Protein 8CUA (pdb70)

Solvent-accessible surface area: 52708 Å² total; per-residue (Å²): 175,131,164,125,21,115,36,33,85,38,1,56,51,8,20,84,104,0,78,68,48,0,76,95,33,86,126,143,53,155,55,57,71,27,94,44,71,56,54,30,23,32,0,49,9,0,14,7,21,2,76,18,2,25,24,21,0,5,42,0,6,0,9,30,2,6,16,60,8,47,47,110,3,17,54,92,0,17,116,58,6,98,83,18,16,131,38,0,23,88,56,0,18,96,29,2,25,83,24,1,60,68,57,118,13,52,77,41,78,10,21,57,31,16,32,66,3,15,61,47,6,45,23,34,37,11,3,6,13,34,65,38,101,6,108,96,70,140,136,88,22,52,31,122,48,49,92,32,57,3,30,28,1,12,10,43,38,3,46,42,12,0,81,11,2,29,141,18,47,151,131,0,76,35,1,40,59,27,29,68,5,38,8,43,0,4,30,91,10,3,107,68,20,22,142,66,3,16,104,0,1,32,61,36,25,0,7,38,52,8,126,19,109,105,152,106,41,77,186,136,0,29,95,1,30,45,2,0,68,55,1,5,46,59,0,12,109,85,27,2,12,102,35,6,95,101,43,5,178,132,74,14,124,156,19,21,139,18,0,55,63,0,27,52,7,0,40,25,0,0,0,4,1,2,0,4,31,22,6,6,98,4,2,32,114,92,32,137,9,38,112,55,0,0,64,15,1,3,1,27,0,3,8,37,6,38,3,0,3,2,2,0,2,4,4,0,5,2,5,0,0,34,66,53,132,90,138,38,35,123,43,90,16,73,64,15,2,84,4,0,6,28,28,6,32,25,4,6,6,51,1,24,0,0,81,82,14,6,61,86,3,6,69,14,29,58,24,64,56,131,19,15,103,47,2,50,30,8,0,28,92,0,2,27,67,0,2,45,5,2,4,11,1,6,2,1,1,1,5,5,1,47,96,85,0,157,137,11,21,116,69,17,76,128,82,120,177,132,164,125,20,115,36,32,86,39,1,54,51,8,21,85,105,0,78,69,48,0,77,95,34,86,125,143,53,154,54,57,73,29,92,44,71,56,54,29,24,33,0,48,9,0,15,6,23,2,73,18,2,25,24,22,0,5,43,0,6,0,8,30,1,5,16,58,8,47,49,110,2,16,54,94,0,18,115,58,6,98,86,18,16,132,36,0,22,88,57,0,19,94,29,2,26,84,25,2,61,68,56,118,14,52,74,40,77,10,20,58,31,14,29,65,3,15,60,49,6,45,21,33,38,10,3,5,11,34,64,38,102,7,109,93,67,142,134,90,24,53,31,120,50,50,89,31,56,3,31,28,1,12,10,43,39,2,48,42,13,0,81,11,2,30,140,19,46,148,137,0,76,36,0,41,60,25,30,68,3,36,10,41,0,3,31,87,9,3,105,68,19,23,141,65,2,15,105,0,0,31,61,35,25,0,6,42,53,7,128,18,107,103,152,106,43,76,184,137,0,29,98,0,30,46,2,0,69,56,1,5,45,60,0,12,108,85,26,1,10,102,36,6,95,102,42,5,176,132,74,15,124,159,18,21,137,18,0,56,66,0,26,53,8,0,41,25,0,0,0,4,1,2,0,3,30,22,6,5,96,5,1,33,113,91,32,137,9,38,116,53,0,0,62,16,1,3,1,26,0,3,8,38,4,38,3,0,3,2,1,1,1,5,4,1,4,2,5,1,0,34,65,52,130,89,140,37,34,122,43,90,16,71,64,14,2,85,4,0,6,28,28,7,31,25,4,5,5,51,1,24,0,0,81,82,14,6,62,87,4,6,69,16,29,60,26,64,55,128,20,14,104,47,2,51,31,10,1,29,90,0,2,29,68,0,1,46,4,2,4,11,1,6,2,1,0,1,4,6,1,48,96,86,0,157,139,11,20,116,69,16,76,128,83,120,177,133,164,125,22,113,36,32,84,38,1,55,51,7,21,85,102,0,80,69,50,0,76,97,34,85,125,140,54,155,54,56,72,26,92,44,72,55,52,31,25,32,0,49,8,0,14,5,23,1,75,18,2,24,25,24,0,4,42,0,6,0,9,30,1,6,16,58,8,47,49,108,3,18,54,92,0,18,117,58,5,98,83,18,15,133,38,0,22,89,57,0,20,95,29,2,26,82,24,2,60,69,57,118,14,53,75,42,76,11,20,56,30,15,31,64,3,15,60,47,6,48,21,34,37,11,3,5,13,35,63,39,101,7,108,93,68,144,138,91,25,53,32,120,49,49,92,31,56,3,29,29,1,11,10,44,36,2,46,43,12,0,81,10,2,30,140,18,45,149,132,0,76,35,0,40,61,26,28,70,4,38,10,42,0,3,30,88,10,3,106,66,19,24,142,66,2,16,104,0,0,32,59,35,26,0,7,40,53,6,129,20,108,105,154,107,41,78,187,138,0,29,97,0,30,46,2,0,68,55,1,5,45,60,0,11,107,87,29,2,11,103,37,6,95,102,43,5,178,132,75,14,125,158,19,22,140,18,0,55,64,0,27,53,8,0,41,25,0,1,0,3,1,2,0,4,30,22,5,6,98,4,2,31,113,91,31,135,10,38,116,52,0,0,63,15,1,2,0,28,0,3,8,37,5,37,3,0,4,2,2,0,1,5,5,1,4,2,4,0,0,36,64,53,132,89,140,37,34,121,43,90,16,74,62,14,2,83,4,0,6,30,29,7,30,25,3,4,6,50,1,24,0,0,82,84,14,6,62,86,4,6,69,16,28,59,23,64,56,129,20,14,103,46,3,51,30,9,1,29,90,0,2,28,66,1,2,46,5,2,5,11,1,6,1,0,0,0,5,6,1,45,97,85,0,157,138,10,21,118,70,16,76,128,82,119

CATH classification: 1.10.3860.10

InterPro domains:
  IPR001991 Sodium:dicarboxylate symporter [PF00375] (22-464)
  IPR018107 Sodium:dicarboxylate symporter, conserved site [PS00713] (55-69)
  IPR018107 Sodium:dicarboxylate symporter, conserved site [PS00714] (360-383)
  IPR036458 Sodium:dicarboxylate symporter superfamily [G3DSA:1.10.3860.10] (10-474)
  IPR036458 Sodium:dicarboxylate symporter superfamily [SSF118215] (23-465)
  IPR050746 Dicarboxylate/Amino Acid:Cation Symporter [PTHR11958] (6-477)

Structure (mmCIF, N/CA/C/O backbone):
data_8CUA
#
_entry.id   8CUA
#
loop_
_entity.id
_entity.type
_entity.pdbx_description
1 polymer 'Excitatory amino acid transporter 3'
2 non-polymer 'POTASSIUM ION'
3 non-polymer 'MERCURY (II) ION'
4 water water
#
loop_
_atom_site.group_PDB
_atom_site.id
_atom_site.type_symbol
_atom_site.label_atom_id
_atom_site.label_alt_id
_atom_site.label_comp_id
_atom_site.label_asym_id
_atom_site.label_entity_id
_atom_site.label_seq_id
_atom_site.pdbx_PDB_ins_code
_atom_site.Cartn_x
_atom_site.Cartn_y
_atom_site.Cartn_z
_atom_site.occupancy
_atom_site.B_iso_or_equiv
_atom_site.auth_seq_id
_atom_site.auth_comp_id
_atom_site.auth_asym_id
_atom_site.auth_atom_id
_atom_site.pdbx_PDB_model_num
ATOM 1 N N . PHE A 1 16 ? 88.789 115.427 146.965 1.00 79.72 14 PHE A N 1
ATOM 2 C CA . PHE A 1 16 ? 89.398 114.560 145.962 1.00 81.17 14 PHE A CA 1
ATOM 3 C C . PHE A 1 16 ? 89.655 115.314 144.663 1.00 80.59 14 PHE A C 1
ATOM 4 O O . PHE A 1 16 ? 90.743 115.231 144.093 1.00 78.89 14 PHE A O 1
ATOM 12 N N . LEU A 1 17 ? 88.640 116.045 144.196 1.00 81.01 15 LEU A N 1
ATOM 13 C CA . LEU A 1 17 ? 88.779 116.796 142.953 1.00 79.85 15 LEU A CA 1
ATOM 14 C C . LEU A 1 17 ? 89.848 117.874 143.071 1.00 78.10 15 LEU A C 1
ATOM 15 O O . LEU A 1 17 ? 90.647 118.071 142.148 1.00 77.12 15 LEU A O 1
ATOM 20 N N . LYS A 1 18 ? 89.877 118.587 144.199 1.00 77.96 16 LYS A N 1
ATOM 21 C CA . LYS A 1 18 ? 90.878 119.631 144.388 1.00 77.88 16 LYS A CA 1
ATOM 22 C C . LYS A 1 18 ? 92.279 119.052 144.541 1.00 76.69 16 LYS A C 1
ATOM 23 O O . LYS A 1 18 ? 93.254 119.673 144.104 1.00 75.79 16 LYS A O 1
ATOM 29 N N . ASN A 1 19 ? 92.399 117.875 145.159 1.00 77.27 17 ASN A N 1
ATOM 30 C CA . ASN A 1 19 ? 93.716 117.300 145.412 1.00 77.84 17 ASN A CA 1
ATOM 31 C C . ASN A 1 19 ? 94.438 116.953 144.114 1.00 76.88 17 ASN A C 1
ATOM 32 O O . ASN A 1 19 ? 95.645 117.188 143.986 1.00 77.41 17 ASN A O 1
ATOM 37 N N . ASN A 1 20 ? 93.719 116.396 143.144 1.00 75.61 18 ASN A N 1
ATOM 38 C CA . ASN A 1 20 ? 94.303 115.907 141.897 1.00 73.23 18 ASN A CA 1
ATOM 39 C C . ASN A 1 20 ? 93.599 116.522 140.694 1.00 69.41 18 ASN A C 1
ATOM 40 O O . ASN A 1 20 ? 93.244 115.836 139.735 1.00 66.31 18 ASN A O 1
ATOM 45 N N . TRP A 1 21 ? 93.403 117.841 140.721 1.00 69.28 19 TRP A N 1
ATOM 46 C CA . TRP A 1 21 ? 92.723 118.507 139.613 1.00 66.35 19 TRP A CA 1
ATOM 47 C C . TRP A 1 21 ? 93.555 118.476 138.337 1.00 63.51 19 TRP A C 1
ATOM 48 O O . TRP A 1 21 ? 92.996 118.514 137.233 1.00 63.12 19 TRP A O 1
ATOM 59 N N . VAL A 1 22 ? 94.879 118.368 138.466 1.00 62.02 20 VAL A N 1
ATOM 60 C CA . VAL A 1 22 ? 95.750 118.386 137.296 1.00 60.72 20 VAL A CA 1
ATOM 61 C C . VAL A 1 22 ? 95.495 117.172 136.411 1.00 59.99 20 VAL A C 1
ATOM 62 O O . VAL A 1 22 ? 95.399 117.295 135.186 1.00 58.66 20 VAL A O 1
ATOM 66 N N . LEU A 1 23 ? 95.370 115.986 137.009 1.00 59.87 21 LEU A N 1
ATOM 67 C CA . LEU A 1 23 ? 95.253 114.770 136.209 1.00 58.26 21 LEU A CA 1
ATOM 68 C C . LEU A 1 23 ? 93.923 114.726 135.463 1.00 58.06 21 LEU A C 1
ATOM 69 O O . LEU A 1 23 ? 93.880 114.421 134.263 1.00 58.11 21 LEU A O 1
ATOM 74 N N . LEU A 1 24 ? 92.822 115.020 136.160 1.00 58.14 22 LEU A N 1
ATOM 75 C CA . LEU A 1 24 ? 91.516 115.029 135.506 1.00 57.61 22 LEU A CA 1
ATOM 76 C C . LEU A 1 24 ? 91.433 116.126 134.455 1.00 56.87 22 LEU A C 1
ATOM 77 O O . LEU A 1 24 ? 90.850 115.923 133.383 1.00 56.70 22 LEU A O 1
ATOM 82 N N . SER A 1 25 ? 91.996 117.303 134.744 1.00 56.01 23 SER A N 1
ATOM 83 C CA . SER A 1 25 ? 92.009 118.361 133.740 1.00 54.67 23 SER A CA 1
ATOM 84 C C . SER A 1 25 ? 92.810 117.946 132.512 1.00 54.10 23 SER A C 1
ATOM 85 O O . SER A 1 25 ? 92.421 118.251 131.381 1.00 54.54 23 SER A O 1
ATOM 88 N N . THR A 1 26 ? 93.924 117.239 132.711 1.00 54.45 24 THR A N 1
ATOM 89 C CA . THR A 1 26 ? 94.715 116.767 131.578 1.00 53.00 24 THR A CA 1
ATOM 90 C C . THR A 1 26 ? 93.948 115.738 130.753 1.00 53.22 24 THR A C 1
ATOM 91 O O . THR A 1 26 ? 93.987 115.770 129.517 1.00 54.39 24 THR A O 1
ATOM 95 N N . VAL A 1 27 ? 93.240 114.820 131.416 1.00 53.01 25 VAL A N 1
ATOM 96 C CA . VAL A 1 27 ? 92.442 113.832 130.690 1.00 53.04 25 VAL A CA 1
ATOM 97 C C . VAL A 1 27 ? 91.330 114.512 129.895 1.00 53.00 25 VAL A C 1
ATOM 98 O O . VAL A 1 27 ? 91.082 114.179 128.725 1.00 53.12 25 VAL A O 1
ATOM 102 N N . ALA A 1 28 ? 90.641 115.473 130.517 1.00 52.47 26 ALA A N 1
ATOM 103 C CA . ALA A 1 28 ? 89.601 116.213 129.812 1.00 51.97 26 ALA A CA 1
ATOM 104 C C . ALA A 1 28 ? 90.179 116.991 128.638 1.00 52.72 26 ALA A C 1
ATOM 105 O O . ALA A 1 28 ? 89.555 117.079 127.574 1.00 53.08 26 ALA A O 1
ATOM 107 N N . ALA A 1 29 ? 91.374 117.560 128.812 1.00 51.68 27 ALA A N 1
ATOM 108 C CA . ALA A 1 29 ? 92.027 118.270 127.719 1.00 50.01 27 ALA A CA 1
ATOM 109 C C . ALA A 1 29 ? 92.365 117.326 126.576 1.00 50.56 27 ALA A C 1
ATOM 110 O O . ALA A 1 29 ? 92.241 117.692 125.406 1.00 50.96 27 ALA A O 1
ATOM 112 N N . VAL A 1 30 ? 92.800 116.107 126.896 1.00 51.06 28 VAL A N 1
ATOM 113 C CA . VAL A 1 30 ? 93.093 115.119 125.858 1.00 50.54 28 VAL A CA 1
ATOM 114 C C . VAL A 1 30 ? 91.832 114.781 125.071 1.00 51.00 28 VAL A C 1
ATOM 115 O O . VAL A 1 30 ? 91.839 114.741 123.832 1.00 51.67 28 VAL A O 1
ATOM 119 N N . VAL A 1 31 ? 90.730 114.532 125.781 1.00 51.39 29 VAL A N 1
ATOM 120 C CA . VAL A 1 31 ? 89.479 114.187 125.105 1.00 51.83 29 VAL A CA 1
ATOM 121 C C . VAL A 1 31 ? 89.014 115.344 124.225 1.00 52.02 29 VAL A C 1
ATOM 122 O O . VAL A 1 31 ? 88.622 115.154 123.064 1.00 52.94 29 VAL A O 1
ATOM 126 N N . LEU A 1 32 ? 89.063 116.565 124.766 1.00 51.54 30 LEU A N 1
ATOM 127 C CA . LEU A 1 32 ? 88.633 117.733 124.007 1.00 51.70 30 LEU A CA 1
ATOM 128 C C . LEU A 1 32 ? 89.535 117.975 122.805 1.00 51.16 30 LEU A C 1
ATOM 129 O O . LEU A 1 32 ? 89.060 118.387 121.744 1.00 51.68 30 LEU A O 1
ATOM 134 N N . GLY A 1 33 ? 90.838 117.735 122.952 1.00 50.82 31 GLY A N 1
ATOM 135 C CA . GLY A 1 33 ? 91.744 117.887 121.828 1.00 49.84 31 GLY A CA 1
ATOM 136 C C . GLY A 1 33 ? 91.477 116.887 120.721 1.00 51.44 31 GLY A C 1
ATOM 137 O O . GLY A 1 33 ? 91.510 117.237 119.539 1.00 53.57 31 GLY A O 1
ATOM 138 N N . ILE A 1 34 ? 91.202 115.632 121.085 1.00 51.07 32 ILE A N 1
ATOM 139 C CA . ILE A 1 34 ? 90.855 114.634 120.074 1.00 52.43 32 ILE A CA 1
ATOM 140 C C . ILE A 1 34 ? 89.584 115.046 119.340 1.00 53.68 32 ILE A C 1
ATOM 141 O O . ILE A 1 34 ? 89.518 115.015 118.101 1.00 55.47 32 ILE A O 1
ATOM 146 N N . THR A 1 35 ? 88.562 115.457 120.097 1.00 53.14 33 THR A N 1
ATOM 147 C CA . THR A 1 35 ? 87.305 115.866 119.476 1.00 53.54 33 THR A CA 1
ATOM 148 C C . THR A 1 35 ? 87.501 117.074 118.567 1.00 54.99 33 THR A C 1
ATOM 149 O O . THR A 1 35 ? 86.982 117.108 117.443 1.00 56.70 33 THR A O 1
ATOM 153 N N . THR A 1 36 ? 88.256 118.072 119.033 1.00 54.58 34 THR A N 1
ATOM 154 C CA . THR A 1 36 ? 88.489 119.274 118.242 1.00 54.00 34 THR A CA 1
ATOM 155 C C . THR A 1 36 ? 89.261 118.957 116.971 1.00 55.62 34 THR A C 1
ATOM 156 O O . THR A 1 36 ? 88.936 119.475 115.898 1.00 58.46 34 THR A O 1
ATOM 160 N N . GLY A 1 37 ? 90.287 118.109 117.068 1.00 54.73 35 GLY A N 1
ATOM 161 C CA . GLY A 1 37 ? 91.038 117.744 115.880 1.00 55.09 35 GLY A CA 1
ATOM 162 C C . GLY A 1 37 ? 90.184 117.027 114.854 1.00 57.66 35 GLY A C 1
ATOM 163 O O . GLY A 1 37 ? 90.236 117.341 113.661 1.00 59.74 35 GLY A O 1
ATOM 164 N N . VAL A 1 38 ? 89.364 116.073 115.307 1.00 57.79 36 VAL A N 1
ATOM 165 C CA . VAL A 1 38 ? 88.486 115.355 114.384 1.00 58.13 36 VAL A CA 1
ATOM 166 C C . VAL A 1 38 ? 87.502 116.315 113.723 1.00 60.18 36 VAL A C 1
ATOM 167 O O . VAL A 1 38 ? 87.299 116.283 112.502 1.00 62.35 36 VAL A O 1
ATOM 171 N N . LEU A 1 39 ? 86.881 117.190 114.521 1.00 59.84 37 LEU A N 1
ATOM 172 C CA . LEU A 1 39 ? 85.887 118.112 113.977 1.00 60.76 37 LEU A CA 1
ATOM 173 C C . LEU A 1 39 ? 86.511 119.091 112.990 1.00 62.22 37 LEU A C 1
ATOM 174 O O . LEU A 1 39 ? 85.927 119.379 111.940 1.00 64.19 37 LEU A O 1
ATOM 179 N N . VAL A 1 40 ? 87.698 119.614 113.306 1.00 61.35 38 VAL A N 1
ATOM 180 C CA . VAL A 1 40 ? 88.351 120.565 112.414 1.00 61.86 38 VAL A CA 1
ATOM 181 C C . VAL A 1 40 ? 88.763 119.877 111.121 1.00 63.98 38 VAL A C 1
ATOM 182 O O . VAL A 1 40 ? 88.614 120.439 110.029 1.00 65.66 38 VAL A O 1
ATOM 186 N N . ARG A 1 41 ? 89.286 118.652 111.217 1.00 64.04 39 ARG A N 1
ATOM 187 C CA . ARG A 1 41 ? 89.671 117.926 110.013 1.00 63.82 39 ARG A CA 1
ATOM 188 C C . ARG A 1 41 ? 88.467 117.637 109.127 1.00 66.21 39 ARG A C 1
ATOM 189 O O . ARG A 1 41 ? 88.551 117.756 107.899 1.00 68.09 39 ARG A O 1
ATOM 197 N N . GLU A 1 42 ? 87.335 117.259 109.725 1.00 67.09 40 GLU A N 1
ATOM 198 C CA . GLU A 1 42 ? 86.182 116.882 108.912 1.00 68.98 40 GLU A CA 1
ATOM 199 C C . GLU A 1 42 ? 85.441 118.089 108.343 1.00 68.82 40 GLU A C 1
ATOM 200 O O . GLU A 1 42 ? 85.032 118.069 107.177 1.00 69.31 40 GLU A O 1
ATOM 206 N N . HIS A 1 43 ? 85.254 119.144 109.136 1.00 68.61 41 HIS A N 1
ATOM 207 C CA . HIS A 1 43 ? 84.353 120.230 108.769 1.00 69.68 41 HIS A CA 1
ATOM 208 C C . HIS A 1 43 ? 85.072 121.520 108.390 1.00 69.37 41 HIS A C 1
ATOM 209 O O . HIS A 1 43 ? 84.432 122.575 108.333 1.00 70.34 41 HIS A O 1
ATOM 216 N N . SER A 1 44 ? 86.377 121.473 108.138 1.00 68.34 42 SER A N 1
ATOM 217 C CA . SER A 1 44 ? 87.121 122.690 107.846 1.00 67.14 42 SER A CA 1
ATOM 218 C C . SER A 1 44 ? 88.266 122.373 106.896 1.00 67.34 42 SER A C 1
ATOM 219 O O . SER A 1 44 ? 88.772 121.248 106.862 1.00 67.67 42 SER A O 1
ATOM 222 N N . ASN A 1 45 ? 88.666 123.380 106.124 1.00 67.06 43 ASN A N 1
ATOM 223 C CA . ASN A 1 45 ? 89.772 123.275 105.174 1.00 66.31 43 ASN A CA 1
ATOM 224 C C . ASN A 1 45 ? 90.816 124.319 105.557 1.00 64.06 43 ASN A C 1
ATOM 225 O O . ASN A 1 45 ? 90.657 125.506 105.256 1.00 64.11 43 ASN A O 1
ATOM 230 N N . LEU A 1 46 ? 91.882 123.877 106.218 1.00 62.69 44 LEU A N 1
ATOM 231 C CA . LEU A 1 46 ? 92.950 124.750 106.680 1.00 59.58 44 LEU A CA 1
ATOM 232 C C . LEU A 1 46 ? 94.189 124.576 105.813 1.00 57.33 44 LEU A C 1
ATOM 233 O O . LEU A 1 46 ? 94.518 123.459 105.401 1.00 58.24 44 LEU A O 1
ATOM 238 N N . SER A 1 47 ? 94.870 125.685 105.536 1.00 55.39 45 SER A N 1
ATOM 239 C CA . SER A 1 47 ? 96.117 125.644 104.791 1.00 53.45 45 SER A CA 1
ATOM 240 C C . SER A 1 47 ? 97.262 125.202 105.701 1.00 53.23 45 SER A C 1
ATOM 241 O O . SER A 1 47 ? 97.101 125.034 106.912 1.00 54.56 45 SER A O 1
ATOM 244 N N . THR A 1 48 ? 98.438 125.017 105.097 1.00 51.50 46 THR A N 1
ATOM 245 C CA . THR A 1 48 ? 99.603 124.582 105.862 1.00 51.63 46 THR A CA 1
ATOM 246 C C . THR A 1 48 ? 100.000 125.616 106.910 1.00 49.69 46 THR A C 1
ATOM 247 O O . THR A 1 48 ? 100.318 125.263 108.053 1.00 49.48 46 THR A O 1
ATOM 251 N N . LEU A 1 49 ? 99.985 126.898 106.541 1.00 49.17 47 LEU A N 1
ATOM 252 C CA . LEU A 1 49 ? 100.359 127.950 107.481 1.00 48.59 47 LEU A CA 1
ATOM 253 C C . LEU A 1 49 ? 99.391 128.017 108.657 1.00 47.72 47 LEU A C 1
ATOM 254 O O . LEU A 1 49 ? 99.812 128.161 109.811 1.00 46.46 47 LEU A O 1
ATOM 259 N N . GLU A 1 50 ? 98.089 127.916 108.385 1.00 48.51 48 GLU A N 1
ATOM 260 C CA . GLU A 1 50 ? 97.104 127.917 109.462 1.00 48.77 48 GLU A CA 1
ATOM 261 C C . GLU A 1 50 ? 97.214 126.665 110.326 1.00 47.43 48 GLU A C 1
ATOM 262 O O . GLU A 1 50 ? 97.033 126.733 111.547 1.00 47.58 48 GLU A O 1
ATOM 268 N N . LYS A 1 51 ? 97.518 125.517 109.718 1.00 47.54 49 LYS A N 1
ATOM 269 C CA . LYS A 1 51 ? 97.746 124.309 110.505 1.00 45.84 49 LYS A CA 1
ATOM 270 C C . LYS A 1 51 ? 98.958 124.456 111.416 1.00 43.91 49 LYS A C 1
ATOM 271 O O . LYS A 1 51 ? 98.961 123.948 112.543 1.00 44.19 49 LYS A O 1
ATOM 277 N N . PHE A 1 52 ? 100.003 125.140 110.947 1.00 43.96 50 PHE A N 1
ATOM 278 C CA . PHE A 1 52 ? 101.152 125.396 111.810 1.00 41.88 50 PHE A CA 1
ATOM 279 C C . PHE A 1 52 ? 100.804 126.371 112.929 1.00 41.80 50 PHE A C 1
ATOM 280 O O . PHE A 1 52 ? 101.219 126.179 114.078 1.00 40.73 50 PHE A O 1
ATOM 288 N N . TYR A 1 53 ? 100.046 127.425 112.616 1.00 42.37 51 TYR A N 1
ATOM 289 C CA . TYR A 1 53 ? 99.671 128.398 113.636 1.00 40.27 51 TYR A CA 1
ATOM 290 C C . TYR A 1 53 ? 98.676 127.838 114.642 1.00 39.75 51 TYR A C 1
ATOM 291 O O . TYR A 1 53 ? 98.546 128.390 115.740 1.00 40.31 51 TYR A O 1
ATOM 300 N N . PHE A 1 54 ? 97.969 126.762 114.294 1.00 40.87 52 PHE A N 1
ATOM 301 C CA . PHE A 1 54 ? 96.999 126.174 115.210 1.00 40.10 52 PHE A CA 1
ATOM 302 C C . PHE A 1 54 ? 97.656 125.442 116.374 1.00 39.10 52 PHE A C 1
ATOM 303 O O . PHE A 1 54 ? 97.020 125.277 117.420 1.00 41.06 52 PHE A O 1
ATOM 311 N N . ALA A 1 55 ? 98.907 125.006 116.225 1.00 37.59 53 ALA A N 1
ATOM 312 C CA . ALA A 1 55 ? 99.585 124.204 117.237 1.00 34.97 53 ALA A CA 1
ATOM 313 C C . ALA A 1 55 ? 100.639 124.990 118.012 1.00 33.11 53 ALA A C 1
ATOM 314 O O . ALA A 1 55 ? 101.541 124.388 118.602 1.00 34.22 53 ALA A O 1
ATOM 316 N N . PHE A 1 56 ? 100.548 126.319 118.017 1.00 32.33 54 PHE A N 1
ATOM 317 C CA . PHE A 1 56 ? 101.539 127.128 118.725 1.00 30.29 54 PHE A CA 1
ATOM 318 C C . PHE A 1 56 ? 101.601 126.855 120.228 1.00 29.45 54 PHE A C 1
ATOM 319 O O . PHE A 1 56 ? 102.723 126.772 120.761 1.00 29.49 54 PHE A O 1
ATOM 327 N N . PRO A 1 57 ? 100.485 126.738 120.966 1.00 30.39 55 PRO A N 1
ATOM 328 C CA . PRO A 1 57 ? 100.602 126.425 122.403 1.00 29.58 55 PRO A CA 1
ATOM 329 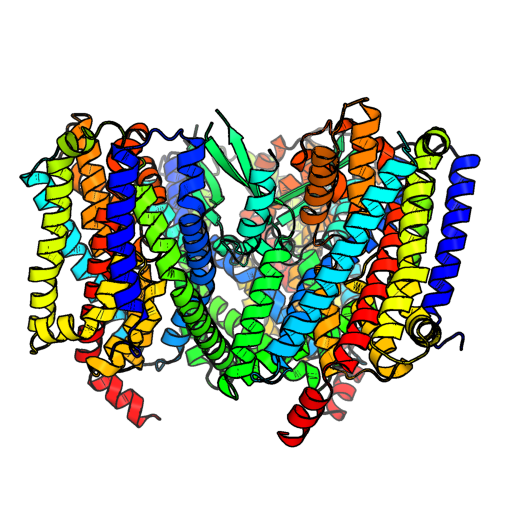C C . PRO A 1 57 ? 101.335 125.126 122.696 1.00 29.68 55 PRO A C 1
ATOM 330 O O . PRO A 1 57 ? 102.083 125.050 123.679 1.00 31.03 55 PRO A O 1
ATOM 334 N N . GLY A 1 58 ? 101.143 124.097 121.869 1.00 28.94 56 GLY A N 1
ATOM 335 C CA . GLY A 1 58 ? 101.891 122.864 122.057 1.00 28.54 56 GLY A CA 1
ATOM 336 C C . GLY A 1 58 ? 103.384 123.038 121.853 1.00 28.08 56 GLY A C 1
ATOM 337 O O . GLY A 1 58 ? 104.192 122.473 122.595 1.00 29.23 56 GLY A O 1
ATOM 338 N N . GLU A 1 59 ? 103.770 123.826 120.847 1.00 27.99 57 GLU A N 1
ATOM 339 C CA . GLU A 1 59 ? 105.184 124.119 120.639 1.00 27.85 57 GLU A CA 1
ATOM 340 C C . GLU A 1 59 ? 105.765 124.885 121.822 1.00 26.67 57 GLU A C 1
ATOM 341 O O . GLU A 1 59 ? 106.901 124.632 122.240 1.00 26.79 57 GLU A O 1
ATOM 347 N N . ILE A 1 60 ? 104.995 125.824 122.375 1.00 26.21 58 ILE A N 1
ATOM 348 C CA . ILE A 1 60 ? 105.453 126.567 123.547 1.00 26.30 58 ILE A CA 1
ATOM 349 C C . ILE A 1 60 ? 105.636 125.630 124.739 1.00 25.64 58 ILE A C 1
ATOM 350 O O . ILE A 1 60 ? 106.621 125.729 125.486 1.00 26.00 58 ILE A O 1
ATOM 355 N N . LEU A 1 61 ? 104.694 124.702 124.932 1.00 25.32 59 LEU A N 1
ATOM 356 C CA . LEU A 1 61 ? 104.817 123.730 126.016 1.00 25.24 59 LEU A CA 1
ATOM 357 C C . LEU A 1 61 ? 106.050 122.852 125.836 1.00 25.38 59 LEU A C 1
ATOM 358 O O . LEU A 1 61 ? 106.755 122.550 126.806 1.00 25.54 59 LEU A O 1
ATOM 363 N N . MET A 1 62 ? 106.317 122.419 124.602 1.00 25.62 60 MET A N 1
ATOM 364 C CA . MET A 1 62 ? 107.503 121.609 124.343 1.00 25.28 60 MET A CA 1
ATOM 365 C C . MET A 1 62 ? 108.784 122.394 124.596 1.00 24.89 60 MET A C 1
ATOM 366 O O . MET A 1 62 ? 109.766 121.839 125.101 1.00 26.52 60 MET A O 1
ATOM 371 N N . ARG A 1 63 ? 108.802 123.681 124.244 1.00 24.64 61 ARG A N 1
ATOM 372 C CA . ARG A 1 63 ? 109.967 124.502 124.562 1.00 22.77 61 ARG A CA 1
ATOM 373 C C . ARG A 1 63 ? 110.172 124.607 126.071 1.00 23.33 61 ARG A C 1
ATOM 374 O O . ARG A 1 63 ? 111.305 124.495 126.558 1.00 24.09 61 ARG A O 1
ATOM 382 N N . MET A 1 64 ? 109.086 124.809 126.829 1.00 24.14 62 MET A N 1
ATOM 383 C CA . MET A 1 64 ? 109.208 124.819 128.287 1.00 22.68 62 MET A CA 1
ATOM 384 C C . MET A 1 64 ? 109.763 123.502 128.809 1.00 22.62 62 MET A C 1
ATOM 385 O O . MET A 1 64 ? 110.636 123.491 129.686 1.00 23.49 62 MET A O 1
ATOM 390 N N . LEU A 1 65 ? 109.256 122.380 128.296 1.00 23.54 63 LEU A N 1
ATOM 391 C CA . LEU A 1 65 ? 109.711 121.077 128.773 1.00 23.52 63 LEU A CA 1
ATOM 392 C C . LEU A 1 65 ? 111.183 120.853 128.454 1.00 24.40 63 LEU A C 1
ATOM 393 O O . LEU A 1 65 ? 111.932 120.332 129.287 1.00 26.84 63 LEU A O 1
ATOM 398 N N . LYS A 1 66 ? 111.619 121.241 127.253 1.00 24.55 64 LYS A N 1
ATOM 399 C CA . LYS A 1 66 ? 113.023 121.079 126.889 1.00 24.78 64 LYS A CA 1
ATOM 400 C C . LYS A 1 66 ? 113.928 121.993 127.705 1.00 25.17 64 LYS A C 1
ATOM 401 O O . LYS A 1 66 ? 115.085 121.644 127.963 1.00 26.61 64 LYS A O 1
ATOM 407 N N . LEU A 1 67 ? 113.426 123.162 128.112 1.00 23.81 65 LEU A N 1
ATOM 408 C CA . LEU A 1 67 ? 114.253 124.108 128.856 1.00 22.56 65 LEU A CA 1
ATOM 409 C C . LEU A 1 67 ? 114.709 123.549 130.200 1.00 25.20 65 LEU A C 1
ATOM 410 O O . LEU A 1 67 ? 115.793 123.899 130.680 1.00 26.31 65 LEU A O 1
ATOM 415 N N . ILE A 1 68 ? 113.909 122.676 130.819 1.00 25.41 66 ILE A N 1
ATOM 416 C CA . ILE A 1 68 ? 114.147 122.249 132.194 1.00 24.45 66 ILE A CA 1
ATOM 417 C C . ILE A 1 68 ? 114.855 120.900 132.287 1.00 25.46 66 ILE A C 1
ATOM 418 O O . ILE A 1 68 ? 115.144 120.441 133.400 1.00 26.99 66 ILE A O 1
ATOM 423 N N . ILE A 1 69 ? 115.163 120.260 131.157 1.00 27.07 67 ILE A N 1
ATOM 424 C CA . ILE A 1 69 ? 115.743 118.918 131.198 1.00 28.00 67 ILE A CA 1
ATOM 425 C C . ILE A 1 69 ? 117.163 118.949 131.756 1.00 26.86 67 ILE A C 1
ATOM 426 O O . ILE A 1 69 ? 117.511 118.164 132.645 1.00 27.86 67 ILE A O 1
ATOM 431 N N . LEU A 1 70 ? 118.006 119.841 131.234 1.00 25.92 68 LEU A N 1
ATOM 432 C CA . LEU A 1 70 ? 119.422 119.893 131.595 1.00 26.30 68 LEU A CA 1
ATOM 433 C C . LEU A 1 70 ? 119.639 120.062 133.102 1.00 26.36 68 LEU A C 1
ATOM 434 O O . LEU A 1 70 ? 120.209 119.157 133.735 1.00 27.75 68 LEU A O 1
ATOM 439 N N . PRO A 1 71 ? 119.244 121.195 133.712 1.00 25.47 69 PRO A N 1
ATOM 440 C CA . PRO A 1 71 ? 119.560 121.380 135.140 1.00 24.66 69 PRO A CA 1
ATOM 441 C C . PRO A 1 71 ? 118.984 120.293 136.025 1.00 24.08 69 PRO A C 1
ATOM 442 O O . PRO A 1 71 ? 119.654 119.837 136.961 1.00 23.67 69 PRO A O 1
ATOM 446 N N . LEU A 1 72 ? 117.759 119.850 135.733 1.00 24.56 70 LEU A N 1
ATOM 447 C CA . LEU A 1 72 ? 117.128 118.808 136.534 1.00 25.13 70 LEU A CA 1
ATOM 448 C C . LEU A 1 72 ? 117.956 117.535 136.523 1.00 25.27 70 LEU A C 1
ATOM 449 O O . LEU A 1 72 ? 118.303 116.996 137.580 1.00 26.26 70 LEU A O 1
ATOM 454 N N . ILE A 1 73 ? 118.302 117.055 135.329 1.00 25.61 71 ILE A N 1
ATOM 455 C CA . ILE A 1 73 ? 119.040 115.803 135.220 1.00 24.84 71 ILE A CA 1
ATOM 456 C C . ILE A 1 73 ? 120.402 115.927 135.887 1.00 24.71 71 ILE A C 1
ATOM 457 O O . ILE A 1 73 ? 120.798 115.069 136.683 1.00 25.63 71 ILE A O 1
ATOM 462 N N . ILE A 1 74 ? 121.119 117.021 135.613 1.00 24.69 72 ILE A N 1
ATOM 463 C CA . ILE A 1 74 ? 122.473 117.155 136.150 1.00 23.54 72 ILE A CA 1
ATOM 464 C C . ILE A 1 74 ? 122.452 117.205 137.676 1.00 23.57 72 ILE A C 1
ATOM 465 O O . ILE A 1 74 ? 123.139 116.422 138.353 1.00 24.28 72 ILE A O 1
ATOM 470 N N . SER A 1 75 ? 121.629 118.097 138.243 1.00 23.49 73 SER A N 1
ATOM 471 C CA . SER A 1 75 ? 121.605 118.256 139.693 1.00 21.64 73 SER A CA 1
ATOM 472 C C . SER A 1 75 ? 121.078 117.009 140.389 1.00 21.30 73 SER A C 1
ATOM 473 O O . SER A 1 75 ? 121.642 116.578 141.402 1.00 21.73 73 SER A O 1
ATOM 476 N N . SER A 1 76 ? 120.003 116.411 139.866 1.00 22.01 74 SER A N 1
ATOM 477 C CA . SER A 1 76 ? 119.441 115.222 140.493 1.00 22.71 74 SER A CA 1
ATOM 478 C C . SER A 1 76 ? 120.410 114.051 140.443 1.00 22.59 74 SER A C 1
ATOM 479 O O . SER A 1 76 ? 120.530 113.297 141.414 1.00 23.05 74 SER A O 1
ATOM 482 N N . MET A 1 77 ? 121.113 113.878 139.320 1.00 24.49 75 MET A N 1
ATOM 483 C CA . MET A 1 77 ? 122.048 112.768 139.204 1.00 24.08 75 MET A CA 1
ATOM 484 C C . MET A 1 77 ? 123.205 112.943 140.185 1.00 23.43 75 MET A C 1
ATOM 485 O O . MET A 1 77 ? 123.601 111.992 140.876 1.00 24.98 75 MET A O 1
ATOM 490 N N . ILE A 1 78 ? 123.756 114.163 140.265 1.00 22.09 76 ILE A N 1
ATOM 491 C CA . ILE A 1 78 ? 124.850 114.425 141.201 1.00 20.84 76 ILE A CA 1
ATOM 492 C C . ILE A 1 78 ? 124.390 114.194 142.636 1.00 21.13 76 ILE A C 1
ATOM 493 O O . ILE A 1 78 ? 125.102 113.583 143.444 1.00 21.89 76 ILE A O 1
ATOM 498 N N . THR A 1 79 ? 123.194 114.681 142.976 1.00 21.85 77 THR A N 1
ATOM 499 C CA . THR A 1 79 ? 122.676 114.513 144.329 1.00 21.24 77 THR A CA 1
ATOM 500 C C . THR A 1 79 ? 122.486 113.038 144.658 1.00 21.29 77 THR A C 1
ATOM 501 O O . THR A 1 79 ? 122.830 112.591 145.759 1.00 22.70 77 THR A O 1
ATOM 505 N N . GLY A 1 80 ? 121.941 112.266 143.718 1.00 21.93 78 GLY A N 1
ATOM 506 C CA . GLY A 1 80 ? 121.723 110.852 143.970 1.00 23.20 78 GLY A CA 1
ATOM 507 C C . GLY A 1 80 ? 123.017 110.078 144.140 1.00 24.18 78 GLY A C 1
ATOM 508 O O . GLY A 1 80 ? 123.092 109.156 144.956 1.00 25.41 78 GLY A O 1
ATOM 509 N N . VAL A 1 81 ? 124.052 110.435 143.373 1.00 24.67 79 VAL A N 1
ATOM 510 C CA . VAL A 1 81 ? 125.342 109.764 143.538 1.00 23.48 79 VAL A CA 1
ATOM 511 C C . VAL A 1 81 ? 125.990 110.140 144.865 1.00 23.06 79 VAL A C 1
ATOM 512 O O . VAL A 1 81 ? 126.523 109.279 145.574 1.00 25.89 79 VAL A O 1
ATOM 516 N N . ALA A 1 82 ? 125.941 111.421 145.234 1.00 23.14 80 ALA A N 1
ATOM 517 C CA . ALA A 1 82 ? 126.650 111.863 146.428 1.00 22.60 80 ALA A CA 1
ATOM 518 C C . ALA A 1 82 ? 125.977 111.418 147.720 1.00 25.56 80 ALA A C 1
ATOM 519 O O . ALA A 1 82 ? 126.651 111.330 148.752 1.00 27.98 80 ALA A O 1
ATOM 521 N N . ALA A 1 83 ? 124.673 111.135 147.694 1.00 26.85 81 ALA A N 1
ATOM 522 C CA . ALA A 1 83 ? 123.974 110.744 148.912 1.00 26.45 81 ALA A CA 1
ATOM 523 C C . ALA A 1 83 ? 124.378 109.362 149.409 1.00 29.69 81 ALA A C 1
ATOM 524 O O . ALA A 1 83 ? 124.159 109.055 150.585 1.00 33.70 81 ALA A O 1
ATOM 526 N N . LEU A 1 84 ? 124.955 108.526 148.553 1.00 32.12 82 LEU A N 1
ATOM 527 C CA . LEU A 1 84 ? 125.336 107.174 148.935 1.00 35.08 82 LEU A CA 1
ATOM 528 C C . LEU A 1 84 ? 126.725 107.156 149.562 1.00 38.04 82 LEU A C 1
ATOM 529 O O . LEU A 1 84 ? 127.589 107.971 149.231 1.00 38.25 82 LEU A O 1
ATOM 534 N N . ASP A 1 85 ? 126.930 106.211 150.476 1.00 41.81 83 ASP A N 1
ATOM 535 C CA . ASP A 1 85 ? 128.243 106.034 151.078 1.00 44.30 83 ASP A CA 1
ATOM 536 C C . ASP A 1 85 ? 129.236 105.520 150.043 1.00 45.20 83 ASP A C 1
ATOM 537 O O . ASP A 1 85 ? 128.874 104.828 149.088 1.00 46.65 83 ASP A O 1
ATOM 542 N N . SER A 1 86 ? 130.507 105.871 150.244 1.00 45.41 84 SER A N 1
ATOM 543 C CA . SER A 1 86 ? 131.529 105.553 149.254 1.00 45.99 84 SER A CA 1
ATOM 544 C C . SER A 1 86 ? 131.769 104.054 149.138 1.00 47.31 84 SER A C 1
ATOM 545 O O . SER A 1 86 ? 132.093 103.563 148.051 1.00 48.37 84 SER A O 1
ATOM 548 N N . ASN A 1 87 ? 131.622 103.313 150.234 1.00 46.49 85 ASN A N 1
ATOM 549 C CA . ASN A 1 87 ? 131.950 101.894 150.248 1.00 47.53 85 ASN A CA 1
ATOM 550 C C . ASN A 1 87 ? 130.817 100.994 149.767 1.00 48.61 85 ASN A C 1
ATOM 551 O O . ASN A 1 87 ? 131.044 99.793 149.590 1.00 50.16 85 ASN A O 1
ATOM 556 N N . VAL A 1 88 ? 129.615 101.527 149.550 1.00 47.48 86 VAL A N 1
ATOM 557 C CA . VAL A 1 88 ? 128.477 100.718 149.130 1.00 47.29 86 VAL A CA 1
ATOM 558 C C . VAL A 1 88 ? 127.908 101.137 147.783 1.00 47.11 86 VAL A C 1
ATOM 559 O O . VAL A 1 88 ? 126.992 100.476 147.283 1.00 49.04 86 VAL A O 1
ATOM 563 N N . SER A 1 89 ? 128.416 102.210 147.175 1.00 46.28 87 SER A N 1
ATOM 564 C CA . SER A 1 89 ? 127.834 102.685 145.923 1.00 45.74 87 SER A CA 1
ATOM 565 C C . SER A 1 89 ? 128.163 101.765 144.752 1.00 45.80 87 SER A C 1
ATOM 566 O O . SER A 1 89 ? 127.379 101.672 143.795 1.00 45.86 87 SER A O 1
ATOM 569 N N . GLY A 1 90 ? 129.283 101.043 144.830 1.00 45.71 88 GLY A N 1
ATOM 570 C CA . GLY A 1 90 ? 129.670 100.178 143.729 1.00 45.39 88 GLY A CA 1
ATOM 571 C C . GLY A 1 90 ? 128.707 99.027 143.525 1.00 45.98 88 GLY A C 1
ATOM 572 O O . GLY A 1 90 ? 128.331 98.718 142.391 1.00 47.04 88 GLY A O 1
ATOM 573 N N . LYS A 1 91 ? 128.293 98.376 144.613 1.00 45.70 89 LYS A N 1
ATOM 574 C CA . LYS A 1 91 ? 127.429 97.210 144.472 1.00 46.97 89 LYS A CA 1
ATOM 575 C C . LYS A 1 91 ? 126.055 97.619 143.956 1.00 46.76 89 LYS A C 1
ATOM 576 O O . LYS A 1 91 ? 125.465 96.926 143.119 1.00 47.39 89 LYS A O 1
ATOM 582 N N . ILE A 1 92 ? 125.534 98.747 144.445 1.00 44.98 90 ILE A N 1
ATOM 583 C CA . ILE A 1 92 ? 124.234 99.234 143.996 1.00 44.88 90 ILE A CA 1
ATOM 584 C C . ILE A 1 92 ? 124.286 99.593 142.516 1.00 44.94 90 ILE A C 1
ATOM 585 O O . ILE A 1 92 ? 123.384 99.242 141.739 1.00 46.00 90 ILE A O 1
ATOM 590 N N . GLY A 1 93 ? 125.347 100.291 142.098 1.00 44.67 91 GLY A N 1
ATOM 591 C CA . GLY A 1 93 ? 125.492 100.606 140.687 1.00 43.63 91 GLY A CA 1
ATOM 592 C C . GLY A 1 93 ? 125.622 99.366 139.823 1.00 43.77 91 GLY A C 1
ATOM 593 O O . GLY A 1 93 ? 125.059 99.299 138.728 1.00 44.73 91 GLY A O 1
ATOM 594 N N . LEU A 1 94 ? 126.357 98.363 140.310 1.00 43.14 92 LEU A N 1
ATOM 595 C CA . LEU A 1 94 ? 126.494 97.112 139.573 1.00 43.53 92 LEU A CA 1
ATOM 596 C C . LEU A 1 94 ? 125.151 96.409 139.417 1.00 43.95 92 LEU A C 1
ATOM 597 O O . LEU A 1 94 ? 124.833 95.896 138.337 1.00 44.46 92 LEU A O 1
ATOM 602 N N . ARG A 1 95 ? 124.350 96.372 140.486 1.00 43.63 93 ARG A N 1
ATOM 603 C CA . ARG A 1 95 ? 123.030 95.753 140.396 1.00 43.47 93 ARG A CA 1
ATOM 604 C C . ARG A 1 95 ? 122.146 96.481 139.392 1.00 42.89 93 ARG A C 1
ATOM 605 O O . ARG A 1 95 ? 121.453 95.845 138.585 1.00 43.67 93 ARG A O 1
ATOM 613 N N . ALA A 1 96 ? 122.157 97.817 139.424 1.00 43.07 94 ALA A N 1
ATOM 614 C CA . ALA A 1 96 ? 121.349 98.574 138.472 1.00 42.70 94 ALA A CA 1
ATOM 615 C C . ALA A 1 96 ? 121.799 98.311 137.039 1.00 42.69 94 ALA A C 1
ATOM 616 O O . ALA A 1 96 ? 120.966 98.128 136.140 1.00 44.54 94 ALA A O 1
ATOM 618 N N . VAL A 1 97 ? 123.115 98.274 136.812 1.00 42.73 95 VAL A N 1
ATOM 619 C CA . VAL A 1 97 ? 123.640 98.026 135.472 1.00 41.96 95 VAL A CA 1
ATOM 620 C C . VAL A 1 97 ? 123.234 96.642 134.983 1.00 42.16 95 VAL A C 1
ATOM 621 O O . VAL A 1 97 ? 122.831 96.471 133.826 1.00 44.20 95 VAL A O 1
ATOM 625 N N . VAL A 1 98 ? 123.334 95.632 135.852 1.00 41.38 96 VAL A N 1
ATOM 626 C CA . VAL A 1 98 ? 122.961 94.274 135.462 1.00 42.02 96 VAL A CA 1
ATOM 627 C C . VAL A 1 98 ? 121.478 94.202 135.118 1.00 42.33 96 VAL A C 1
ATOM 628 O O . VAL A 1 98 ? 121.087 93.582 134.119 1.00 43.94 96 VAL A O 1
ATOM 632 N N . TYR A 1 99 ? 120.630 94.835 135.934 1.00 42.09 97 TYR A N 1
ATOM 633 C CA . TYR A 1 99 ? 119.196 94.822 135.658 1.00 41.21 97 TYR A CA 1
ATOM 634 C C . TYR A 1 99 ? 118.892 95.463 134.309 1.00 41.48 97 TYR A C 1
ATOM 635 O O . TYR A 1 99 ? 118.133 94.912 133.498 1.00 42.60 97 TYR A O 1
ATOM 644 N N . TYR A 1 100 ? 119.480 96.635 134.052 1.00 41.49 98 TYR A N 1
ATOM 645 C CA . TYR A 1 100 ? 119.205 97.330 132.800 1.00 41.83 98 TYR A CA 1
ATOM 646 C C . TYR A 1 100 ? 119.724 96.542 131.604 1.00 43.21 98 TYR A C 1
ATOM 647 O O . TYR A 1 100 ? 119.062 96.483 130.562 1.00 44.84 98 TYR A O 1
ATOM 656 N N . PHE A 1 101 ? 120.899 95.921 131.737 1.00 43.73 99 PHE A N 1
ATOM 657 C CA . PHE A 1 101 ? 121.437 95.109 130.651 1.00 43.25 99 PHE A CA 1
ATOM 658 C C . PHE A 1 101 ? 120.533 93.921 130.346 1.00 43.03 99 PHE A C 1
ATOM 659 O O . PHE A 1 101 ? 120.266 93.619 129.175 1.00 45.17 99 PHE A O 1
ATOM 667 N N . ALA A 1 102 ? 120.048 93.237 131.385 1.00 42.03 100 ALA A N 1
ATOM 668 C CA . ALA A 1 102 ? 119.169 92.092 131.165 1.00 43.22 100 ALA A CA 1
ATOM 669 C C . ALA A 1 102 ? 117.874 92.515 130.483 1.00 44.21 100 ALA A C 1
ATOM 670 O O . ALA A 1 102 ? 117.420 91.870 129.525 1.00 45.02 100 ALA A O 1
ATOM 672 N N . THR A 1 103 ? 117.268 93.609 130.955 1.00 43.83 101 THR A N 1
ATOM 673 C CA . THR A 1 103 ? 116.025 94.071 130.345 1.00 43.34 101 THR A CA 1
ATOM 674 C C . THR A 1 103 ? 116.240 94.494 128.896 1.00 44.11 101 THR A C 1
ATOM 675 O O . THR A 1 103 ? 115.415 94.193 128.025 1.00 46.05 101 THR A O 1
ATOM 679 N N . THR A 1 104 ? 117.350 95.185 128.615 1.00 43.18 102 THR A N 1
ATOM 680 C CA . THR A 1 104 ? 117.639 95.600 127.247 1.00 44.11 102 THR A CA 1
ATOM 681 C C . THR A 1 104 ? 117.836 94.400 126.329 1.00 45.76 102 THR A C 1
ATOM 682 O O . THR A 1 104 ? 117.338 94.389 125.197 1.00 47.09 102 THR A O 1
ATOM 686 N N . LEU A 1 105 ? 118.559 93.379 126.797 1.00 45.91 103 LEU A N 1
ATOM 687 C CA . LEU A 1 105 ? 118.767 92.191 125.975 1.00 45.29 103 LEU A CA 1
ATOM 688 C C . LEU A 1 105 ? 117.452 91.479 125.684 1.00 45.65 103 LEU A C 1
ATOM 689 O O . LEU A 1 105 ? 117.196 91.064 124.543 1.00 48.29 103 LEU A O 1
ATOM 694 N N . ILE A 1 106 ? 116.598 91.337 126.702 1.00 45.61 104 ILE A N 1
ATOM 695 C CA . ILE A 1 106 ? 115.310 90.682 126.491 1.00 46.56 104 ILE A CA 1
ATOM 696 C C . ILE A 1 106 ? 114.459 91.477 125.508 1.00 47.74 104 ILE A C 1
ATOM 697 O O . ILE A 1 106 ? 113.801 90.905 124.628 1.00 48.96 104 ILE A O 1
ATOM 702 N N . ALA A 1 107 ? 114.459 92.808 125.636 1.00 46.97 105 ALA A N 1
ATOM 703 C CA . ALA A 1 107 ? 113.693 93.639 124.713 1.00 46.22 105 ALA A CA 1
ATOM 704 C C . ALA A 1 107 ? 114.209 93.509 123.285 1.00 47.98 105 ALA A C 1
ATOM 705 O O . ALA A 1 107 ? 113.418 93.442 122.338 1.00 50.05 105 ALA A O 1
ATOM 707 N N . VAL A 1 108 ? 115.533 93.475 123.110 1.00 48.45 106 VAL A N 1
ATOM 708 C CA . VAL A 1 108 ? 116.107 93.326 121.773 1.00 48.15 106 VAL A CA 1
ATOM 709 C C . VAL A 1 108 ? 115.669 92.005 121.153 1.00 48.63 106 VAL A C 1
ATOM 710 O O . VAL A 1 108 ? 115.238 91.952 119.991 1.00 49.66 106 VAL A O 1
ATOM 714 N N . ILE A 1 109 ? 115.765 90.919 121.924 1.00 48.03 107 ILE A N 1
ATOM 715 C CA . ILE A 1 109 ? 115.393 89.606 121.401 1.00 48.75 107 ILE A CA 1
ATOM 716 C C . ILE A 1 109 ? 113.915 89.580 121.027 1.00 50.26 107 ILE A C 1
ATOM 717 O O . ILE A 1 109 ? 113.535 89.088 119.955 1.00 52.39 107 ILE A O 1
ATOM 722 N N . LEU A 1 110 ? 113.058 90.111 121.905 1.00 50.27 108 LEU A N 1
ATOM 723 C CA . LEU A 1 110 ? 111.625 90.112 121.629 1.00 51.07 108 LEU A CA 1
ATOM 724 C C . LEU A 1 110 ? 111.297 90.931 120.387 1.00 52.50 108 LEU A C 1
ATOM 725 O O . LEU A 1 110 ? 110.488 90.508 119.552 1.00 53.78 108 LEU A O 1
ATOM 730 N N . GLY A 1 111 ? 111.917 92.105 120.246 1.00 52.03 109 GLY A N 1
ATOM 731 C CA . GLY A 1 111 ? 111.659 92.929 119.078 1.00 52.14 109 GLY A CA 1
ATOM 732 C C . GLY A 1 111 ? 112.085 92.259 117.788 1.00 53.85 109 GLY A C 1
ATOM 733 O O . GLY A 1 111 ? 111.355 92.288 116.792 1.00 55.27 109 GLY A O 1
ATOM 734 N N . ILE A 1 112 ? 113.266 91.633 117.790 1.00 53.93 110 ILE A N 1
ATOM 735 C CA . ILE A 1 112 ? 113.735 90.940 116.592 1.00 53.07 110 ILE A CA 1
ATOM 736 C C . ILE A 1 112 ? 112.790 89.799 116.237 1.00 53.93 110 ILE A C 1
ATOM 737 O O . ILE A 1 112 ? 112.402 89.629 115.074 1.00 56.10 110 ILE A O 1
ATOM 742 N N . VAL A 1 113 ? 112.396 89.007 117.238 1.00 53.79 111 VAL A N 1
ATOM 743 C CA . VAL A 1 113 ? 111.523 87.865 116.980 1.00 54.51 111 VAL A CA 1
ATOM 744 C C . VAL A 1 113 ? 110.190 88.332 116.408 1.00 55.78 111 VAL A C 1
ATOM 745 O O . VAL A 1 113 ? 109.686 87.774 115.425 1.00 57.46 111 VAL A O 1
ATOM 749 N N . LEU A 1 114 ? 109.604 89.373 117.006 1.00 55.60 112 LEU A N 1
ATOM 750 C CA . LEU A 1 114 ? 108.304 89.848 116.541 1.00 56.25 112 LEU A CA 1
ATOM 751 C C . LEU A 1 114 ? 108.390 90.431 115.136 1.00 57.32 112 LEU A C 1
ATOM 752 O O . LEU A 1 114 ? 107.514 90.177 114.300 1.00 58.14 112 LEU A O 1
ATOM 757 N N . VAL A 1 115 ? 109.432 91.221 114.855 1.00 57.50 113 VAL A N 1
ATOM 758 C CA . VAL A 1 115 ? 109.536 91.835 113.536 1.00 57.38 113 VAL A CA 1
ATOM 759 C C . VAL A 1 115 ? 109.808 90.783 112.467 1.00 58.11 113 VAL A C 1
ATOM 760 O O . VAL A 1 115 ? 109.377 90.935 111.318 1.00 58.66 113 VAL A O 1
ATOM 764 N N . VAL A 1 116 ? 110.518 89.705 112.813 1.00 58.34 114 VAL A N 1
ATOM 765 C CA . VAL A 1 116 ? 110.724 88.626 111.852 1.00 58.20 114 VAL A CA 1
ATOM 766 C C . VAL A 1 116 ? 109.430 87.853 111.623 1.00 58.97 114 VAL A C 1
ATOM 767 O O . VAL A 1 116 ? 109.097 87.497 110.486 1.00 60.15 114 VAL A O 1
ATOM 771 N N . SER A 1 117 ? 108.676 87.585 112.692 1.00 59.06 115 SER A N 1
ATOM 772 C CA . SER A 1 117 ? 107.490 86.744 112.564 1.00 59.62 115 SER A CA 1
ATOM 773 C C . SER A 1 117 ? 106.352 87.465 111.848 1.00 60.78 115 SER A C 1
ATOM 774 O O . SER A 1 117 ? 105.693 86.881 110.980 1.00 61.85 115 SER A O 1
ATOM 777 N N . ILE A 1 118 ? 106.098 88.728 112.197 1.00 60.06 116 ILE A N 1
ATOM 778 C CA . ILE A 1 118 ? 104.940 89.420 111.636 1.00 60.98 116 ILE A CA 1
ATOM 779 C C . ILE A 1 118 ? 105.215 89.908 110.218 1.00 62.03 116 ILE A C 1
ATOM 780 O O . ILE A 1 118 ? 104.340 89.833 109.348 1.00 62.85 116 ILE A O 1
ATOM 785 N N . LYS A 1 119 ? 106.431 90.397 109.957 1.00 62.39 117 LYS A N 1
ATOM 786 C CA . LYS A 1 119 ? 106.823 90.955 108.666 1.00 63.25 117 LYS A CA 1
ATOM 787 C C . LYS A 1 119 ? 105.850 92.042 108.223 1.00 63.13 117 LYS A C 1
ATOM 788 O O . LYS A 1 119 ? 105.072 91.832 107.283 1.00 62.86 117 LYS A O 1
ATOM 794 N N . PRO A 1 120 ? 105.851 93.208 108.877 1.00 63.18 118 PRO A N 1
ATOM 795 C CA . PRO A 1 120 ? 104.930 94.278 108.459 1.00 63.15 118 PRO A CA 1
ATOM 796 C C . PRO A 1 120 ? 105.157 94.756 107.035 1.00 64.07 118 PRO A C 1
ATOM 797 O O . PRO A 1 120 ? 104.194 95.141 106.361 1.00 64.74 118 PRO A O 1
ATOM 801 N N . GLY A 1 121 ? 106.397 94.748 106.558 1.00 63.61 119 GLY A N 1
ATOM 802 C CA . GLY A 1 121 ? 106.698 95.193 105.210 1.00 64.63 119 GLY A CA 1
ATOM 803 C C . GLY A 1 121 ? 106.186 94.254 104.135 1.00 64.40 119 GLY A C 1
ATOM 804 O O . GLY A 1 121 ? 106.966 93.576 103.465 1.00 64.19 119 GLY A O 1
ATOM 805 N N . SER A 1 139 ? 128.448 102.723 107.231 1.00 50.62 137 SER A N 1
ATOM 806 C CA . SER A 1 139 ? 129.245 101.881 108.115 1.00 49.08 137 SER A CA 1
ATOM 807 C C . SER A 1 139 ? 128.795 102.022 109.565 1.00 48.06 137 SER A C 1
ATOM 808 O O . SER A 1 139 ? 128.711 103.131 110.094 1.00 46.87 137 SER A O 1
ATOM 811 N N . THR A 1 140 ? 128.500 100.888 110.202 1.00 46.83 138 THR A N 1
ATOM 812 C CA . THR A 1 140 ? 128.089 100.888 111.601 1.00 46.29 138 THR A CA 1
ATOM 813 C C . THR A 1 140 ? 129.257 101.076 112.559 1.00 43.59 138 THR A C 1
ATOM 814 O O . THR A 1 140 ? 129.035 101.443 113.719 1.00 43.67 138 THR A O 1
ATOM 818 N N . VAL A 1 141 ? 130.489 100.841 112.101 1.00 43.03 139 VAL A N 1
ATOM 819 C CA . VAL A 1 141 ? 131.653 100.981 112.973 1.00 41.71 139 VAL A CA 1
ATOM 820 C C . VAL A 1 141 ? 131.807 102.424 113.430 1.00 39.35 139 VAL A C 1
ATOM 821 O O . VAL A 1 141 ? 132.081 102.694 114.606 1.00 38.03 139 VAL A O 1
ATOM 825 N N . ASP A 1 142 ? 131.641 103.374 112.508 1.00 39.50 140 ASP A N 1
ATOM 826 C CA . ASP A 1 142 ? 131.748 104.783 112.868 1.00 38.27 140 ASP A CA 1
ATOM 827 C C . ASP A 1 142 ? 130.660 105.183 113.856 1.00 36.90 140 ASP A C 1
ATOM 828 O O . ASP A 1 142 ? 130.917 105.940 114.799 1.00 36.27 140 ASP A O 1
ATOM 833 N N . ALA A 1 143 ? 129.438 104.687 113.655 1.00 38.43 141 ALA A N 1
ATOM 834 C CA . ALA A 1 143 ? 128.347 105.004 114.571 1.00 36.65 141 ALA A CA 1
ATOM 835 C C . ALA A 1 143 ? 128.591 104.423 115.959 1.00 35.22 141 ALA A C 1
ATOM 836 O O . ALA A 1 143 ? 128.250 105.052 116.967 1.00 34.53 141 ALA A O 1
ATOM 838 N N . MET A 1 144 ? 129.175 103.224 116.036 1.00 35.86 142 MET A N 1
ATOM 839 C CA . MET A 1 144 ? 129.489 102.644 117.340 1.00 34.64 142 MET A CA 1
ATOM 840 C C . MET A 1 144 ? 130.639 103.376 118.024 1.00 32.09 142 MET A C 1
ATOM 841 O O . MET A 1 144 ? 130.636 103.531 119.250 1.00 31.66 142 MET A O 1
ATOM 846 N N . LEU A 1 145 ? 131.632 103.829 117.257 1.00 32.63 143 LEU A N 1
ATOM 847 C CA . LEU A 1 145 ? 132.734 104.575 117.858 1.00 28.91 143 LEU A CA 1
ATOM 848 C C . LEU A 1 145 ? 132.307 105.978 118.276 1.00 27.02 143 LEU A C 1
ATOM 849 O O . LEU A 1 145 ? 132.875 106.544 119.219 1.00 26.42 143 LEU A O 1
ATOM 854 N N . ASP A 1 146 ? 131.315 106.553 117.592 1.00 27.59 144 ASP A N 1
ATOM 855 C CA . ASP A 1 146 ? 130.818 107.867 117.981 1.00 26.62 144 ASP A CA 1
ATOM 856 C C . ASP A 1 146 ? 130.160 107.845 119.354 1.00 25.84 144 ASP A C 1
ATOM 857 O O . ASP A 1 146 ? 130.164 108.863 120.051 1.00 24.25 144 ASP A O 1
ATOM 862 N N . LEU A 1 147 ? 129.600 106.705 119.765 1.00 26.80 145 LEU A N 1
ATOM 863 C CA . LEU A 1 147 ? 129.037 106.607 121.109 1.00 25.54 145 LEU A CA 1
ATOM 864 C C . LEU A 1 147 ? 130.117 106.771 122.172 1.00 24.15 145 LEU A C 1
ATOM 865 O O . LEU A 1 147 ? 129.944 107.522 123.141 1.00 24.71 145 LEU A O 1
ATOM 870 N N . ILE A 1 148 ? 131.258 106.107 121.981 1.00 23.92 146 ILE A N 1
ATOM 871 C CA . ILE A 1 148 ? 132.365 106.248 122.918 1.00 22.11 146 ILE A CA 1
ATOM 872 C C . ILE A 1 148 ? 132.949 107.651 122.837 1.00 21.46 146 ILE A C 1
ATOM 873 O O . ILE A 1 148 ? 133.363 108.223 123.852 1.00 22.09 146 ILE A O 1
ATOM 878 N N . ARG A 1 149 ? 133.002 108.225 121.632 1.00 22.74 147 ARG A N 1
ATOM 879 C CA . ARG A 1 149 ? 133.505 109.588 121.503 1.00 21.72 147 ARG A CA 1
ATOM 880 C C . ARG A 1 149 ? 132.624 110.566 122.271 1.00 20.96 147 ARG A C 1
ATOM 881 O O . ARG A 1 149 ? 133.126 111.474 122.943 1.00 21.08 147 ARG A O 1
ATOM 889 N N . ASN A 1 150 ? 131.303 110.394 122.183 1.00 22.10 148 ASN A N 1
ATOM 890 C CA . ASN A 1 150 ? 130.373 111.271 122.881 1.00 20.63 148 ASN A CA 1
ATOM 891 C C . ASN A 1 150 ? 130.319 110.981 124.373 1.00 20.21 148 ASN A C 1
ATOM 892 O O . ASN A 1 150 ? 129.825 111.817 125.135 1.00 20.16 148 ASN A O 1
ATOM 897 N N . MET A 1 151 ? 130.810 109.816 124.806 1.00 22.05 149 MET A N 1
ATOM 898 C CA . MET A 1 151 ? 130.900 109.556 126.239 1.00 19.92 149 MET A CA 1
ATOM 899 C C . MET A 1 151 ? 131.921 110.469 126.906 1.00 19.28 149 MET A C 1
ATOM 900 O O . MET A 1 151 ? 131.790 110.780 128.095 1.00 19.94 149 MET A O 1
ATOM 905 N N . PHE A 1 152 ? 132.937 110.903 126.163 1.00 20.27 150 PHE A N 1
ATOM 906 C CA . PHE A 1 152 ? 134.010 111.753 126.678 1.00 19.21 150 PHE A CA 1
ATOM 907 C C . PHE A 1 152 ? 134.131 112.977 125.781 1.00 19.65 150 PHE A C 1
ATOM 908 O O . PHE A 1 152 ? 134.995 113.031 124.896 1.00 20.65 150 PHE A O 1
ATOM 916 N N . PRO A 1 153 ? 133.277 113.978 125.976 1.00 19.29 151 PRO A N 1
ATOM 917 C CA . PRO A 1 153 ? 133.347 115.181 125.140 1.00 19.48 151 PRO A CA 1
ATOM 918 C C . PRO A 1 153 ? 134.630 115.961 125.383 1.00 20.66 151 PRO A C 1
ATOM 919 O O . PRO A 1 153 ? 135.272 115.855 126.429 1.00 22.04 151 PRO A O 1
ATOM 923 N N . GLU A 1 154 ? 135.010 116.747 124.377 1.00 21.28 152 GLU A N 1
ATOM 924 C CA . GLU A 1 154 ? 136.204 117.576 124.466 1.00 20.99 152 GLU A CA 1
ATOM 925 C C . GLU A 1 154 ? 135.957 118.916 125.148 1.00 21.25 152 GLU A C 1
ATOM 926 O O . GLU A 1 154 ? 136.925 119.610 125.476 1.00 22.13 152 GLU A O 1
ATOM 932 N N . ASN A 1 155 ? 134.701 119.294 125.373 1.00 21.67 153 ASN A N 1
ATOM 933 C CA . ASN A 1 155 ? 134.380 120.558 126.022 1.00 19.79 153 ASN A CA 1
ATOM 934 C C . ASN A 1 155 ? 133.109 120.384 126.838 1.00 20.32 153 ASN A C 1
ATOM 935 O O . ASN A 1 155 ? 132.112 119.863 126.330 1.00 20.96 153 ASN A O 1
ATOM 940 N N . LEU A 1 156 ? 133.150 120.822 128.098 1.00 20.26 154 LEU A N 1
ATOM 941 C CA . LEU A 1 156 ? 131.999 120.651 128.980 1.00 20.25 154 LEU A CA 1
ATOM 942 C C . LEU A 1 156 ? 130.873 121.616 128.630 1.00 20.13 154 LEU A C 1
ATOM 943 O O . LEU A 1 156 ? 129.697 121.235 128.645 1.00 20.77 154 LEU A O 1
ATOM 948 N N . VAL A 1 157 ? 131.210 122.870 128.325 1.00 19.78 155 VAL A N 1
ATOM 949 C CA . VAL A 1 157 ? 130.183 123.848 127.979 1.00 19.69 155 VAL A CA 1
ATOM 950 C C . VAL A 1 157 ? 129.552 123.509 126.634 1.00 19.97 155 VAL A C 1
ATOM 951 O O . VAL A 1 157 ? 128.332 123.611 126.461 1.00 20.83 155 VAL A O 1
ATOM 955 N N . GLN A 1 158 ? 130.370 123.093 125.664 1.00 19.95 156 GLN A N 1
ATOM 956 C CA . GLN A 1 158 ? 129.853 122.767 124.339 1.00 19.90 156 GLN A CA 1
ATOM 957 C C . GLN A 1 158 ? 128.961 121.530 124.362 1.00 21.02 156 GLN A C 1
ATOM 958 O O . GLN A 1 158 ? 128.051 121.412 123.534 1.00 21.53 156 GLN A O 1
ATOM 964 N N . ALA A 1 159 ? 129.201 120.606 125.295 1.00 20.52 157 ALA A N 1
ATOM 965 C CA . ALA A 1 159 ? 128.399 119.390 125.373 1.00 19.75 157 ALA A CA 1
ATOM 966 C C . ALA A 1 159 ? 126.954 119.665 125.764 1.00 21.52 157 ALA A C 1
ATOM 967 O O . ALA A 1 159 ? 126.098 118.795 125.572 1.00 21.67 157 ALA A O 1
ATOM 969 N N . ALA A 1 160 ? 126.663 120.848 126.307 1.00 22.26 158 ALA A N 1
ATOM 970 C CA . ALA A 1 160 ? 125.302 121.165 126.719 1.00 20.45 158 ALA A CA 1
ATOM 971 C C . ALA A 1 160 ? 124.369 121.394 125.537 1.00 21.86 158 ALA A C 1
ATOM 972 O O . ALA A 1 160 ? 123.150 121.280 125.701 1.00 24.67 158 ALA A O 1
ATOM 974 N N . PHE A 1 161 ? 124.901 121.719 124.355 1.00 21.45 159 PHE A N 1
ATOM 975 C CA . PHE A 1 161 ? 124.039 121.991 123.212 1.00 21.44 159 PHE A CA 1
ATOM 976 C C . PHE A 1 161 ? 124.568 121.447 121.888 1.00 22.61 159 PHE A C 1
ATOM 977 O O . PHE A 1 161 ? 123.969 121.734 120.844 1.00 24.87 159 PHE A O 1
ATOM 985 N N . GLN A 1 162 ? 125.653 120.674 121.880 1.00 21.94 160 GLN A N 1
ATOM 986 C CA . GLN A 1 162 ? 126.218 120.187 120.629 1.00 23.20 160 GLN A CA 1
ATOM 987 C C . GLN A 1 162 ? 126.701 118.752 120.790 1.00 23.04 160 GLN A C 1
ATOM 988 O O . GLN A 1 162 ? 127.002 118.292 121.894 1.00 22.13 160 GLN A O 1
ATOM 994 N N . GLN A 1 163 ? 126.776 118.048 119.660 1.00 24.57 161 GLN A N 1
ATOM 995 C CA . GLN A 1 163 ? 127.181 116.651 119.615 1.00 24.93 161 GLN A CA 1
ATOM 996 C C . GLN A 1 163 ? 128.213 116.451 118.513 1.00 25.49 161 GLN A C 1
ATOM 997 O O . GLN A 1 163 ? 128.294 117.228 117.560 1.00 27.25 161 GLN A O 1
ATOM 1003 N N . TYR A 1 164 ? 128.997 115.386 118.651 1.00 25.58 162 TYR A N 1
ATOM 1004 C CA . TYR A 1 164 ? 130.083 115.079 117.731 1.00 25.58 162 TYR A CA 1
ATOM 1005 C C . TYR A 1 164 ? 129.678 113.963 116.776 1.00 27.30 162 TYR A C 1
ATOM 1006 O O . TYR A 1 164 ? 128.971 113.028 117.161 1.00 29.19 162 TYR A O 1
ATOM 1015 N N . LYS A 1 165 ? 130.133 114.068 115.529 1.00 29.03 163 LYS A N 1
ATOM 1016 C CA . LYS A 1 165 ? 129.803 113.094 114.499 1.00 31.20 163 LYS A CA 1
ATOM 1017 C C . LYS A 1 165 ? 130.962 112.997 113.517 1.00 32.32 163 LYS A C 1
ATOM 1018 O O . LYS A 1 165 ? 131.645 113.987 113.244 1.00 33.23 163 LYS A O 1
ATOM 1024 N N . THR A 1 166 ? 131.178 111.793 112.988 1.00 33.68 164 THR A N 1
ATOM 1025 C CA . THR A 1 166 ? 132.235 111.535 112.020 1.00 35.61 164 THR A CA 1
ATOM 1026 C C . THR A 1 166 ? 131.661 110.834 110.798 1.00 39.19 164 THR A C 1
ATOM 1027 O O . THR A 1 166 ? 130.629 110.162 110.874 1.00 40.72 164 THR A O 1
ATOM 1031 N N . LYS A 1 167 ? 132.343 110.998 109.666 1.00 41.72 165 LYS A N 1
ATOM 1032 C CA . LYS A 1 167 ? 131.939 110.353 108.426 1.00 43.51 165 LYS A CA 1
ATOM 1033 C C . LYS A 1 167 ? 133.169 110.113 107.563 1.00 44.97 165 LYS A C 1
ATOM 1034 O O . LYS A 1 167 ? 134.199 110.774 107.717 1.00 45.98 165 LYS A O 1
ATOM 1040 N N . ARG A 1 168 ? 133.048 109.154 106.650 1.00 47.66 166 ARG A N 1
ATOM 1041 C CA . ARG A 1 168 ? 134.127 108.846 105.725 1.00 48.46 166 ARG A CA 1
ATOM 1042 C C . ARG A 1 168 ? 134.126 109.822 104.555 1.00 51.19 166 ARG A C 1
ATOM 1043 O O . ARG A 1 168 ? 133.083 110.345 104.153 1.00 52.63 166 ARG A O 1
ATOM 1051 N N . GLU A 1 169 ? 135.315 110.064 104.008 1.00 52.82 167 GLU A N 1
ATOM 1052 C CA . GLU A 1 169 ? 135.480 111.034 102.936 1.00 54.84 167 GLU A CA 1
ATOM 1053 C C . GLU A 1 169 ? 136.760 110.720 102.177 1.00 56.44 167 GLU A C 1
ATOM 1054 O O . GLU A 1 169 ? 137.785 110.404 102.785 1.00 56.85 167 GLU A O 1
ATOM 1060 N N . GLU A 1 170 ? 136.692 110.807 100.852 1.00 57.56 168 GLU A N 1
ATOM 1061 C CA . GLU A 1 170 ? 137.872 110.632 100.012 1.00 58.30 168 GLU A CA 1
ATOM 1062 C C . GLU A 1 170 ? 138.461 111.977 99.606 1.00 58.26 168 GLU A C 1
ATOM 1063 O O . GLU A 1 170 ? 139.673 112.178 99.672 1.00 58.24 168 GLU A O 1
ATOM 1069 N N . TYR A 1 202 ? 140.207 106.723 101.836 1.00 57.45 200 TYR A N 1
ATOM 1070 C CA . TYR A 1 202 ? 139.162 107.073 102.791 1.00 55.72 200 TYR A CA 1
ATOM 1071 C C . TYR A 1 202 ? 139.744 107.540 104.119 1.00 53.85 200 TYR A C 1
ATOM 1072 O O . TYR A 1 202 ? 140.519 106.826 104.753 1.00 54.08 200 TYR A O 1
ATOM 1081 N N . LYS A 1 203 ? 139.366 108.746 104.531 1.00 53.26 201 LYS A N 1
ATOM 1082 C CA . LYS A 1 203 ? 139.763 109.294 105.818 1.00 52.23 201 LYS A CA 1
ATOM 1083 C C . LYS A 1 203 ? 138.517 109.701 106.590 1.00 51.21 201 LYS A C 1
ATOM 1084 O O . LYS A 1 203 ? 137.425 109.823 106.030 1.00 51.62 201 LYS A O 1
ATOM 1090 N N . ILE A 1 204 ? 138.691 109.911 107.890 1.00 50.17 202 ILE A N 1
ATOM 1091 C CA . ILE A 1 204 ? 137.590 110.225 108.792 1.00 47.40 202 ILE A CA 1
ATOM 1092 C C . ILE A 1 204 ? 137.622 111.715 109.099 1.00 46.29 202 ILE A C 1
ATOM 1093 O O . ILE A 1 204 ? 138.665 112.254 109.487 1.00 48.01 202 ILE A O 1
ATOM 1098 N N . VAL A 1 205 ? 136.481 112.379 108.929 1.00 44.54 203 VAL A N 1
ATOM 1099 C CA . VAL A 1 205 ? 136.335 113.804 109.202 1.00 43.28 203 VAL A CA 1
ATOM 1100 C C . VAL A 1 205 ? 135.234 113.983 110.238 1.00 40.41 203 VAL A C 1
ATOM 1101 O O . VAL A 1 205 ? 134.129 113.452 110.074 1.00 41.56 203 VAL A O 1
ATOM 1105 N N . GLY A 1 206 ? 135.534 114.725 111.300 1.00 37.41 204 GLY A N 1
ATOM 1106 C CA . GLY A 1 206 ? 134.589 114.951 112.375 1.00 34.23 204 GLY A CA 1
ATOM 1107 C C . GLY A 1 206 ? 134.208 116.414 112.491 1.00 34.61 204 GLY A C 1
ATOM 1108 O O . GLY A 1 206 ? 134.977 117.303 112.124 1.00 37.19 204 GLY A O 1
ATOM 1109 N N . MET A 1 207 ? 133.007 116.655 113.008 1.00 33.30 205 MET A N 1
ATOM 1110 C CA . MET A 1 207 ? 132.502 118.010 113.191 1.00 32.58 205 MET A CA 1
ATOM 1111 C C . MET A 1 207 ? 131.438 117.983 114.279 1.00 31.54 205 MET A C 1
ATOM 1112 O O . MET A 1 207 ? 130.958 116.920 114.678 1.00 30.60 205 MET A O 1
ATOM 1117 N N . TYR A 1 208 ? 131.068 119.172 114.750 1.00 31.28 206 TYR A N 1
ATOM 1118 C CA . TYR A 1 208 ? 130.079 119.332 115.807 1.00 27.83 206 TYR A CA 1
ATOM 1119 C C . TYR A 1 208 ? 128.789 119.912 115.243 1.00 28.96 206 TYR A C 1
ATOM 1120 O O . TYR A 1 208 ? 128.815 120.851 114.442 1.00 31.12 206 TYR A O 1
ATOM 1129 N N . SER A 1 209 ? 127.663 119.346 115.670 1.00 28.34 207 SER A N 1
ATOM 1130 C CA . SER A 1 209 ? 126.343 119.769 115.230 1.00 27.68 207 SER A CA 1
ATOM 1131 C C . SER A 1 209 ? 125.437 119.930 116.442 1.00 27.35 207 SER A C 1
ATOM 1132 O O . SER A 1 209 ? 125.724 119.423 117.529 1.00 27.68 207 SER A O 1
ATOM 1135 N N . ASP A 1 210 ? 124.332 120.644 116.242 1.00 27.97 208 ASP A N 1
ATOM 1136 C CA . ASP A 1 210 ? 123.420 120.949 117.335 1.00 28.04 208 ASP A CA 1
ATOM 1137 C C . ASP A 1 210 ? 122.767 119.684 117.883 1.00 28.11 208 ASP A C 1
ATOM 1138 O O . ASP A 1 210 ? 122.604 118.682 117.181 1.00 29.37 208 ASP A O 1
ATOM 1143 N N . GLY A 1 211 ? 122.396 119.743 119.159 1.00 27.23 209 GLY A N 1
ATOM 1144 C CA . GLY A 1 211 ? 121.834 118.608 119.866 1.00 24.61 209 GLY A CA 1
ATOM 1145 C C . GLY A 1 211 ? 122.569 118.335 121.161 1.00 23.75 209 GLY A C 1
ATOM 1146 O O . GLY A 1 211 ? 123.782 118.115 121.153 1.00 24.61 209 GLY A O 1
ATOM 1147 N N . ILE A 1 212 ? 121.845 118.340 122.281 1.00 24.06 210 ILE A N 1
ATOM 1148 C CA . ILE A 1 212 ? 122.479 118.216 123.588 1.00 23.31 210 ILE A CA 1
ATOM 1149 C C . ILE A 1 212 ? 123.100 116.833 123.739 1.00 23.25 210 ILE A C 1
ATOM 1150 O O . ILE A 1 212 ? 122.470 115.811 123.433 1.00 23.60 210 ILE A O 1
ATOM 1155 N N . ASN A 1 213 ? 124.351 116.798 124.197 1.00 22.51 211 ASN A N 1
ATOM 1156 C CA . ASN A 1 213 ? 125.088 115.555 124.423 1.00 21.49 211 ASN A CA 1
ATOM 1157 C C . ASN A 1 213 ? 124.843 115.114 125.860 1.00 20.72 211 ASN A C 1
ATOM 1158 O O . ASN A 1 213 ? 125.623 115.411 126.765 1.00 22.10 211 ASN A O 1
ATOM 1163 N N . VAL A 1 214 ? 123.742 114.393 126.078 1.00 21.35 212 VAL A N 1
ATOM 1164 C CA . VAL A 1 214 ? 123.394 113.971 127.431 1.00 22.38 212 VAL A CA 1
ATOM 1165 C C . VAL A 1 214 ? 124.253 112.814 127.931 1.00 22.01 212 VAL A C 1
ATOM 1166 O O . VAL A 1 214 ? 124.396 112.646 129.147 1.00 23.07 212 VAL A O 1
ATOM 1170 N N . LEU A 1 215 ? 124.843 112.021 127.035 1.00 21.70 213 LEU A N 1
ATOM 1171 C CA . LEU A 1 215 ? 125.653 110.882 127.464 1.00 21.02 213 LEU A CA 1
ATOM 1172 C C . LEU A 1 215 ? 126.904 111.341 128.210 1.00 20.68 213 LEU A C 1
ATOM 1173 O O . LEU A 1 215 ? 127.212 110.845 129.305 1.00 22.20 213 LEU A O 1
ATOM 1178 N N . GLY A 1 216 ? 127.620 112.314 127.645 1.00 19.76 214 GLY A N 1
ATOM 1179 C CA . GLY A 1 216 ? 128.807 112.814 128.314 1.00 19.11 214 GLY A CA 1
ATOM 1180 C C . GLY A 1 216 ? 128.460 113.546 129.593 1.00 19.89 214 GLY A C 1
ATOM 1181 O O . GLY A 1 216 ? 129.202 113.481 130.577 1.00 21.34 214 GLY A O 1
ATOM 1182 N N . LEU A 1 217 ? 127.337 114.269 129.592 1.00 19.76 215 LEU A N 1
ATOM 1183 C CA . LEU A 1 217 ? 126.921 114.967 130.801 1.00 19.79 215 LEU A CA 1
ATOM 1184 C C . LEU A 1 217 ? 126.618 113.970 131.911 1.00 19.74 215 LEU A C 1
ATOM 1185 O O . LEU A 1 217 ? 126.976 114.194 133.070 1.00 20.85 215 LEU A O 1
ATOM 1190 N N . ILE A 1 218 ? 125.977 112.850 131.565 1.00 19.64 216 ILE A N 1
ATOM 1191 C CA . ILE A 1 218 ? 125.689 111.805 132.545 1.00 20.12 216 ILE A CA 1
ATOM 1192 C C . ILE A 1 218 ? 126.983 111.226 133.104 1.00 19.75 216 ILE A C 1
ATOM 1193 O O . ILE A 1 218 ? 127.121 111.021 134.316 1.00 20.58 216 ILE A O 1
ATOM 1198 N N . VAL A 1 219 ? 127.948 110.944 132.223 1.00 19.72 217 VAL A N 1
ATOM 1199 C CA . VAL A 1 219 ? 129.208 110.349 132.671 1.00 19.80 217 VAL A CA 1
ATOM 1200 C C . VAL A 1 219 ? 129.948 111.303 133.606 1.00 18.89 217 VAL A C 1
ATOM 1201 O O . VAL A 1 219 ? 130.429 110.909 134.681 1.00 19.43 217 VAL A O 1
ATOM 1205 N N . PHE A 1 220 ? 130.033 112.577 133.218 1.00 17.82 218 PHE A N 1
ATOM 1206 C CA . PHE A 1 220 ? 130.716 113.558 134.054 1.00 18.48 218 PHE A CA 1
ATOM 1207 C C . PHE A 1 220 ? 129.988 113.745 135.377 1.00 19.12 218 PHE A C 1
ATOM 1208 O O . PHE A 1 220 ? 130.624 113.926 136.419 1.00 19.94 218 PHE A O 1
ATOM 1216 N N . ALA A 1 221 ? 128.654 113.725 135.349 1.00 20.04 219 ALA A N 1
ATOM 1217 C CA . ALA A 1 221 ? 127.870 113.861 136.570 1.00 18.66 219 ALA A CA 1
ATOM 1218 C C . ALA A 1 221 ? 128.144 112.702 137.516 1.00 19.37 219 ALA A C 1
ATOM 1219 O O . ALA A 1 221 ? 128.285 112.898 138.728 1.00 19.75 219 ALA A O 1
ATOM 1221 N N . LEU A 1 222 ? 128.227 111.483 136.975 1.00 20.41 220 LEU A N 1
ATOM 1222 C CA . LEU A 1 222 ? 128.520 110.322 137.807 1.00 20.23 220 LEU A CA 1
ATOM 1223 C C . LEU A 1 222 ? 129.893 110.453 138.453 1.00 19.17 220 LEU A C 1
ATOM 1224 O O . LEU A 1 222 ? 130.052 110.237 139.663 1.00 20.04 220 LEU A O 1
ATOM 1229 N N . VAL A 1 223 ? 130.895 110.837 137.657 1.00 19.29 221 VAL A N 1
ATOM 1230 C CA . VAL A 1 223 ? 132.250 110.970 138.190 1.00 19.45 221 VAL A CA 1
ATOM 1231 C C . VAL A 1 223 ? 132.321 112.072 139.242 1.00 18.45 221 VAL A C 1
ATOM 1232 O O . VAL A 1 223 ? 132.942 111.903 140.300 1.00 18.84 221 VAL A O 1
ATOM 1236 N N . PHE A 1 224 ? 131.682 113.214 138.972 1.00 18.49 222 PHE A N 1
ATOM 1237 C CA . PHE A 1 224 ? 131.699 114.330 139.913 1.00 17.60 222 PHE A CA 1
ATOM 1238 C C . PHE A 1 224 ? 130.998 113.981 141.219 1.00 18.20 222 PHE A C 1
ATOM 1239 O O . PHE A 1 224 ? 131.489 114.320 142.303 1.00 19.37 222 PHE A O 1
ATOM 1247 N N . GLY A 1 225 ? 129.847 113.310 141.138 1.00 19.26 223 GLY A N 1
ATOM 1248 C CA . GLY A 1 225 ? 129.163 112.891 142.347 1.00 18.10 223 GLY A CA 1
ATOM 1249 C C . GLY A 1 225 ? 129.980 111.914 143.167 1.00 18.62 223 GLY A C 1
ATOM 1250 O O . GLY A 1 225 ? 130.029 112.010 144.396 1.00 20.33 223 GLY A O 1
ATOM 1251 N N . LEU A 1 226 ? 130.615 110.946 142.502 1.00 19.13 224 LEU A N 1
ATOM 1252 C CA . LEU A 1 226 ? 131.463 110.004 143.226 1.00 19.42 224 LEU A CA 1
ATOM 1253 C C . LEU A 1 226 ? 132.645 110.707 143.886 1.00 19.94 224 LEU A C 1
ATOM 1254 O O . LEU A 1 226 ? 133.030 110.364 145.009 1.00 21.08 224 LEU A O 1
ATOM 1259 N N . VAL A 1 227 ? 133.238 111.686 143.199 1.00 20.04 225 VAL A N 1
ATOM 1260 C CA . VAL A 1 227 ? 134.397 112.388 143.747 1.00 19.50 225 VAL A CA 1
ATOM 1261 C C . VAL A 1 227 ? 134.011 113.242 144.952 1.00 20.90 225 VAL A C 1
ATOM 1262 O O . VAL A 1 227 ? 134.689 113.222 145.985 1.00 23.35 225 VAL A O 1
ATOM 1266 N N . ILE A 1 228 ? 132.916 114.001 144.848 1.00 20.23 226 ILE A N 1
ATOM 1267 C CA . ILE A 1 228 ? 132.569 114.903 145.945 1.00 20.21 226 ILE A CA 1
ATOM 1268 C C . ILE A 1 228 ? 131.905 114.187 147.113 1.00 22.33 226 ILE A C 1
ATOM 1269 O O . ILE A 1 228 ? 131.870 114.734 148.221 1.00 24.94 226 ILE A O 1
ATOM 1274 N N . GLY A 1 229 ? 131.382 112.980 146.906 1.00 22.69 227 GLY A N 1
ATOM 1275 C CA . GLY A 1 229 ? 130.845 112.222 148.018 1.00 22.36 227 GLY A CA 1
ATOM 1276 C C . GLY A 1 229 ? 131.880 111.555 148.894 1.00 25.80 227 GLY A C 1
ATOM 1277 O O . GLY A 1 229 ? 131.533 111.045 149.963 1.00 30.33 227 GLY A O 1
ATOM 1278 N N . LYS A 1 230 ? 133.143 111.551 148.469 1.00 26.93 228 LYS A N 1
ATOM 1279 C CA . LYS A 1 230 ? 134.227 110.971 149.249 1.00 27.85 228 LYS A CA 1
ATOM 1280 C C . LYS A 1 230 ? 135.110 112.013 149.920 1.00 29.05 228 LYS A C 1
ATOM 1281 O O . LYS A 1 230 ? 135.855 111.667 150.843 1.00 31.69 228 LYS A O 1
ATOM 1287 N N . MET A 1 231 ? 135.043 113.273 149.484 1.00 28.23 229 MET A N 1
ATOM 1288 C CA . MET A 1 231 ? 135.894 114.315 150.046 1.00 28.01 229 MET A CA 1
ATOM 1289 C C . MET A 1 231 ? 135.586 114.601 151.509 1.00 30.30 229 MET A C 1
ATOM 1290 O O . MET A 1 231 ? 136.443 115.146 152.213 1.00 33.00 229 MET A O 1
ATOM 1295 N N . GLY A 1 232 ? 134.396 114.254 151.978 1.00 30.70 230 GLY A N 1
ATOM 1296 C CA . GLY A 1 232 ? 134.051 114.497 153.370 1.00 30.80 230 GLY A CA 1
ATOM 1297 C C . GLY A 1 232 ? 133.569 115.915 153.566 1.00 32.61 230 GLY A C 1
ATOM 1298 O O . GLY A 1 232 ? 132.666 116.379 152.867 1.00 33.73 230 GLY A O 1
ATOM 1299 N N . GLU A 1 233 ? 134.175 116.616 154.525 1.00 32.23 231 GLU A N 1
ATOM 1300 C CA . GLU A 1 233 ? 133.786 117.987 154.827 1.00 31.35 231 GLU A CA 1
ATOM 1301 C C . GLU A 1 233 ? 134.307 118.998 153.815 1.00 31.33 231 GLU A C 1
ATOM 1302 O O . GLU A 1 233 ? 133.849 120.145 153.823 1.00 32.63 231 GLU A O 1
ATOM 1308 N N . LYS A 1 234 ? 135.248 118.610 152.953 1.00 31.68 232 LYS A N 1
ATOM 1309 C CA . LYS A 1 234 ? 135.776 119.543 151.965 1.00 30.24 232 LYS A CA 1
ATOM 1310 C C . LYS A 1 234 ? 134.820 119.759 150.799 1.00 28.11 232 LYS A C 1
ATOM 1311 O O . LYS A 1 234 ? 134.857 120.818 150.164 1.00 28.36 232 LYS A O 1
ATOM 1317 N N . GLY A 1 235 ? 133.970 118.780 150.501 1.00 26.77 233 GLY A N 1
ATOM 1318 C CA . GLY A 1 235 ? 132.977 118.885 149.452 1.00 23.68 233 GLY A CA 1
ATOM 1319 C C . GLY A 1 235 ? 131.552 119.106 149.908 1.00 22.88 233 GLY A C 1
ATOM 1320 O O . GLY A 1 235 ? 130.635 118.984 149.088 1.00 23.59 233 GLY A O 1
ATOM 1321 N N . GLN A 1 236 ? 131.330 119.424 151.185 1.00 23.83 234 GLN A N 1
ATOM 1322 C CA . GLN A 1 236 ? 129.972 119.588 151.697 1.00 22.52 234 GLN A CA 1
ATOM 1323 C C . GLN A 1 236 ? 129.259 120.792 151.090 1.00 20.65 234 GLN A C 1
ATOM 1324 O O . GLN A 1 236 ? 128.040 120.748 150.883 1.00 22.17 234 GLN A O 1
ATOM 1330 N N . ILE A 1 237 ? 129.994 121.865 150.790 1.00 20.00 235 ILE A N 1
ATOM 1331 C CA . ILE A 1 237 ? 129.382 123.037 150.165 1.00 19.18 235 ILE A CA 1
ATOM 1332 C C . ILE A 1 237 ? 128.836 122.698 148.780 1.00 18.94 235 ILE A C 1
ATOM 1333 O O . ILE A 1 237 ? 127.736 123.131 148.413 1.00 20.08 235 ILE A O 1
ATOM 1338 N N . LEU A 1 238 ? 129.575 121.904 148.000 1.00 18.31 236 LEU A N 1
ATOM 1339 C CA . LEU A 1 238 ? 129.074 121.478 146.695 1.00 17.77 236 LEU A CA 1
ATOM 1340 C C . LEU A 1 238 ? 127.837 120.598 146.835 1.00 17.86 236 LEU A C 1
ATOM 1341 O O . LEU A 1 238 ? 126.878 120.733 146.063 1.00 19.23 236 LEU A O 1
ATOM 1346 N N . VAL A 1 239 ? 127.843 119.694 147.816 1.00 17.98 237 VAL A N 1
ATOM 1347 C CA . VAL A 1 239 ? 126.696 118.817 148.040 1.00 18.46 237 VAL A CA 1
ATOM 1348 C C . VAL A 1 239 ? 125.454 119.640 148.361 1.00 18.14 237 VAL A C 1
ATOM 1349 O O . VAL A 1 239 ? 124.376 119.420 147.793 1.00 19.33 237 VAL A O 1
ATOM 1353 N N . ASP A 1 240 ? 125.591 120.610 149.269 1.00 17.89 238 ASP A N 1
ATOM 1354 C CA . ASP A 1 240 ? 124.453 121.449 149.635 1.00 18.27 238 ASP A CA 1
ATOM 1355 C C . ASP A 1 240 ? 123.977 122.288 148.454 1.00 18.34 238 ASP A C 1
ATOM 1356 O O . ASP A 1 240 ? 122.766 122.435 148.231 1.00 19.52 238 ASP A O 1
ATOM 1361 N N . PHE A 1 241 ? 124.919 122.841 147.685 1.00 17.70 239 PHE A N 1
ATOM 1362 C CA . PHE A 1 241 ? 124.566 123.644 146.520 1.00 16.85 239 PHE A CA 1
ATOM 1363 C C . PHE A 1 241 ? 123.737 122.837 145.528 1.00 17.38 239 PHE A C 1
ATOM 1364 O O . PHE A 1 241 ? 122.685 123.292 145.059 1.00 18.21 239 PHE A O 1
ATOM 1372 N N . PHE A 1 242 ? 124.183 121.618 145.217 1.00 17.19 240 PHE A N 1
ATOM 1373 C CA . PHE A 1 242 ? 123.471 120.824 144.222 1.00 16.99 240 PHE A CA 1
ATOM 1374 C C . PHE A 1 242 ? 122.155 120.277 144.767 1.00 17.70 240 PHE A C 1
ATOM 1375 O O . PHE A 1 242 ? 121.194 120.121 144.005 1.00 18.95 240 PHE A O 1
ATOM 1383 N N . ASN A 1 243 ? 122.078 120.011 146.073 1.00 16.89 241 ASN A N 1
ATOM 1384 C CA . ASN A 1 243 ? 120.802 119.634 146.677 1.00 17.57 241 ASN A CA 1
ATOM 1385 C C . ASN A 1 243 ? 119.772 120.747 146.514 1.00 18.28 241 ASN A C 1
ATOM 1386 O O . ASN A 1 243 ? 118.629 120.509 146.089 1.00 20.30 241 ASN A O 1
ATOM 1391 N N . ALA A 1 244 ? 120.169 121.981 146.838 1.00 17.46 242 ALA A N 1
ATOM 1392 C CA . ALA A 1 244 ? 119.257 123.111 146.698 1.00 16.66 242 ALA A CA 1
ATOM 1393 C C . ALA A 1 244 ? 118.866 123.327 145.241 1.00 17.85 242 ALA A C 1
ATOM 1394 O O . ALA A 1 244 ? 117.704 123.634 144.939 1.00 19.66 242 ALA A O 1
ATOM 1396 N N . LEU A 1 245 ? 119.824 123.176 144.322 1.00 17.53 243 LEU A N 1
ATOM 1397 C CA . LEU A 1 245 ? 119.516 123.335 142.904 1.00 17.60 243 LEU A CA 1
ATOM 1398 C C . LEU A 1 245 ? 118.509 122.292 142.430 1.00 18.95 243 LEU A C 1
ATOM 1399 O O . LEU A 1 245 ? 117.590 122.607 141.661 1.00 20.22 243 LEU A O 1
ATOM 1404 N N . SER A 1 246 ? 118.670 121.041 142.873 1.00 18.61 244 SER A N 1
ATOM 1405 C CA . SER A 1 246 ? 117.716 119.997 142.513 1.00 19.05 244 SER A CA 1
ATOM 1406 C C . SER A 1 246 ? 116.318 120.322 143.026 1.00 20.05 244 SER A C 1
ATOM 1407 O O . SER A 1 246 ? 115.326 120.165 142.299 1.00 22.20 244 SER A O 1
ATOM 1410 N N . ASP A 1 247 ? 116.220 120.795 144.273 1.00 20.30 245 ASP A N 1
ATOM 1411 C CA . ASP A 1 247 ? 114.911 121.163 144.813 1.00 20.40 245 ASP A CA 1
ATOM 1412 C C . ASP A 1 247 ? 114.272 122.292 144.006 1.00 20.92 245 ASP A C 1
ATOM 1413 O O . ASP A 1 247 ? 113.073 122.245 143.684 1.00 22.32 245 ASP A O 1
ATOM 1418 N N . ALA A 1 248 ? 115.062 123.313 143.663 1.00 19.44 246 ALA A N 1
ATOM 1419 C CA . ALA A 1 248 ? 114.530 124.440 142.903 1.00 18.95 246 ALA A CA 1
ATOM 1420 C C . ALA A 1 248 ? 114.039 123.999 141.529 1.00 20.34 246 ALA A C 1
ATOM 1421 O O . ALA A 1 248 ? 112.968 124.425 141.074 1.00 20.93 246 ALA A O 1
ATOM 1423 N N . THR A 1 249 ? 114.810 123.148 140.848 1.00 21.43 247 THR A N 1
ATOM 1424 C CA . THR A 1 249 ? 114.381 122.667 139.539 1.00 20.79 247 THR A CA 1
ATOM 1425 C C . THR A 1 249 ? 113.104 121.841 139.650 1.00 21.20 247 THR A C 1
ATOM 1426 O O . THR A 1 249 ? 112.233 121.907 138.772 1.00 21.99 247 THR A O 1
ATOM 1430 N N . MET A 1 250 ? 112.968 121.066 140.729 1.00 21.36 248 MET A N 1
ATOM 1431 C CA . MET A 1 250 ? 111.757 120.270 140.908 1.00 21.62 248 MET A CA 1
ATOM 1432 C C . MET A 1 250 ? 110.541 121.174 141.081 1.00 21.93 248 MET A C 1
ATOM 1433 O O . MET A 1 250 ? 109.460 120.906 140.531 1.00 22.08 248 MET A O 1
ATOM 1438 N N . LYS A 1 251 ? 110.722 122.293 141.785 1.00 22.81 249 LYS A N 1
ATOM 1439 C CA . LYS A 1 251 ? 109.607 123.220 141.949 1.00 22.00 249 LYS A CA 1
ATOM 1440 C C . LYS A 1 251 ? 109.268 123.913 140.631 1.00 22.32 249 LYS A C 1
ATOM 1441 O O . LYS A 1 251 ? 108.091 124.157 140.339 1.00 23.67 249 LYS A O 1
ATOM 1447 N N . ILE A 1 252 ? 110.279 124.249 139.825 1.00 22.31 250 ILE A N 1
ATOM 1448 C CA . ILE A 1 252 ? 109.990 124.864 138.528 1.00 22.21 250 ILE A CA 1
ATOM 1449 C C . ILE A 1 252 ? 109.225 123.888 137.634 1.00 23.21 250 ILE A C 1
ATOM 1450 O O . ILE A 1 252 ? 108.324 124.282 136.877 1.00 23.82 250 ILE A O 1
ATOM 1455 N N . VAL A 1 253 ? 109.570 122.599 137.708 1.00 23.26 251 VAL A N 1
ATOM 1456 C CA . VAL A 1 253 ? 108.830 121.584 136.958 1.00 23.07 251 VAL A CA 1
ATOM 1457 C C . VAL A 1 253 ? 107.373 121.554 137.404 1.00 25.15 251 VAL A C 1
ATOM 1458 O O . VAL A 1 253 ? 106.447 121.480 136.580 1.00 27.28 251 VAL A O 1
ATOM 1462 N N . GLN A 1 254 ? 107.148 121.612 138.720 1.00 25.69 252 GLN A N 1
ATOM 1463 C CA . GLN A 1 254 ? 105.777 121.648 139.223 1.00 26.32 252 GLN A CA 1
ATOM 1464 C C . GLN A 1 254 ? 105.033 122.879 138.715 1.00 26.44 252 GLN A C 1
ATOM 1465 O O . GLN A 1 254 ? 103.832 122.813 138.431 1.00 29.37 252 GLN A O 1
ATOM 1471 N N . ILE A 1 255 ? 105.729 124.012 138.600 1.00 26.86 253 ILE A N 1
ATOM 1472 C CA . ILE A 1 255 ? 105.107 125.217 138.047 1.00 26.44 253 ILE A CA 1
ATOM 1473 C C . ILE A 1 255 ? 104.688 124.999 136.596 1.00 27.75 253 ILE A C 1
ATOM 1474 O O . ILE A 1 255 ? 103.592 125.400 136.184 1.00 28.92 253 ILE A O 1
ATOM 1479 N N . ILE A 1 256 ? 105.552 124.366 135.797 1.00 28.72 254 ILE A N 1
ATOM 1480 C CA . ILE A 1 256 ? 105.223 124.124 134.389 1.00 26.61 254 ILE A CA 1
ATOM 1481 C C . ILE A 1 256 ? 104.034 123.170 134.263 1.00 29.75 254 ILE A C 1
ATOM 1482 O O . ILE A 1 256 ? 103.239 123.256 133.305 1.00 31.12 254 ILE A O 1
ATOM 1487 N N . MET A 1 257 ? 103.886 122.254 135.223 1.00 31.41 255 MET A N 1
ATOM 1488 C CA . MET A 1 257 ? 102.794 121.288 135.155 1.00 31.37 255 MET A CA 1
ATOM 1489 C C . MET A 1 257 ? 101.421 121.951 135.228 1.00 31.79 255 MET A C 1
ATOM 1490 O O . MET A 1 257 ? 100.419 121.307 134.901 1.00 35.04 255 MET A O 1
ATOM 1495 N N . TRP A 1 258 ? 101.346 123.215 135.656 1.00 32.54 256 TRP A N 1
ATOM 1496 C CA . TRP A 1 258 ? 100.070 123.929 135.649 1.00 33.26 256 TRP A CA 1
ATOM 1497 C C . TRP A 1 258 ? 99.664 124.344 134.239 1.00 33.07 256 TRP A C 1
ATOM 1498 O O . TRP A 1 258 ? 98.483 124.265 133.882 1.00 34.75 256 TRP A O 1
ATOM 1509 N N . TYR A 1 259 ? 100.620 124.799 133.428 1.00 33.33 257 TYR A N 1
ATOM 1510 C CA . TYR A 1 259 ? 100.320 125.135 132.042 1.00 32.69 257 TYR A CA 1
ATOM 1511 C C . TYR A 1 259 ? 100.206 123.901 131.158 1.00 33.55 257 TYR A C 1
ATOM 1512 O O . TYR A 1 259 ? 99.623 123.989 130.072 1.00 34.15 257 TYR A O 1
ATOM 1521 N N . MET A 1 260 ? 100.738 122.760 131.607 1.00 34.80 258 MET A N 1
ATOM 1522 C CA . MET A 1 260 ? 100.690 121.502 130.855 1.00 34.79 258 MET A CA 1
ATOM 1523 C C . MET A 1 260 ? 99.387 121.218 130.093 1.00 36.44 258 MET A C 1
ATOM 1524 O O . MET A 1 260 ? 99.442 120.981 128.876 1.00 37.96 258 MET A O 1
ATOM 1529 N N . PRO A 1 261 ? 98.208 121.209 130.743 1.00 38.07 259 PRO A N 1
ATOM 1530 C CA . PRO A 1 261 ? 97.001 120.731 130.035 1.00 39.30 259 PRO A CA 1
ATOM 1531 C C . PRO A 1 261 ? 96.617 121.546 128.809 1.00 38.86 259 PRO A C 1
ATOM 1532 O O . PRO A 1 261 ? 96.180 120.975 127.798 1.00 40.48 259 PRO A O 1
ATOM 1536 N N . LEU A 1 262 ? 96.744 122.874 128.879 1.00 38.47 260 LEU A N 1
ATOM 1537 C CA . LEU A 1 262 ? 96.359 123.716 127.752 1.00 37.61 260 LEU A CA 1
ATOM 1538 C C . LEU A 1 262 ? 97.238 123.453 126.537 1.00 37.94 260 LEU A C 1
ATOM 1539 O O . LEU A 1 262 ? 96.749 123.422 125.402 1.00 39.28 260 LEU A O 1
ATOM 1544 N N . GLY A 1 263 ? 98.540 123.269 126.754 1.00 36.59 261 GLY A N 1
ATOM 1545 C CA . GLY A 1 263 ? 99.412 122.890 125.656 1.00 35.04 261 GLY A CA 1
ATOM 1546 C C . GLY A 1 263 ? 99.113 121.502 125.126 1.00 36.46 261 GLY A C 1
ATOM 1547 O O . GLY A 1 263 ? 99.183 121.263 123.917 1.00 38.52 261 GLY A O 1
ATOM 1548 N N . ILE A 1 264 ? 98.774 120.569 126.021 1.00 37.73 262 ILE A N 1
ATOM 1549 C CA . ILE A 1 264 ? 98.485 119.199 125.598 1.00 38.99 262 ILE A CA 1
ATOM 1550 C C . ILE A 1 264 ? 97.260 119.163 124.691 1.00 39.41 262 ILE A C 1
ATOM 1551 O O . ILE A 1 264 ? 97.227 118.430 123.691 1.00 41.49 262 ILE A O 1
ATOM 1556 N N . LEU A 1 265 ? 96.231 119.945 125.031 1.00 39.64 263 LEU A N 1
ATOM 1557 C CA . LEU A 1 265 ? 95.022 119.986 124.210 1.00 41.71 263 LEU A CA 1
ATOM 1558 C C . LEU A 1 265 ? 95.346 120.354 122.766 1.00 42.45 263 LEU A C 1
ATOM 1559 O O . LEU A 1 265 ? 94.959 119.646 121.828 1.00 43.83 263 LEU A O 1
ATOM 1564 N N . PHE A 1 266 ? 96.069 121.458 122.571 1.00 42.47 264 PHE A N 1
ATOM 1565 C CA . PHE A 1 266 ? 96.381 121.903 121.218 1.00 40.94 264 PHE A CA 1
ATOM 1566 C C . PHE A 1 266 ? 97.380 120.981 120.535 1.00 41.28 264 PHE A C 1
ATOM 1567 O O . PHE A 1 266 ? 97.320 120.813 119.313 1.00 43.63 264 PHE A O 1
ATOM 1575 N N . LEU A 1 267 ? 98.288 120.365 121.296 1.00 40.76 265 LEU A N 1
ATOM 1576 C CA . LEU A 1 267 ? 99.200 119.388 120.711 1.00 40.90 265 LEU A CA 1
ATOM 1577 C C . LEU A 1 267 ? 98.432 118.230 120.091 1.00 44.13 265 LEU A C 1
ATOM 1578 O O . LEU A 1 267 ? 98.669 117.855 118.936 1.00 46.70 265 LEU A O 1
ATOM 1583 N N . ILE A 1 268 ? 97.498 117.653 120.848 1.00 44.89 266 ILE A N 1
ATOM 1584 C CA . ILE A 1 268 ? 96.709 116.544 120.321 1.00 46.31 266 ILE A CA 1
ATOM 1585 C C . ILE A 1 268 ? 95.835 117.007 119.161 1.00 47.98 266 ILE A C 1
ATOM 1586 O O . ILE A 1 268 ? 95.717 116.313 118.144 1.00 49.69 266 ILE A O 1
ATOM 1591 N N . ALA A 1 269 ? 95.202 118.177 119.292 1.00 48.34 267 ALA A N 1
ATOM 1592 C CA . ALA A 1 269 ? 94.329 118.666 118.228 1.00 48.04 267 ALA A CA 1
ATOM 1593 C C . ALA A 1 269 ? 95.088 118.867 116.920 1.00 49.77 267 ALA A C 1
ATOM 1594 O O . ALA A 1 269 ? 94.597 118.498 115.848 1.00 53.05 267 ALA A O 1
ATOM 1596 N N . GLY A 1 270 ? 96.288 119.447 116.987 1.00 49.49 268 GLY A N 1
ATOM 1597 C CA . GLY A 1 270 ? 97.125 119.608 115.811 1.00 50.93 268 GLY A CA 1
ATOM 1598 C C . GLY A 1 270 ? 97.776 118.334 115.317 1.00 53.99 268 GLY A C 1
ATOM 1599 O O . GLY A 1 270 ? 98.180 118.272 114.152 1.00 57.68 268 GLY A O 1
ATOM 1600 N N . CYS A 1 271 ? 97.888 117.315 116.167 1.00 54.49 269 CYS A N 1
ATOM 1601 C CA . CYS A 1 271 ? 98.465 116.019 115.715 1.00 56.12 269 CYS A CA 1
ATOM 1602 C C . CYS A 1 271 ? 97.464 115.285 114.819 1.00 57.06 269 CYS A C 1
ATOM 1603 O O . CYS A 1 271 ? 97.903 114.680 113.825 1.00 60.04 269 CYS A O 1
ATOM 1606 N N . ILE A 1 272 ? 96.173 115.340 115.156 1.00 56.47 270 ILE A N 1
ATOM 1607 C CA . ILE A 1 272 ? 95.166 114.611 114.391 1.00 56.40 270 ILE A CA 1
ATOM 1608 C C . ILE A 1 272 ? 94.710 115.459 113.207 1.00 58.48 270 ILE A C 1
ATOM 1609 O O . ILE A 1 272 ? 93.718 115.142 112.542 1.00 60.27 270 ILE A O 1
ATOM 1614 N N . ILE A 1 273 ? 95.435 116.539 112.926 1.00 58.73 271 ILE A N 1
ATOM 1615 C CA . ILE A 1 273 ? 95.104 117.438 111.832 1.00 60.14 271 ILE A CA 1
ATOM 1616 C C . ILE A 1 273 ? 96.052 117.263 110.651 1.00 63.82 271 ILE A C 1
ATOM 1617 O O . ILE A 1 273 ? 95.620 117.304 109.496 1.00 65.62 271 ILE A O 1
ATOM 1622 N N . GLU A 1 274 ? 97.342 117.041 110.915 1.00 64.22 272 GLU A N 1
ATOM 1623 C CA . GLU A 1 274 ? 98.324 116.937 109.840 1.00 66.42 272 GLU A CA 1
ATOM 1624 C C . GLU A 1 274 ? 98.113 115.715 108.955 1.00 70.08 272 GLU A C 1
ATOM 1625 O O . GLU A 1 274 ? 98.690 115.658 107.863 1.00 71.66 272 GLU A O 1
ATOM 1631 N N . VAL A 1 275 ? 97.314 114.743 109.393 1.00 70.04 273 VAL A N 1
ATOM 1632 C CA . VAL A 1 275 ? 96.994 113.591 108.560 1.00 73.59 273 VAL A CA 1
ATOM 1633 C C . VAL A 1 275 ? 96.133 114.040 107.388 1.00 74.30 273 VAL A C 1
ATOM 1634 O O . VAL A 1 275 ? 95.131 114.744 107.567 1.00 73.27 273 VAL A O 1
ATOM 1638 N N . GLU A 1 276 ? 96.527 113.647 106.176 1.00 76.53 274 GLU A N 1
ATOM 1639 C CA . GLU A 1 276 ? 95.890 114.138 104.959 1.00 78.79 274 GLU A CA 1
ATOM 1640 C C . GLU A 1 276 ? 95.138 113.037 104.221 1.00 80.98 274 GLU A C 1
ATOM 1641 O O . GLU A 1 276 ? 93.938 113.172 103.967 1.00 80.21 274 GLU A O 1
ATOM 1647 N N . ASP A 1 277 ? 95.812 111.942 103.869 1.00 83.17 275 ASP A N 1
ATOM 1648 C CA . ASP A 1 277 ? 95.215 110.932 103.003 1.00 86.05 275 ASP A CA 1
ATOM 1649 C C . ASP A 1 277 ? 94.452 109.868 103.779 1.00 86.70 275 ASP A C 1
ATOM 1650 O O . ASP A 1 277 ? 93.475 109.318 103.257 1.00 86.93 275 ASP A O 1
ATOM 1655 N N . TRP A 1 278 ? 94.908 109.550 104.995 1.00 86.27 276 TRP A N 1
ATOM 1656 C CA . TRP A 1 278 ? 94.370 108.501 105.860 1.00 86.76 276 TRP A CA 1
ATOM 1657 C C . TRP A 1 278 ? 94.710 107.103 105.354 1.00 86.80 276 TRP A C 1
ATOM 1658 O O . TRP A 1 278 ? 94.411 106.111 106.026 1.00 86.86 276 TRP A O 1
ATOM 1669 N N . GLU A 1 279 ? 95.333 107.003 104.179 1.00 86.78 277 GLU A N 1
ATOM 1670 C CA . GLU A 1 279 ? 95.821 105.712 103.709 1.00 86.17 277 GLU A CA 1
ATOM 1671 C C . GLU A 1 279 ? 97.092 105.273 104.423 1.00 84.01 277 GLU A C 1
ATOM 1672 O O . GLU A 1 279 ? 97.471 104.098 104.322 1.00 83.60 277 GLU A O 1
ATOM 1678 N N . ILE A 1 280 ? 97.744 106.181 105.154 1.00 83.38 278 ILE A N 1
ATOM 1679 C CA . ILE A 1 280 ? 98.893 105.807 105.970 1.00 82.34 278 ILE A CA 1
ATOM 1680 C C . ILE A 1 280 ? 98.477 104.834 107.061 1.00 81.46 278 ILE A C 1
ATOM 1681 O O . ILE A 1 280 ? 99.248 103.946 107.441 1.00 80.61 278 ILE A O 1
ATOM 1686 N N . PHE A 1 281 ? 97.254 104.976 107.575 1.00 82.61 279 PHE A N 1
ATOM 1687 C CA . PHE A 1 281 ? 96.745 104.021 108.551 1.00 82.19 279 PHE A CA 1
ATOM 1688 C C . PHE A 1 281 ? 96.515 102.651 107.927 1.00 80.46 279 PHE A C 1
ATOM 1689 O O . PHE A 1 281 ? 96.654 101.631 108.610 1.00 79.67 279 PHE A O 1
ATOM 1697 N N . ARG A 1 282 ? 96.162 102.606 106.641 1.00 81.27 280 ARG A N 1
ATOM 1698 C CA . ARG A 1 282 ? 96.017 101.319 105.970 1.00 81.45 280 ARG A CA 1
ATOM 1699 C C . ARG A 1 282 ? 97.375 100.675 105.722 1.00 79.71 280 ARG A C 1
ATOM 1700 O O . ARG A 1 282 ? 97.536 99.462 105.904 1.00 78.02 280 ARG A O 1
ATOM 1708 N N . LYS A 1 283 ? 98.363 101.469 105.302 1.00 79.48 281 LYS A N 1
ATOM 1709 C CA . LYS A 1 283 ? 99.686 100.916 105.024 1.00 78.71 281 LYS A CA 1
ATOM 1710 C C . LYS A 1 283 ? 100.454 100.565 106.296 1.00 77.31 281 LYS A C 1
ATOM 1711 O O . LYS A 1 283 ? 101.231 99.603 106.298 1.00 77.33 281 LYS A O 1
ATOM 1717 N N . LEU A 1 284 ? 100.258 101.318 107.378 1.00 76.08 282 LEU A N 1
ATOM 1718 C CA . LEU A 1 284 ? 101.028 101.143 108.604 1.00 72.07 282 LEU A CA 1
ATOM 1719 C C . LEU A 1 284 ? 100.324 100.276 109.640 1.00 69.42 282 LEU A C 1
ATOM 1720 O O . LEU A 1 284 ? 100.764 100.232 110.793 1.00 67.53 282 LEU A O 1
ATOM 1725 N N . GLY A 1 285 ? 99.231 99.610 109.266 1.00 69.77 283 GLY A N 1
ATOM 1726 C CA . GLY A 1 285 ? 98.492 98.808 110.230 1.00 67.04 283 GLY A CA 1
ATOM 1727 C C . GLY A 1 285 ? 99.331 97.725 110.883 1.00 64.05 283 GLY A C 1
ATOM 1728 O O . GLY A 1 285 ? 99.325 97.568 112.109 1.00 64.54 283 GLY A O 1
ATOM 1729 N N . LEU A 1 286 ? 100.104 96.991 110.079 1.00 63.74 284 LEU A N 1
ATOM 1730 C CA . LEU A 1 286 ? 100.912 95.913 110.640 1.00 61.88 284 LEU A CA 1
ATOM 1731 C C . LEU A 1 286 ? 102.084 96.454 111.449 1.00 60.62 284 LEU A C 1
ATOM 1732 O O . LEU A 1 286 ? 102.458 95.863 112.468 1.00 60.87 284 LEU A O 1
ATOM 1737 N N . TYR A 1 287 ? 102.689 97.560 111.011 1.00 60.69 285 TYR A N 1
ATOM 1738 C CA . TYR A 1 287 ? 103.819 98.108 111.756 1.00 60.00 285 TYR A CA 1
ATOM 1739 C C . TYR A 1 287 ? 103.367 98.574 113.135 1.00 59.50 285 TYR A C 1
ATOM 1740 O O . TYR A 1 287 ? 104.029 98.302 114.153 1.00 59.81 285 TYR A O 1
ATOM 1749 N N . MET A 1 288 ? 102.203 99.227 113.174 1.00 59.65 286 MET A N 1
ATOM 1750 C CA . MET A 1 288 ? 101.643 99.671 114.476 1.00 58.63 286 MET A CA 1
ATOM 1751 C C . MET A 1 288 ? 101.292 98.436 115.316 1.00 57.51 286 MET A C 1
ATOM 1752 O O . MET A 1 288 ? 101.557 98.467 116.530 1.00 57.33 286 MET A O 1
ATOM 1757 N N . ALA A 1 289 ? 100.740 97.387 114.694 1.00 57.43 287 ALA A N 1
ATOM 1758 C CA . ALA A 1 289 ? 100.346 96.217 115.466 1.00 56.50 287 ALA A CA 1
ATOM 1759 C C . ALA A 1 289 ? 101.571 95.572 116.094 1.00 56.10 287 ALA A C 1
ATOM 1760 O O . ALA A 1 289 ? 101.545 95.165 117.259 1.00 56.03 287 ALA A O 1
ATOM 1762 N N . THR A 1 290 ? 102.662 95.490 115.327 1.00 56.58 288 THR A N 1
ATOM 1763 C CA . THR A 1 290 ? 103.900 94.893 115.815 1.00 55.16 288 THR A CA 1
ATOM 1764 C C . THR A 1 290 ? 104.453 95.672 117.002 1.00 53.87 288 THR A C 1
ATOM 1765 O O . THR A 1 290 ? 104.782 95.091 118.046 1.00 53.55 288 THR A O 1
ATOM 1769 N N . VAL A 1 291 ? 104.550 96.999 116.862 1.00 54.13 289 VAL A N 1
ATOM 1770 C CA . VAL A 1 291 ? 105.108 97.807 117.946 1.00 52.33 289 VAL A CA 1
ATOM 1771 C C . VAL A 1 291 ? 104.231 97.722 119.191 1.00 51.20 289 VAL A C 1
ATOM 1772 O O . VAL A 1 291 ? 104.731 97.555 120.314 1.00 50.95 289 VAL A O 1
ATOM 1776 N N . LEU A 1 292 ? 102.911 97.828 119.014 1.00 52.00 290 LEU A N 1
ATOM 1777 C CA . LEU A 1 292 ? 102.001 97.786 120.153 1.00 51.01 290 LEU A CA 1
ATOM 1778 C C . LEU A 1 292 ? 102.041 96.433 120.850 1.00 49.76 290 LEU A C 1
ATOM 1779 O O . LEU A 1 292 ? 102.027 96.366 122.083 1.00 49.61 290 LEU A O 1
ATOM 1784 N N . THR A 1 293 ? 102.091 95.343 120.079 1.00 50.29 291 THR A N 1
ATOM 1785 C CA . THR A 1 293 ? 102.164 94.017 120.681 1.00 49.80 291 THR A CA 1
ATOM 1786 C C . THR A 1 293 ? 103.464 93.829 121.451 1.00 48.87 291 THR A C 1
ATOM 1787 O O . THR A 1 293 ? 103.462 93.268 122.553 1.00 49.09 291 THR A O 1
ATOM 1791 N N . GLY A 1 294 ? 104.584 94.298 120.896 1.00 48.74 292 GLY A N 1
ATOM 1792 C CA . GLY A 1 294 ? 105.839 94.193 121.624 1.00 47.56 292 GLY A CA 1
ATOM 1793 C C . GLY A 1 294 ? 105.815 94.960 122.932 1.00 47.28 292 GLY A C 1
ATOM 1794 O O . GLY A 1 294 ? 106.218 94.444 123.982 1.00 47.10 292 GLY A O 1
ATOM 1795 N N . LEU A 1 295 ? 105.313 96.198 122.892 1.00 47.41 293 LEU A N 1
ATOM 1796 C CA . LEU A 1 295 ? 105.238 97.000 124.110 1.00 45.56 293 LEU A CA 1
ATOM 1797 C C . LEU A 1 295 ? 104.303 96.372 125.137 1.00 45.53 293 LEU A C 1
ATOM 1798 O O . LEU A 1 295 ? 104.617 96.338 126.333 1.00 45.47 293 LEU A O 1
ATOM 1803 N N . ALA A 1 296 ? 103.153 95.859 124.691 1.00 46.18 294 ALA A N 1
ATOM 1804 C CA . ALA A 1 296 ? 102.212 95.231 125.612 1.00 46.06 294 ALA A CA 1
ATOM 1805 C C . ALA A 1 296 ? 102.800 93.980 126.250 1.00 46.04 294 ALA A C 1
ATOM 1806 O O . ALA A 1 296 ? 102.640 93.759 127.457 1.00 45.63 294 ALA A O 1
ATOM 1808 N N . ILE A 1 297 ? 103.478 93.145 125.460 1.00 46.22 295 ILE A N 1
ATOM 1809 C CA . ILE A 1 297 ? 104.070 91.932 126.014 1.00 45.50 295 ILE A CA 1
ATOM 1810 C C . ILE A 1 297 ? 105.155 92.282 127.023 1.00 45.85 295 ILE A C 1
ATOM 1811 O O . ILE A 1 297 ? 105.188 91.731 128.132 1.00 46.75 295 ILE A O 1
ATOM 1816 N N . HIS A 1 298 ? 105.980 93.286 126.706 1.00 45.36 296 HIS A N 1
ATOM 1817 C CA . HIS A 1 298 ? 107.022 93.702 127.641 1.00 43.83 296 HIS A CA 1
ATOM 1818 C C . HIS A 1 298 ? 106.418 94.247 128.928 1.00 44.26 296 HIS A C 1
ATOM 1819 O O . HIS A 1 298 ? 106.934 93.989 130.021 1.00 45.02 296 HIS A O 1
ATOM 1826 N N . SER A 1 299 ? 105.326 95.003 128.820 1.00 45.75 297 SER A N 1
ATOM 1827 C CA . SER A 1 299 ? 104.765 95.649 129.999 1.00 44.04 297 SER A CA 1
ATOM 1828 C C . SER A 1 299 ? 104.050 94.644 130.892 1.00 44.96 297 SER A C 1
ATOM 1829 O O . SER A 1 299 ? 104.160 94.711 132.121 1.00 46.51 297 SER A O 1
ATOM 1832 N N . ILE A 1 300 ? 103.309 93.710 130.298 1.00 45.29 298 ILE A N 1
ATOM 1833 C CA . ILE A 1 300 ? 102.413 92.868 131.081 1.00 45.00 298 ILE A CA 1
ATOM 1834 C C . ILE A 1 300 ? 103.029 91.529 131.489 1.00 45.81 298 ILE A C 1
ATOM 1835 O O . ILE A 1 300 ? 102.660 90.980 132.533 1.00 48.47 298 ILE A O 1
ATOM 1840 N N . VAL A 1 301 ? 103.973 90.982 130.720 1.00 45.25 299 VAL A N 1
ATOM 1841 C CA . VAL A 1 301 ? 104.472 89.627 130.949 1.00 44.93 299 VAL A CA 1
ATOM 1842 C C . VAL A 1 301 ? 105.882 89.633 131.536 1.00 45.20 299 VAL A C 1
ATOM 1843 O O . VAL A 1 301 ? 106.120 89.072 132.607 1.00 46.65 299 VAL A O 1
ATOM 1847 N N . ILE A 1 302 ? 106.833 90.261 130.846 1.00 44.96 300 ILE A N 1
ATOM 1848 C CA . ILE A 1 302 ? 108.241 90.077 131.188 1.00 44.19 300 ILE A CA 1
ATOM 1849 C C . ILE A 1 302 ? 108.600 90.824 132.470 1.00 44.63 300 ILE A C 1
ATOM 1850 O O . ILE A 1 302 ? 109.180 90.247 133.396 1.00 45.39 300 ILE A O 1
ATOM 1855 N N . LEU A 1 303 ? 108.272 92.114 132.543 1.00 43.90 301 LEU A N 1
ATOM 1856 C CA . LEU A 1 303 ? 108.653 92.902 133.715 1.00 42.62 301 LEU A CA 1
ATOM 1857 C C . LEU A 1 303 ? 107.985 92.425 135.001 1.00 44.16 301 LEU A C 1
ATOM 1858 O O . LEU A 1 303 ? 108.691 92.272 136.017 1.00 44.69 301 LEU A O 1
ATOM 1863 N N . PRO A 1 304 ? 106.667 92.179 135.047 1.00 45.19 302 PRO A N 1
ATOM 1864 C CA . PRO A 1 304 ? 106.084 91.624 136.281 1.00 45.51 302 PRO A CA 1
ATOM 1865 C C . PRO A 1 304 ? 106.671 90.285 136.685 1.00 45.71 302 PRO A C 1
ATOM 1866 O O . PRO A 1 304 ? 106.839 90.028 137.882 1.00 47.22 302 PRO A O 1
ATOM 1870 N N . LEU A 1 305 ? 106.993 89.419 135.721 1.00 45.48 303 LEU A N 1
ATOM 1871 C CA . LEU A 1 305 ? 107.594 88.135 136.064 1.00 46.18 303 LEU A CA 1
ATOM 1872 C C . LEU A 1 305 ? 108.973 88.312 136.688 1.00 46.70 303 LEU A C 1
ATOM 1873 O O . LEU A 1 305 ? 109.303 87.638 137.670 1.00 47.85 303 LEU A O 1
ATOM 1878 N N . ILE A 1 306 ? 109.795 89.205 136.132 1.00 46.62 304 ILE A N 1
ATOM 1879 C CA . ILE A 1 306 ? 111.115 89.460 136.708 1.00 45.59 304 ILE A CA 1
ATOM 1880 C C . ILE A 1 306 ? 110.983 90.034 138.113 1.00 47.11 304 ILE A C 1
ATOM 1881 O O . ILE A 1 306 ? 111.701 89.626 139.042 1.00 48.49 304 ILE A O 1
ATOM 1886 N N . TYR A 1 307 ? 110.030 90.953 138.305 1.00 47.26 305 TYR A N 1
ATOM 1887 C CA . TYR A 1 307 ? 109.824 91.515 139.636 1.00 46.55 305 TYR A CA 1
ATOM 1888 C C . TYR A 1 307 ? 109.384 90.438 140.616 1.00 48.01 305 TYR A C 1
ATOM 1889 O O . TYR A 1 307 ? 109.841 90.414 141.764 1.00 48.52 305 TYR A O 1
ATOM 1898 N N . PHE A 1 308 ? 108.496 89.537 140.188 1.00 48.66 306 PHE A N 1
ATOM 1899 C CA . PHE A 1 308 ? 108.027 88.509 141.106 1.00 48.99 306 PHE A CA 1
ATOM 1900 C C . PHE A 1 308 ? 109.144 87.527 141.421 1.00 50.22 306 PHE A C 1
ATOM 1901 O O . PHE A 1 308 ? 109.223 87.015 142.543 1.00 51.22 306 PHE A O 1
ATOM 1909 N N . ILE A 1 309 ? 110.003 87.244 140.438 1.00 50.32 307 ILE A N 1
ATOM 1910 C CA . ILE A 1 309 ? 111.103 86.310 140.650 1.00 49.52 307 ILE A CA 1
ATOM 1911 C C . ILE A 1 309 ? 112.059 86.864 141.696 1.00 49.43 307 ILE A C 1
ATOM 1912 O O . ILE A 1 309 ? 112.464 86.161 142.630 1.00 50.39 307 ILE A O 1
ATOM 1917 N N . VAL A 1 310 ? 112.426 88.140 141.563 1.00 49.66 308 VAL A N 1
ATOM 1918 C CA . VAL A 1 310 ? 113.364 88.723 142.518 1.00 48.70 308 VAL A CA 1
ATOM 1919 C C . VAL A 1 310 ? 112.653 89.103 143.813 1.00 49.24 308 VAL A C 1
ATOM 1920 O O . VAL A 1 310 ? 113.075 88.714 144.908 1.00 50.19 308 VAL A O 1
ATOM 1924 N N . VAL A 1 311 ? 111.569 89.865 143.707 1.00 49.87 309 VAL A N 1
ATOM 1925 C CA . VAL A 1 311 ? 110.793 90.320 144.856 1.00 48.66 309 VAL A CA 1
ATOM 1926 C C . VAL A 1 311 ? 109.562 89.432 144.978 1.00 51.16 309 VAL A C 1
ATOM 1927 O O . VAL A 1 311 ? 108.732 89.387 144.063 1.00 52.68 309 VAL A O 1
ATOM 1931 N N . ARG A 1 312 ? 109.420 88.735 146.105 1.00 50.66 310 ARG A N 1
ATOM 1932 C CA . ARG A 1 312 ? 108.283 87.831 146.291 1.00 51.78 310 ARG A CA 1
ATOM 1933 C C . ARG A 1 312 ? 107.062 88.602 146.801 1.00 52.62 310 ARG A C 1
ATOM 1934 O O . ARG A 1 312 ? 106.544 88.376 147.894 1.00 53.86 310 ARG A O 1
ATOM 1942 N N . LYS A 1 313 ? 106.603 89.532 145.965 1.00 51.94 311 LYS A N 1
ATOM 1943 C CA . LYS A 1 313 ? 105.427 90.343 146.243 1.00 51.65 311 LYS A CA 1
ATOM 1944 C C . LYS A 1 313 ? 104.612 90.482 144.965 1.00 52.60 311 LYS A C 1
ATOM 1945 O O . LYS A 1 313 ? 105.094 90.203 143.865 1.00 53.86 311 LYS A O 1
ATOM 1951 N N . ASN A 1 314 ? 103.369 90.913 145.124 1.00 53.33 312 ASN A N 1
ATOM 1952 C CA . ASN A 1 314 ? 102.449 91.054 144.000 1.00 52.56 312 ASN A CA 1
ATOM 1953 C C . ASN A 1 314 ? 102.922 92.133 143.034 1.00 51.46 312 ASN A C 1
ATOM 1954 O O . ASN A 1 314 ? 102.923 93.316 143.401 1.00 50.95 312 ASN A O 1
ATOM 1959 N N . PRO A 1 315 ? 103.336 91.785 141.813 1.00 51.67 313 PRO A N 1
ATOM 1960 C CA . PRO A 1 315 ? 103.813 92.818 140.876 1.00 50.30 313 PRO A CA 1
ATOM 1961 C C . PRO A 1 315 ? 102.745 93.825 140.491 1.00 48.93 313 PRO A C 1
ATOM 1962 O O . PRO A 1 315 ? 103.056 95.007 140.278 1.00 47.66 313 PRO A O 1
ATOM 1966 N N . PHE A 1 316 ? 101.484 93.396 140.413 1.00 50.04 314 PHE A N 1
ATOM 1967 C CA . PHE A 1 316 ? 100.442 94.290 139.931 1.00 50.02 314 PHE A CA 1
ATOM 1968 C C . PHE A 1 316 ? 100.058 95.332 140.970 1.00 50.14 314 PHE A C 1
ATOM 1969 O O . PHE A 1 316 ? 99.661 96.437 140.598 1.00 50.54 314 PHE A O 1
ATOM 1977 N N . ARG A 1 317 ? 100.177 95.022 142.263 1.00 50.05 315 ARG A N 1
ATOM 1978 C CA . ARG A 1 317 ? 99.955 96.057 143.267 1.00 50.15 315 ARG A CA 1
ATOM 1979 C C . ARG A 1 317 ? 101.034 97.131 143.177 1.00 48.85 315 ARG A C 1
ATOM 1980 O O . ARG A 1 317 ? 100.748 98.330 143.304 1.00 49.21 315 ARG A O 1
ATOM 1988 N N . PHE A 1 318 ? 102.281 96.712 142.943 1.00 48.00 316 PHE A N 1
ATOM 1989 C CA . PHE A 1 318 ? 103.369 97.665 142.758 1.00 46.48 316 PHE A CA 1
ATOM 1990 C C . PHE A 1 318 ? 103.132 98.534 141.530 1.00 46.95 316 PHE A C 1
ATOM 1991 O O . PHE A 1 318 ? 103.383 99.745 141.560 1.00 46.84 316 PHE A O 1
ATOM 1999 N N . ALA A 1 319 ? 102.653 97.934 140.436 1.00 47.45 317 ALA A N 1
ATOM 2000 C CA . ALA A 1 319 ? 102.346 98.727 139.248 1.00 46.18 317 ALA A CA 1
ATOM 2001 C C . ALA A 1 319 ? 101.176 99.671 139.499 1.00 47.16 317 ALA A C 1
ATOM 2002 O O . ALA A 1 319 ? 101.171 100.807 139.010 1.00 47.08 317 ALA A O 1
ATOM 2004 N N . MET A 1 320 ? 100.172 99.213 140.250 1.00 48.77 318 MET A N 1
ATOM 2005 C CA . MET A 1 320 ? 99.015 100.045 140.566 1.00 49.20 318 MET A CA 1
ATOM 2006 C C . MET A 1 320 ? 99.418 101.258 141.391 1.00 48.39 318 MET A C 1
ATOM 2007 O O . MET A 1 320 ? 98.876 102.354 141.205 1.00 48.23 318 MET A O 1
ATOM 2012 N N . GLY A 1 321 ? 100.371 101.082 142.307 1.00 47.42 319 GLY A N 1
ATOM 2013 C CA . GLY A 1 321 ? 100.813 102.186 143.142 1.00 45.86 319 GLY A CA 1
ATOM 2014 C C . GLY A 1 321 ? 101.540 103.295 142.405 1.00 45.10 319 GLY A C 1
ATOM 2015 O O . GLY A 1 321 ? 101.815 104.336 143.011 1.00 44.73 319 GLY A O 1
ATOM 2016 N N . MET A 1 322 ? 101.857 103.101 141.125 1.00 45.96 320 MET A N 1
ATOM 2017 C CA . MET A 1 322 ? 102.538 104.107 140.317 1.00 44.16 320 MET A CA 1
ATOM 2018 C C . MET A 1 322 ? 101.649 104.602 139.181 1.00 43.04 320 MET A C 1
ATOM 2019 O O . MET A 1 322 ? 102.146 105.036 138.138 1.00 43.08 320 MET A O 1
ATOM 2024 N N . ALA A 1 323 ? 100.329 104.521 139.370 1.00 43.82 321 ALA A N 1
ATOM 2025 C CA . ALA A 1 323 ? 99.394 104.838 138.294 1.00 43.85 321 ALA A CA 1
ATOM 2026 C C . ALA A 1 323 ? 99.478 106.306 137.897 1.00 44.39 321 ALA A C 1
ATOM 2027 O O . ALA A 1 323 ? 99.389 106.641 136.710 1.00 45.42 321 ALA A O 1
ATOM 2029 N N . GLN A 1 324 ? 99.621 107.199 138.878 1.00 45.07 322 GLN A N 1
ATOM 2030 C CA . GLN A 1 324 ? 99.721 108.621 138.569 1.00 45.98 322 GLN A CA 1
ATOM 2031 C C . GLN A 1 324 ? 100.954 108.913 137.725 1.00 45.08 322 GLN A C 1
ATOM 2032 O O . GLN A 1 324 ? 100.880 109.659 136.741 1.00 45.74 322 GLN A O 1
ATOM 2038 N N . ALA A 1 325 ? 102.096 108.325 138.089 1.00 44.61 323 ALA A N 1
ATOM 2039 C CA . ALA A 1 325 ? 103.313 108.521 137.308 1.00 43.17 323 ALA A CA 1
ATOM 2040 C C . ALA A 1 325 ? 103.169 107.935 135.910 1.00 43.04 323 ALA A C 1
ATOM 2041 O O . ALA A 1 325 ? 103.617 108.539 134.927 1.00 42.99 323 ALA A O 1
ATOM 2043 N N . LEU A 1 326 ? 102.548 106.758 135.801 1.00 42.73 324 LEU A N 1
ATOM 2044 C CA . LEU A 1 326 ? 102.358 106.145 134.489 1.00 42.26 324 LEU A CA 1
ATOM 2045 C C . LEU A 1 326 ? 101.484 107.016 133.597 1.00 43.38 324 LEU A C 1
ATOM 2046 O O . LEU A 1 326 ? 101.788 107.210 132.414 1.00 44.17 324 LEU A O 1
ATOM 2051 N N . LEU A 1 327 ? 100.398 107.559 134.150 1.00 44.19 325 LEU A N 1
ATOM 2052 C CA . LEU A 1 327 ? 99.510 108.395 133.350 1.00 43.54 325 LEU A CA 1
ATOM 2053 C C . LEU A 1 327 ? 100.177 109.714 132.984 1.00 44.15 325 LEU A C 1
ATOM 2054 O O . LEU A 1 327 ? 99.994 110.217 131.870 1.00 45.72 325 LEU A O 1
ATOM 2059 N N . THR A 1 328 ? 100.965 110.286 133.899 1.00 43.90 326 THR A N 1
ATOM 2060 C CA . THR A 1 328 ? 101.701 111.504 133.575 1.00 42.26 326 THR A CA 1
ATOM 2061 C C . THR A 1 328 ? 102.704 111.259 132.454 1.00 43.40 326 THR A C 1
ATOM 2062 O O . THR A 1 328 ? 102.858 112.095 131.555 1.00 44.18 326 THR A O 1
ATOM 2066 N N . ALA A 1 329 ? 103.399 110.118 132.491 1.00 43.93 327 ALA A N 1
ATOM 2067 C CA . ALA A 1 329 ? 104.324 109.778 131.414 1.00 43.05 327 ALA A CA 1
ATOM 2068 C C . ALA A 1 329 ? 103.591 109.571 130.096 1.00 44.89 327 ALA A C 1
ATOM 2069 O O . ALA A 1 329 ? 104.069 109.993 129.037 1.00 43.96 327 ALA A O 1
ATOM 2071 N N . LEU A 1 330 ? 102.431 108.912 130.140 1.00 44.75 328 LEU A N 1
ATOM 2072 C CA . LEU A 1 330 ? 101.647 108.705 128.928 1.00 44.62 328 LEU A CA 1
ATOM 2073 C C . LEU A 1 330 ? 101.149 110.021 128.349 1.00 45.87 328 LEU A C 1
ATOM 2074 O O . LEU A 1 330 ? 101.047 110.164 127.125 1.00 48.18 328 LEU A O 1
ATOM 2079 N N . MET A 1 331 ? 100.833 110.991 129.208 1.00 46.04 329 MET A N 1
ATOM 2080 C CA . MET A 1 331 ? 100.284 112.255 128.733 1.00 45.80 329 MET A CA 1
ATOM 2081 C C . MET A 1 331 ? 101.372 113.187 128.210 1.00 45.59 329 MET A C 1
ATOM 2082 O O . MET A 1 331 ? 101.287 113.674 127.079 1.00 46.56 329 MET A O 1
ATOM 2087 N N . ILE A 1 332 ? 102.406 113.446 129.018 1.00 45.87 330 ILE A N 1
ATOM 2088 C CA . ILE A 1 332 ? 103.435 114.409 128.627 1.00 45.45 330 ILE A CA 1
ATOM 2089 C C . ILE A 1 332 ? 104.510 113.809 127.739 1.00 46.80 330 ILE A C 1
ATOM 2090 O O . ILE A 1 332 ? 105.318 114.559 127.175 1.00 46.48 330 ILE A O 1
ATOM 2095 N N . SER A 1 333 ? 104.544 112.482 127.598 1.00 46.87 331 SER A N 1
ATOM 2096 C CA . SER A 1 333 ? 105.482 111.802 126.702 1.00 46.27 331 SER A CA 1
ATOM 2097 C C . SER A 1 333 ? 106.933 112.153 127.024 1.00 46.68 331 SER A C 1
ATOM 2098 O O . SER A 1 333 ? 107.753 112.353 126.129 1.00 48.68 331 SER A O 1
ATOM 2101 N N . SER A 1 334 ? 107.248 112.268 128.311 1.00 46.07 332 SER A N 1
ATOM 2102 C CA . SER A 1 334 ? 108.618 112.519 128.736 1.00 45.19 332 SER A CA 1
ATOM 2103 C C . SER A 1 334 ? 108.851 111.843 130.078 1.00 45.01 332 SER A C 1
ATOM 2104 O O . SER A 1 334 ? 108.004 111.916 130.971 1.00 44.86 332 SER A O 1
ATOM 2107 N N . SER A 1 335 ? 110.001 111.184 130.211 1.00 45.39 333 SER A N 1
ATOM 2108 C CA . SER A 1 335 ? 110.334 110.482 131.445 1.00 43.33 333 SER A CA 1
ATOM 2109 C C . SER A 1 335 ? 111.084 111.375 132.425 1.00 43.01 333 SER A C 1
ATOM 2110 O O . SER A 1 335 ? 110.843 111.304 133.635 1.00 43.77 333 SER A O 1
ATOM 2113 N N . SER A 1 336 ? 112.001 112.206 131.924 1.00 43.88 334 SER A N 1
ATOM 2114 C CA . SER A 1 336 ? 112.805 113.046 132.807 1.00 40.59 334 SER A CA 1
ATOM 2115 C C . SER A 1 336 ? 111.943 114.078 133.523 1.00 40.97 334 SER A C 1
ATOM 2116 O O . SER A 1 336 ? 112.200 114.409 134.686 1.00 42.00 334 SER A O 1
ATOM 2119 N N . ALA A 1 337 ? 110.919 114.599 132.847 1.00 42.05 335 ALA A N 1
ATOM 2120 C CA . ALA A 1 337 ? 110.033 115.581 133.456 1.00 41.47 335 ALA A CA 1
ATOM 2121 C C . ALA A 1 337 ? 108.981 114.949 134.356 1.00 41.74 335 ALA A C 1
ATOM 2122 O O . ALA A 1 337 ? 108.326 115.670 135.115 1.00 43.40 335 ALA A O 1
ATOM 2124 N N . THR A 1 338 ? 108.806 113.632 134.291 1.00 42.25 336 THR A N 1
ATOM 2125 C CA . THR A 1 338 ? 107.909 112.908 135.181 1.00 41.98 336 THR A CA 1
ATOM 2126 C C . THR A 1 338 ? 108.604 112.507 136.479 1.00 41.26 336 THR A C 1
ATOM 2127 O O . THR A 1 338 ? 107.972 111.908 137.355 1.00 41.89 336 THR A O 1
ATOM 2131 N N . LEU A 1 339 ? 109.884 112.851 136.621 1.00 40.50 337 LEU A N 1
ATOM 2132 C CA . LEU A 1 339 ? 110.663 112.416 137.779 1.00 39.05 337 LEU A CA 1
ATOM 2133 C C . LEU A 1 339 ? 110.051 112.789 139.127 1.00 39.97 337 LEU A C 1
ATOM 2134 O O . LEU A 1 339 ? 110.100 111.946 140.039 1.00 39.63 337 LEU A O 1
ATOM 2139 N N . PRO A 1 340 ? 109.513 113.998 139.348 1.00 40.78 338 PRO A N 1
ATOM 2140 C CA . PRO A 1 340 ? 108.900 114.275 140.662 1.00 39.20 338 PRO A CA 1
ATOM 2141 C C . PRO A 1 340 ? 107.755 113.339 141.012 1.00 40.19 338 PRO A C 1
ATOM 2142 O O . PRO A 1 340 ? 107.690 112.837 142.144 1.00 41.63 338 PRO A O 1
ATOM 2146 N N . VAL A 1 341 ? 106.853 113.081 140.063 1.00 40.68 339 VAL A N 1
ATOM 2147 C CA . VAL A 1 341 ? 105.734 112.184 140.328 1.00 41.61 339 VAL A CA 1
ATOM 2148 C C . VAL A 1 341 ? 106.237 110.770 140.584 1.00 42.21 339 VAL A C 1
ATOM 2149 O O . VAL A 1 341 ? 105.726 110.064 141.461 1.00 43.64 339 VAL A O 1
ATOM 2153 N N . THR A 1 342 ? 107.245 110.336 139.824 1.00 40.26 340 THR A N 1
ATOM 2154 C CA . THR A 1 342 ? 107.804 109.003 140.020 1.00 40.14 340 THR A CA 1
ATOM 2155 C C . THR A 1 342 ? 108.408 108.877 141.413 1.00 40.80 340 THR A C 1
ATOM 2156 O O . THR A 1 342 ? 108.177 107.887 142.118 1.00 41.33 340 THR A O 1
ATOM 2160 N N . PHE A 1 343 ? 109.194 109.879 141.821 1.00 40.78 341 PHE A N 1
ATOM 2161 C CA . PHE A 1 343 ? 109.794 109.885 143.151 1.00 39.32 341 PHE A CA 1
ATOM 2162 C C . PHE A 1 343 ? 108.722 109.793 144.225 1.00 40.86 341 PHE A C 1
ATOM 2163 O O . PHE A 1 343 ? 108.811 108.969 145.144 1.00 41.52 341 PHE A O 1
ATOM 2171 N N . ARG A 1 344 ? 107.697 110.644 144.123 1.00 42.00 342 ARG A N 1
ATOM 2172 C CA . ARG A 1 344 ? 106.656 110.675 145.145 1.00 43.22 342 ARG A CA 1
ATOM 2173 C C . ARG A 1 344 ? 105.909 109.351 145.219 1.00 43.82 342 ARG A C 1
ATOM 2174 O O . ARG A 1 344 ? 105.687 108.819 146.313 1.00 45.90 342 ARG A O 1
ATOM 2182 N N . CYS A 1 345 ? 105.539 108.786 144.066 1.00 43.84 343 CYS A N 1
ATOM 2183 C CA . CYS A 1 345 ? 104.785 107.537 144.068 1.00 43.10 343 CYS A CA 1
ATOM 2184 C C . CYS A 1 345 ? 105.622 106.382 144.599 1.00 42.78 343 CYS A C 1
ATOM 2185 O O . CYS A 1 345 ? 105.136 105.582 145.410 1.00 44.00 343 CYS A O 1
ATOM 2188 N N . ALA A 1 346 ? 106.907 106.335 144.234 1.00 43.18 344 ALA A N 1
ATOM 2189 C CA . ALA A 1 346 ? 107.765 105.245 144.683 1.00 42.76 344 ALA A CA 1
ATOM 2190 C C . ALA A 1 346 ? 108.059 105.349 146.171 1.00 44.21 344 ALA A C 1
ATOM 2191 O O . ALA A 1 346 ? 108.167 104.328 146.859 1.00 45.04 344 ALA A O 1
ATOM 2193 N N . GLU A 1 347 ? 108.188 106.569 146.693 1.00 43.82 345 GLU A N 1
ATOM 2194 C CA . GLU A 1 347 ? 108.594 106.703 148.084 1.00 43.32 345 GLU A CA 1
ATOM 2195 C C . GLU A 1 347 ? 107.399 106.587 149.021 1.00 45.58 345 GLU A C 1
ATOM 2196 O O . GLU A 1 347 ? 107.505 105.964 150.083 1.00 48.42 345 GLU A O 1
ATOM 2202 N N . GLU A 1 348 ? 106.256 107.169 148.657 1.00 45.58 346 GLU A N 1
ATOM 2203 C CA . GLU A 1 348 ? 105.118 107.204 149.564 1.00 46.27 346 GLU A CA 1
ATOM 2204 C C . GLU A 1 348 ? 104.121 106.076 149.338 1.00 46.24 346 GLU A C 1
ATOM 2205 O O . GLU A 1 348 ? 103.523 105.600 150.307 1.00 46.31 346 GLU A O 1
ATOM 2211 N N . ASN A 1 349 ? 103.918 105.630 148.095 1.00 46.06 347 ASN A N 1
ATOM 2212 C CA . ASN A 1 349 ? 102.926 104.593 147.843 1.00 45.29 347 ASN A CA 1
ATOM 2213 C C . ASN A 1 349 ? 103.493 103.185 147.953 1.00 46.93 347 ASN A C 1
ATOM 2214 O O . ASN A 1 349 ? 102.777 102.272 148.382 1.00 47.84 347 ASN A O 1
ATOM 2219 N N . ASN A 1 350 ? 104.756 102.985 147.582 1.00 47.03 348 ASN A N 1
ATOM 2220 C CA . ASN A 1 350 ? 105.367 101.664 147.586 1.00 46.23 348 ASN A CA 1
ATOM 2221 C C . ASN A 1 350 ? 106.374 101.467 148.711 1.00 47.91 348 ASN A C 1
ATOM 2222 O O . ASN A 1 350 ? 106.942 100.375 148.825 1.00 49.18 348 ASN A O 1
ATOM 2227 N N . GLN A 1 351 ? 106.598 102.483 149.546 1.00 47.52 349 GLN A N 1
ATOM 2228 C CA . GLN A 1 351 ? 107.515 102.400 150.685 1.00 47.04 349 GLN A CA 1
ATOM 2229 C C . GLN A 1 351 ? 108.902 101.920 150.261 1.00 47.67 349 GLN A C 1
ATOM 2230 O O . GLN A 1 351 ? 109.515 101.062 150.899 1.00 49.43 349 GLN A O 1
ATOM 2236 N N . VAL A 1 352 ? 109.400 102.486 149.168 1.00 46.32 350 VAL A N 1
ATOM 2237 C CA . VAL A 1 352 ? 110.752 102.213 148.696 1.00 45.18 350 VAL A CA 1
ATOM 2238 C C . VAL A 1 352 ? 111.698 103.222 149.329 1.00 46.04 350 VAL A C 1
ATOM 2239 O O . VAL A 1 352 ? 111.332 104.382 149.551 1.00 46.35 350 VAL A O 1
ATOM 2243 N N . ASP A 1 353 ? 112.916 102.777 149.635 1.00 45.90 351 ASP A N 1
ATOM 2244 C CA . ASP A 1 353 ? 113.896 103.647 150.269 1.00 43.91 351 ASP A CA 1
ATOM 2245 C C . ASP A 1 353 ? 114.224 104.840 149.380 1.00 42.49 351 ASP A C 1
ATOM 2246 O O . ASP A 1 353 ? 114.372 104.711 148.162 1.00 42.94 351 ASP A O 1
ATOM 2251 N N . LYS A 1 354 ? 114.332 106.014 150.006 1.00 42.08 352 LYS A N 1
ATOM 2252 C CA . LYS A 1 354 ? 114.640 107.233 149.266 1.00 41.83 352 LYS A CA 1
ATOM 2253 C C . LYS A 1 354 ? 116.036 107.178 148.657 1.00 41.44 352 LYS A C 1
ATOM 2254 O O . LYS A 1 354 ? 116.248 107.646 147.532 1.00 41.88 352 LYS A O 1
ATOM 2260 N N . ARG A 1 355 ? 117.000 106.615 149.388 1.00 41.84 353 ARG A N 1
ATOM 2261 C CA . ARG A 1 355 ? 118.379 106.582 148.911 1.00 41.62 353 ARG A CA 1
ATOM 2262 C C . ARG A 1 355 ? 118.518 105.743 147.646 1.00 41.06 353 ARG A C 1
ATOM 2263 O O . ARG A 1 355 ? 119.268 106.107 146.732 1.00 40.09 353 ARG A O 1
ATOM 2271 N N . ILE A 1 356 ? 117.812 104.613 147.574 1.00 42.04 354 ILE A N 1
ATOM 2272 C CA . ILE A 1 356 ? 117.849 103.794 146.366 1.00 40.46 354 ILE A CA 1
ATOM 2273 C C . ILE A 1 356 ? 117.120 104.489 145.222 1.00 38.11 354 ILE A C 1
ATOM 2274 O O . ILE A 1 356 ? 117.576 104.467 144.072 1.00 37.94 354 ILE A O 1
ATOM 2279 N N . THR A 1 357 ? 115.977 105.107 145.519 1.00 38.49 355 THR A N 1
ATOM 2280 C CA . THR A 1 357 ? 115.144 105.704 144.479 1.00 38.66 355 THR A CA 1
ATOM 2281 C C . THR A 1 357 ? 115.841 106.886 143.813 1.00 37.08 355 THR A C 1
ATOM 2282 O O . THR A 1 357 ? 115.933 106.954 142.578 1.00 36.84 355 THR A O 1
ATOM 2286 N N . ARG A 1 358 ? 116.354 107.821 144.621 1.00 37.73 356 ARG A N 1
ATOM 2287 C CA . ARG A 1 358 ? 116.964 109.037 144.094 1.00 36.31 356 ARG A CA 1
ATOM 2288 C C . ARG A 1 358 ? 118.216 108.757 143.277 1.00 35.13 356 ARG A C 1
ATOM 2289 O O . ARG A 1 358 ? 118.673 109.640 142.544 1.00 33.72 356 ARG A O 1
ATOM 2297 N N . PHE A 1 359 ? 118.788 107.561 143.391 1.00 35.76 357 PHE A N 1
ATOM 2298 C CA . PHE A 1 359 ? 119.925 107.173 142.569 1.00 34.18 357 PHE A CA 1
ATOM 2299 C C . PHE A 1 359 ? 119.520 106.345 141.357 1.00 36.60 357 PHE A C 1
ATOM 2300 O O . PHE A 1 359 ? 120.076 106.537 140.273 1.00 36.74 357 PHE A O 1
ATOM 2308 N N . VAL A 1 360 ? 118.556 105.437 141.508 1.00 37.14 358 VAL A N 1
ATOM 2309 C CA . VAL A 1 360 ? 118.201 104.546 140.409 1.00 36.83 358 VAL A CA 1
ATOM 2310 C C . VAL A 1 360 ? 117.386 105.281 139.352 1.00 37.11 358 VAL A C 1
ATOM 2311 O O . VAL A 1 360 ? 117.666 105.170 138.153 1.00 38.92 358 VAL A O 1
ATOM 2315 N N . LEU A 1 361 ? 116.365 106.038 139.768 1.00 36.95 359 LEU A N 1
ATOM 2316 C CA . LEU A 1 361 ? 115.458 106.634 138.787 1.00 36.92 359 LEU A CA 1
ATOM 2317 C C . LEU A 1 361 ? 116.141 107.601 137.825 1.00 37.50 359 LEU A C 1
ATOM 2318 O O . LEU A 1 361 ? 115.849 107.537 136.617 1.00 38.27 359 LEU A O 1
ATOM 2323 N N . PRO A 1 362 ? 117.012 108.522 138.263 1.00 37.60 360 PRO A N 1
ATOM 2324 C CA . PRO A 1 362 ? 117.663 109.412 137.283 1.00 37.19 360 PRO A CA 1
ATOM 2325 C C . PRO A 1 362 ? 118.461 108.675 136.221 1.00 38.31 360 PRO A C 1
ATOM 2326 O O . PRO A 1 362 ? 118.487 109.111 135.063 1.00 39.16 360 PRO A O 1
ATOM 2330 N N . VAL A 1 363 ? 119.123 107.573 136.580 1.00 38.73 361 VAL A N 1
ATOM 2331 C CA . VAL A 1 363 ? 119.878 106.811 135.589 1.00 39.96 361 VAL A CA 1
ATOM 2332 C C . VAL A 1 363 ? 118.938 106.172 134.576 1.00 41.33 361 VAL A C 1
ATOM 2333 O O . VAL A 1 363 ? 119.201 106.192 133.367 1.00 42.77 361 VAL A O 1
ATOM 2337 N N . GLY A 1 364 ? 117.835 105.586 135.048 1.00 40.98 362 GLY A N 1
ATOM 2338 C CA . GLY A 1 364 ? 116.898 104.955 134.137 1.00 41.43 362 GLY A CA 1
ATOM 2339 C C . GLY A 1 364 ? 116.195 105.942 133.231 1.00 41.37 362 GLY A C 1
ATOM 2340 O O . GLY A 1 364 ? 115.872 105.614 132.086 1.00 43.36 362 GLY A O 1
ATOM 2341 N N . ALA A 1 365 ? 115.955 107.159 133.719 1.00 41.41 363 ALA A N 1
ATOM 2342 C CA . ALA A 1 365 ? 115.239 108.149 132.926 1.00 42.17 363 ALA A CA 1
ATOM 2343 C C . ALA A 1 365 ? 116.056 108.638 131.739 1.00 43.36 363 ALA A C 1
ATOM 2344 O O . ALA A 1 365 ? 115.514 109.342 130.880 1.00 45.66 363 ALA A O 1
ATOM 2346 N N . THR A 1 366 ? 117.339 108.284 131.675 1.00 43.69 364 THR A N 1
ATOM 2347 C CA . THR A 1 366 ? 118.225 108.718 130.605 1.00 43.61 364 THR A CA 1
ATOM 2348 C C . THR A 1 366 ? 118.948 107.582 129.892 1.00 44.85 364 THR A C 1
ATOM 2349 O O . THR A 1 366 ? 119.447 107.804 128.783 1.00 46.77 364 THR A O 1
ATOM 2353 N N . ILE A 1 367 ? 119.022 106.385 130.472 1.00 44.33 365 ILE A N 1
ATOM 2354 C CA . ILE A 1 367 ? 119.804 105.304 129.897 1.00 44.99 365 ILE A CA 1
ATOM 2355 C C . ILE A 1 367 ? 118.937 104.149 129.394 1.00 47.23 365 ILE A C 1
ATOM 2356 O O . ILE A 1 367 ? 119.343 103.450 128.459 1.00 48.72 365 ILE A O 1
ATOM 2361 N N . ASN A 1 368 ? 117.737 103.966 129.945 1.00 46.54 366 ASN A N 1
ATOM 2362 C CA . ASN A 1 368 ? 116.914 102.800 129.633 1.00 45.88 366 ASN A CA 1
ATOM 2363 C C . ASN A 1 368 ? 116.637 102.689 128.137 1.00 47.43 366 ASN A C 1
ATOM 2364 O O . ASN A 1 368 ? 116.282 103.673 127.482 1.00 48.75 366 ASN A O 1
ATOM 2369 N N . MET A 1 369 ? 116.796 101.475 127.597 1.00 47.80 367 MET A N 1
ATOM 2370 C CA . MET A 1 369 ? 116.657 101.234 126.165 1.00 46.82 367 MET A CA 1
ATOM 2371 C C . MET A 1 369 ? 115.744 100.048 125.866 1.00 47.41 367 MET A C 1
ATOM 2372 O O . MET A 1 369 ? 115.874 99.417 124.814 1.00 48.70 367 MET A O 1
ATOM 2377 N N . ASP A 1 370 ? 114.821 99.716 126.774 1.00 46.97 368 ASP A N 1
ATOM 2378 C CA . ASP A 1 370 ? 113.881 98.635 126.481 1.00 46.29 368 ASP A CA 1
ATOM 2379 C C . ASP A 1 370 ? 112.846 99.053 125.445 1.00 47.24 368 ASP A C 1
ATOM 2380 O O . ASP A 1 370 ? 112.409 98.225 124.638 1.00 47.93 368 ASP A O 1
ATOM 2385 N N . GLY A 1 371 ? 112.440 100.325 125.451 1.00 46.77 369 GLY A N 1
ATOM 2386 C CA . GLY A 1 371 ? 111.470 100.786 124.476 1.00 46.81 369 GLY A CA 1
ATOM 2387 C C . GLY A 1 371 ? 112.086 101.181 123.153 1.00 48.18 369 GLY A C 1
ATOM 2388 O O . GLY A 1 371 ? 111.431 101.084 122.112 1.00 49.44 369 GLY A O 1
ATOM 2389 N N . THR A 1 372 ? 113.341 101.636 123.170 1.00 48.77 370 THR A N 1
ATOM 2390 C CA . THR A 1 372 ? 114.033 101.954 121.925 1.00 49.46 370 THR A CA 1
ATOM 2391 C C . THR A 1 372 ? 114.192 100.713 121.055 1.00 49.41 370 THR A C 1
ATOM 2392 O O . THR A 1 372 ? 113.911 100.742 119.852 1.00 52.14 370 THR A O 1
ATOM 2396 N N . ALA A 1 373 ? 114.626 99.603 121.658 1.00 48.01 371 ALA A N 1
ATOM 2397 C CA . ALA A 1 373 ? 114.796 98.358 120.920 1.00 48.58 371 ALA A CA 1
ATOM 2398 C C . ALA A 1 373 ? 113.481 97.797 120.403 1.00 49.28 371 ALA A C 1
ATOM 2399 O O . ALA A 1 373 ? 113.489 97.019 119.443 1.00 51.21 371 ALA A O 1
ATOM 2401 N N . LEU A 1 374 ? 112.358 98.163 121.015 1.00 49.42 372 LEU A N 1
ATOM 2402 C CA . LEU A 1 374 ? 111.054 97.668 120.604 1.00 50.06 372 LEU A CA 1
ATOM 2403 C C . LEU A 1 374 ? 110.328 98.606 119.650 1.00 50.64 372 LEU A C 1
ATOM 2404 O O . LEU A 1 374 ? 109.333 98.197 119.044 1.00 50.63 372 LEU A O 1
ATOM 2409 N N . TYR A 1 375 ? 110.782 99.852 119.518 1.00 52.05 373 TYR A N 1
ATOM 2410 C CA . TYR A 1 375 ? 110.155 100.819 118.628 1.00 52.42 373 TYR A CA 1
ATOM 2411 C C . TYR A 1 375 ? 111.063 101.224 117.471 1.00 53.81 373 TYR A C 1
ATOM 2412 O O . TYR A 1 375 ? 110.725 100.988 116.308 1.00 55.33 373 TYR A O 1
ATOM 2421 N N . GLU A 1 376 ? 112.218 101.831 117.763 1.00 54.07 374 GLU A N 1
ATOM 2422 C CA . GLU A 1 376 ? 113.094 102.326 116.704 1.00 54.05 374 GLU A CA 1
ATOM 2423 C C . GLU A 1 376 ? 113.721 101.196 115.894 1.00 54.52 374 GLU A C 1
ATOM 2424 O O . GLU A 1 376 ? 113.844 101.301 114.668 1.00 55.82 374 GLU A O 1
ATOM 2430 N N . ALA A 1 377 ? 114.107 100.100 116.550 1.00 54.14 375 ALA A N 1
ATOM 2431 C CA . ALA A 1 377 ? 114.644 98.958 115.814 1.00 53.38 375 ALA A CA 1
ATOM 2432 C C . ALA A 1 377 ? 113.585 98.311 114.932 1.00 54.22 375 ALA A C 1
ATOM 2433 O O . ALA A 1 377 ? 113.870 97.929 113.789 1.00 57.32 375 ALA A O 1
ATOM 2435 N N . VAL A 1 378 ? 112.358 98.182 115.439 1.00 53.28 376 VAL A N 1
ATOM 2436 C CA . VAL A 1 378 ? 111.279 97.628 114.628 1.00 54.68 376 VAL A CA 1
ATOM 2437 C C . VAL A 1 378 ? 110.997 98.529 113.433 1.00 56.79 376 VAL A C 1
ATOM 2438 O O . VAL A 1 378 ? 110.773 98.049 112.316 1.00 57.87 376 VAL A O 1
ATOM 2442 N N . ALA A 1 379 ? 111.009 99.848 113.646 1.00 56.73 377 ALA A N 1
ATOM 2443 C CA . ALA A 1 379 ? 110.808 100.777 112.539 1.00 56.87 377 ALA A CA 1
ATOM 2444 C C . ALA A 1 379 ? 111.918 100.658 111.501 1.00 58.29 377 ALA A C 1
ATOM 2445 O O . ALA A 1 379 ? 111.654 100.693 110.294 1.00 59.98 377 ALA A O 1
ATOM 2447 N N . ALA A 1 380 ? 113.169 100.526 111.951 1.00 58.15 378 ALA A N 1
ATOM 2448 C CA . ALA A 1 380 ? 114.279 100.382 111.013 1.00 57.81 378 ALA A CA 1
ATOM 2449 C C . ALA A 1 380 ? 114.160 99.100 110.198 1.00 59.18 378 ALA A C 1
ATOM 2450 O O . ALA A 1 380 ? 114.382 99.106 108.980 1.00 62.67 378 ALA A O 1
ATOM 2452 N N . VAL A 1 381 ? 113.805 97.989 110.850 1.00 58.13 379 VAL A N 1
ATOM 2453 C CA . VAL A 1 381 ? 113.633 96.735 110.121 1.00 59.21 379 VAL A CA 1
ATOM 2454 C C . VAL A 1 381 ? 112.460 96.832 109.152 1.00 61.96 379 VAL A C 1
ATOM 2455 O O . VAL A 1 381 ? 112.507 96.285 108.045 1.00 64.72 379 VAL A O 1
ATOM 2459 N N . PHE A 1 382 ? 111.391 97.528 109.547 1.00 61.02 380 PHE A N 1
ATOM 2460 C CA . PHE A 1 382 ? 110.259 97.725 108.646 1.00 62.19 380 PHE A CA 1
ATOM 2461 C C . PHE A 1 382 ? 110.663 98.532 107.418 1.00 63.97 380 PHE A C 1
ATOM 2462 O O . PHE A 1 382 ? 110.272 98.203 106.291 1.00 65.19 380 PHE A O 1
ATOM 2470 N N . ILE A 1 383 ? 111.447 99.593 107.618 1.00 64.13 381 ILE A N 1
ATOM 2471 C CA . ILE A 1 383 ? 111.922 100.394 106.492 1.00 64.70 381 ILE A CA 1
ATOM 2472 C C . ILE A 1 383 ? 112.801 99.553 105.575 1.00 65.85 381 ILE A C 1
ATOM 2473 O O . ILE A 1 383 ? 112.696 99.633 104.345 1.00 67.56 381 ILE A O 1
ATOM 2478 N N . ALA A 1 384 ? 113.681 98.736 106.157 1.00 65.87 382 ALA A N 1
ATOM 2479 C CA . ALA A 1 384 ? 114.531 97.870 105.344 1.00 66.66 382 ALA A CA 1
ATOM 2480 C C . ALA A 1 384 ? 113.701 96.868 104.548 1.00 67.64 382 ALA A C 1
ATOM 2481 O O . ALA A 1 384 ? 114.002 96.589 103.382 1.00 70.59 382 ALA A O 1
ATOM 2483 N N . GLN A 1 385 ? 112.656 96.312 105.165 1.00 66.80 383 GLN A N 1
ATOM 2484 C CA . GLN A 1 385 ? 111.782 95.380 104.460 1.00 67.64 383 GLN A CA 1
ATOM 2485 C C . GLN A 1 385 ? 110.983 96.070 103.362 1.00 69.43 383 GLN A C 1
ATOM 2486 O O . GLN A 1 385 ? 110.635 95.433 102.361 1.00 70.57 383 GLN A O 1
ATOM 2492 N N . LEU A 1 386 ? 110.675 97.358 103.534 1.00 69.33 384 LEU A N 1
ATOM 2493 C CA . LEU A 1 386 ? 109.894 98.077 102.531 1.00 69.55 384 LEU A CA 1
ATOM 2494 C C . LEU A 1 386 ? 110.628 98.142 101.197 1.00 71.50 384 LEU A C 1
ATOM 2495 O O . LEU A 1 386 ? 110.014 97.989 100.134 1.00 72.77 384 LEU A O 1
ATOM 2500 N N . ASN A 1 387 ? 111.939 98.368 101.230 1.00 71.66 385 ASN A N 1
ATOM 2501 C CA . ASN A 1 387 ? 112.748 98.457 100.021 1.00 72.34 385 ASN A CA 1
ATOM 2502 C C . ASN A 1 387 ? 113.054 97.095 99.402 1.00 74.26 385 ASN A C 1
ATOM 2503 O O . ASN A 1 387 ? 113.874 97.026 98.480 1.00 75.14 385 ASN A O 1
ATOM 2508 N N . ASP A 1 388 ? 112.424 96.024 99.891 1.00 74.45 386 ASP A N 1
ATOM 2509 C CA . ASP A 1 388 ? 112.638 94.665 99.386 1.00 75.92 386 ASP A CA 1
ATOM 2510 C C . ASP A 1 388 ? 114.099 94.236 99.499 1.00 76.57 386 ASP A C 1
ATOM 2511 O O . ASP A 1 388 ? 114.566 93.382 98.742 1.00 77.89 386 ASP A O 1
ATOM 2516 N N . LEU A 1 389 ? 114.829 94.824 100.442 1.00 76.51 387 LEU A N 1
ATOM 2517 C CA . LEU A 1 389 ? 116.225 94.463 100.646 1.00 78.26 387 LEU A CA 1
ATOM 2518 C C . LEU A 1 389 ? 116.327 93.083 101.285 1.00 79.80 387 LEU A C 1
ATOM 2519 O O . LEU A 1 389 ? 115.639 92.790 102.267 1.00 80.42 387 LEU A O 1
ATOM 2524 N N . ASP A 1 390 ? 117.186 92.236 100.725 1.00 81.01 388 ASP A N 1
ATOM 2525 C CA . ASP A 1 390 ? 117.406 90.902 101.267 1.00 81.83 388 ASP A CA 1
ATOM 2526 C C . ASP A 1 390 ? 118.328 91.002 102.476 1.00 81.46 388 ASP A C 1
ATOM 2527 O O . ASP A 1 390 ? 119.477 91.441 102.354 1.00 81.57 388 ASP A O 1
ATOM 2532 N N . LEU A 1 391 ? 117.826 90.598 103.640 1.00 80.67 389 LEU A N 1
ATOM 2533 C CA . LEU A 1 391 ? 118.552 90.713 104.897 1.00 79.43 389 LEU A CA 1
ATOM 2534 C C . LEU A 1 391 ? 118.747 89.336 105.514 1.00 78.65 389 LEU A C 1
ATOM 2535 O O . LEU A 1 391 ? 117.779 88.594 105.706 1.00 78.02 389 LEU A O 1
ATOM 2540 N N . GLY A 1 392 ? 120.001 89.002 105.822 1.00 77.33 390 GLY A N 1
ATOM 2541 C CA . GLY A 1 392 ? 120.295 87.782 106.539 1.00 75.93 390 GLY A CA 1
ATOM 2542 C C . GLY A 1 392 ? 120.021 87.918 108.024 1.00 74.97 390 GLY A C 1
ATOM 2543 O O . GLY A 1 392 ? 119.772 89.006 108.542 1.00 74.52 390 GLY A O 1
ATOM 2544 N N . ILE A 1 393 ? 120.062 86.777 108.719 1.00 74.01 391 ILE A N 1
ATOM 2545 C CA . ILE A 1 393 ? 119.828 86.790 110.160 1.00 73.57 391 ILE A CA 1
ATOM 2546 C C . ILE A 1 393 ? 120.909 87.584 110.884 1.00 72.19 391 ILE A C 1
ATOM 2547 O O . ILE A 1 393 ? 120.651 88.179 111.937 1.00 71.75 391 ILE A O 1
ATOM 2552 N N . GLY A 1 394 ? 122.129 87.611 110.343 1.00 72.31 392 GLY A N 1
ATOM 2553 C CA . GLY A 1 394 ? 123.152 88.484 110.896 1.00 71.12 392 GLY A CA 1
ATOM 2554 C C . GLY A 1 394 ? 122.861 89.952 110.647 1.00 70.76 392 GLY A C 1
ATOM 2555 O O . GLY A 1 394 ? 123.064 90.798 111.527 1.00 69.64 392 GLY A O 1
ATOM 2556 N N . GLN A 1 395 ? 122.346 90.272 109.457 1.00 71.54 393 GLN A N 1
ATOM 2557 C CA . GLN A 1 395 ? 122.071 91.668 109.141 1.00 71.38 393 GLN A CA 1
ATOM 2558 C C . GLN A 1 395 ? 120.963 92.215 110.025 1.00 69.44 393 GLN A C 1
ATOM 2559 O O . GLN A 1 395 ? 121.030 93.370 110.461 1.00 68.08 393 GLN A O 1
ATOM 2565 N N . ILE A 1 396 ? 119.919 91.419 110.276 1.00 69.71 394 ILE A N 1
ATOM 2566 C CA . ILE A 1 396 ? 118.801 91.929 111.060 1.00 68.04 394 ILE A CA 1
ATOM 2567 C C . ILE A 1 396 ? 119.287 92.284 112.457 1.00 66.39 394 ILE A C 1
ATOM 2568 O O . ILE A 1 396 ? 118.920 93.326 113.021 1.00 65.48 394 ILE A O 1
ATOM 2573 N N . ILE A 1 397 ? 120.147 91.431 113.023 1.00 66.86 395 ILE A N 1
ATOM 2574 C CA . ILE A 1 397 ? 120.711 91.708 114.338 1.00 65.36 395 ILE A CA 1
ATOM 2575 C C . ILE A 1 397 ? 121.552 92.973 114.276 1.00 63.67 395 ILE A C 1
ATOM 2576 O O . ILE A 1 397 ? 121.542 93.791 115.206 1.00 62.56 395 ILE A O 1
ATOM 2581 N N . THR A 1 398 ? 122.290 93.157 113.174 1.00 64.74 396 THR A N 1
ATOM 2582 C CA . THR A 1 398 ? 123.144 94.336 113.066 1.00 64.09 396 THR A CA 1
ATOM 2583 C C . THR A 1 398 ? 122.297 95.600 113.116 1.00 62.93 396 THR A C 1
ATOM 2584 O O . THR A 1 398 ? 122.603 96.543 113.857 1.00 62.47 396 THR A O 1
ATOM 2588 N N . ILE A 1 399 ? 121.209 95.620 112.338 1.00 63.84 397 ILE A N 1
ATOM 2589 C CA . ILE A 1 399 ? 120.354 96.805 112.283 1.00 62.79 397 ILE A CA 1
ATOM 2590 C C . ILE A 1 399 ? 119.716 97.048 113.641 1.00 61.75 397 ILE A C 1
ATOM 2591 O O . ILE A 1 399 ? 119.636 98.189 114.110 1.00 60.86 397 ILE A O 1
ATOM 2596 N N . SER A 1 400 ? 119.236 95.980 114.286 1.00 61.32 398 SER A N 1
ATOM 2597 C CA . SER A 1 400 ? 118.537 96.145 115.556 1.00 59.33 398 SER A CA 1
ATOM 2598 C C . SER A 1 400 ? 119.475 96.695 116.623 1.00 58.51 398 SER A C 1
ATOM 2599 O O . SER A 1 400 ? 119.111 97.616 117.364 1.00 57.68 398 SER A O 1
ATOM 2602 N N . ILE A 1 401 ? 120.704 96.176 116.687 1.00 58.96 399 ILE A N 1
ATOM 2603 C CA . ILE A 1 401 ? 121.649 96.646 117.694 1.00 57.84 399 ILE A CA 1
ATOM 2604 C C . ILE A 1 401 ? 122.082 98.074 117.391 1.00 56.74 399 ILE A C 1
ATOM 2605 O O . ILE A 1 401 ? 122.201 98.904 118.300 1.00 55.38 399 ILE A O 1
ATOM 2610 N N . THR A 1 402 ? 122.314 98.391 116.113 1.00 57.83 400 THR A N 1
ATOM 2611 C CA . THR A 1 402 ? 122.721 99.746 115.759 1.00 57.27 400 THR A CA 1
ATOM 2612 C C . THR A 1 402 ? 121.628 100.754 116.094 1.00 57.39 400 THR A C 1
ATOM 2613 O O . THR A 1 402 ? 121.909 101.826 116.644 1.00 56.21 400 THR A O 1
ATOM 2617 N N . ALA A 1 403 ? 120.370 100.419 115.795 1.00 58.34 401 ALA A N 1
ATOM 2618 C CA . ALA A 1 403 ? 119.274 101.331 116.101 1.00 56.62 401 ALA A CA 1
ATOM 2619 C C . ALA A 1 403 ? 119.074 101.468 117.604 1.00 55.86 401 ALA A C 1
ATOM 2620 O O . ALA A 1 403 ? 118.804 102.568 118.099 1.00 56.58 401 ALA A O 1
ATOM 2622 N N . THR A 1 404 ? 119.193 100.363 118.348 1.00 55.32 402 THR A N 1
ATOM 2623 C CA . THR A 1 404 ? 119.011 100.428 119.793 1.00 54.12 402 THR A CA 1
ATOM 2624 C C . THR A 1 404 ? 120.097 101.275 120.444 1.00 54.66 402 THR A C 1
ATOM 2625 O O . THR A 1 404 ? 119.812 102.101 121.319 1.00 53.67 402 THR A O 1
ATOM 2629 N N . SER A 1 405 ? 121.350 101.086 120.025 1.00 55.67 403 SER A N 1
ATOM 2630 C CA . SER A 1 405 ? 122.470 101.787 120.640 1.00 53.90 403 SER A CA 1
ATOM 2631 C C . SER A 1 405 ? 122.561 103.243 120.202 1.00 53.11 403 SER A C 1
ATOM 2632 O O . SER A 1 405 ? 123.046 104.081 120.969 1.00 52.20 403 SER A O 1
ATOM 2635 N N . ALA A 1 406 ? 122.124 103.562 118.981 1.00 54.44 404 ALA A N 1
ATOM 2636 C CA . ALA A 1 406 ? 122.256 104.929 118.487 1.00 53.45 404 ALA A CA 1
ATOM 2637 C C . ALA A 1 406 ? 121.448 105.917 119.321 1.00 54.39 404 ALA A C 1
ATOM 2638 O O . ALA A 1 406 ? 121.923 107.020 119.616 1.00 53.29 404 ALA A O 1
ATOM 2640 N N . SER A 1 407 ? 120.229 105.525 119.703 1.00 55.90 405 SER A N 1
ATOM 2641 C CA . SER A 1 407 ? 119.354 106.415 120.513 1.00 54.81 405 SER A CA 1
ATOM 2642 C C . SER A 1 407 ? 119.405 105.990 121.983 1.00 54.10 405 SER A C 1
ATOM 2643 O O . SER A 1 407 ? 119.019 104.843 122.275 1.00 55.79 405 SER A O 1
ATOM 2646 N N . ILE A 1 408 ? 119.877 106.875 122.866 1.00 53.05 406 ILE A N 1
ATOM 2647 C CA . ILE A 1 408 ? 120.027 106.510 124.307 1.00 53.58 406 ILE A CA 1
ATOM 2648 C C . ILE A 1 408 ? 119.250 107.506 125.182 1.00 54.86 406 ILE A C 1
ATOM 2649 O O . ILE A 1 408 ? 118.839 107.113 126.288 1.00 54.46 406 ILE A O 1
ATOM 2654 N N . GLY A 1 409 ? 119.054 108.739 124.706 1.00 53.86 407 GLY A N 1
ATOM 2655 C CA . GLY A 1 409 ? 118.338 109.759 125.497 1.00 53.75 407 GLY A CA 1
ATOM 2656 C C . GLY A 1 409 ? 116.926 109.980 124.989 1.00 53.97 407 GLY A C 1
ATOM 2657 O O . GLY A 1 409 ? 116.366 111.056 125.272 1.00 53.52 407 GLY A O 1
ATOM 2658 N N . ALA A 1 410 ? 116.365 109.003 124.271 1.00 55.22 408 ALA A N 1
ATOM 2659 C CA . ALA A 1 410 ? 115.026 109.166 123.658 1.00 55.52 408 ALA A CA 1
ATOM 2660 C C . ALA A 1 410 ? 113.940 109.329 124.728 1.00 55.19 408 ALA A C 1
ATOM 2661 O O . ALA A 1 410 ? 113.064 110.193 124.542 1.00 55.94 408 ALA A O 1
ATOM 2663 N N . ALA A 1 411 ? 114.000 108.547 125.810 1.00 54.54 409 ALA A N 1
ATOM 2664 C CA . ALA A 1 411 ? 112.936 108.583 126.844 1.00 51.18 409 ALA A CA 1
ATOM 2665 C C . ALA A 1 411 ? 112.764 110.001 127.399 1.00 50.69 409 ALA A C 1
ATOM 2666 O O . ALA A 1 411 ? 111.607 110.420 127.592 1.00 49.30 409 ALA A O 1
ATOM 2668 N N . GLY A 1 412 ? 113.870 110.703 127.655 1.00 51.93 410 GLY A N 1
ATOM 2669 C CA . GLY A 1 412 ? 113.799 112.062 128.225 1.00 51.57 410 GLY A CA 1
ATOM 2670 C C . GLY A 1 412 ? 113.193 113.063 127.260 1.00 51.27 410 GLY A C 1
ATOM 2671 O O . GLY A 1 412 ? 112.379 113.889 127.713 1.00 51.74 410 GLY A O 1
ATOM 2672 N N . VAL A 1 413 ? 113.567 112.998 125.979 1.00 52.34 411 VAL A N 1
ATOM 2673 C CA . VAL A 1 413 ? 113.073 113.982 124.969 1.00 53.51 411 VAL A CA 1
ATOM 2674 C C . VAL A 1 413 ? 111.544 113.907 124.888 1.00 53.59 411 VAL A C 1
ATOM 2675 O O . VAL A 1 413 ? 111.008 112.789 124.785 1.00 53.43 411 VAL A O 1
ATOM 2679 N N . PRO A 1 414 ? 110.827 115.052 124.913 1.00 53.52 412 PRO A N 1
ATOM 2680 C CA . PRO A 1 414 ? 109.363 115.061 124.803 1.00 52.63 412 PRO A CA 1
ATOM 2681 C C . PRO A 1 414 ? 108.863 114.409 123.502 1.00 55.09 412 PRO A C 1
ATOM 2682 O O . PRO A 1 414 ? 107.809 113.805 123.538 1.00 55.26 412 PRO A O 1
ATOM 2686 N N . GLN A 1 415 ? 109.606 114.551 122.399 1.00 56.13 413 GLN A N 1
ATOM 2687 C CA . GLN A 1 415 ? 109.230 113.875 121.123 1.00 58.97 413 GLN A CA 1
ATOM 2688 C C . GLN A 1 415 ? 110.489 113.276 120.489 1.00 61.58 413 GLN A C 1
ATOM 2689 O O . GLN A 1 415 ? 110.807 113.657 119.345 1.00 64.13 413 GLN A O 1
ATOM 2695 N N . ALA A 1 416 ? 111.172 112.374 121.199 1.00 61.60 414 ALA A N 1
ATOM 2696 C CA . ALA A 1 416 ? 112.410 111.771 120.716 1.00 62.75 414 ALA A CA 1
ATOM 2697 C C . ALA A 1 416 ? 112.290 111.257 119.286 1.00 66.09 414 ALA A C 1
ATOM 2698 O O . ALA A 1 416 ? 113.234 111.389 118.501 1.00 68.31 414 ALA A O 1
ATOM 2700 N N . GLY A 1 417 ? 111.137 110.688 118.922 1.00 65.16 415 GLY A N 1
ATOM 2701 C CA . GLY A 1 417 ? 111.020 110.037 117.623 1.00 68.27 415 GLY A CA 1
ATOM 2702 C C . GLY A 1 417 ? 111.304 110.948 116.443 1.00 69.64 415 GLY A C 1
ATOM 2703 O O . GLY A 1 417 ? 111.987 110.547 115.495 1.00 70.12 415 GLY A O 1
ATOM 2704 N N . LEU A 1 418 ? 110.872 112.209 116.529 1.00 69.11 416 LEU A N 1
ATOM 2705 C CA . LEU A 1 418 ? 110.997 113.130 115.401 1.00 70.63 416 LEU A CA 1
ATOM 2706 C C . LEU A 1 418 ? 112.451 113.334 114.992 1.00 71.52 416 LEU A C 1
ATOM 2707 O O . LEU A 1 418 ? 112.759 113.421 113.798 1.00 72.56 416 LEU A O 1
ATOM 2712 N N . VAL A 1 419 ? 113.357 113.415 115.962 1.00 71.63 417 VAL A N 1
ATOM 2713 C CA . VAL A 1 419 ? 114.754 113.717 115.670 1.00 71.96 417 VAL A CA 1
ATOM 2714 C C . VAL A 1 419 ? 115.553 112.422 115.603 1.00 72.26 417 VAL A C 1
ATOM 2715 O O . VAL A 1 419 ? 116.563 112.341 114.896 1.00 72.96 417 VAL A O 1
ATOM 2719 N N . THR A 1 420 ? 115.110 111.398 116.336 1.00 71.90 418 THR A N 1
ATOM 2720 C CA . THR A 1 420 ? 115.863 110.152 116.397 1.00 71.86 418 THR A CA 1
ATOM 2721 C C . THR A 1 420 ? 115.657 109.289 115.160 1.00 72.54 418 THR A C 1
ATOM 2722 O O . THR A 1 420 ? 116.548 108.507 114.814 1.00 73.22 418 THR A O 1
ATOM 2726 N N . MET A 1 421 ? 114.515 109.411 114.474 1.00 72.21 419 MET A N 1
ATOM 2727 C CA . MET A 1 421 ? 114.278 108.566 113.307 1.00 73.44 419 MET A CA 1
ATOM 2728 C C . MET A 1 421 ? 115.312 108.838 112.221 1.00 74.50 419 MET A C 1
ATOM 2729 O O . MET A 1 421 ? 115.919 107.909 111.672 1.00 74.34 419 MET A O 1
ATOM 2734 N N . VAL A 1 422 ? 115.529 110.114 111.897 1.00 75.69 420 VAL A N 1
ATOM 2735 C CA . VAL A 1 422 ? 116.491 110.443 110.854 1.00 76.44 420 VAL A CA 1
ATOM 2736 C C . VAL A 1 422 ? 117.910 110.099 111.297 1.00 75.27 420 VAL A C 1
ATOM 2737 O O . VAL A 1 422 ? 118.732 109.678 110.475 1.00 74.24 420 VAL A O 1
ATOM 2741 N N . ILE A 1 423 ? 118.224 110.251 112.589 1.00 75.39 421 ILE A N 1
ATOM 2742 C CA . ILE A 1 423 ? 119.562 109.908 113.067 1.00 75.59 421 ILE A CA 1
ATOM 2743 C C . ILE A 1 423 ? 119.826 108.413 112.920 1.00 75.84 421 ILE A C 1
ATOM 2744 O O . ILE A 1 423 ? 120.890 108.003 112.439 1.00 76.49 421 ILE A O 1
ATOM 2749 N N . VAL A 1 424 ? 118.862 107.573 113.314 1.00 75.26 422 VAL A N 1
ATOM 2750 C CA . VAL A 1 424 ? 119.043 106.129 113.165 1.00 74.48 422 VAL A CA 1
ATOM 2751 C C . VAL A 1 424 ? 119.132 105.750 111.690 1.00 74.81 422 VAL A C 1
ATOM 2752 O O . VAL A 1 424 ? 119.957 104.914 111.303 1.00 74.24 422 VAL A O 1
ATOM 2756 N N . LEU A 1 425 ? 118.278 106.341 110.846 1.00 75.54 423 LEU A N 1
ATOM 2757 C CA . LEU A 1 425 ? 118.313 106.016 109.424 1.00 75.90 423 LEU A CA 1
ATOM 2758 C C . LEU A 1 425 ? 119.653 106.394 108.803 1.00 76.43 423 LEU A C 1
ATOM 2759 O O . LEU A 1 425 ? 120.202 105.642 107.988 1.00 76.47 423 LEU A O 1
ATOM 2764 N N . SER A 1 426 ? 120.195 107.557 109.171 1.00 76.32 424 SER A N 1
ATOM 2765 C CA . SER A 1 426 ? 121.505 107.957 108.668 1.00 76.43 424 SER A CA 1
ATOM 2766 C C . SER A 1 426 ? 122.606 107.041 109.190 1.00 76.16 424 SER A C 1
ATOM 2767 O O . SER A 1 426 ? 123.540 106.704 108.453 1.00 76.01 424 SER A O 1
ATOM 2770 N N . ALA A 1 427 ? 122.522 106.637 110.461 1.00 75.62 425 ALA A N 1
ATOM 2771 C CA . ALA A 1 427 ? 123.541 105.759 111.029 1.00 74.74 425 ALA A CA 1
ATOM 2772 C C . ALA A 1 427 ? 123.546 104.394 110.352 1.00 75.29 425 ALA A C 1
ATOM 2773 O O . ALA A 1 427 ? 124.614 103.844 110.060 1.00 71.07 425 ALA A O 1
ATOM 2775 N N . VAL A 1 428 ? 122.364 103.828 110.099 1.00 75.82 426 VAL A N 1
ATOM 2776 C CA . VAL A 1 428 ? 122.291 102.525 109.445 1.00 76.50 426 VAL A CA 1
ATOM 2777 C C . VAL A 1 428 ? 122.734 102.628 107.990 1.00 77.07 426 VAL A C 1
ATOM 2778 O O . VAL A 1 428 ? 123.430 101.745 107.475 1.00 76.92 426 VAL A O 1
ATOM 2782 N N . GLY A 1 429 ? 122.352 103.705 107.310 1.00 76.58 427 GLY A N 1
ATOM 2783 C CA . GLY A 1 429 ? 122.665 103.855 105.903 1.00 77.29 427 GLY A CA 1
ATOM 2784 C C . GLY A 1 429 ? 121.542 103.407 104.992 1.00 79.02 427 GLY A C 1
ATOM 2785 O O . GLY A 1 429 ? 121.756 102.627 104.059 1.00 79.28 427 GLY A O 1
ATOM 2786 N N . LEU A 1 430 ? 120.338 103.897 105.258 1.00 79.51 428 LEU A N 1
ATOM 2787 C CA . LEU A 1 430 ? 119.139 103.579 104.502 1.00 79.54 428 LEU A CA 1
ATOM 2788 C C . LEU A 1 430 ? 118.512 104.860 103.971 1.00 79.18 428 LEU A C 1
ATOM 2789 O O . LEU A 1 430 ? 118.766 105.949 104.500 1.00 79.28 428 LEU A O 1
ATOM 2794 N N . PRO A 1 431 ? 117.704 104.772 102.899 1.00 79.30 429 PRO A N 1
ATOM 2795 C CA . PRO A 1 431 ? 117.067 105.978 102.349 1.00 80.58 429 PRO A CA 1
ATOM 2796 C C . PRO A 1 431 ? 116.302 106.780 103.391 1.00 81.02 429 PRO A C 1
ATOM 2797 O O . PRO A 1 431 ? 115.417 106.252 104.071 1.00 81.31 429 PRO A O 1
ATOM 2801 N N . ALA A 1 432 ? 116.642 108.061 103.520 1.00 80.33 430 ALA A N 1
ATOM 2802 C CA . ALA A 1 432 ? 116.051 108.923 104.535 1.00 80.46 430 ALA A CA 1
ATOM 2803 C C . ALA A 1 432 ? 114.717 109.524 104.112 1.00 80.62 430 ALA A C 1
ATOM 2804 O O . ALA A 1 432 ? 114.085 110.211 104.922 1.00 80.96 430 ALA A O 1
ATOM 2806 N N . GLU A 1 433 ? 114.273 109.291 102.878 1.00 80.91 431 GLU A N 1
ATOM 2807 C CA . GLU A 1 433 ? 113.009 109.846 102.413 1.00 81.83 431 GLU A CA 1
ATOM 2808 C C . GLU A 1 433 ? 111.795 109.076 102.918 1.00 81.64 431 GLU A C 1
ATOM 2809 O O . GLU A 1 433 ? 110.667 109.546 102.735 1.00 80.72 431 GLU A O 1
ATOM 2815 N N . ASP A 1 434 ? 111.994 107.919 103.544 1.00 81.03 432 ASP A N 1
ATOM 2816 C CA . ASP A 1 434 ? 110.897 107.107 104.055 1.00 79.83 432 ASP A CA 1
ATOM 2817 C C . ASP A 1 434 ? 110.530 107.437 105.497 1.00 78.11 432 ASP A C 1
ATOM 2818 O O . ASP A 1 434 ? 109.649 106.779 106.060 1.00 76.83 432 ASP A O 1
ATOM 2823 N N . VAL A 1 435 ? 111.182 108.428 106.107 1.00 78.00 433 VAL A N 1
ATOM 2824 C CA . VAL A 1 435 ? 110.898 108.756 107.501 1.00 76.95 433 VAL A CA 1
ATOM 2825 C C . VAL A 1 435 ? 109.504 109.359 107.649 1.00 76.22 433 VAL A C 1
ATOM 2826 O O . VAL A 1 435 ? 108.798 109.086 108.630 1.00 76.39 433 VAL A O 1
ATOM 2830 N N . THR A 1 436 ? 109.079 110.168 106.672 1.00 76.43 434 THR A N 1
ATOM 2831 C CA . THR A 1 436 ? 107.802 110.866 106.775 1.00 76.66 434 THR A CA 1
ATOM 2832 C C . THR A 1 436 ? 106.629 109.897 106.819 1.00 75.77 434 THR A C 1
ATOM 2833 O O . THR A 1 436 ? 105.566 110.235 107.352 1.00 75.75 434 THR A O 1
ATOM 2837 N N . LEU A 1 437 ? 106.797 108.698 106.259 1.00 75.27 435 LEU A N 1
ATOM 2838 C CA . LEU A 1 437 ? 105.738 107.698 106.332 1.00 75.58 435 LEU A CA 1
ATOM 2839 C C . LEU A 1 437 ? 105.478 107.269 107.771 1.00 75.18 435 LEU A C 1
ATOM 2840 O O . LEU A 1 437 ? 104.322 107.110 108.180 1.00 74.98 435 LEU A O 1
ATOM 2845 N N . ILE A 1 438 ? 106.542 107.088 108.562 1.00 73.98 436 ILE A N 1
ATOM 2846 C CA . ILE A 1 438 ? 106.392 106.589 109.927 1.00 72.35 436 ILE A CA 1
ATOM 2847 C C . ILE A 1 438 ? 106.282 107.694 110.969 1.00 71.68 436 ILE A C 1
ATOM 2848 O O . ILE A 1 438 ? 105.909 107.408 112.117 1.00 71.42 436 ILE A O 1
ATOM 2853 N N . ILE A 1 439 ? 106.603 108.943 110.617 1.00 72.32 437 ILE A N 1
ATOM 2854 C CA . ILE A 1 439 ? 106.449 110.037 111.577 1.00 70.99 437 ILE A CA 1
ATOM 2855 C C . ILE A 1 439 ? 104.998 110.223 112.019 1.00 70.95 437 ILE A C 1
ATOM 2856 O O . ILE A 1 439 ? 104.748 110.721 113.123 1.00 71.02 437 ILE A O 1
ATOM 2861 N N . ALA A 1 440 ? 104.030 109.794 111.203 1.00 70.98 438 ALA A N 1
ATOM 2862 C CA . ALA A 1 440 ? 102.627 110.107 111.478 1.00 70.23 438 ALA A CA 1
ATOM 2863 C C . ALA A 1 440 ? 102.150 109.535 112.812 1.00 70.82 438 ALA A C 1
ATOM 2864 O O . ALA A 1 440 ? 101.477 110.229 113.582 1.00 71.50 438 ALA A O 1
ATOM 2866 N N . VAL A 1 441 ? 102.483 108.277 113.106 1.00 68.60 439 VAL A N 1
ATOM 2867 C CA . VAL A 1 441 ? 101.991 107.603 114.307 1.00 67.53 439 VAL A CA 1
ATOM 2868 C C . VAL A 1 441 ? 103.002 107.659 115.449 1.00 63.92 439 VAL A C 1
ATOM 2869 O O . VAL A 1 441 ? 102.831 106.971 116.475 1.00 63.16 439 VAL A O 1
ATOM 2873 N N . ASP A 1 442 ? 104.060 108.457 115.289 1.00 63.43 440 ASP A N 1
ATOM 2874 C CA . ASP A 1 442 ? 105.069 108.582 116.329 1.00 62.58 440 ASP A CA 1
ATOM 2875 C C . ASP A 1 442 ? 104.483 109.178 117.599 1.00 63.19 440 ASP A C 1
ATOM 2876 O O . ASP A 1 442 ? 104.796 108.724 118.700 1.00 62.26 440 ASP A O 1
ATOM 2881 N N . CYS A 1 443 ? 103.598 110.168 117.454 1.00 65.37 441 CYS A N 1
ATOM 2882 C CA . CYS A 1 443 ? 103.025 110.874 118.637 1.00 64.55 441 CYS A CA 1
ATOM 2883 C C . CYS A 1 443 ? 102.295 109.904 119.575 1.00 61.90 441 CYS A C 1
ATOM 2884 O O . CYS A 1 443 ? 102.176 110.233 120.768 1.00 60.52 441 CYS A O 1
ATOM 2887 N N . LEU A 1 444 ? 101.823 108.765 119.065 1.00 60.92 442 LEU A N 1
ATOM 2888 C CA . LEU A 1 444 ? 101.082 107.806 119.876 1.00 57.69 442 LEU A CA 1
ATOM 2889 C C . LEU A 1 444 ? 101.943 106.633 120.322 1.00 56.80 442 LEU A C 1
ATOM 2890 O O . LEU A 1 444 ? 101.978 106.287 121.524 1.00 55.51 442 LEU A O 1
ATOM 2895 N N . LEU A 1 445 ? 102.715 106.079 119.385 1.00 57.10 443 LEU A N 1
ATOM 2896 C CA . LEU A 1 445 ? 103.645 104.976 119.737 1.00 55.21 443 LEU A CA 1
ATOM 2897 C C . LEU A 1 445 ? 104.667 105.491 120.757 1.00 53.76 443 LEU A C 1
ATOM 2898 O O . LEU A 1 445 ? 104.998 104.732 121.686 1.00 54.03 443 LEU A O 1
ATOM 2903 N N . ASP A 1 446 ? 105.132 106.734 120.597 1.00 53.84 444 ASP A N 1
ATOM 2904 C CA . ASP A 1 446 ? 106.169 107.298 121.505 1.00 52.95 444 ASP A CA 1
ATOM 2905 C C . ASP A 1 446 ? 105.605 107.454 122.922 1.00 51.32 444 ASP A C 1
ATOM 2906 O O . ASP A 1 446 ? 106.354 107.191 123.880 1.00 50.67 444 ASP A O 1
ATOM 2911 N N . ARG A 1 447 ? 104.347 107.886 123.047 1.00 51.61 445 ARG A N 1
ATOM 2912 C CA . ARG A 1 447 ? 103.719 108.078 124.383 1.00 48.84 445 ARG A CA 1
ATOM 2913 C C . ARG A 1 447 ? 103.592 106.723 125.087 1.00 47.57 445 ARG A C 1
ATOM 2914 O O . ARG A 1 447 ? 103.840 106.672 126.305 1.00 47.58 445 ARG A O 1
ATOM 2922 N N . PHE A 1 448 ? 103.214 105.675 124.350 1.00 48.17 446 PHE A N 1
ATOM 2923 C CA . PHE A 1 448 ? 103.133 104.315 124.945 1.00 47.04 446 PHE A CA 1
ATOM 2924 C C . PHE A 1 448 ? 104.538 103.878 125.365 1.00 45.60 446 PHE A C 1
ATOM 2925 O O . PHE A 1 448 ? 104.694 103.394 126.498 1.00 45.80 446 PHE A O 1
ATOM 2933 N N . ARG A 1 449 ? 105.523 104.037 124.479 1.00 45.79 447 ARG A N 1
ATOM 2934 C CA . ARG A 1 449 ? 106.904 103.729 124.834 1.00 44.72 447 ARG A CA 1
ATOM 2935 C C . ARG A 1 449 ? 107.312 104.438 126.123 1.00 43.83 447 ARG A C 1
ATOM 2936 O O . ARG A 1 449 ? 108.039 103.873 126.949 1.00 44.70 447 ARG A O 1
ATOM 2944 N N . THR A 1 450 ? 106.873 105.685 126.293 1.00 44.59 448 THR A N 1
ATOM 2945 C CA . THR A 1 450 ? 107.233 106.455 127.514 1.00 43.08 448 THR A CA 1
ATOM 2946 C C . THR A 1 450 ? 106.603 105.784 128.745 1.00 41.99 448 THR A C 1
ATOM 2947 O O . THR A 1 450 ? 107.285 105.730 129.783 1.00 42.44 448 THR A O 1
ATOM 2951 N N . MET A 1 451 ? 105.366 105.283 128.634 1.00 42.65 449 MET A N 1
ATOM 2952 C CA . MET A 1 451 ? 104.752 104.576 129.754 1.00 42.39 449 MET A CA 1
ATOM 2953 C C . MET A 1 451 ? 105.515 103.299 130.080 1.00 41.82 449 MET A C 1
ATOM 2954 O O . MET A 1 451 ? 105.762 102.991 131.256 1.00 42.48 449 MET A O 1
ATOM 2959 N N . VAL A 1 452 ? 105.913 102.553 129.046 1.00 42.11 450 VAL A N 1
ATOM 2960 C CA . VAL A 1 452 ? 106.652 101.313 129.270 1.00 41.64 450 VAL A CA 1
ATOM 2961 C C . VAL A 1 452 ? 107.982 101.598 129.961 1.00 40.63 450 VAL A C 1
ATOM 2962 O O . VAL A 1 452 ? 108.381 100.889 130.896 1.00 41.02 450 VAL A O 1
ATOM 2966 N N . ASN A 1 453 ? 108.686 102.642 129.515 1.00 40.45 451 ASN A N 1
ATOM 2967 C CA . ASN A 1 453 ? 109.976 102.975 130.113 1.00 39.50 451 ASN A CA 1
ATOM 2968 C C . ASN A 1 453 ? 109.829 103.379 131.577 1.00 39.66 451 ASN A C 1
ATOM 2969 O O . ASN A 1 453 ? 110.640 102.977 132.423 1.00 40.61 451 ASN A O 1
ATOM 2974 N N . VAL A 1 454 ? 108.803 104.172 131.899 1.00 40.04 452 VAL A N 1
ATOM 2975 C CA . VAL A 1 454 ? 108.615 104.584 133.289 1.00 38.98 452 VAL A CA 1
ATOM 2976 C C . VAL A 1 454 ? 108.291 103.380 134.171 1.00 38.39 452 VAL A C 1
ATOM 2977 O O . VAL A 1 454 ? 108.813 103.251 135.291 1.00 39.16 452 VAL A O 1
ATOM 2981 N N . LEU A 1 455 ? 107.433 102.477 133.684 1.00 38.29 453 LEU A N 1
ATOM 2982 C CA . LEU A 1 455 ? 107.127 101.272 134.451 1.00 38.45 453 LEU A CA 1
ATOM 2983 C C . LEU A 1 455 ? 108.377 100.431 134.685 1.00 39.16 453 LEU A C 1
ATOM 2984 O O . LEU A 1 455 ? 108.592 99.911 135.790 1.00 40.29 453 LEU A O 1
ATOM 2989 N N . GLY A 1 456 ? 109.212 100.283 133.653 1.00 38.65 454 GLY A N 1
ATOM 2990 C CA . GLY A 1 456 ? 110.452 99.541 133.819 1.00 38.00 454 GLY A CA 1
ATOM 2991 C C . GLY A 1 456 ? 111.377 100.169 134.843 1.00 37.84 454 GLY A C 1
ATOM 2992 O O . GLY A 1 456 ? 111.997 99.466 135.646 1.00 38.65 454 GLY A O 1
ATOM 2993 N N . ASP A 1 457 ? 111.478 101.501 134.835 1.00 38.65 455 ASP A N 1
ATOM 2994 C CA . ASP A 1 457 ? 112.319 102.183 135.816 1.00 38.33 455 ASP A CA 1
ATOM 2995 C C . ASP A 1 457 ? 111.814 101.953 137.237 1.00 38.19 455 ASP A C 1
ATOM 2996 O O . ASP A 1 457 ? 112.609 101.717 138.157 1.00 39.07 455 ASP A O 1
ATOM 3001 N N . ALA A 1 458 ? 110.495 102.023 137.439 1.00 38.33 456 ALA A N 1
ATOM 3002 C CA . ALA A 1 458 ? 109.947 101.784 138.774 1.00 37.10 456 ALA A CA 1
ATOM 3003 C C . ALA A 1 458 ? 110.209 100.353 139.240 1.00 38.39 456 ALA A C 1
ATOM 3004 O O . ALA A 1 458 ? 110.590 100.123 140.400 1.00 39.46 456 ALA A O 1
ATOM 3006 N N . PHE A 1 459 ? 110.012 99.376 138.350 1.00 38.78 457 PHE A N 1
ATOM 3007 C CA . PHE A 1 459 ? 110.289 97.989 138.714 1.00 38.54 457 PHE A CA 1
ATOM 3008 C C . PHE A 1 459 ? 111.762 97.792 139.052 1.00 38.99 457 PHE A C 1
ATOM 3009 O O . PHE A 1 459 ? 112.102 97.060 139.991 1.00 40.34 457 PHE A O 1
ATOM 3017 N N . GLY A 1 460 ? 112.651 98.440 138.297 1.00 39.18 458 GLY A N 1
ATOM 3018 C CA . GLY A 1 460 ? 114.068 98.347 138.602 1.00 38.85 458 GLY A CA 1
ATOM 3019 C C . GLY A 1 460 ? 114.416 98.951 139.947 1.00 37.87 458 GLY A C 1
ATOM 3020 O O . GLY A 1 460 ? 115.246 98.414 140.683 1.00 39.40 458 GLY A O 1
ATOM 3021 N N . THR A 1 461 ? 113.789 100.080 140.282 1.00 39.02 459 THR A N 1
ATOM 3022 C CA . THR A 1 461 ? 114.000 100.680 141.596 1.00 39.70 459 THR A CA 1
ATOM 3023 C C . THR A 1 461 ? 113.592 99.715 142.702 1.00 40.39 459 THR A C 1
ATOM 3024 O O . THR A 1 461 ? 114.329 99.519 143.678 1.00 41.09 459 THR A O 1
ATOM 3028 N N . GLY A 1 462 ? 112.425 99.086 142.552 1.00 41.23 460 GLY A N 1
ATOM 3029 C CA . GLY A 1 462 ? 111.994 98.117 143.551 1.00 39.60 460 GLY A CA 1
ATOM 3030 C C . GLY A 1 462 ? 112.954 96.948 143.686 1.00 40.71 460 GLY A C 1
ATOM 3031 O O . GLY A 1 462 ? 113.302 96.537 144.799 1.00 42.52 460 GLY A O 1
ATOM 3032 N N . ILE A 1 463 ? 113.400 96.399 142.553 1.00 41.13 461 ILE A N 1
ATOM 3033 C CA . ILE A 1 463 ? 114.292 95.240 142.584 1.00 41.75 461 ILE A CA 1
ATOM 3034 C C . ILE A 1 463 ? 115.624 95.597 143.237 1.00 42.65 461 ILE A C 1
ATOM 3035 O O . ILE A 1 463 ? 116.148 94.845 144.074 1.00 42.73 461 ILE A O 1
ATOM 3040 N N . VAL A 1 464 ? 116.187 96.754 142.878 1.00 43.05 462 VAL A N 1
ATOM 3041 C CA . VAL A 1 464 ? 117.464 97.165 143.452 1.00 41.57 462 VAL A CA 1
ATOM 3042 C C . VAL A 1 464 ? 117.322 97.425 144.946 1.00 42.95 462 VAL A C 1
ATOM 3043 O O . VAL A 1 464 ? 118.227 97.111 145.728 1.00 45.17 462 VAL A O 1
ATOM 3047 N N . GLU A 1 465 ? 116.189 97.992 145.374 1.00 43.39 463 GLU A N 1
ATOM 3048 C CA . GLU A 1 465 ? 115.981 98.166 146.807 1.00 43.22 463 GLU A CA 1
ATOM 3049 C C . GLU A 1 465 ? 115.935 96.819 147.511 1.00 44.51 463 GLU A C 1
ATOM 3050 O O . GLU A 1 465 ? 116.491 96.659 148.604 1.00 45.81 463 GLU A O 1
ATOM 3056 N N . LYS A 1 466 ? 115.264 95.837 146.902 1.00 45.47 464 LYS A N 1
ATOM 3057 C CA . LYS A 1 466 ? 115.157 94.524 147.529 1.00 45.87 464 LYS A CA 1
ATOM 3058 C C . LYS A 1 466 ? 116.524 93.864 147.671 1.00 46.58 464 LYS A C 1
ATOM 3059 O O . LYS A 1 466 ? 116.833 93.280 148.717 1.00 46.78 464 LYS A O 1
ATOM 3065 N N . LEU A 1 467 ? 117.357 93.944 146.629 1.00 47.58 465 LEU A N 1
ATOM 3066 C CA . LEU A 1 467 ? 118.635 93.235 146.666 1.00 47.30 465 LEU A CA 1
ATOM 3067 C C . LEU A 1 467 ? 119.613 93.850 147.663 1.00 48.32 465 LEU A C 1
ATOM 3068 O O . LEU A 1 467 ? 120.400 93.124 148.279 1.00 48.94 465 LEU A O 1
ATOM 3073 N N . SER A 1 468 ? 119.587 95.172 147.835 1.00 49.31 466 SER A N 1
ATOM 3074 C CA . SER A 1 468 ? 120.514 95.855 148.740 1.00 49.68 466 SER A CA 1
ATOM 3075 C C . SER A 1 468 ? 119.868 96.025 150.116 1.00 51.16 466 SER A C 1
ATOM 3076 O O . SER A 1 468 ? 119.457 97.111 150.524 1.00 52.33 466 SER A O 1
ATOM 3079 N N . LYS A 1 469 ? 119.788 94.910 150.841 1.00 52.15 467 LYS A N 1
ATOM 3080 C CA . LYS A 1 469 ? 119.223 94.916 152.186 1.00 53.77 467 LYS A CA 1
ATOM 3081 C C . LYS A 1 469 ? 120.276 95.146 153.266 1.00 55.98 467 LYS A C 1
ATOM 3082 O O . LYS A 1 469 ? 120.082 95.976 154.159 1.00 57.29 467 LYS A O 1
ATOM 3088 N N . LYS A 1 470 ? 121.393 94.418 153.201 1.00 56.70 468 LYS A N 1
ATOM 3089 C CA . LYS A 1 470 ? 122.461 94.609 154.178 1.00 57.69 468 LYS A CA 1
ATOM 3090 C C . LYS A 1 470 ? 123.208 95.921 153.965 1.00 57.18 468 LYS A C 1
ATOM 3091 O O . LYS A 1 470 ? 123.691 96.520 154.933 1.00 59.13 468 LYS A O 1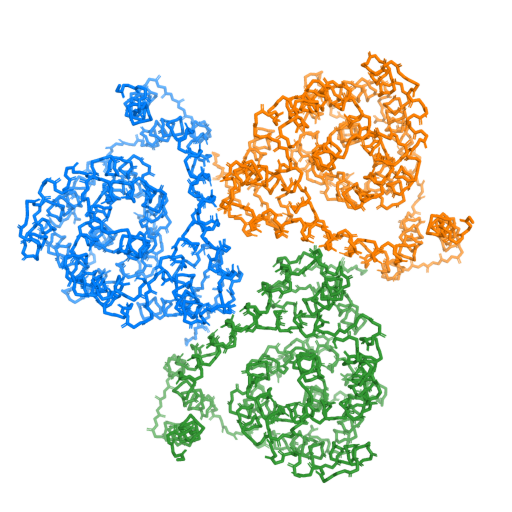
ATOM 3097 N N . GLU A 1 471 ? 123.281 96.404 152.722 1.00 55.90 469 GLU A N 1
ATOM 3098 C CA . GLU A 1 471 ? 123.946 97.678 152.470 1.00 54.92 469 GLU A CA 1
ATOM 3099 C C . GLU A 1 471 ? 123.163 98.844 153.060 1.00 55.25 469 GLU A C 1
ATOM 3100 O O . GLU A 1 471 ? 123.755 99.774 153.619 1.00 55.82 469 GLU A O 1
ATOM 3106 N N . LEU A 1 472 ? 121.832 98.778 153.016 1.00 55.59 470 LEU A N 1
ATOM 3107 C CA . LEU A 1 472 ? 121.018 99.856 153.561 1.00 54.75 470 LEU A CA 1
ATOM 3108 C C . LEU A 1 472 ? 120.930 99.819 155.078 1.00 57.16 470 LEU A C 1
ATOM 3109 O O . LEU A 1 472 ? 120.585 100.836 155.689 1.00 58.33 470 LEU A O 1
ATOM 3114 N N . GLU A 1 473 ? 121.232 98.681 155.701 1.00 58.06 471 GLU A N 1
ATOM 3115 C CA . GLU A 1 473 ? 121.272 98.625 157.155 1.00 59.23 471 GLU A CA 1
ATOM 3116 C C . GLU A 1 473 ? 122.661 98.928 157.694 1.00 60.30 471 GLU A C 1
ATOM 3117 O O . GLU A 1 473 ? 122.788 99.403 158.829 1.00 61.92 471 GLU A O 1
ATOM 3123 N N . GLN A 1 474 ? 123.707 98.663 156.905 1.00 58.98 472 GLN A N 1
ATOM 3124 C CA . GLN A 1 474 ? 125.046 99.103 157.279 1.00 59.42 472 GLN A CA 1
ATOM 3125 C C . GLN A 1 474 ? 125.224 100.602 157.070 1.00 59.61 472 GLN A C 1
ATOM 3126 O O . GLN A 1 474 ? 125.938 101.253 157.841 1.00 60.14 472 GLN A O 1
ATOM 3132 N N . MET A 1 475 ? 124.569 101.171 156.053 1.00 59.69 473 MET A N 1
ATOM 3133 C CA . MET A 1 475 ? 124.653 102.605 155.817 1.00 58.25 473 MET A CA 1
ATOM 3134 C C . MET A 1 475 ? 123.932 103.417 156.888 1.00 59.97 473 MET A C 1
ATOM 3135 O O . MET A 1 475 ? 124.178 104.622 157.004 1.00 61.67 473 MET A O 1
ATOM 3140 N N . ASP A 1 476 ? 123.050 102.791 157.666 1.00 60.42 474 ASP A N 1
ATOM 3141 C CA . ASP A 1 476 ? 122.328 103.496 158.719 1.00 62.29 474 ASP A CA 1
ATOM 3142 C C . ASP A 1 476 ? 123.052 103.467 160.058 1.00 64.43 474 ASP A C 1
ATOM 3143 O O . ASP A 1 476 ? 122.973 104.441 160.815 1.00 65.22 474 ASP A O 1
ATOM 3148 N N . VAL A 1 477 ? 123.747 102.372 160.373 1.00 64.59 475 VAL A N 1
ATOM 3149 C CA . VAL A 1 477 ? 124.479 102.301 161.633 1.00 65.13 475 VAL A CA 1
ATOM 3150 C C . VAL A 1 477 ? 125.643 103.285 161.641 1.00 65.67 475 VAL A C 1
ATOM 3151 O O . VAL A 1 477 ? 126.072 103.738 162.709 1.00 66.03 475 VAL A O 1
ATOM 3155 N N . SER A 1 478 ? 126.177 103.627 160.465 1.00 64.96 476 SER A N 1
ATOM 3156 C CA . SER A 1 478 ? 127.261 104.602 160.398 1.00 66.25 476 SER A CA 1
ATOM 3157 C C . SER A 1 478 ? 126.794 105.982 160.845 1.00 67.25 476 SER A C 1
ATOM 3158 O O . SER A 1 478 ? 127.508 106.677 161.577 1.00 67.92 476 SER A O 1
ATOM 3161 N N . SER A 1 479 ? 125.605 106.395 160.419 1.00 66.70 477 SER A N 1
ATOM 3162 C CA . SER A 1 479 ? 125.075 107.704 160.786 1.00 68.14 477 SER A CA 1
ATOM 3163 C C . SER A 1 479 ? 124.432 107.668 162.169 1.00 67.88 477 SER A C 1
ATOM 3164 O O . SER A 1 479 ? 123.799 106.682 162.545 1.00 66.95 477 SER A O 1
ATOM 3167 N N . PHE B 1 16 ? 136.547 167.873 147.042 1.00 79.72 14 PHE B N 1
ATOM 3168 C CA . PHE B 1 16 ? 135.494 167.772 146.037 1.00 81.17 14 PHE B CA 1
ATOM 3169 C C . PHE B 1 16 ? 136.024 167.172 144.741 1.00 80.59 14 PHE B C 1
ATOM 3170 O O . PHE B 1 16 ? 135.413 166.267 144.172 1.00 78.89 14 PHE B O 1
ATOM 3178 N N . LEU B 1 17 ? 137.163 167.689 144.275 1.00 81.01 15 LEU B N 1
ATOM 3179 C CA . LEU B 1 17 ? 137.749 167.194 143.034 1.00 79.85 15 LEU B CA 1
ATOM 3180 C C . LEU B 1 17 ? 138.154 165.731 143.156 1.00 78.10 15 LEU B C 1
ATOM 3181 O O . LEU B 1 17 ? 137.931 164.937 142.235 1.00 77.12 15 LEU B O 1
ATOM 3186 N N . LYS B 1 18 ? 138.757 165.355 144.286 1.00 77.96 16 LYS B N 1
ATOM 3187 C CA . LYS B 1 18 ? 139.167 163.968 144.479 1.00 77.88 16 LYS B CA 1
ATOM 3188 C C . LYS B 1 18 ? 137.969 163.039 144.632 1.00 76.69 16 LYS B C 1
ATOM 3189 O O . LYS B 1 18 ? 138.026 161.884 144.198 1.00 75.79 16 LYS B O 1
ATOM 3195 N N . ASN B 1 19 ? 136.886 163.520 145.247 1.00 77.27 17 ASN B N 1
ATOM 3196 C CA . ASN B 1 19 ? 135.733 162.662 145.500 1.00 77.84 17 ASN B CA 1
ATOM 3197 C C . ASN B 1 19 ? 135.077 162.204 144.201 1.00 76.88 17 ASN B C 1
ATOM 3198 O O . ASN B 1 19 ? 134.683 161.039 144.075 1.00 77.41 17 ASN B O 1
ATOM 3203 N N . ASN B 1 20 ? 134.951 163.102 143.229 1.00 75.61 18 ASN B N 1
ATOM 3204 C CA . ASN B 1 20 ? 134.240 162.835 141.981 1.00 73.23 18 ASN B CA 1
ATOM 3205 C C . ASN B 1 20 ? 135.125 163.138 140.779 1.00 69.41 18 ASN B C 1
ATOM 3206 O O . ASN B 1 20 ? 134.707 163.785 139.818 1.00 66.31 18 ASN B O 1
ATOM 3211 N N . TRP B 1 21 ? 136.368 162.655 140.810 1.00 69.28 19 TRP B N 1
ATOM 3212 C CA . TRP B 1 21 ? 137.286 162.912 139.703 1.00 66.35 19 TRP B CA 1
ATOM 3213 C C . TRP B 1 21 ? 136.849 162.202 138.428 1.00 63.51 19 TRP B C 1
ATOM 3214 O O . TRP B 1 21 ? 137.161 162.666 137.323 1.00 63.12 19 TRP B O 1
ATOM 3225 N N . VAL B 1 22 ? 136.098 161.106 138.558 1.00 62.02 20 VAL B N 1
ATOM 3226 C CA . VAL B 1 22 ? 135.684 160.338 137.389 1.00 60.72 20 VAL B CA 1
ATOM 3227 C C . VAL B 1 22 ? 134.758 161.160 136.500 1.00 59.99 20 VAL B C 1
ATOM 3228 O O . VAL B 1 22 ? 134.915 161.179 135.275 1.00 58.66 20 VAL B O 1
ATOM 3232 N N . LEU B 1 23 ? 133.789 161.858 137.094 1.00 59.87 21 LEU B N 1
ATOM 3233 C CA . LEU B 1 23 ? 132.793 162.560 136.291 1.00 58.26 21 LEU B CA 1
ATOM 3234 C C . LEU B 1 23 ? 133.416 163.735 135.543 1.00 58.06 21 LEU B C 1
ATOM 3235 O O . LEU B 1 23 ? 133.174 163.921 134.342 1.00 58.11 21 LEU B O 1
ATOM 3240 N N . LEU B 1 24 ? 134.215 164.547 136.240 1.00 58.14 22 LEU B N 1
ATOM 3241 C CA . LEU B 1 24 ? 134.872 165.676 135.585 1.00 57.61 22 LEU B CA 1
ATOM 3242 C C . LEU B 1 24 ? 135.868 165.201 134.537 1.00 56.87 22 LEU B C 1
ATOM 3243 O O . LEU B 1 24 ? 135.983 165.806 133.464 1.00 56.70 22 LEU B O 1
ATOM 3248 N N . SER B 1 25 ? 136.610 164.129 134.830 1.00 56.01 23 SER B N 1
ATOM 3249 C CA . SER B 1 25 ? 137.525 163.591 133.829 1.00 54.67 23 SER B CA 1
ATOM 3250 C C . SER B 1 25 ? 136.770 163.099 132.601 1.00 54.10 23 SER B C 1
ATOM 3251 O O . SER B 1 25 ? 137.230 163.283 131.470 1.00 54.54 23 SER B O 1
ATOM 3254 N N . THR B 1 26 ? 135.603 162.482 132.799 1.00 54.45 24 THR B N 1
ATOM 3255 C CA . THR B 1 26 ? 134.803 162.027 131.665 1.00 53.00 24 THR B CA 1
ATOM 3256 C C . THR B 1 26 ? 134.291 163.201 130.836 1.00 53.22 24 THR B C 1
ATOM 3257 O O . THR B 1 26 ? 134.302 163.148 129.600 1.00 54.39 24 THR B O 1
ATOM 3261 N N . VAL B 1 27 ? 133.844 164.273 131.496 1.00 53.01 25 VAL B N 1
ATOM 3262 C CA . VAL B 1 27 ? 133.383 165.454 130.766 1.00 53.04 25 VAL B CA 1
ATOM 3263 C C . VAL B 1 27 ? 134.527 166.080 129.972 1.00 53.00 25 VAL B C 1
ATOM 3264 O O . VAL B 1 27 ? 134.363 166.458 128.801 1.00 53.12 25 VAL B O 1
ATOM 3268 N N . ALA B 1 28 ? 135.702 166.204 130.596 1.00 52.47 26 ALA B N 1
ATOM 3269 C CA . ALA B 1 28 ? 136.861 166.738 129.892 1.00 51.97 26 ALA B CA 1
ATOM 3270 C C . ALA B 1 28 ? 137.253 165.848 128.721 1.00 52.72 26 ALA B C 1
ATOM 3271 O O . ALA B 1 28 ? 137.641 166.344 127.657 1.00 53.08 26 ALA B O 1
ATOM 3273 N N . ALA B 1 29 ? 137.154 164.528 128.898 1.00 51.68 27 ALA B N 1
ATOM 3274 C CA . ALA B 1 29 ? 137.449 163.607 127.808 1.00 50.01 27 ALA B CA 1
ATOM 3275 C C . ALA B 1 29 ? 136.464 163.779 126.662 1.00 50.56 27 ALA B C 1
ATOM 3276 O O . ALA B 1 29 ? 136.846 163.702 125.493 1.00 50.96 27 ALA B O 1
ATOM 3278 N N . VAL B 1 30 ? 135.189 164.006 126.979 1.00 51.06 28 VAL B N 1
ATOM 3279 C CA . VAL B 1 30 ? 134.188 164.239 125.939 1.00 50.54 28 VAL B CA 1
ATOM 3280 C C . VAL B 1 30 ? 134.521 165.500 125.149 1.00 51.00 28 VAL B C 1
ATOM 3281 O O . VAL B 1 30 ? 134.485 165.511 123.910 1.00 51.67 28 VAL B O 1
ATOM 3285 N N . VAL B 1 31 ? 134.850 166.582 125.858 1.00 51.39 29 VAL B N 1
ATOM 3286 C CA . VAL B 1 31 ? 135.172 167.838 125.179 1.00 51.83 29 VAL B CA 1
ATOM 3287 C C . VAL B 1 31 ? 136.409 167.666 124.302 1.00 52.02 29 VAL B C 1
ATOM 3288 O O . VAL B 1 31 ? 136.441 168.098 123.140 1.00 52.94 29 VAL B O 1
ATOM 3292 N N . LEU B 1 32 ? 137.444 167.019 124.847 1.00 51.54 30 LEU B N 1
ATOM 3293 C CA . LEU B 1 32 ? 138.673 166.812 124.091 1.00 51.70 30 LEU B CA 1
ATOM 3294 C C . LEU B 1 32 ? 138.438 165.906 122.890 1.00 51.16 30 LEU B C 1
ATOM 3295 O O . LEU B 1 32 ? 139.034 166.112 121.830 1.00 51.68 30 LEU B O 1
ATOM 3300 N N . GLY B 1 33 ? 137.584 164.894 123.038 1.00 50.82 31 GLY B N 1
ATOM 3301 C CA . GLY B 1 33 ? 137.269 164.029 121.915 1.00 49.84 31 GLY B CA 1
ATOM 3302 C C . GLY B 1 33 ? 136.535 164.754 120.805 1.00 51.44 31 GLY B C 1
ATOM 3303 O O . GLY B 1 33 ? 136.825 164.549 119.624 1.00 53.57 31 GLY B O 1
ATOM 3304 N N . ILE B 1 34 ? 135.581 165.616 121.165 1.00 51.07 32 ILE B N 1
ATOM 3305 C CA . ILE B 1 34 ? 134.888 166.410 120.151 1.00 52.43 32 ILE B CA 1
ATOM 3306 C C . ILE B 1 34 ? 135.877 167.308 119.417 1.00 53.68 32 ILE B C 1
ATOM 3307 O O . ILE B 1 34 ? 135.886 167.377 118.178 1.00 55.47 32 ILE B O 1
ATOM 3312 N N . THR B 1 35 ? 136.740 167.993 120.174 1.00 53.14 33 THR B N 1
ATOM 3313 C CA . THR B 1 35 ? 137.719 168.880 119.553 1.00 53.54 33 THR B CA 1
ATOM 3314 C C . THR B 1 35 ? 138.673 168.109 118.648 1.00 54.99 33 THR B C 1
ATOM 3315 O O . THR B 1 35 ? 138.962 168.540 117.523 1.00 56.70 33 THR B O 1
ATOM 3319 N N . THR B 1 36 ? 139.164 166.960 119.117 1.00 54.58 34 THR B N 1
ATOM 3320 C CA . THR B 1 36 ? 140.094 166.160 118.330 1.00 54.00 34 THR B CA 1
ATOM 3321 C C . THR B 1 36 ? 139.439 165.643 117.059 1.00 55.62 34 THR B C 1
ATOM 3322 O O . THR B 1 36 ? 140.052 165.666 115.987 1.00 58.46 34 THR B O 1
ATOM 3326 N N . GLY B 1 37 ? 138.193 165.173 117.155 1.00 54.73 35 GLY B N 1
ATOM 3327 C CA . GLY B 1 37 ? 137.506 164.699 115.966 1.00 55.09 35 GLY B CA 1
ATOM 3328 C C . GLY B 1 37 ? 137.309 165.794 114.937 1.00 57.66 35 GLY B C 1
ATOM 3329 O O . GLY B 1 37 ? 137.559 165.590 113.745 1.00 59.74 35 GLY B O 1
ATOM 3330 N N . VAL B 1 38 ? 136.887 166.980 115.387 1.00 57.79 36 VAL B N 1
ATOM 3331 C CA . VAL B 1 38 ? 136.700 168.096 114.461 1.00 58.13 36 VAL B CA 1
ATOM 3332 C C . VAL B 1 38 ? 138.023 168.473 113.802 1.00 60.18 36 VAL B C 1
ATOM 3333 O O . VAL B 1 38 ? 138.098 168.663 112.580 1.00 62.35 36 VAL B O 1
ATOM 3337 N N . LEU B 1 39 ? 139.089 168.581 114.602 1.00 59.84 37 LEU B N 1
ATOM 3338 C CA . LEU B 1 39 ? 140.384 168.985 114.059 1.00 60.76 37 LEU B CA 1
ATOM 3339 C C . LEU B 1 39 ? 140.927 167.956 113.076 1.00 62.22 37 LEU B C 1
ATOM 3340 O O . LEU B 1 39 ? 141.468 168.318 112.026 1.00 64.19 37 LEU B O 1
ATOM 3345 N N . VAL B 1 40 ? 140.792 166.666 113.394 1.00 61.35 38 VAL B N 1
ATOM 3346 C CA . VAL B 1 40 ? 141.296 165.626 112.506 1.00 61.86 38 VAL B CA 1
ATOM 3347 C C . VAL B 1 40 ? 140.496 165.606 111.211 1.00 63.98 38 VAL B C 1
ATOM 3348 O O . VAL B 1 40 ? 141.061 165.454 110.121 1.00 65.66 38 VAL B O 1
ATOM 3352 N N . ARG B 1 41 ? 139.173 165.760 111.304 1.00 64.04 39 ARG B N 1
ATOM 3353 C CA . ARG B 1 41 ? 138.354 165.782 110.098 1.00 63.82 39 ARG B CA 1
ATOM 3354 C C . ARG B 1 41 ? 138.702 166.969 109.210 1.00 66.21 39 ARG B C 1
ATOM 3355 O O . ARG B 1 41 ? 138.766 166.834 107.983 1.00 68.09 39 ARG B O 1
ATOM 3363 N N . GLU B 1 42 ? 138.934 168.141 109.806 1.00 67.09 40 GLU B N 1
ATOM 3364 C CA . GLU B 1 42 ? 139.180 169.327 108.991 1.00 68.98 40 GLU B CA 1
ATOM 3365 C C . GLU B 1 42 ? 140.596 169.371 108.425 1.00 68.82 40 GLU B C 1
ATOM 3366 O O . GLU B 1 42 ? 140.784 169.734 107.258 1.00 69.31 40 GLU B O 1
ATOM 3372 N N . HIS B 1 43 ? 141.604 169.012 109.221 1.00 68.61 41 HIS B N 1
ATOM 3373 C CA . HIS B 1 43 ? 142.994 169.255 108.856 1.00 69.68 41 HIS B CA 1
ATOM 3374 C C . HIS B 1 43 ? 143.759 167.991 108.481 1.00 69.37 41 HIS B C 1
ATOM 3375 O O . HIS B 1 43 ? 144.992 168.023 108.427 1.00 70.34 41 HIS B O 1
ATOM 3382 N N . SER B 1 44 ? 143.071 166.880 108.230 1.00 68.34 42 SER B N 1
ATOM 3383 C CA . SER B 1 44 ? 143.760 165.630 107.943 1.00 67.14 42 SER B CA 1
ATOM 3384 C C . SER B 1 44 ? 142.919 164.790 106.993 1.00 67.34 42 SER B C 1
ATOM 3385 O O . SER B 1 44 ? 141.691 164.909 106.956 1.00 67.67 42 SER B O 1
ATOM 3388 N N . ASN B 1 45 ? 143.597 163.942 106.224 1.00 67.06 43 ASN B N 1
ATOM 3389 C CA . ASN B 1 45 ? 142.959 163.031 105.275 1.00 66.31 43 ASN B CA 1
ATOM 3390 C C . ASN B 1 45 ? 143.347 161.608 105.662 1.00 64.06 43 ASN B C 1
ATOM 3391 O O . ASN B 1 45 ? 144.458 161.157 105.364 1.00 64.11 43 ASN B O 1
ATOM 3396 N N . LEU B 1 46 ? 142.434 160.903 106.323 1.00 62.69 44 LEU B N 1
ATOM 3397 C CA . LEU B 1 46 ? 142.661 159.544 106.789 1.00 59.58 44 LEU B CA 1
ATOM 3398 C C . LEU B 1 46 ? 141.897 158.552 105.922 1.00 57.33 44 LEU B C 1
ATOM 3399 O O . LEU B 1 46 ? 140.765 158.819 105.507 1.00 58.24 44 LEU B O 1
ATOM 3404 N N . SER B 1 47 ? 142.523 157.410 105.649 1.00 55.39 45 SER B N 1
ATOM 3405 C CA . SER B 1 47 ? 141.871 156.346 104.905 1.00 53.45 45 SER B CA 1
ATOM 3406 C C . SER B 1 47 ? 140.918 155.573 105.815 1.00 53.23 45 SER B C 1
ATOM 3407 O O . SER B 1 47 ? 140.849 155.799 107.026 1.00 54.56 45 SER B O 1
ATOM 3410 N N . THR B 1 48 ? 140.175 154.642 105.212 1.00 51.50 46 THR B N 1
ATOM 3411 C CA . THR B 1 48 ? 139.218 153.847 105.977 1.00 51.63 46 THR B CA 1
ATOM 3412 C C . THR B 1 48 ? 139.917 152.992 107.028 1.00 49.69 46 THR B C 1
ATOM 3413 O O . THR B 1 48 ? 139.451 152.894 108.170 1.00 49.48 46 THR B O 1
ATOM 3417 N N . LEU B 1 49 ? 141.039 152.369 106.663 1.00 49.17 47 LEU B N 1
ATOM 3418 C CA . LEU B 1 49 ? 141.765 151.525 107.606 1.00 48.59 47 LEU B CA 1
ATOM 3419 C C . LEU B 1 49 ? 142.301 152.335 108.782 1.00 47.72 47 LEU B C 1
ATOM 3420 O O . LEU B 1 49 ? 142.215 151.901 109.936 1.00 46.46 47 LEU B O 1
ATOM 3425 N N . GLU B 1 50 ? 142.859 153.515 108.508 1.00 48.51 48 GLU B N 1
ATOM 3426 C CA . GLU B 1 50 ? 143.346 154.372 109.584 1.00 48.77 48 GLU B CA 1
ATOM 3427 C C . GLU B 1 50 ? 142.203 154.900 110.444 1.00 47.43 48 GLU B C 1
ATOM 3428 O O . GLU B 1 50 ? 142.349 155.026 111.665 1.00 47.58 48 GLU B O 1
ATOM 3434 N N . LYS B 1 51 ? 141.056 155.203 109.833 1.00 47.54 49 LYS B N 1
ATOM 3435 C CA . LYS B 1 51 ? 139.892 155.606 110.617 1.00 45.84 49 LYS B CA 1
ATOM 3436 C C . LYS B 1 51 ? 139.417 154.483 111.530 1.00 43.91 49 LYS B C 1
ATOM 3437 O O . LYS B 1 51 ? 138.972 154.735 112.655 1.00 44.19 49 LYS B O 1
ATOM 3443 N N . PHE B 1 52 ? 139.494 153.235 111.064 1.00 43.96 50 PHE B N 1
ATOM 3444 C CA . PHE B 1 52 ? 139.145 152.112 111.929 1.00 41.88 50 PHE B CA 1
ATOM 3445 C C . PHE B 1 52 ? 140.162 151.934 113.050 1.00 41.80 50 PHE B C 1
ATOM 3446 O O . PHE B 1 52 ? 139.787 151.671 114.199 1.00 40.73 50 PHE B O 1
ATOM 3454 N N . TYR B 1 53 ? 141.454 152.069 112.739 1.00 42.37 51 TYR B N 1
ATOM 3455 C CA . TYR B 1 53 ? 142.483 151.914 113.762 1.00 40.27 51 TYR B CA 1
ATOM 3456 C C . TYR B 1 53 ? 142.488 153.058 114.765 1.00 39.75 51 TYR B C 1
ATOM 3457 O O . TYR B 1 53 ? 143.029 152.900 115.865 1.00 40.31 51 TYR B O 1
ATOM 3466 N N . PHE B 1 54 ? 141.904 154.205 114.413 1.00 40.87 52 PHE B N 1
ATOM 3467 C CA . PHE B 1 54 ? 141.873 155.341 115.327 1.00 40.10 52 PHE B CA 1
ATOM 3468 C C . PHE B 1 54 ? 140.909 155.136 116.489 1.00 39.10 52 PHE B C 1
ATOM 3469 O O . PHE B 1 54 ? 141.079 155.773 117.534 1.00 41.06 52 PHE B O 1
ATOM 3477 N N . ALA B 1 55 ? 139.911 154.266 116.340 1.00 37.59 53 ALA B N 1
ATOM 3478 C CA . ALA B 1 55 ? 138.876 154.077 117.351 1.00 34.97 53 ALA B CA 1
ATOM 3479 C C . ALA B 1 55 ? 139.034 152.774 118.129 1.00 33.11 53 ALA B C 1
ATOM 3480 O O . ALA B 1 55 ? 138.063 152.290 118.718 1.00 34.22 53 ALA B O 1
ATOM 3482 N N . PHE B 1 56 ? 140.233 152.194 118.138 1.00 32.33 54 PHE B N 1
ATOM 3483 C CA . PHE B 1 56 ? 140.443 150.934 118.849 1.00 30.29 54 PHE B CA 1
ATOM 3484 C C . PHE B 1 56 ? 140.172 151.019 120.351 1.00 29.45 54 PHE B C 1
ATOM 3485 O O . PHE B 1 56 ? 139.543 150.087 120.885 1.00 29.49 54 PHE B O 1
ATOM 3493 N N . PRO B 1 57 ? 140.623 152.047 121.088 1.00 30.39 55 PRO B N 1
ATOM 3494 C CA . PRO B 1 57 ? 140.290 152.104 122.524 1.00 29.58 55 PRO B CA 1
ATOM 3495 C C . PRO B 1 57 ? 138.798 152.113 122.814 1.00 29.68 55 PRO B C 1
ATOM 3496 O O . PRO B 1 57 ? 138.359 151.503 123.798 1.00 31.03 55 PRO B O 1
ATOM 3500 N N . GLY B 1 58 ? 138.001 152.788 121.984 1.00 28.94 56 GLY B N 1
ATOM 3501 C CA . GLY B 1 58 ? 136.559 152.750 122.169 1.00 28.54 56 GLY B CA 1
ATOM 3502 C C . GLY B 1 58 ? 135.970 151.367 121.967 1.00 28.08 56 GLY B C 1
ATOM 3503 O O . GLY B 1 58 ? 135.077 150.947 122.708 1.00 29.23 56 GLY B O 1
ATOM 3504 N N . GLU B 1 59 ? 136.465 150.638 120.964 1.00 27.99 57 GLU B N 1
ATOM 3505 C CA . GLU B 1 59 ? 136.019 149.265 120.758 1.00 27.85 57 GLU B CA 1
ATOM 3506 C C . GLU B 1 59 ? 136.394 148.383 121.944 1.00 26.67 57 GLU B C 1
ATOM 3507 O O . GLU B 1 59 ? 135.610 147.523 122.362 1.00 26.79 57 GLU B O 1
ATOM 3513 N N . ILE B 1 60 ? 137.590 148.587 122.499 1.00 26.21 58 ILE B N 1
ATOM 3514 C CA . ILE B 1 60 ? 138.006 147.824 123.673 1.00 26.30 58 ILE B CA 1
ATOM 3515 C C . ILE B 1 60 ? 137.099 148.132 124.863 1.00 25.64 58 ILE B C 1
ATOM 3516 O O . ILE B 1 60 ? 136.695 147.230 125.611 1.00 26.00 58 ILE B O 1
ATOM 3521 N N . LEU B 1 61 ? 136.760 149.411 125.052 1.00 25.32 59 LEU B N 1
ATOM 3522 C CA . LEU B 1 61 ? 135.852 149.789 126.133 1.00 25.24 59 LEU B CA 1
ATOM 3523 C C . LEU B 1 61 ? 134.479 149.153 125.952 1.00 25.38 59 LEU B C 1
ATOM 3524 O O . LEU B 1 61 ? 133.865 148.692 126.922 1.00 25.54 59 LEU B O 1
ATOM 3529 N N . MET B 1 62 ? 133.973 149.133 124.717 1.00 25.62 60 MET B N 1
ATOM 3530 C CA . MET B 1 62 ? 132.682 148.504 124.457 1.00 25.28 60 MET B CA 1
ATOM 3531 C C . MET B 1 62 ? 132.728 147.003 124.714 1.00 24.89 60 MET B C 1
ATOM 3532 O O . MET B 1 62 ? 131.758 146.426 125.218 1.00 26.52 60 MET B O 1
ATOM 3537 N N . ARG B 1 63 ? 133.837 146.348 124.365 1.00 24.64 61 ARG B N 1
ATOM 3538 C CA . ARG B 1 63 ? 133.972 144.930 124.687 1.00 22.77 61 ARG B CA 1
ATOM 3539 C C . ARG B 1 63 ? 133.959 144.703 126.196 1.00 23.33 61 ARG B C 1
ATOM 3540 O O . ARG B 1 63 ? 133.299 143.776 126.684 1.00 24.09 61 ARG B O 1
ATOM 3548 N N . MET B 1 64 ? 134.671 145.548 126.954 1.00 24.14 62 MET B N 1
ATOM 3549 C CA . MET B 1 64 ? 134.616 145.441 128.412 1.00 22.68 62 MET B CA 1
ATOM 3550 C C . MET B 1 64 ? 133.196 145.613 128.931 1.00 22.62 62 MET B C 1
ATOM 3551 O O . MET B 1 64 ? 132.752 144.862 129.809 1.00 23.49 62 MET B O 1
ATOM 3556 N N . LEU B 1 65 ? 132.474 146.608 128.414 1.00 23.54 63 LEU B N 1
ATOM 3557 C CA . LEU B 1 65 ? 131.116 146.860 128.888 1.00 23.52 63 LEU B CA 1
ATOM 3558 C C . LEU B 1 65 ? 130.192 145.692 128.570 1.00 24.40 63 LEU B C 1
ATOM 3559 O O . LEU B 1 65 ? 129.367 145.302 129.402 1.00 26.84 63 LEU B O 1
ATOM 3564 N N . LYS B 1 66 ? 130.316 145.119 127.370 1.00 24.55 64 LYS B N 1
ATOM 3565 C CA . LYS B 1 66 ? 129.480 143.979 127.007 1.00 24.78 64 LYS B CA 1
ATOM 3566 C C . LYS B 1 66 ? 129.823 142.742 127.827 1.00 25.17 64 LYS B C 1
ATOM 3567 O O . LYS B 1 66 ? 128.946 141.910 128.085 1.00 26.61 64 LYS B O 1
ATOM 3573 N N . LEU B 1 67 ? 131.086 142.599 128.236 1.00 23.81 65 LEU B N 1
ATOM 3574 C CA . LEU B 1 67 ? 131.496 141.413 128.984 1.00 22.56 65 LEU B CA 1
ATOM 3575 C C . LEU B 1 67 ? 130.782 141.298 130.327 1.00 25.20 65 LEU B C 1
ATOM 3576 O O . LEU B 1 67 ? 130.547 140.184 130.809 1.00 26.31 65 LEU B O 1
ATOM 3581 N N . ILE B 1 68 ? 130.419 142.427 130.943 1.00 25.41 66 ILE B N 1
ATOM 3582 C CA . ILE B 1 68 ? 129.928 142.435 132.317 1.00 24.45 66 ILE B CA 1
ATOM 3583 C C . ILE B 1 68 ? 128.405 142.489 132.406 1.00 25.46 66 ILE B C 1
ATOM 3584 O O . ILE B 1 68 ? 127.861 142.468 133.518 1.00 26.99 66 ILE B O 1
ATOM 3589 N N . ILE B 1 69 ? 127.699 142.536 131.275 1.00 27.07 67 ILE B N 1
ATOM 3590 C CA . ILE B 1 69 ? 126.246 142.698 131.312 1.00 28.00 67 ILE B CA 1
ATOM 3591 C C . ILE B 1 69 ? 125.567 141.451 131.872 1.00 26.86 67 ILE B C 1
ATOM 3592 O O . ILE B 1 69 ? 124.711 141.540 132.759 1.00 27.86 67 ILE B O 1
ATOM 3597 N N . LEU B 1 70 ? 125.925 140.275 131.353 1.00 25.92 68 LEU B N 1
ATOM 3598 C CA . LEU B 1 70 ? 125.267 139.021 131.716 1.00 26.30 68 LEU B CA 1
ATOM 3599 C C . LEU B 1 70 ? 125.303 138.752 133.224 1.00 26.36 68 LEU B C 1
ATOM 3600 O O . LEU B 1 70 ? 124.234 138.707 133.855 1.00 27.75 68 LEU B O 1
ATOM 3605 N N . PRO B 1 71 ? 126.482 138.535 133.837 1.00 25.47 69 PRO B N 1
ATOM 3606 C CA . PRO B 1 71 ? 126.483 138.172 135.265 1.00 24.66 69 PRO B CA 1
ATOM 3607 C C . PRO B 1 71 ? 125.823 139.213 136.147 1.00 24.08 69 PRO B C 1
ATOM 3608 O O . PRO B 1 71 ? 125.093 138.859 137.082 1.00 23.67 69 PRO B O 1
ATOM 3612 N N . LEU B 1 72 ? 126.046 140.496 135.852 1.00 24.56 70 LEU B N 1
ATOM 3613 C CA . LEU B 1 72 ? 125.453 141.562 136.650 1.00 25.13 70 LEU B CA 1
ATOM 3614 C C . LEU B 1 72 ? 123.936 141.474 136.636 1.00 25.27 70 LEU B C 1
ATOM 3615 O O . LEU B 1 72 ? 123.294 141.443 137.691 1.00 26.26 70 LEU B O 1
ATOM 3620 N N . ILE B 1 73 ? 123.350 141.409 135.441 1.00 25.61 71 ILE B N 1
ATOM 3621 C CA . ILE B 1 73 ? 121.898 141.389 135.329 1.00 24.84 71 ILE B CA 1
ATOM 3622 C C . ILE B 1 73 ? 121.329 140.146 135.997 1.00 24.71 71 ILE B C 1
ATOM 3623 O O . ILE B 1 73 ? 120.385 140.229 136.791 1.00 25.63 71 ILE B O 1
ATOM 3628 N N . ILE B 1 74 ? 121.924 138.980 135.727 1.00 24.69 72 ILE B N 1
ATOM 3629 C CA . ILE B 1 74 ? 121.368 137.739 136.266 1.00 23.54 72 ILE B CA 1
ATOM 3630 C C . ILE B 1 74 ? 121.418 137.736 137.792 1.00 23.57 72 ILE B C 1
ATOM 3631 O O . ILE B 1 74 ? 120.396 137.529 138.468 1.00 24.28 72 ILE B O 1
ATOM 3636 N N . SER B 1 75 ? 122.600 138.010 138.361 1.00 23.49 73 SER B N 1
ATOM 3637 C CA . SER B 1 75 ? 122.747 137.955 139.811 1.00 21.64 73 SER B CA 1
ATOM 3638 C C . SER B 1 75 ? 121.924 139.033 140.503 1.00 21.30 73 SER B C 1
ATOM 3639 O O . SER B 1 75 ? 121.268 138.759 141.516 1.00 21.73 73 SER B O 1
ATOM 3642 N N . SER B 1 76 ? 121.939 140.262 139.977 1.00 22.01 74 SER B N 1
ATOM 3643 C CA . SER B 1 76 ? 121.183 141.341 140.600 1.00 22.71 74 SER B CA 1
ATOM 3644 C C . SER B 1 76 ? 119.686 141.080 140.548 1.00 22.59 74 SER B C 1
ATOM 3645 O O . SER B 1 76 ? 118.970 141.352 141.517 1.00 23.05 74 SER B O 1
ATOM 3648 N N . MET B 1 77 ? 119.190 140.552 139.425 1.00 24.49 75 MET B N 1
ATOM 3649 C CA . MET B 1 77 ? 117.762 140.291 139.307 1.00 24.08 75 MET B CA 1
ATOM 3650 C C . MET B 1 77 ? 117.339 139.201 140.290 1.00 23.43 75 MET B C 1
ATOM 3651 O O . MET B 1 77 ? 116.315 139.331 140.978 1.00 24.98 75 MET B O 1
ATOM 3656 N N . ILE B 1 78 ? 118.125 138.118 140.374 1.00 22.09 76 ILE B N 1
ATOM 3657 C CA . ILE B 1 78 ? 117.808 137.040 141.312 1.00 20.84 76 ILE B CA 1
ATOM 3658 C C . ILE B 1 78 ? 117.833 137.558 142.745 1.00 21.13 76 ILE B C 1
ATOM 3659 O O . ILE B 1 78 ? 116.947 137.244 143.552 1.00 21.89 76 ILE B O 1
ATOM 3664 N N . THR B 1 79 ? 118.848 138.356 143.086 1.00 21.85 77 THR B N 1
ATOM 3665 C CA . THR B 1 79 ? 118.956 138.892 144.438 1.00 21.24 77 THR B CA 1
ATOM 3666 C C . THR B 1 79 ? 117.769 139.789 144.762 1.00 21.29 77 THR B C 1
ATOM 3667 O O . THR B 1 79 ? 117.208 139.714 145.862 1.00 22.70 77 THR B O 1
ATOM 3671 N N . GLY B 1 80 ? 117.370 140.643 143.819 1.00 21.93 78 GLY B N 1
ATOM 3672 C CA . GLY B 1 80 ? 116.250 141.534 144.067 1.00 23.20 78 GLY B CA 1
ATOM 3673 C C . GLY B 1 80 ? 114.936 140.794 144.236 1.00 24.18 78 GLY B C 1
ATOM 3674 O O . GLY B 1 80 ? 114.096 141.188 145.049 1.00 25.41 78 GLY B O 1
ATOM 3675 N N . VAL B 1 81 ? 114.734 139.717 143.471 1.00 24.67 79 VAL B N 1
ATOM 3676 C CA . VAL B 1 81 ? 113.512 138.929 143.635 1.00 23.48 79 VAL B CA 1
ATOM 3677 C C . VAL B 1 81 ? 113.514 138.183 144.964 1.00 23.06 79 VAL B C 1
ATOM 3678 O O . VAL B 1 81 ? 112.501 138.149 145.671 1.00 25.89 79 VAL B O 1
ATOM 3682 N N . ALA B 1 82 ? 114.650 137.592 145.337 1.00 23.14 80 ALA B N 1
ATOM 3683 C CA . ALA B 1 82 ? 114.680 136.760 146.533 1.00 22.60 80 ALA B CA 1
ATOM 3684 C C . ALA B 1 82 ? 114.625 137.568 147.823 1.00 25.56 80 ALA B C 1
ATOM 3685 O O . ALA B 1 82 ? 114.212 137.028 148.855 1.00 27.98 80 ALA B O 1
ATOM 3687 N N . ALA B 1 83 ? 115.026 138.840 147.795 1.00 26.85 81 ALA B N 1
ATOM 3688 C CA . ALA B 1 83 ? 115.030 139.644 149.011 1.00 26.45 81 ALA B CA 1
ATOM 3689 C C . ALA B 1 83 ? 113.629 139.980 149.504 1.00 29.69 81 ALA B C 1
ATOM 3690 O O . ALA B 1 83 ? 113.468 140.325 150.679 1.00 33.70 81 ALA B O 1
ATOM 3692 N N . LEU B 1 84 ? 112.618 139.891 148.646 1.00 32.12 82 LEU B N 1
ATOM 3693 C CA . LEU B 1 84 ? 111.254 140.231 149.025 1.00 35.08 82 LEU B CA 1
ATOM 3694 C C . LEU B 1 84 ? 110.549 139.036 149.653 1.00 38.04 82 LEU B C 1
ATOM 3695 O O . LEU B 1 84 ? 110.829 137.880 149.326 1.00 38.25 82 LEU B O 1
ATOM 3700 N N . ASP B 1 85 ? 109.625 139.328 150.565 1.00 41.81 83 ASP B N 1
ATOM 3701 C CA . ASP B 1 85 ? 108.819 138.277 151.168 1.00 44.30 83 ASP B CA 1
ATOM 3702 C C . ASP B 1 85 ? 107.882 137.667 150.132 1.00 45.20 83 ASP B C 1
ATOM 3703 O O . ASP B 1 85 ? 107.463 138.322 149.175 1.00 46.65 83 ASP B O 1
ATOM 3708 N N . SER B 1 86 ? 107.556 136.390 150.335 1.00 45.41 84 SER B N 1
ATOM 3709 C CA . SER B 1 86 ? 106.775 135.658 149.345 1.00 45.99 84 SER B CA 1
ATOM 3710 C C . SER B 1 86 ? 105.355 136.192 149.225 1.00 47.31 84 SER B C 1
ATOM 3711 O O . SER B 1 86 ? 104.770 136.152 148.137 1.00 48.37 84 SER B O 1
ATOM 3714 N N . ASN B 1 87 ? 104.782 136.690 150.319 1.00 46.49 85 ASN B N 1
ATOM 3715 C CA . ASN B 1 87 ? 103.387 137.109 150.329 1.00 47.53 85 ASN B CA 1
ATOM 3716 C C . ASN B 1 87 ? 103.168 138.538 149.845 1.00 48.61 85 ASN B C 1
ATOM 3717 O O . ASN B 1 87 ? 102.013 138.936 149.664 1.00 50.16 85 ASN B O 1
ATOM 3722 N N . VAL B 1 88 ? 104.228 139.317 149.628 1.00 47.48 86 VAL B N 1
ATOM 3723 C CA . VAL B 1 88 ? 104.090 140.705 149.204 1.00 47.29 86 VAL B CA 1
ATOM 3724 C C . VAL B 1 88 ? 104.739 140.988 147.858 1.00 47.11 86 VAL B C 1
ATOM 3725 O O . VAL B 1 88 ? 104.620 142.110 147.355 1.00 49.04 86 VAL B O 1
ATOM 3729 N N . SER B 1 89 ? 105.420 140.014 147.254 1.00 46.28 87 SER B N 1
ATOM 3730 C CA . SER B 1 89 ? 106.124 140.281 146.002 1.00 45.74 87 SER B CA 1
ATOM 3731 C C . SER B 1 89 ? 105.164 140.449 144.829 1.00 45.80 87 SER B C 1
ATOM 3732 O O . SER B 1 89 ? 105.474 141.173 143.871 1.00 45.86 87 SER B O 1
ATOM 3735 N N . GLY B 1 90 ? 103.981 139.834 144.906 1.00 45.71 88 GLY B N 1
ATOM 3736 C CA . GLY B 1 90 ? 103.041 139.924 143.803 1.00 45.39 88 GLY B CA 1
ATOM 3737 C C . GLY B 1 90 ? 102.519 141.331 143.595 1.00 45.98 88 GLY B C 1
ATOM 3738 O O . GLY B 1 90 ? 102.439 141.808 142.459 1.00 47.04 88 GLY B O 1
ATOM 3739 N N . LYS B 1 91 ? 102.157 142.016 144.680 1.00 45.70 89 LYS B N 1
ATOM 3740 C CA . LYS B 1 91 ? 101.573 143.344 144.535 1.00 46.97 89 LYS B CA 1
ATOM 3741 C C . LYS B 1 91 ? 102.610 144.333 144.019 1.00 46.76 89 LYS B C 1
ATOM 3742 O O . LYS B 1 91 ? 102.303 145.187 143.179 1.00 47.39 89 LYS B O 1
ATOM 3748 N N . ILE B 1 92 ? 103.847 144.227 144.511 1.00 44.98 90 ILE B N 1
ATOM 3749 C CA . ILE B 1 92 ? 104.916 145.114 144.062 1.00 44.88 90 ILE B CA 1
ATOM 3750 C C . ILE B 1 92 ? 105.205 144.887 142.583 1.00 44.94 90 ILE B C 1
ATOM 3751 O O . ILE B 1 92 ? 105.349 145.843 141.804 1.00 46.00 90 ILE B O 1
ATOM 3756 N N . GLY B 1 93 ? 105.286 143.619 142.168 1.00 44.67 91 GLY B N 1
ATOM 3757 C CA . GLY B 1 93 ? 105.490 143.333 140.758 1.00 43.63 91 GLY B CA 1
ATOM 3758 C C . GLY B 1 93 ? 104.351 143.833 139.891 1.00 43.77 91 GLY B C 1
ATOM 3759 O O . GLY B 1 93 ? 104.574 144.353 138.795 1.00 44.73 91 GLY B O 1
ATOM 3760 N N . LEU B 1 94 ? 103.114 143.693 140.375 1.00 43.14 92 LEU B N 1
ATOM 3761 C CA . LEU B 1 94 ? 101.961 144.193 139.635 1.00 43.53 92 LEU B CA 1
ATOM 3762 C C . LEU B 1 94 ? 102.017 145.708 139.476 1.00 43.95 92 LEU B C 1
ATOM 3763 O O . LEU B 1 94 ? 101.731 146.236 138.394 1.00 44.46 92 LEU B O 1
ATOM 3768 N N . ARG B 1 95 ? 102.380 146.424 140.544 1.00 43.63 93 ARG B N 1
ATOM 3769 C CA . ARG B 1 95 ? 102.497 147.877 140.451 1.00 43.47 93 ARG B CA 1
ATOM 3770 C C . ARG B 1 95 ? 103.569 148.281 139.448 1.00 42.89 93 ARG B C 1
ATOM 3771 O O . ARG B 1 95 ? 103.362 149.197 138.638 1.00 43.67 93 ARG B O 1
ATOM 3779 N N . ALA B 1 96 ? 104.724 147.610 139.484 1.00 43.07 94 ALA B N 1
ATOM 3780 C CA . ALA B 1 96 ? 105.784 147.934 138.533 1.00 42.70 94 ALA B CA 1
ATOM 3781 C C . ALA B 1 96 ? 105.336 147.670 137.100 1.00 42.69 94 ALA B C 1
ATOM 3782 O O . ALA B 1 96 ? 105.591 148.482 136.199 1.00 44.54 94 ALA B O 1
ATOM 3784 N N . VAL B 1 97 ? 104.651 146.545 136.874 1.00 42.73 95 VAL B N 1
ATOM 3785 C CA . VAL B 1 97 ? 104.178 146.209 135.534 1.00 41.96 95 VAL B CA 1
ATOM 3786 C C . VAL B 1 97 ? 103.179 147.247 135.040 1.00 42.16 95 VAL B C 1
ATOM 3787 O O . VAL B 1 97 ? 103.232 147.679 133.882 1.00 44.20 95 VAL B O 1
ATOM 3791 N N . VAL B 1 98 ? 102.250 147.663 135.906 1.00 41.38 96 VAL B N 1
ATOM 3792 C CA . VAL B 1 98 ? 101.257 148.659 135.512 1.00 42.02 96 VAL B CA 1
ATOM 3793 C C . VAL B 1 98 ? 101.930 149.982 135.166 1.00 42.33 96 VAL B C 1
ATOM 3794 O O . VAL B 1 98 ? 101.588 150.626 134.165 1.00 43.94 96 VAL B O 1
ATOM 3798 N N . TYR B 1 99 ? 102.899 150.406 135.983 1.00 42.09 97 TYR B N 1
ATOM 3799 C CA . TYR B 1 99 ? 103.599 151.657 135.706 1.00 41.21 97 TYR B CA 1
ATOM 3800 C C . TYR B 1 99 ? 104.309 151.600 134.359 1.00 41.48 97 TYR B C 1
ATOM 3801 O O . TYR B 1 99 ? 104.209 152.531 133.545 1.00 42.60 97 TYR B O 1
ATOM 3810 N N . TYR B 1 100 ? 105.036 150.508 134.106 1.00 41.49 98 TYR B N 1
ATOM 3811 C CA . TYR B 1 100 ? 105.778 150.399 132.855 1.00 41.83 98 TYR B CA 1
ATOM 3812 C C . TYR B 1 100 ? 104.839 150.336 131.658 1.00 43.21 98 TYR B C 1
ATOM 3813 O O . TYR B 1 100 ? 105.118 150.938 130.615 1.00 44.84 98 TYR B O 1
ATOM 3822 N N . PHE B 1 101 ? 103.717 149.624 131.790 1.00 43.73 99 PHE B N 1
ATOM 3823 C CA . PHE B 1 101 ? 102.747 149.557 130.702 1.00 43.25 99 PHE B CA 1
ATOM 3824 C C . PHE B 1 101 ? 102.164 150.931 130.393 1.00 43.03 99 PHE B C 1
ATOM 3825 O O . PHE B 1 101 ? 102.037 151.309 129.221 1.00 45.17 99 PHE B O 1
ATOM 3833 N N . ALA B 1 102 ? 101.809 151.693 131.429 1.00 42.03 100 ALA B N 1
ATOM 3834 C CA . ALA B 1 102 ? 101.251 153.024 131.205 1.00 43.22 100 ALA B CA 1
ATOM 3835 C C . ALA B 1 102 ? 102.262 153.937 130.523 1.00 44.21 100 ALA B C 1
ATOM 3836 O O . ALA B 1 102 ? 101.928 154.649 129.563 1.00 45.02 100 ALA B O 1
ATOM 3838 N N . THR B 1 103 ? 103.511 153.922 130.998 1.00 43.83 101 THR B N 1
ATOM 3839 C CA . THR B 1 103 ? 104.530 154.771 130.388 1.00 43.34 101 THR B CA 1
ATOM 3840 C C . THR B 1 103 ? 104.794 154.371 128.940 1.00 44.11 101 THR B C 1
ATOM 3841 O O . THR B 1 103 ? 104.943 155.235 128.067 1.00 46.05 101 THR B O 1
ATOM 3845 N N . THR B 1 104 ? 104.844 153.064 128.662 1.00 43.18 102 THR B N 1
ATOM 3846 C CA . THR B 1 104 ? 105.064 152.604 127.296 1.00 44.11 102 THR B CA 1
ATOM 3847 C C . THR B 1 104 ? 103.926 153.026 126.374 1.00 45.76 102 THR B C 1
ATOM 3848 O O . THR B 1 104 ? 104.165 153.461 125.242 1.00 47.09 102 THR B O 1
ATOM 3852 N N . LEU B 1 105 ? 102.680 152.905 126.840 1.00 45.91 103 LEU B N 1
ATOM 3853 C CA . LEU B 1 105 ? 101.547 153.312 126.015 1.00 45.29 103 LEU B CA 1
ATOM 3854 C C . LEU B 1 105 ? 101.581 154.806 125.721 1.00 45.65 103 LEU B C 1
ATOM 3855 O O . LEU B 1 105 ? 101.350 155.232 124.578 1.00 48.29 103 LEU B O 1
ATOM 3860 N N . ILE B 1 106 ? 101.879 155.621 126.737 1.00 45.61 104 ILE B N 1
ATOM 3861 C CA . ILE B 1 106 ? 101.949 157.063 126.523 1.00 46.56 104 ILE B CA 1
ATOM 3862 C C . ILE B 1 106 ? 103.063 157.406 125.542 1.00 47.74 104 ILE B C 1
ATOM 3863 O O . ILE B 1 106 ? 102.895 158.259 124.659 1.00 48.96 104 ILE B O 1
ATOM 3868 N N . ALA B 1 107 ? 104.219 156.746 125.673 1.00 46.97 105 ALA B N 1
ATOM 3869 C CA . ALA B 1 107 ? 105.322 156.997 124.752 1.00 46.22 105 ALA B CA 1
ATOM 3870 C C . ALA B 1 107 ? 104.957 156.610 123.324 1.00 47.98 105 ALA B C 1
ATOM 3871 O O . ALA B 1 107 ? 105.292 157.328 122.376 1.00 50.05 105 ALA B O 1
ATOM 3873 N N . VAL B 1 108 ? 104.271 155.477 123.150 1.00 48.45 106 VAL B N 1
ATOM 3874 C CA . VAL B 1 108 ? 103.860 155.049 121.814 1.00 48.15 106 VAL B CA 1
ATOM 3875 C C . VAL B 1 108 ? 102.931 156.083 121.189 1.00 48.63 106 VAL B C 1
ATOM 3876 O O . VAL B 1 108 ? 103.101 156.481 120.027 1.00 49.66 106 VAL B O 1
ATOM 3880 N N . ILE B 1 109 ? 101.939 156.540 121.957 1.00 48.03 107 ILE B N 1
ATOM 3881 C CA . ILE B 1 109 ? 100.984 157.513 121.430 1.00 48.75 107 ILE B CA 1
ATOM 3882 C C . ILE B 1 109 ? 101.695 158.809 121.055 1.00 50.26 107 ILE B C 1
ATOM 3883 O O . ILE B 1 109 ? 101.458 159.380 119.981 1.00 52.39 107 ILE B O 1
ATOM 3888 N N . LEU B 1 110 ? 102.579 159.292 121.933 1.00 50.27 108 LEU B N 1
ATOM 3889 C CA . LEU B 1 110 ? 103.291 160.535 121.656 1.00 51.07 108 LEU B CA 1
ATOM 3890 C C . LEU B 1 110 ? 104.167 160.411 120.416 1.00 52.50 108 LEU B C 1
ATOM 3891 O O . LEU B 1 110 ? 104.203 161.321 119.579 1.00 53.78 108 LEU B O 1
ATOM 3896 N N . GLY B 1 111 ? 104.880 159.290 120.279 1.00 52.03 109 GLY B N 1
ATOM 3897 C CA . GLY B 1 111 ? 105.726 159.103 119.113 1.00 52.14 109 GLY B CA 1
ATOM 3898 C C . GLY B 1 111 ? 104.935 159.062 117.821 1.00 53.85 109 GLY B C 1
ATOM 3899 O O . GLY B 1 111 ? 105.324 159.679 116.825 1.00 55.27 109 GLY B O 1
ATOM 3900 N N . ILE B 1 112 ? 103.806 158.347 117.823 1.00 53.93 110 ILE B N 1
ATOM 3901 C CA . ILE B 1 112 ? 102.974 158.280 116.623 1.00 53.07 110 ILE B CA 1
ATOM 3902 C C . ILE B 1 112 ? 102.453 159.666 116.264 1.00 53.93 110 ILE B C 1
ATOM 3903 O O . ILE B 1 112 ? 102.500 160.084 115.100 1.00 56.10 110 ILE B O 1
ATOM 3908 N N . VAL B 1 113 ? 101.958 160.403 117.262 1.00 53.79 111 VAL B N 1
ATOM 3909 C CA . VAL B 1 113 ? 101.400 161.727 117.000 1.00 54.51 111 VAL B CA 1
ATOM 3910 C C . VAL B 1 113 ? 102.467 162.652 116.428 1.00 55.78 111 VAL B C 1
ATOM 3911 O O . VAL B 1 113 ? 102.235 163.364 115.443 1.00 57.46 111 VAL B O 1
ATOM 3915 N N . LEU B 1 114 ? 103.661 162.646 117.029 1.00 55.60 112 LEU B N 1
ATOM 3916 C CA . LEU B 1 114 ? 104.719 163.538 116.564 1.00 56.25 112 LEU B CA 1
ATOM 3917 C C . LEU B 1 114 ? 105.185 163.171 115.160 1.00 57.32 112 LEU B C 1
ATOM 3918 O O . LEU B 1 114 ? 105.401 164.056 114.323 1.00 58.14 112 LEU B O 1
ATOM 3923 N N . VAL B 1 115 ? 105.355 161.874 114.883 1.00 57.50 113 VAL B N 1
ATOM 3924 C CA . VAL B 1 115 ? 105.840 161.476 113.566 1.00 57.38 113 VAL B CA 1
ATOM 3925 C C . VAL B 1 115 ? 104.793 161.759 112.494 1.00 58.11 113 VAL B C 1
ATOM 3926 O O . VAL B 1 115 ? 105.141 162.055 111.345 1.00 58.66 113 VAL B O 1
ATOM 3930 N N . VAL B 1 116 ? 103.504 161.678 112.838 1.00 58.34 114 VAL B N 1
ATOM 3931 C CA . VAL B 1 116 ? 102.467 162.032 111.874 1.00 58.20 114 VAL B CA 1
ATOM 3932 C C . VAL B 1 116 ? 102.438 163.538 111.641 1.00 58.97 114 VAL B C 1
ATOM 3933 O O . VAL B 1 116 ? 102.296 164.001 110.503 1.00 60.15 114 VAL B O 1
ATOM 3937 N N . SER B 1 117 ? 102.577 164.328 112.709 1.00 59.06 115 SER B N 1
ATOM 3938 C CA . SER B 1 117 ? 102.435 165.775 112.577 1.00 59.62 115 SER B CA 1
ATOM 3939 C C . SER B 1 117 ? 103.627 166.404 111.862 1.00 60.78 115 SER B C 1
ATOM 3940 O O . SER B 1 117 ? 103.448 167.264 110.991 1.00 61.85 115 SER B O 1
ATOM 3943 N N . ILE B 1 118 ? 104.849 165.999 112.214 1.00 60.06 116 ILE B N 1
ATOM 3944 C CA . ILE B 1 118 ? 106.025 166.660 111.654 1.00 60.98 116 ILE B CA 1
ATOM 3945 C C . ILE B 1 118 ? 106.315 166.176 110.238 1.00 62.03 116 ILE B C 1
ATOM 3946 O O . ILE B 1 118 ? 106.686 166.971 109.367 1.00 62.85 116 ILE B O 1
ATOM 3951 N N . LYS B 1 119 ? 106.138 164.877 109.979 1.00 62.39 117 LYS B N 1
ATOM 3952 C CA . LYS B 1 119 ? 106.430 164.257 108.690 1.00 63.25 117 LYS B CA 1
ATOM 3953 C C . LYS B 1 119 ? 107.858 164.562 108.250 1.00 63.13 117 LYS B C 1
ATOM 3954 O O . LYS B 1 119 ? 108.063 165.340 107.308 1.00 62.86 117 LYS B O 1
ATOM 3960 N N . PRO B 1 120 ? 108.868 163.985 108.907 1.00 63.18 118 PRO B N 1
ATOM 3961 C CA . PRO B 1 120 ? 110.255 164.253 108.491 1.00 63.15 118 PRO B CA 1
ATOM 3962 C C . PRO B 1 120 ? 110.561 163.815 107.069 1.00 64.07 118 PRO B C 1
ATOM 3963 O O . PRO B 1 120 ? 111.374 164.459 106.395 1.00 64.74 118 PRO B O 1
ATOM 3967 N N . GLY B 1 121 ? 109.940 162.742 106.593 1.00 63.61 119 GLY B N 1
ATOM 3968 C CA . GLY B 1 121 ? 110.180 162.256 105.247 1.00 64.63 119 GLY B CA 1
ATOM 3969 C C . GLY B 1 121 ? 109.620 163.164 104.168 1.00 64.40 119 GLY B C 1
ATOM 3970 O O . GLY B 1 121 ? 108.646 162.821 103.497 1.00 64.19 119 GLY B O 1
ATOM 3971 N N . SER B 1 139 ? 105.930 139.639 107.311 1.00 50.62 137 SER B N 1
ATOM 3972 C CA . SER B 1 139 ? 104.802 139.367 108.194 1.00 49.08 137 SER B CA 1
ATOM 3973 C C . SER B 1 139 ? 105.145 139.691 109.644 1.00 48.06 137 SER B C 1
ATOM 3974 O O . SER B 1 139 ? 106.149 139.215 110.176 1.00 46.87 137 SER B O 1
ATOM 3977 N N . THR B 1 140 ? 104.305 140.511 110.277 1.00 46.83 138 THR B N 1
ATOM 3978 C CA . THR B 1 140 ? 104.506 140.871 111.676 1.00 46.29 138 THR B CA 1
ATOM 3979 C C . THR B 1 140 ? 104.088 139.766 112.635 1.00 43.59 138 THR B C 1
ATOM 3980 O O . THR B 1 140 ? 104.515 139.779 113.796 1.00 43.67 138 THR B O 1
ATOM 3984 N N . VAL B 1 141 ? 103.274 138.811 112.178 1.00 43.03 139 VAL B N 1
ATOM 3985 C CA . VAL B 1 141 ? 102.817 137.733 113.051 1.00 41.71 139 VAL B CA 1
ATOM 3986 C C . VAL B 1 141 ? 103.993 136.885 113.513 1.00 39.35 139 VAL B C 1
ATOM 3987 O O . VAL B 1 141 ? 104.089 136.516 114.690 1.00 38.03 139 VAL B O 1
ATOM 3991 N N . ASP B 1 142 ? 104.902 136.556 112.593 1.00 39.50 140 ASP B N 1
ATOM 3992 C CA . ASP B 1 142 ? 106.072 135.765 112.958 1.00 38.27 140 ASP B CA 1
ATOM 3993 C C . ASP B 1 142 ? 106.957 136.514 113.946 1.00 36.90 140 ASP B C 1
ATOM 3994 O O . ASP B 1 142 ? 107.485 135.918 114.891 1.00 36.27 140 ASP B O 1
ATOM 3999 N N . ALA B 1 143 ? 107.132 137.821 113.742 1.00 38.43 141 ALA B N 1
ATOM 4000 C CA . ALA B 1 143 ? 107.947 138.613 114.658 1.00 36.65 141 ALA B CA 1
ATOM 4001 C C . ALA B 1 143 ? 107.318 138.692 116.044 1.00 35.22 141 ALA B C 1
ATOM 4002 O O . ALA B 1 143 ? 108.031 138.679 117.054 1.00 34.53 141 ALA B O 1
ATOM 4004 N N . MET B 1 144 ? 105.987 138.780 116.118 1.00 35.86 142 MET B N 1
ATOM 4005 C CA . MET B 1 144 ? 105.325 138.798 117.421 1.00 34.64 142 MET B CA 1
ATOM 4006 C C . MET B 1 144 ? 105.389 137.438 118.108 1.00 32.09 142 MET B C 1
ATOM 4007 O O . MET B 1 144 ? 105.523 137.366 119.335 1.00 31.66 142 MET B O 1
ATOM 4012 N N . LEU B 1 145 ? 105.292 136.349 117.344 1.00 32.63 143 LEU B N 1
ATOM 4013 C CA . LEU B 1 145 ? 105.392 135.024 117.948 1.00 28.91 143 LEU B CA 1
ATOM 4014 C C . LEU B 1 145 ? 106.821 134.700 118.370 1.00 27.02 143 LEU B C 1
ATOM 4015 O O . LEU B 1 145 ? 107.029 133.928 119.315 1.00 26.42 143 LEU B O 1
ATOM 4020 N N . ASP B 1 146 ? 107.814 135.275 117.686 1.00 27.59 144 ASP B N 1
ATOM 4021 C CA . ASP B 1 146 ? 109.201 135.056 118.079 1.00 26.62 144 ASP B CA 1
ATOM 4022 C C . ASP B 1 146 ? 109.505 135.641 119.451 1.00 25.84 144 ASP B C 1
ATOM 4023 O O . ASP B 1 146 ? 110.386 135.134 120.151 1.00 24.25 144 ASP B O 1
ATOM 4028 N N . LEU B 1 147 ? 108.792 136.694 119.858 1.00 26.80 145 LEU B N 1
ATOM 4029 C CA . LEU B 1 147 ? 108.983 137.234 121.201 1.00 25.54 145 LEU B CA 1
ATOM 4030 C C . LEU B 1 147 ? 108.588 136.217 122.266 1.00 24.15 145 LEU B C 1
ATOM 4031 O O . LEU B 1 147 ? 109.324 135.998 123.237 1.00 24.71 145 LEU B O 1
ATOM 4036 N N . ILE B 1 148 ? 107.446 135.555 122.074 1.00 23.92 146 ILE B N 1
ATOM 4037 C CA . ILE B 1 148 ? 107.018 134.526 123.012 1.00 22.11 146 ILE B CA 1
ATOM 4038 C C . ILE B 1 148 ? 107.947 133.323 122.936 1.00 21.46 146 ILE B C 1
ATOM 4039 O O . ILE B 1 148 ? 108.236 132.682 123.953 1.00 22.09 146 ILE B O 1
ATOM 4044 N N . ARG B 1 149 ? 108.421 132.990 121.733 1.00 22.74 147 ARG B N 1
ATOM 4045 C CA . ARG B 1 149 ? 109.356 131.877 121.608 1.00 21.72 147 ARG B CA 1
ATOM 4046 C C . ARG B 1 149 ? 110.640 132.159 122.378 1.00 20.96 147 ARG B C 1
ATOM 4047 O O . ARG B 1 149 ? 111.179 131.274 123.053 1.00 21.08 147 ARG B O 1
ATOM 4055 N N . ASN B 1 150 ? 111.146 133.391 122.288 1.00 22.10 148 ASN B N 1
ATOM 4056 C CA . ASN B 1 150 ? 112.368 133.766 122.988 1.00 20.63 148 ASN B CA 1
ATOM 4057 C C . ASN B 1 150 ? 112.139 133.960 124.479 1.00 20.21 148 ASN B C 1
ATOM 4058 O O . ASN B 1 150 ? 113.109 133.976 125.243 1.00 20.16 148 ASN B O 1
ATOM 4063 N N . MET B 1 151 ? 110.883 134.112 124.909 1.00 22.05 149 MET B N 1
ATOM 4064 C CA . MET B 1 151 ? 110.610 134.166 126.342 1.00 19.92 149 MET B CA 1
ATOM 4065 C C . MET B 1 151 ? 110.895 132.828 127.012 1.00 19.28 149 MET B C 1
ATOM 4066 O O . MET B 1 151 ? 111.228 132.790 128.202 1.00 19.94 149 MET B O 1
ATOM 4071 N N . PHE B 1 152 ? 110.770 131.729 126.272 1.00 20.27 150 PHE B N 1
ATOM 4072 C CA . PHE B 1 152 ? 110.975 130.377 126.790 1.00 19.21 150 PHE B CA 1
ATOM 4073 C C . PHE B 1 152 ? 111.980 129.663 125.897 1.00 19.65 150 PHE B C 1
ATOM 4074 O O . PHE B 1 152 ? 111.600 128.884 125.013 1.00 20.65 150 PHE B O 1
ATOM 4082 N N . PRO B 1 153 ? 113.272 129.909 126.094 1.00 19.29 151 PRO B N 1
ATOM 4083 C CA . PRO B 1 153 ? 114.284 129.249 125.261 1.00 19.48 151 PRO B CA 1
ATOM 4084 C C . PRO B 1 153 ? 114.325 127.749 125.508 1.00 20.66 151 PRO B C 1
ATOM 4085 O O . PRO B 1 153 ? 113.912 127.246 126.554 1.00 22.04 151 PRO B O 1
ATOM 4089 N N . GLU B 1 154 ? 114.821 127.027 124.505 1.00 21.28 152 GLU B N 1
ATOM 4090 C CA . GLU B 1 154 ? 114.949 125.579 124.597 1.00 20.99 152 GLU B CA 1
ATOM 4091 C C . GLU B 1 154 ? 116.233 125.131 125.283 1.00 21.25 152 GLU B C 1
ATOM 4092 O O . GLU B 1 154 ? 116.355 123.947 125.614 1.00 22.13 152 GLU B O 1
ATOM 4098 N N . ASN B 1 155 ? 117.184 126.035 125.508 1.00 21.67 153 ASN B N 1
ATOM 4099 C CA . ASN B 1 155 ? 118.439 125.688 126.160 1.00 19.79 153 ASN B CA 1
ATOM 4100 C C . ASN B 1 155 ? 118.917 126.880 126.974 1.00 20.32 153 ASN B C 1
ATOM 4101 O O . ASN B 1 155 ? 118.960 128.003 126.464 1.00 20.96 153 ASN B O 1
ATOM 4106 N N . LEU B 1 156 ? 119.274 126.630 128.236 1.00 20.26 154 LEU B N 1
ATOM 4107 C CA . LEU B 1 156 ? 119.695 127.717 129.116 1.00 20.25 154 LEU B CA 1
ATOM 4108 C C . LEU B 1 156 ? 121.092 128.215 128.768 1.00 20.13 154 LEU B C 1
ATOM 4109 O O . LEU B 1 156 ? 121.344 129.425 128.780 1.00 20.77 154 LEU B O 1
ATOM 4114 N N . VAL B 1 157 ? 122.014 127.300 128.466 1.00 19.78 155 VAL B N 1
ATOM 4115 C CA . VAL B 1 157 ? 123.374 127.706 128.122 1.00 19.69 155 VAL B CA 1
ATOM 4116 C C . VAL B 1 157 ? 123.395 128.419 126.776 1.00 19.97 155 VAL B C 1
ATOM 4117 O O . VAL B 1 157 ? 124.089 129.428 126.602 1.00 20.83 155 VAL B O 1
ATOM 4121 N N . GLN B 1 158 ? 122.630 127.913 125.805 1.00 19.95 156 GLN B N 1
ATOM 4122 C CA . GLN B 1 158 ? 122.606 128.520 124.479 1.00 19.90 156 GLN B CA 1
ATOM 4123 C C . GLN B 1 158 ? 121.974 129.908 124.497 1.00 21.02 156 GLN B C 1
ATOM 4124 O O . GLN B 1 158 ? 122.324 130.755 123.668 1.00 21.53 156 GLN B O 1
ATOM 4130 N N . ALA B 1 159 ? 121.050 130.160 125.428 1.00 20.52 157 ALA B N 1
ATOM 4131 C CA . ALA B 1 159 ? 120.392 131.460 125.502 1.00 19.75 157 ALA B CA 1
ATOM 4132 C C . ALA B 1 159 ? 121.346 132.579 125.892 1.00 21.52 157 ALA B C 1
ATOM 4133 O O . ALA B 1 159 ? 121.016 133.754 125.697 1.00 21.67 157 ALA B O 1
ATOM 4135 N N . ALA B 1 160 ? 122.517 132.247 126.438 1.00 22.26 158 ALA B N 1
ATOM 4136 C CA . ALA B 1 160 ? 123.466 133.272 126.850 1.00 20.45 158 ALA B CA 1
ATOM 4137 C C . ALA B 1 160 ? 124.130 133.966 125.667 1.00 21.86 158 ALA B C 1
ATOM 4138 O O . ALA B 1 160 ? 124.635 135.082 125.830 1.00 24.67 158 ALA B O 1
ATOM 4140 N N . PHE B 1 161 ? 124.151 133.341 124.487 1.00 21.45 159 PHE B N 1
ATOM 4141 C CA . PHE B 1 161 ? 124.817 133.952 123.344 1.00 21.44 159 PHE B CA 1
ATOM 4142 C C . PHE B 1 161 ? 124.085 133.759 122.019 1.00 22.61 159 PHE B C 1
ATOM 4143 O O . PHE B 1 161 ? 124.633 134.134 120.975 1.00 24.87 159 PHE B O 1
ATOM 4151 N N . GLN B 1 162 ? 122.876 133.200 122.010 1.00 21.94 160 GLN B N 1
ATOM 4152 C CA . GLN B 1 162 ? 122.175 132.948 120.758 1.00 23.20 160 GLN B CA 1
ATOM 4153 C C . GLN B 1 162 ? 120.689 133.240 120.915 1.00 23.04 160 GLN B C 1
ATOM 4154 O O . GLN B 1 162 ? 120.138 133.209 122.018 1.00 22.13 160 GLN B O 1
ATOM 4160 N N . GLN B 1 163 ? 120.043 133.522 119.783 1.00 24.57 161 GLN B N 1
ATOM 4161 C CA . GLN B 1 163 ? 118.629 133.862 119.734 1.00 24.93 161 GLN B CA 1
ATOM 4162 C C . GLN B 1 163 ? 117.946 133.063 118.633 1.00 25.49 161 GLN B C 1
ATOM 4163 O O . GLN B 1 163 ? 118.582 132.605 117.682 1.00 27.25 161 GLN B O 1
ATOM 4169 N N . TYR B 1 164 ? 116.632 132.910 118.769 1.00 25.58 162 TYR B N 1
ATOM 4170 C CA . TYR B 1 164 ? 115.829 132.117 117.849 1.00 25.58 162 TYR B CA 1
ATOM 4171 C C . TYR B 1 164 ? 115.062 133.020 116.890 1.00 27.30 162 TYR B C 1
ATOM 4172 O O . TYR B 1 164 ? 114.600 134.099 117.272 1.00 29.19 162 TYR B O 1
ATOM 4181 N N . LYS B 1 165 ? 114.930 132.570 115.644 1.00 29.03 163 LYS B N 1
ATOM 4182 C CA . LYS B 1 165 ? 114.250 133.337 114.611 1.00 31.20 163 LYS B CA 1
ATOM 4183 C C . LYS B 1 165 ? 113.593 132.377 113.630 1.00 32.32 163 LYS B C 1
ATOM 4184 O O . LYS B 1 165 ? 114.115 131.292 113.360 1.00 33.23 163 LYS B O 1
ATOM 4190 N N . THR B 1 166 ? 112.442 132.785 113.097 1.00 33.68 164 THR B N 1
ATOM 4191 C CA . THR B 1 166 ? 111.696 131.992 112.130 1.00 35.61 164 THR B CA 1
ATOM 4192 C C . THR B 1 166 ? 111.374 132.836 110.905 1.00 39.19 164 THR B C 1
ATOM 4193 O O . THR B 1 166 ? 111.302 134.065 110.978 1.00 40.72 164 THR B O 1
ATOM 4197 N N . LYS B 1 167 ? 111.180 132.160 109.774 1.00 41.72 165 LYS B N 1
ATOM 4198 C CA . LYS B 1 167 ? 110.823 132.827 108.532 1.00 43.51 165 LYS B CA 1
ATOM 4199 C C . LYS B 1 167 ? 110.007 131.876 107.670 1.00 44.97 165 LYS B C 1
ATOM 4200 O O . LYS B 1 167 ? 110.070 130.654 107.826 1.00 45.98 165 LYS B O 1
ATOM 4206 N N . ARG B 1 168 ? 109.236 132.455 106.754 1.00 47.66 166 ARG B N 1
ATOM 4207 C CA . ARG B 1 168 ? 108.435 131.668 105.829 1.00 48.46 166 ARG B CA 1
ATOM 4208 C C . ARG B 1 168 ? 109.285 131.182 104.662 1.00 51.19 166 ARG B C 1
ATOM 4209 O O . ARG B 1 168 ? 110.258 131.828 104.260 1.00 52.63 166 ARG B O 1
ATOM 4217 N N . GLU B 1 169 ? 108.907 130.029 104.117 1.00 52.82 167 GLU B N 1
ATOM 4218 C CA . GLU B 1 169 ? 109.670 129.402 103.048 1.00 54.84 167 GLU B CA 1
ATOM 4219 C C . GLU B 1 169 ? 108.764 128.444 102.289 1.00 56.44 167 GLU B C 1
ATOM 4220 O O . GLU B 1 169 ? 107.980 127.712 102.897 1.00 56.85 167 GLU B O 1
ATOM 4226 N N . GLU B 1 170 ? 108.876 128.457 100.964 1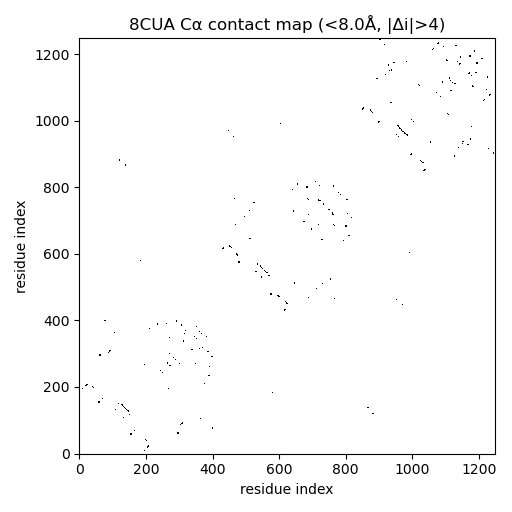.00 57.56 168 GLU B N 1
ATOM 4227 C CA . GLU B 1 170 ? 108.141 127.517 100.125 1.00 58.30 168 GLU B CA 1
ATOM 4228 C C . GLU B 1 170 ? 109.017 126.338 99.723 1.00 58.26 168 GLU B C 1
ATOM 4229 O O . GLU B 1 170 ? 108.591 125.186 99.791 1.00 58.24 168 GLU B O 1
ATOM 4235 N N . TYR B 1 202 ? 103.585 127.432 101.940 1.00 57.45 200 TYR B N 1
ATOM 4236 C CA . TYR B 1 202 ? 104.405 128.168 102.895 1.00 55.72 200 TYR B CA 1
ATOM 4237 C C . TYR B 1 202 ? 104.519 127.434 104.225 1.00 53.85 200 TYR B C 1
ATOM 4238 O O . TYR B 1 202 ? 103.513 127.117 104.857 1.00 54.08 200 TYR B O 1
ATOM 4247 N N . LYS B 1 203 ? 105.753 127.165 104.640 1.00 53.26 201 LYS B N 1
ATOM 4248 C CA . LYS B 1 203 ? 106.029 126.552 105.929 1.00 52.23 201 LYS B CA 1
ATOM 4249 C C . LYS B 1 203 ? 106.999 127.434 106.701 1.00 51.21 201 LYS B C 1
ATOM 4250 O O . LYS B 1 203 ? 107.648 128.320 106.140 1.00 51.62 201 LYS B O 1
ATOM 4256 N N . ILE B 1 204 ? 107.093 127.182 108.002 1.00 50.17 202 ILE B N 1
ATOM 4257 C CA . ILE B 1 204 ? 107.909 127.984 108.903 1.00 47.40 202 ILE B CA 1
ATOM 4258 C C . ILE B 1 204 ? 109.187 127.218 109.215 1.00 46.29 202 ILE B C 1
ATOM 4259 O O . ILE B 1 204 ? 109.137 126.046 109.605 1.00 48.01 202 ILE B O 1
ATOM 4264 N N . VAL B 1 205 ? 110.329 127.880 109.045 1.00 44.54 203 VAL B N 1
ATOM 4265 C CA . VAL B 1 205 ? 111.639 127.300 109.322 1.00 43.28 203 VAL B CA 1
ATOM 4266 C C . VAL B 1 205 ? 112.338 128.170 110.358 1.00 40.41 203 VAL B C 1
ATOM 4267 O O . VAL B 1 205 ? 112.425 129.393 110.191 1.00 41.56 203 VAL B O 1
ATOM 4271 N N . GLY B 1 206 ? 112.832 127.544 111.422 1.00 37.41 204 GLY B N 1
ATOM 4272 C CA . GLY B 1 206 ? 113.494 128.255 112.497 1.00 34.23 204 GLY B CA 1
ATOM 4273 C C . GLY B 1 206 ? 114.953 127.861 112.617 1.00 34.61 204 GLY B C 1
ATOM 4274 O O . GLY B 1 206 ? 115.345 126.752 112.253 1.00 37.19 204 GLY B O 1
ATOM 4275 N N . MET B 1 207 ? 115.757 128.786 113.133 1.00 33.30 205 MET B N 1
ATOM 4276 C CA . MET B 1 207 ? 117.184 128.553 113.320 1.00 32.58 205 MET B CA 1
ATOM 4277 C C . MET B 1 207 ? 117.686 129.493 114.407 1.00 31.54 205 MET B C 1
ATOM 4278 O O . MET B 1 207 ? 117.000 130.438 114.802 1.00 30.60 205 MET B O 1
ATOM 4283 N N . TYR B 1 208 ? 118.901 129.226 114.881 1.00 31.28 206 TYR B N 1
ATOM 4284 C CA . TYR B 1 208 ? 119.528 130.008 115.937 1.00 27.83 206 TYR B CA 1
ATOM 4285 C C . TYR B 1 208 ? 120.672 130.839 115.374 1.00 28.96 206 TYR B C 1
ATOM 4286 O O . TYR B 1 208 ? 121.477 130.349 114.575 1.00 31.12 206 TYR B O 1
ATOM 4295 N N . SER B 1 209 ? 120.738 132.098 115.798 1.00 28.34 207 SER B N 1
ATOM 4296 C CA . SER B 1 209 ? 121.761 133.034 115.358 1.00 27.68 207 SER B CA 1
ATOM 4297 C C . SER B 1 209 ? 122.348 133.744 116.569 1.00 27.35 207 SER B C 1
ATOM 4298 O O . SER B 1 209 ? 121.763 133.748 117.655 1.00 27.68 207 SER B O 1
ATOM 4301 N N . ASP B 1 210 ? 123.516 134.349 116.370 1.00 27.97 208 ASP B N 1
ATOM 4302 C CA . ASP B 1 210 ? 124.231 134.992 117.463 1.00 28.04 208 ASP B CA 1
ATOM 4303 C C . ASP B 1 210 ? 123.455 136.188 118.007 1.00 28.11 208 ASP B C 1
ATOM 4304 O O . ASP B 1 210 ? 122.667 136.825 117.302 1.00 29.37 208 ASP B O 1
ATOM 4309 N N . GLY B 1 211 ? 123.688 136.484 119.283 1.00 27.23 209 GLY B N 1
ATOM 4310 C CA . GLY B 1 211 ? 122.979 137.536 119.986 1.00 24.61 209 GLY B CA 1
ATOM 4311 C C . GLY B 1 211 ? 122.375 137.036 121.281 1.00 23.75 209 GLY B C 1
ATOM 4312 O O . GLY B 1 211 ? 121.583 136.092 121.273 1.00 24.61 209 GLY B O 1
ATOM 4313 N N . ILE B 1 212 ? 122.736 137.665 122.400 1.00 24.06 210 ILE B N 1
ATOM 4314 C CA . ILE B 1 212 ? 122.311 137.179 123.707 1.00 23.31 210 ILE B CA 1
ATOM 4315 C C . ILE B 1 212 ? 120.802 137.326 123.855 1.00 23.25 210 ILE B C 1
ATOM 4316 O O . ILE B 1 212 ? 120.228 138.379 123.545 1.00 23.60 210 ILE B O 1
ATOM 4321 N N . ASN B 1 213 ? 120.151 136.258 124.314 1.00 22.51 211 ASN B N 1
ATOM 4322 C CA . ASN B 1 213 ? 118.705 136.235 124.537 1.00 21.49 211 ASN B CA 1
ATOM 4323 C C . ASN B 1 213 ? 118.441 136.669 125.973 1.00 20.72 211 ASN B C 1
ATOM 4324 O O . ASN B 1 213 ? 118.310 135.847 126.879 1.00 22.10 211 ASN B O 1
ATOM 4329 N N . VAL B 1 214 ? 118.360 137.983 126.187 1.00 21.35 212 VAL B N 1
ATOM 4330 C CA . VAL B 1 214 ? 118.164 138.498 127.539 1.00 22.38 212 VAL B CA 1
ATOM 4331 C C . VAL B 1 214 ? 116.732 138.327 128.036 1.00 22.01 212 VAL B C 1
ATOM 4332 O O . VAL B 1 214 ? 116.513 138.289 129.252 1.00 23.07 212 VAL B O 1
ATOM 4336 N N . LEU B 1 215 ? 115.752 138.206 127.139 1.00 21.70 213 LEU B N 1
ATOM 4337 C CA . LEU B 1 215 ? 114.361 138.068 127.565 1.00 21.02 213 LEU B CA 1
ATOM 4338 C C . LEU B 1 215 ? 114.138 136.756 128.314 1.00 20.68 213 LEU B C 1
ATOM 4339 O O . LEU B 1 215 ? 113.552 136.737 129.408 1.00 22.20 213 LEU B O 1
ATOM 4344 N N . GLY B 1 216 ? 114.629 135.650 127.752 1.00 19.76 214 GLY B N 1
ATOM 4345 C CA . GLY B 1 216 ? 114.473 134.373 128.424 1.00 19.11 214 GLY B CA 1
ATOM 4346 C C . GLY B 1 216 ? 115.278 134.314 129.705 1.00 19.89 214 GLY B C 1
ATOM 4347 O O . GLY B 1 216 ? 114.852 133.704 130.689 1.00 21.34 214 GLY B O 1
ATOM 4348 N N . LEU B 1 217 ? 116.463 134.931 129.705 1.00 19.76 215 LEU B N 1
ATOM 4349 C CA . LEU B 1 217 ? 117.273 134.949 130.915 1.00 19.79 215 LEU B CA 1
ATOM 4350 C C . LEU B 1 217 ? 116.555 135.709 132.022 1.00 19.74 215 LEU B C 1
ATOM 4351 O O . LEU B 1 217 ? 116.570 135.290 133.182 1.00 20.85 215 LEU B O 1
ATOM 4356 N N . ILE B 1 218 ? 115.901 136.820 131.672 1.00 19.64 216 ILE B N 1
ATOM 4357 C CA . ILE B 1 218 ? 115.134 137.591 132.649 1.00 20.12 216 ILE B CA 1
ATOM 4358 C C . ILE B 1 218 ? 113.989 136.755 133.207 1.00 19.75 216 ILE B C 1
ATOM 4359 O O . ILE B 1 218 ? 113.740 136.740 134.419 1.00 20.58 216 ILE B O 1
ATOM 4364 N N . VAL B 1 219 ? 113.267 136.055 132.327 1.00 19.72 217 VAL B N 1
ATOM 4365 C CA . VAL B 1 219 ? 112.125 135.257 132.774 1.00 19.80 217 VAL B CA 1
ATOM 4366 C C . VAL B 1 219 ? 112.584 134.144 133.713 1.00 18.89 217 VAL B C 1
ATOM 4367 O O . VAL B 1 219 ? 112.002 133.924 134.787 1.00 19.43 217 VAL B O 1
ATOM 4371 N N . PHE B 1 220 ? 113.649 133.437 133.328 1.00 17.82 218 PHE B N 1
ATOM 4372 C CA . PHE B 1 220 ? 114.161 132.360 134.168 1.00 18.48 218 PHE B CA 1
ATOM 4373 C C . PHE B 1 220 ? 114.682 132.902 135.491 1.00 19.12 218 PHE B C 1
ATOM 4374 O O . PHE B 1 220 ? 114.521 132.262 136.534 1.00 19.94 218 PHE B O 1
ATOM 4382 N N . ALA B 1 221 ? 115.326 134.070 135.461 1.00 20.04 219 ALA B N 1
ATOM 4383 C CA . ALA B 1 221 ? 115.830 134.687 136.682 1.00 18.66 219 ALA B CA 1
ATOM 4384 C C . ALA B 1 221 ? 114.686 135.026 137.625 1.00 19.37 219 ALA B C 1
ATOM 4385 O O . ALA B 1 221 ? 114.784 134.809 138.838 1.00 19.75 219 ALA B O 1
ATOM 4387 N N . LEU B 1 222 ? 113.587 135.557 137.080 1.00 20.41 220 LEU B N 1
ATOM 4388 C CA . LEU B 1 222 ? 112.432 135.880 137.909 1.00 20.23 220 LEU B CA 1
ATOM 4389 C C . LEU B 1 222 ? 111.864 134.624 138.557 1.00 19.17 220 LEU B C 1
ATOM 4390 O O . LEU B 1 222 ? 111.595 134.596 139.767 1.00 20.04 220 LEU B O 1
ATOM 4395 N N . VAL B 1 223 ? 111.702 133.562 137.763 1.00 19.29 221 VAL B N 1
ATOM 4396 C CA . VAL B 1 223 ? 111.145 132.320 138.298 1.00 19.45 221 VAL B CA 1
ATOM 4397 C C . VAL B 1 223 ? 112.064 131.714 139.353 1.00 18.45 221 VAL B C 1
ATOM 4398 O O . VAL B 1 223 ? 111.607 131.261 140.411 1.00 18.84 221 VAL B O 1
ATOM 4402 N N . PHE B 1 224 ? 113.373 131.703 139.086 1.00 18.49 222 PHE B N 1
ATOM 4403 C CA . PHE B 1 224 ? 114.332 131.137 140.030 1.00 17.60 222 PHE B CA 1
ATOM 4404 C C . PHE B 1 224 ? 114.374 131.921 141.334 1.00 18.20 222 PHE B C 1
ATOM 4405 O O . PHE B 1 224 ? 114.423 131.329 142.420 1.00 19.37 222 PHE B O 1
ATOM 4413 N N . GLY B 1 225 ? 114.362 133.254 141.250 1.00 19.26 223 GLY B N 1
ATOM 4414 C CA . GLY B 1 225 ? 114.335 134.058 142.457 1.00 18.10 223 GLY B CA 1
ATOM 4415 C C . GLY B 1 225 ? 113.080 133.835 143.275 1.00 18.62 223 GLY B C 1
ATOM 4416 O O . GLY B 1 225 ? 113.136 133.748 144.505 1.00 20.33 223 GLY B O 1
ATOM 4417 N N . LEU B 1 226 ? 111.926 133.762 142.608 1.00 19.13 224 LEU B N 1
ATOM 4418 C CA . LEU B 1 226 ? 110.686 133.494 143.330 1.00 19.42 224 LEU B CA 1
ATOM 4419 C C . LEU B 1 226 ? 110.70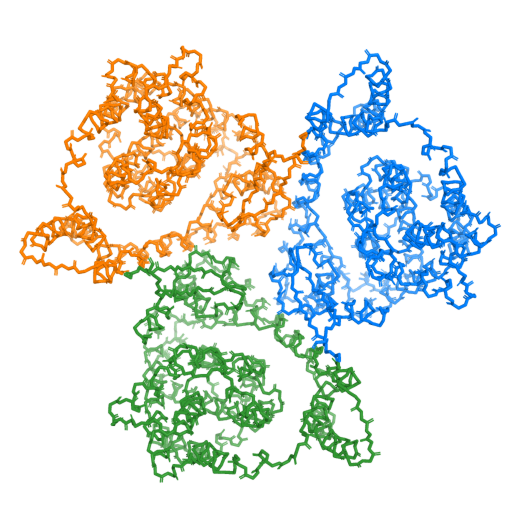9 132.121 143.994 1.00 19.94 224 LEU B C 1
ATOM 4420 O O . LEU B 1 226 ? 110.218 131.959 145.116 1.00 21.08 224 LEU B O 1
ATOM 4425 N N . VAL B 1 227 ? 111.266 131.119 143.310 1.00 20.04 225 VAL B N 1
ATOM 4426 C CA . VAL B 1 227 ? 111.300 129.765 143.861 1.00 19.50 225 VAL B CA 1
ATOM 4427 C C . VAL B 1 227 ? 112.231 129.680 145.068 1.00 20.90 225 VAL B C 1
ATOM 4428 O O . VAL B 1 227 ? 111.875 129.103 146.102 1.00 23.35 225 VAL B O 1
ATOM 4432 N N . ILE B 1 228 ? 113.433 130.254 144.965 1.00 20.23 226 ILE B N 1
ATOM 4433 C CA . ILE B 1 228 ? 114.386 130.111 146.065 1.00 20.21 226 ILE B CA 1
ATOM 4434 C C . ILE B 1 228 ? 114.091 131.045 147.230 1.00 22.33 226 ILE B C 1
ATOM 4435 O O . ILE B 1 228 ? 114.581 130.807 148.339 1.00 24.94 226 ILE B O 1
ATOM 4440 N N . GLY B 1 229 ? 113.303 132.097 147.019 1.00 22.69 227 GLY B N 1
ATOM 4441 C CA . GLY B 1 229 ? 112.909 132.942 148.128 1.00 22.36 227 GLY B CA 1
ATOM 4442 C C . GLY B 1 229 ? 111.814 132.376 149.003 1.00 25.80 227 GLY B C 1
ATOM 4443 O O . GLY B 1 229 ? 111.541 132.933 150.070 1.00 30.33 227 GLY B O 1
ATOM 4444 N N . LYS B 1 230 ? 111.186 131.280 148.579 1.00 26.93 228 LYS B N 1
ATOM 4445 C CA . LYS B 1 230 ? 110.143 130.628 149.359 1.00 27.85 228 LYS B CA 1
ATOM 4446 C C . LYS B 1 230 ? 110.609 129.346 150.034 1.00 29.05 228 LYS B C 1
ATOM 4447 O O . LYS B 1 230 ? 109.937 128.873 150.957 1.00 31.69 228 LYS B O 1
ATOM 4453 N N . MET B 1 231 ? 111.737 128.779 149.601 1.00 28.23 229 MET B N 1
ATOM 4454 C CA . MET B 1 231 ? 112.219 127.524 150.167 1.00 28.01 229 MET B CA 1
ATOM 4455 C C . MET B 1 231 ? 112.617 127.654 151.631 1.00 30.30 229 MET B C 1
ATOM 4456 O O . MET B 1 231 ? 112.664 126.641 152.337 1.00 33.00 229 MET B O 1
ATOM 4461 N N . GLY B 1 232 ? 112.905 128.860 152.098 1.00 30.70 230 GLY B N 1
ATOM 4462 C CA . GLY B 1 232 ? 113.284 129.042 153.490 1.00 30.80 230 GLY B CA 1
ATOM 4463 C C . GLY B 1 232 ? 114.754 128.758 153.690 1.00 32.61 230 GLY B C 1
ATOM 4464 O O . GLY B 1 232 ? 115.606 129.311 152.991 1.00 33.73 230 GLY B O 1
ATOM 4465 N N . GLU B 1 233 ? 115.060 127.887 154.651 1.00 32.23 231 GLU B N 1
ATOM 4466 C CA . GLU B 1 233 ? 116.443 127.545 154.957 1.00 31.35 231 GLU B CA 1
ATOM 4467 C C . GLU B 1 233 ? 117.065 126.589 153.948 1.00 31.33 231 GLU B C 1
ATOM 4468 O O . GLU B 1 233 ? 118.288 126.418 153.959 1.00 32.63 231 GLU B O 1
ATOM 4474 N N . LYS B 1 234 ? 116.263 125.963 153.086 1.00 31.68 232 LYS B N 1
ATOM 4475 C CA . LYS B 1 234 ? 116.813 125.039 152.101 1.00 30.24 232 LYS B CA 1
ATOM 4476 C C . LYS B 1 234 ? 117.477 125.760 150.935 1.00 28.11 232 LYS B C 1
ATOM 4477 O O . LYS B 1 234 ? 118.380 125.201 150.303 1.00 28.36 232 LYS B O 1
ATOM 4483 N N . GLY B 1 235 ? 117.049 126.983 150.633 1.00 26.77 233 GLY B N 1
ATOM 4484 C CA . GLY B 1 235 ? 117.635 127.790 149.584 1.00 23.68 233 GLY B CA 1
ATOM 4485 C C . GLY B 1 235 ? 118.532 128.919 150.039 1.00 22.88 233 GLY B C 1
ATOM 4486 O O . GLY B 1 235 ? 118.883 129.774 149.218 1.00 23.59 233 GLY B O 1
ATOM 4487 N N . GLN B 1 236 ? 118.916 128.957 151.317 1.00 23.83 234 GLN B N 1
ATOM 4488 C CA . GLN B 1 236 ? 119.731 130.057 151.828 1.00 22.52 234 GLN B CA 1
ATOM 4489 C C . GLN B 1 236 ? 121.131 130.077 151.223 1.00 20.65 234 GLN B C 1
ATOM 4490 O O . GLN B 1 236 ? 121.698 131.157 151.015 1.00 22.17 234 GLN B O 1
ATOM 4496 N N . ILE B 1 237 ? 121.699 128.906 150.927 1.00 20.00 235 ILE B N 1
ATOM 4497 C CA . ILE B 1 237 ? 123.022 128.855 150.305 1.00 19.18 235 ILE B CA 1
ATOM 4498 C C . ILE B 1 237 ? 123.001 129.494 148.919 1.00 18.94 235 ILE B C 1
ATOM 4499 O O . ILE B 1 237 ? 123.923 130.234 148.552 1.00 20.08 235 ILE B O 1
ATOM 4504 N N . LEU B 1 238 ? 121.946 129.244 148.137 1.00 18.31 236 LEU B N 1
ATOM 4505 C CA . LEU B 1 238 ? 121.827 129.888 146.830 1.00 17.77 236 LEU B CA 1
ATOM 4506 C C . LEU B 1 238 ? 121.676 131.399 146.966 1.00 17.86 236 LEU B C 1
ATOM 4507 O O . LEU B 1 238 ? 122.271 132.163 146.194 1.00 19.23 236 LEU B O 1
ATOM 4512 N N . VAL B 1 239 ? 120.886 131.844 147.945 1.00 17.98 237 VAL B N 1
ATOM 4513 C CA . VAL B 1 239 ? 120.693 133.275 148.165 1.00 18.46 237 VAL B CA 1
ATOM 4514 C C . VAL B 1 239 ? 122.023 133.947 148.487 1.00 18.14 237 VAL B C 1
ATOM 4515 O O . VAL B 1 239 ? 122.367 134.991 147.918 1.00 19.33 237 VAL B O 1
ATOM 4519 N N . ASP B 1 240 ? 122.795 133.349 149.398 1.00 17.89 238 ASP B N 1
ATOM 4520 C CA . ASP B 1 240 ? 124.088 133.922 149.765 1.00 18.27 238 ASP B CA 1
ATOM 4521 C C . ASP B 1 240 ? 125.055 133.917 148.586 1.00 18.34 238 ASP B C 1
ATOM 4522 O O . ASP B 1 240 ? 125.783 134.895 148.363 1.00 19.52 238 ASP B O 1
ATOM 4527 N N . PHE B 1 241 ? 125.069 132.823 147.820 1.00 17.70 239 PHE B N 1
ATOM 4528 C CA . PHE B 1 241 ? 125.944 132.728 146.657 1.00 16.85 239 PHE B CA 1
ATOM 4529 C C . PHE B 1 241 ? 125.656 133.846 145.662 1.00 17.38 239 PHE B C 1
ATOM 4530 O O . PHE B 1 241 ? 126.574 134.533 145.193 1.00 18.21 239 PHE B O 1
ATOM 4538 N N . PHE B 1 242 ? 124.377 134.062 145.348 1.00 17.19 240 PHE B N 1
ATOM 4539 C CA . PHE B 1 242 ? 124.043 135.072 144.350 1.00 16.99 240 PHE B CA 1
ATOM 4540 C C . PHE B 1 242 ? 124.219 136.487 144.892 1.00 17.70 240 PHE B C 1
ATOM 4541 O O . PHE B 1 242 ? 124.562 137.398 144.128 1.00 18.95 240 PHE B O 1
ATOM 4549 N N . ASN B 1 243 ? 124.024 136.689 146.197 1.00 16.89 241 ASN B N 1
ATOM 4550 C CA . ASN B 1 243 ? 124.328 137.986 146.799 1.00 17.57 241 ASN B CA 1
ATOM 4551 C C . ASN B 1 243 ? 125.805 138.328 146.638 1.00 18.28 241 ASN B C 1
ATOM 4552 O O . ASN B 1 243 ? 126.166 139.437 146.211 1.00 20.30 241 ASN B O 1
ATOM 4557 N N . ALA B 1 244 ? 126.679 137.372 146.966 1.00 17.46 242 ALA B N 1
ATOM 4558 C CA . ALA B 1 244 ? 128.113 137.603 146.828 1.00 16.66 242 ALA B CA 1
ATOM 4559 C C . ALA B 1 244 ? 128.498 137.832 145.371 1.00 17.85 242 ALA B C 1
ATOM 4560 O O . ALA B 1 244 ? 129.341 138.689 145.069 1.00 19.66 242 ALA B O 1
ATOM 4562 N N . LEU B 1 245 ? 127.893 137.073 144.453 1.00 17.53 243 LEU B N 1
ATOM 4563 C CA . LEU B 1 245 ? 128.187 137.259 143.035 1.00 17.60 243 LEU B CA 1
ATOM 4564 C C . LEU B 1 245 ? 127.781 138.649 142.557 1.00 18.95 243 LEU B C 1
ATOM 4565 O O . LEU B 1 245 ? 128.512 139.289 141.788 1.00 20.22 243 LEU B O 1
ATOM 4570 N N . SER B 1 246 ? 126.614 139.131 142.997 1.00 18.61 244 SER B N 1
ATOM 4571 C CA . SER B 1 246 ? 126.181 140.476 142.633 1.00 19.05 244 SER B CA 1
ATOM 4572 C C . SER B 1 246 ? 127.156 141.530 143.145 1.00 20.05 244 SER B C 1
ATOM 4573 O O . SER B 1 246 ? 127.513 142.468 142.417 1.00 22.20 244 SER B O 1
ATOM 4576 N N . ASP B 1 247 ? 127.613 141.383 144.393 1.00 20.30 245 ASP B N 1
ATOM 4577 C CA . ASP B 1 247 ? 128.580 142.339 144.933 1.00 20.40 245 ASP B CA 1
ATOM 4578 C C . ASP B 1 247 ? 129.879 142.332 144.129 1.00 20.92 245 ASP B C 1
ATOM 4579 O O . ASP B 1 247 ? 130.433 143.396 143.805 1.00 22.32 245 ASP B O 1
ATOM 4584 N N . ALA B 1 248 ? 130.375 141.139 143.789 1.00 19.44 246 ALA B N 1
ATOM 4585 C CA . ALA B 1 248 ? 131.619 141.041 143.032 1.00 18.95 246 ALA B CA 1
ATOM 4586 C C . ALA B 1 248 ? 131.482 141.683 141.656 1.00 20.34 246 ALA B C 1
ATOM 4587 O O . ALA B 1 248 ? 132.384 142.400 141.202 1.00 20.93 246 ALA B O 1
ATOM 4589 N N . THR B 1 249 ? 130.362 141.433 140.974 1.00 21.43 247 THR B N 1
ATOM 4590 C CA . THR B 1 249 ? 130.160 142.041 139.663 1.00 20.79 247 THR B CA 1
ATOM 4591 C C . THR B 1 249 ? 130.075 143.560 139.770 1.00 21.20 247 THR B C 1
ATOM 4592 O O . THR B 1 249 ? 130.566 144.282 138.892 1.00 21.99 247 THR B O 1
ATOM 4596 N N . MET B 1 250 ? 129.468 144.065 140.847 1.00 21.36 248 MET B N 1
ATOM 4597 C CA . MET B 1 250 ? 129.376 145.512 141.022 1.00 21.62 248 MET B CA 1
ATOM 4598 C C . MET B 1 250 ? 130.764 146.120 141.197 1.00 21.93 248 MET B C 1
ATOM 4599 O O . MET B 1 250 ? 131.068 147.190 140.645 1.00 22.08 248 MET B O 1
ATOM 4604 N N . LYS B 1 251 ? 131.645 145.410 141.904 1.00 22.81 249 LYS B N 1
ATOM 4605 C CA . LYS B 1 251 ? 133.002 145.919 142.070 1.00 22.00 249 LYS B CA 1
ATOM 4606 C C . LYS B 1 251 ? 133.775 145.866 140.753 1.00 22.32 249 LYS B C 1
ATOM 4607 O O . LYS B 1 251 ? 134.571 146.767 140.461 1.00 23.67 249 LYS B O 1
ATOM 4613 N N . ILE B 1 252 ? 133.567 144.820 139.949 1.00 22.31 250 ILE B N 1
ATOM 4614 C CA . ILE B 1 252 ? 134.247 144.763 138.654 1.00 22.21 250 ILE B CA 1
ATOM 4615 C C . ILE B 1 252 ? 133.780 145.909 137.756 1.00 23.21 250 ILE B C 1
ATOM 4616 O O . ILE B 1 252 ? 134.571 146.494 137.000 1.00 23.82 250 ILE B O 1
ATOM 4621 N N . VAL B 1 253 ? 132.490 146.249 137.827 1.00 23.26 251 VAL B N 1
ATOM 4622 C CA . VAL B 1 253 ? 131.977 147.393 137.073 1.00 23.07 251 VAL B CA 1
ATOM 4623 C C . VAL B 1 253 ? 132.672 148.674 137.518 1.00 25.15 251 VAL B C 1
ATOM 4624 O O . VAL B 1 253 ? 133.069 149.513 136.693 1.00 27.28 251 VAL B O 1
ATOM 4628 N N . GLN B 1 254 ? 132.832 148.844 138.834 1.00 25.69 252 GLN B N 1
ATOM 4629 C CA . GLN B 1 254 ? 133.542 150.018 139.335 1.00 26.32 252 GLN B CA 1
ATOM 4630 C C . GLN B 1 254 ? 134.980 150.052 138.830 1.00 26.44 252 GLN B C 1
ATOM 4631 O O . GLN B 1 254 ? 135.519 151.127 138.545 1.00 29.37 252 GLN B O 1
ATOM 4637 N N . ILE B 1 255 ? 135.620 148.886 138.719 1.00 26.86 253 ILE B N 1
ATOM 4638 C CA . ILE B 1 255 ? 136.975 148.827 138.169 1.00 26.44 253 ILE B CA 1
ATOM 4639 C C . ILE B 1 255 ? 136.997 149.296 136.717 1.00 27.75 253 ILE B C 1
ATOM 4640 O O . ILE B 1 255 ? 137.889 150.048 136.305 1.00 28.92 253 ILE B O 1
ATOM 4645 N N . ILE B 1 256 ? 136.020 148.858 135.917 1.00 28.72 254 ILE B N 1
ATOM 4646 C CA . ILE B 1 256 ? 135.976 149.260 134.508 1.00 26.61 254 ILE B CA 1
ATOM 4647 C C . ILE B 1 256 ? 135.738 150.765 134.378 1.00 29.75 254 ILE B C 1
ATOM 4648 O O . ILE B 1 256 ? 136.208 151.411 133.419 1.00 31.12 254 ILE B O 1
ATOM 4653 N N . MET B 1 257 ? 135.013 151.350 135.335 1.00 31.41 255 MET B N 1
ATOM 4654 C CA . MET B 1 257 ? 134.716 152.777 135.263 1.00 31.37 255 MET B CA 1
ATOM 4655 C C . MET B 1 257 ? 135.973 153.641 135.337 1.00 31.79 255 MET B C 1
ATOM 4656 O O . MET B 1 257 ? 135.911 154.830 135.007 1.00 35.04 255 MET B O 1
ATOM 4661 N N . TRP B 1 258 ? 137.107 153.081 135.768 1.00 32.54 256 TRP B N 1
ATOM 4662 C CA . TRP B 1 258 ? 138.359 153.835 135.762 1.00 33.26 256 TRP B CA 1
ATOM 4663 C C . TRP B 1 258 ? 138.924 153.978 134.353 1.00 33.07 256 TRP B C 1
ATOM 4664 O O . TRP B 1 258 ? 139.442 155.042 133.995 1.00 34.75 256 TRP B O 1
ATOM 4675 N N . TYR B 1 259 ? 138.847 152.920 133.544 1.00 33.33 257 TYR B N 1
ATOM 4676 C CA . TYR B 1 259 ? 139.290 153.011 132.159 1.00 32.69 257 TYR B CA 1
ATOM 4677 C C . TYR B 1 259 ? 138.277 153.720 131.271 1.00 33.55 257 TYR B C 1
ATOM 4678 O O . TYR B 1 259 ? 138.644 154.180 130.185 1.00 34.15 257 TYR B O 1
ATOM 4687 N N . MET B 1 260 ? 137.021 153.825 131.718 1.00 34.80 258 MET B N 1
ATOM 4688 C CA . MET B 1 260 ? 135.954 154.488 130.962 1.00 34.79 258 MET B CA 1
ATOM 4689 C C . MET B 1 260 ? 136.355 155.759 130.198 1.00 36.44 258 MET B C 1
ATOM 4690 O O . MET B 1 260 ? 136.124 155.826 128.980 1.00 37.96 258 MET B O 1
ATOM 4695 N N . PRO B 1 261 ? 136.930 156.789 130.846 1.00 38.07 259 PRO B N 1
ATOM 4696 C CA . PRO B 1 261 ? 137.115 158.072 130.136 1.00 39.30 259 PRO B CA 1
ATOM 4697 C C . PRO B 1 261 ? 138.016 157.999 128.912 1.00 38.86 259 PRO B C 1
ATOM 4698 O O . PRO B 1 261 ? 137.739 158.659 127.899 1.00 40.48 259 PRO B O 1
ATOM 4702 N N . LEU B 1 262 ? 139.106 157.230 128.986 1.00 38.47 260 LEU B N 1
ATOM 4703 C CA . LEU B 1 262 ? 140.030 157.145 127.861 1.00 37.61 260 LEU B CA 1
ATOM 4704 C C . LEU B 1 262 ? 139.369 156.509 126.646 1.00 37.94 260 LEU B C 1
ATOM 4705 O O . LEU B 1 262 ? 139.586 156.946 125.510 1.00 39.28 260 LEU B O 1
ATOM 4710 N N . GLY B 1 263 ? 138.563 155.470 126.864 1.00 36.59 261 GLY B N 1
ATOM 4711 C CA . GLY B 1 263 ? 137.803 154.898 125.766 1.00 35.04 261 GLY B CA 1
ATOM 4712 C C . GLY B 1 263 ? 136.747 155.845 125.231 1.00 36.46 261 GLY B C 1
ATOM 4713 O O . GLY B 1 263 ? 136.508 155.900 124.022 1.00 38.52 261 GLY B O 1
ATOM 4714 N N . ILE B 1 264 ? 136.103 156.604 126.123 1.00 37.73 262 ILE B N 1
ATOM 4715 C CA . ILE B 1 264 ? 135.058 157.533 125.696 1.00 38.99 262 ILE B CA 1
ATOM 4716 C C . ILE B 1 264 ? 135.636 158.613 124.788 1.00 39.41 262 ILE B C 1
ATOM 4717 O O . ILE B 1 264 ? 135.018 159.002 123.785 1.00 41.49 262 ILE B O 1
ATOM 4722 N N . LEU B 1 265 ? 136.824 159.119 125.129 1.00 39.64 263 LEU B N 1
ATOM 4723 C CA . LEU B 1 265 ? 137.461 160.147 124.307 1.00 41.71 263 LEU B CA 1
ATOM 4724 C C . LEU B 1 265 ? 137.623 159.680 122.864 1.00 42.45 263 LEU B C 1
ATOM 4725 O O . LEU B 1 265 ? 137.202 160.365 121.924 1.00 43.83 263 LEU B O 1
ATOM 4730 N N . PHE B 1 266 ? 138.224 158.504 122.673 1.00 42.47 264 PHE B N 1
ATOM 4731 C CA . PHE B 1 266 ? 138.458 158.009 121.322 1.00 40.94 264 PHE B CA 1
ATOM 4732 C C . PHE B 1 266 ? 137.164 157.597 120.637 1.00 41.28 264 PHE B C 1
ATOM 4733 O O . PHE B 1 266 ? 137.050 157.730 119.414 1.00 43.63 264 PHE B O 1
ATOM 4741 N N . LEU B 1 267 ? 136.177 157.116 121.397 1.00 40.76 265 LEU B N 1
ATOM 4742 C CA . LEU B 1 267 ? 134.877 156.807 120.810 1.00 40.90 265 LEU B CA 1
ATOM 4743 C C . LEU B 1 267 ? 134.254 158.047 120.186 1.00 44.13 265 LEU B C 1
ATOM 4744 O O . LEU B 1 267 ? 133.813 158.024 119.030 1.00 46.70 265 LEU B O 1
ATOM 4749 N N . ILE B 1 268 ? 134.214 159.146 120.941 1.00 44.89 266 ILE B N 1
ATOM 4750 C CA . ILE B 1 268 ? 133.644 160.380 120.409 1.00 46.31 266 ILE B CA 1
ATOM 4751 C C . ILE B 1 268 ? 134.481 160.906 119.250 1.00 47.98 266 ILE B C 1
ATOM 4752 O O . ILE B 1 268 ? 133.939 161.351 118.231 1.00 49.69 266 ILE B O 1
ATOM 4757 N N . ALA B 1 269 ? 135.811 160.876 119.384 1.00 48.34 267 ALA B N 1
ATOM 4758 C CA . ALA B 1 269 ? 136.671 161.389 118.320 1.00 48.04 267 ALA B CA 1
ATOM 4759 C C . ALA B 1 269 ? 136.471 160.628 117.014 1.00 49.77 267 ALA B C 1
ATOM 4760 O O . ALA B 1 269 ? 136.397 161.234 115.940 1.00 53.05 267 ALA B O 1
ATOM 4762 N N . GLY B 1 270 ? 136.380 159.298 117.084 1.00 49.49 268 GLY B N 1
ATOM 4763 C CA . GLY B 1 270 ? 136.107 158.489 115.909 1.00 50.93 268 GLY B CA 1
ATOM 4764 C C . GLY B 1 270 ? 134.679 158.554 115.412 1.00 53.99 268 GLY B C 1
ATOM 4765 O O . GLY B 1 270 ? 134.427 158.231 114.247 1.00 57.68 268 GLY B O 1
ATOM 4766 N N . CYS B 1 271 ? 133.737 158.964 116.259 1.00 54.49 269 CYS B N 1
ATOM 4767 C CA . CYS B 1 271 ? 132.326 159.104 115.804 1.00 56.12 269 CYS B CA 1
ATOM 4768 C C . CYS B 1 271 ? 132.187 160.335 114.905 1.00 57.06 269 CYS B C 1
ATOM 4769 O O . CYS B 1 271 ? 131.446 160.252 113.909 1.00 60.04 269 CYS B O 1
ATOM 4772 N N . ILE B 1 272 ? 132.874 161.430 115.240 1.00 56.47 270 ILE B N 1
ATOM 4773 C CA . ILE B 1 272 ? 132.742 162.664 114.472 1.00 56.40 270 ILE B CA 1
ATOM 4774 C C . ILE B 1 272 ? 133.707 162.637 113.290 1.00 58.48 270 ILE B C 1
ATOM 4775 O O . ILE B 1 272 ? 133.925 163.654 112.623 1.00 60.27 270 ILE B O 1
ATOM 4780 N N . ILE B 1 273 ? 134.286 161.471 113.013 1.00 58.73 271 ILE B N 1
ATOM 4781 C CA . ILE B 1 273 ? 135.233 161.310 111.922 1.00 60.14 271 ILE B CA 1
ATOM 4782 C C . ILE B 1 273 ? 134.613 160.571 110.741 1.00 63.82 271 ILE B C 1
ATOM 4783 O O . ILE B 1 273 ? 134.865 160.923 109.586 1.00 65.62 271 ILE B O 1
ATOM 4788 N N . GLU B 1 274 ? 133.780 159.562 111.006 1.00 64.22 272 GLU B N 1
ATOM 4789 C CA . GLU B 1 274 ? 133.205 158.758 109.931 1.00 66.42 272 GLU B CA 1
ATOM 4790 C C . GLU B 1 274 ? 132.250 159.545 109.043 1.00 70.08 272 GLU B C 1
ATOM 4791 O O . GLU B 1 274 ? 131.917 159.070 107.951 1.00 71.66 272 GLU B O 1
ATOM 4797 N N . VAL B 1 275 ? 131.802 160.722 109.477 1.00 70.04 273 VAL B N 1
ATOM 4798 C CA . VAL B 1 275 ? 130.962 161.569 108.640 1.00 73.59 273 VAL B CA 1
ATOM 4799 C C . VAL B 1 275 ? 131.781 162.091 107.469 1.00 74.30 273 VAL B C 1
ATOM 4800 O O . VAL B 1 275 ? 132.889 162.613 107.649 1.00 73.27 273 VAL B O 1
ATOM 4804 N N . GLU B 1 276 ? 131.247 161.941 106.256 1.00 76.53 274 GLU B N 1
ATOM 4805 C CA . GLU B 1 276 ? 131.991 162.248 105.040 1.00 78.79 274 GLU B CA 1
ATOM 4806 C C . GLU B 1 276 ? 131.409 163.445 104.298 1.00 80.98 274 GLU B C 1
ATOM 4807 O O . GLU B 1 276 ? 132.122 164.420 104.043 1.00 80.21 274 GLU B O 1
ATOM 4813 N N . ASP B 1 277 ? 130.125 163.402 103.943 1.00 83.17 275 ASP B N 1
ATOM 4814 C CA . ASP B 1 277 ? 129.546 164.420 103.074 1.00 86.05 275 ASP B CA 1
ATOM 4815 C C . ASP B 1 277 ? 128.999 165.611 103.846 1.00 86.70 275 ASP B C 1
ATOM 4816 O O . ASP B 1 277 ? 129.006 166.731 103.321 1.00 86.93 275 ASP B O 1
ATOM 4821 N N . TRP B 1 278 ? 128.494 165.376 105.061 1.00 86.27 276 TRP B N 1
ATOM 4822 C CA . TRP B 1 278 ? 127.848 166.365 105.923 1.00 86.76 276 TRP B CA 1
ATOM 4823 C C . TRP B 1 278 ? 126.466 166.762 105.413 1.00 86.80 276 TRP B C 1
ATOM 4824 O O . TRP B 1 278 ? 125.752 167.515 106.082 1.00 86.86 276 TRP B O 1
ATOM 4835 N N . GLU B 1 279 ? 126.073 166.268 104.238 1.00 86.78 277 GLU B N 1
ATOM 4836 C CA . GLU B 1 279 ? 124.711 166.483 103.765 1.00 86.17 277 GLU B CA 1
ATOM 4837 C C . GLU B 1 279 ? 123.698 165.599 104.479 1.00 84.01 277 GLU B C 1
ATOM 4838 O O . GLU B 1 279 ? 122.490 165.852 104.375 1.00 83.60 277 GLU B O 1
ATOM 4844 N N . ILE B 1 280 ? 124.162 164.584 105.214 1.00 83.38 278 ILE B N 1
ATOM 4845 C CA . ILE B 1 280 ? 123.265 163.773 106.030 1.00 82.34 278 ILE B CA 1
ATOM 4846 C C . ILE B 1 280 ? 122.625 164.620 107.117 1.00 81.46 278 ILE B C 1
ATOM 4847 O O . ILE B 1 280 ? 121.470 164.391 107.496 1.00 80.61 278 ILE B O 1
ATOM 4852 N N . PHE B 1 281 ? 123.353 165.613 107.631 1.00 82.61 279 PHE B N 1
ATOM 4853 C CA . PHE B 1 281 ? 122.774 166.530 108.603 1.00 82.19 279 PHE B CA 1
ATOM 4854 C C . PHE B 1 281 ? 121.700 167.408 107.975 1.00 80.46 279 PHE B C 1
ATOM 4855 O O . PHE B 1 281 ? 120.744 167.794 108.655 1.00 79.67 279 PHE B O 1
ATOM 4863 N N . ARG B 1 282 ? 121.838 167.734 106.689 1.00 81.27 280 ARG B N 1
ATOM 4864 C CA . ARG B 1 282 ? 120.794 168.496 106.014 1.00 81.45 280 ARG B CA 1
ATOM 4865 C C . ARG B 1 282 ? 119.562 167.636 105.765 1.00 79.71 280 ARG B C 1
ATOM 4866 O O . ARG B 1 282 ? 118.428 168.098 105.944 1.00 78.02 280 ARG B O 1
ATOM 4874 N N . LYS B 1 283 ? 119.762 166.383 105.348 1.00 79.48 281 LYS B N 1
ATOM 4875 C CA . LYS B 1 283 ? 118.627 165.508 105.070 1.00 78.71 281 LYS B CA 1
ATOM 4876 C C . LYS B 1 283 ? 117.939 165.018 106.342 1.00 77.31 281 LYS B C 1
ATOM 4877 O O . LYS B 1 283 ? 116.718 164.820 106.342 1.00 77.33 281 LYS B O 1
ATOM 4883 N N . LEU B 1 284 ? 118.687 164.817 107.426 1.00 76.08 282 LEU B N 1
ATOM 4884 C CA . LEU B 1 284 ? 118.151 164.238 108.652 1.00 72.07 282 LEU B CA 1
ATOM 4885 C C . LEU B 1 284 ? 117.745 165.282 109.685 1.00 69.42 282 LEU B C 1
ATOM 4886 O O . LEU B 1 284 ? 117.487 164.924 110.838 1.00 67.53 282 LEU B O 1
ATOM 4891 N N . GLY B 1 285 ? 117.710 166.560 109.308 1.00 69.77 283 GLY B N 1
ATOM 4892 C CA . GLY B 1 285 ? 117.378 167.602 110.269 1.00 67.04 283 GLY B CA 1
ATOM 4893 C C . GLY B 1 285 ? 116.020 167.412 110.920 1.00 64.05 283 GLY B C 1
ATOM 4894 O O . GLY B 1 285 ? 115.884 167.498 112.145 1.00 64.54 283 GLY B O 1
ATOM 4895 N N . LEU B 1 286 ? 115.001 167.102 110.114 1.00 63.74 284 LEU B N 1
ATOM 4896 C CA . LEU B 1 286 ? 113.663 166.937 110.673 1.00 61.88 284 LEU B CA 1
ATOM 4897 C C . LEU B 1 286 ? 113.550 165.652 111.485 1.00 60.62 284 LEU B C 1
ATOM 4898 O O . LEU B 1 286 ? 112.849 165.623 112.502 1.00 60.87 284 LEU B O 1
ATOM 4903 N N . TYR B 1 287 ? 114.211 164.578 111.050 1.00 60.69 285 TYR B N 1
ATOM 4904 C CA . TYR B 1 287 ? 114.125 163.326 111.798 1.00 60.00 285 TYR B CA 1
ATOM 4905 C C . TYR B 1 287 ? 114.751 163.491 113.178 1.00 59.50 285 TYR B C 1
ATOM 4906 O O . TYR B 1 287 ? 114.185 163.053 114.196 1.00 59.81 285 TYR B O 1
ATOM 4915 N N . MET B 1 288 ? 115.896 164.178 113.218 1.00 59.65 286 MET B N 1
ATOM 4916 C CA . MET B 1 288 ? 116.556 164.447 114.521 1.00 58.63 286 MET B CA 1
ATOM 4917 C C . MET B 1 288 ? 115.656 165.366 115.357 1.00 57.51 286 MET B C 1
ATOM 4918 O O . MET B 1 288 ? 115.549 165.124 116.571 1.00 57.33 286 MET B O 1
ATOM 4923 N N . ALA B 1 289 ? 115.020 166.364 114.731 1.00 57.43 287 ALA B N 1
ATOM 4924 C CA . ALA B 1 289 ? 114.198 167.289 115.499 1.00 56.50 287 ALA B CA 1
ATOM 4925 C C . ALA B 1 289 ? 113.029 166.546 116.127 1.00 56.10 287 ALA B C 1
ATOM 4926 O O . ALA B 1 289 ? 112.686 166.773 117.290 1.00 56.03 287 ALA B O 1
ATOM 4928 N N . THR B 1 290 ? 112.418 165.637 115.360 1.00 56.58 288 THR B N 1
ATOM 4929 C CA . THR B 1 290 ? 111.285 164.859 115.848 1.00 55.16 288 THR B CA 1
ATOM 4930 C C . THR B 1 290 ? 111.685 163.996 117.038 1.00 53.87 288 THR B C 1
ATOM 4931 O O . THR B 1 290 ? 111.015 164.000 118.080 1.00 53.55 288 THR B O 1
ATOM 4935 N N . VAL B 1 291 ? 112.790 163.253 116.902 1.00 54.13 289 VAL B N 1
ATOM 4936 C CA . VAL B 1 291 ? 113.212 162.370 117.989 1.00 52.33 289 VAL B CA 1
ATOM 4937 C C . VAL B 1 291 ? 113.571 163.177 119.232 1.00 51.20 289 VAL B C 1
ATOM 4938 O O . VAL B 1 291 ? 113.176 162.828 120.355 1.00 50.95 289 VAL B O 1
ATOM 4942 N N . LEU B 1 292 ? 114.318 164.270 119.054 1.00 52.00 290 LEU B N 1
ATOM 4943 C CA . LEU B 1 292 ? 114.730 165.084 120.192 1.00 51.01 290 LEU B CA 1
ATOM 4944 C C . LEU B 1 292 ? 113.534 165.722 120.885 1.00 49.76 290 LEU B C 1
ATOM 4945 O O . LEU B 1 292 ? 113.480 165.770 122.118 1.00 49.61 290 LEU B O 1
ATOM 4950 N N . THR B 1 293 ? 112.564 166.217 120.111 1.00 50.29 291 THR B N 1
ATOM 4951 C CA . THR B 1 293 ? 111.375 166.813 120.710 1.00 49.80 291 THR B CA 1
ATOM 4952 C C . THR B 1 293 ? 110.566 165.779 121.480 1.00 48.87 291 THR B C 1
ATOM 4953 O O . THR B 1 293 ? 110.077 166.061 122.581 1.00 49.09 291 THR B O 1
ATOM 4957 N N . GLY B 1 294 ? 110.419 164.572 120.928 1.00 48.74 292 GLY B N 1
ATOM 4958 C CA . GLY B 1 294 ? 109.704 163.536 121.657 1.00 47.56 292 GLY B CA 1
ATOM 4959 C C . GLY B 1 294 ? 110.379 163.180 122.967 1.00 47.28 292 GLY B C 1
ATOM 4960 O O . GLY B 1 294 ? 109.729 163.088 124.016 1.00 47.10 292 GLY B O 1
ATOM 4961 N N . LEU B 1 295 ? 111.703 163.002 122.930 1.00 47.41 293 LEU B N 1
ATOM 4962 C CA . LEU B 1 295 ? 112.435 162.672 124.150 1.00 45.56 293 LEU B CA 1
ATOM 4963 C C . LEU B 1 295 ? 112.351 163.798 125.175 1.00 45.53 293 LEU B C 1
ATOM 4964 O O . LEU B 1 295 ? 112.163 163.545 126.371 1.00 45.47 293 LEU B O 1
ATOM 4969 N N . ALA B 1 296 ? 112.476 165.050 124.726 1.00 46.18 294 ALA B N 1
ATOM 4970 C CA . ALA B 1 296 ? 112.396 166.180 125.644 1.00 46.06 294 ALA B CA 1
ATOM 4971 C C . ALA B 1 296 ? 111.016 166.292 126.279 1.00 46.04 294 ALA B C 1
ATOM 4972 O O . ALA B 1 296 ? 110.901 166.543 127.485 1.00 45.63 294 ALA B O 1
ATOM 4974 N N . ILE B 1 297 ? 109.957 166.115 125.487 1.00 46.22 295 ILE B N 1
ATOM 4975 C CA . ILE B 1 297 ? 108.609 166.204 126.038 1.00 45.50 295 ILE B CA 1
ATOM 4976 C C . ILE B 1 297 ? 108.373 165.090 127.050 1.00 45.85 295 ILE B C 1
ATOM 4977 O O . ILE B 1 297 ? 107.876 165.337 128.157 1.00 46.75 295 ILE B O 1
ATOM 4982 N N . HIS B 1 298 ? 108.836 163.875 126.736 1.00 45.36 296 HIS B N 1
ATOM 4983 C CA . HIS B 1 298 ? 108.679 162.766 127.674 1.00 43.83 296 HIS B CA 1
ATOM 4984 C C . HIS B 1 298 ? 109.449 163.023 128.962 1.00 44.26 296 HIS B C 1
ATOM 4985 O O . HIS B 1 298 ? 108.967 162.706 130.054 1.00 45.02 296 HIS B O 1
ATOM 4992 N N . SER B 1 299 ? 110.647 163.597 128.855 1.00 45.75 297 SER B N 1
ATOM 4993 C CA . SER B 1 299 ? 111.484 163.766 130.035 1.00 44.04 297 SER B CA 1
ATOM 4994 C C . SER B 1 299 ? 110.964 164.888 130.924 1.00 44.96 297 SER B C 1
ATOM 4995 O O . SER B 1 299 ? 110.965 164.762 132.154 1.00 46.51 297 SER B O 1
ATOM 4998 N N . ILE B 1 300 ? 110.521 165.993 130.327 1.00 45.29 298 ILE B N 1
ATOM 4999 C CA . ILE B 1 300 ? 110.233 167.190 131.106 1.00 45.00 298 ILE B CA 1
ATOM 5000 C C . ILE B 1 300 ? 108.764 167.320 131.511 1.00 45.81 298 ILE B C 1
ATOM 5001 O O . ILE B 1 300 ? 108.468 167.915 132.553 1.00 48.47 298 ILE B O 1
ATOM 5006 N N . VAL B 1 301 ? 107.822 166.770 130.742 1.00 45.25 299 VAL B N 1
ATOM 5007 C CA . VAL B 1 301 ? 106.398 167.009 130.967 1.00 44.93 299 VAL B CA 1
ATOM 5008 C C . VAL B 1 301 ? 105.703 165.783 131.556 1.00 45.20 299 VAL B C 1
ATOM 5009 O O . VAL B 1 301 ? 105.095 165.857 132.625 1.00 46.65 299 VAL B O 1
ATOM 5013 N N . ILE B 1 302 ? 105.778 164.644 130.868 1.00 44.96 300 ILE B N 1
ATOM 5014 C CA . ILE B 1 302 ? 104.919 163.513 131.211 1.00 44.19 300 ILE B CA 1
ATOM 5015 C C . ILE B 1 302 ? 105.387 162.834 132.496 1.00 44.63 300 ILE B C 1
ATOM 5016 O O . ILE B 1 302 ? 104.597 162.618 133.421 1.00 45.39 300 ILE B O 1
ATOM 5021 N N . LEU B 1 303 ? 106.670 162.479 132.572 1.00 43.90 301 LEU B N 1
ATOM 5022 C CA . LEU B 1 303 ? 107.163 161.760 133.747 1.00 42.62 301 LEU B CA 1
ATOM 5023 C C . LEU B 1 303 ? 107.078 162.580 135.031 1.00 44.16 301 LEU B C 1
ATOM 5024 O O . LEU B 1 303 ? 106.593 162.045 136.047 1.00 44.69 301 LEU B O 1
ATOM 5029 N N . PRO B 1 304 ? 107.517 163.847 135.075 1.00 45.19 302 PRO B N 1
ATOM 5030 C CA . PRO B 1 304 ? 107.322 164.631 136.307 1.00 45.51 302 PRO B CA 1
ATOM 5031 C C . PRO B 1 304 ? 105.867 164.786 136.707 1.00 45.71 302 PRO B C 1
ATOM 5032 O O . PRO B 1 304 ? 105.558 164.770 137.904 1.00 47.22 302 PRO B O 1
ATOM 5036 N N . LEU B 1 305 ? 104.957 164.934 135.741 1.00 45.48 303 LEU B N 1
ATOM 5037 C CA . LEU B 1 305 ? 103.544 165.049 136.081 1.00 46.18 303 LEU B CA 1
ATOM 5038 C C . LEU B 1 305 ? 103.012 163.765 136.707 1.00 46.70 303 LEU B C 1
ATOM 5039 O O . LEU B 1 305 ? 102.261 163.815 137.687 1.00 47.85 303 LEU B O 1
ATOM 5044 N N . ILE B 1 306 ? 103.381 162.607 136.154 1.00 46.62 304 ILE B N 1
ATOM 5045 C CA . ILE B 1 306 ? 102.947 161.336 136.732 1.00 45.59 304 ILE B CA 1
ATOM 5046 C C . ILE B 1 306 ? 103.508 161.169 138.139 1.00 47.11 304 ILE B C 1
ATOM 5047 O O . ILE B 1 306 ? 102.796 160.750 139.067 1.00 48.49 304 ILE B O 1
ATOM 5052 N N . TYR B 1 307 ? 104.779 161.542 138.333 1.00 47.26 305 TYR B N 1
ATOM 5053 C CA . TYR B 1 307 ? 105.366 161.445 139.665 1.00 46.55 305 TYR B CA 1
ATOM 5054 C C . TYR B 1 307 ? 104.647 162.363 140.641 1.00 48.01 305 TYR B C 1
ATOM 5055 O O . TYR B 1 307 ? 104.397 161.981 141.790 1.00 48.52 305 TYR B O 1
ATOM 5064 N N . PHE B 1 308 ? 104.306 163.580 140.210 1.00 48.66 306 PHE B N 1
ATOM 5065 C CA . PHE B 1 308 ? 103.644 164.499 141.124 1.00 48.99 306 PHE B CA 1
ATOM 5066 C C . PHE B 1 308 ? 102.236 164.017 141.438 1.00 50.22 306 PHE B C 1
ATOM 5067 O O . PHE B 1 308 ? 101.750 164.205 142.558 1.00 51.22 306 PHE B O 1
ATOM 5075 N N . ILE B 1 309 ? 101.567 163.409 140.455 1.00 50.32 307 ILE B N 1
ATOM 5076 C CA . ILE B 1 309 ? 100.210 162.917 140.665 1.00 49.52 307 ILE B CA 1
ATOM 5077 C C . ILE B 1 309 ? 100.215 161.815 141.714 1.00 49.43 307 ILE B C 1
ATOM 5078 O O . ILE B 1 309 ? 99.401 161.814 142.646 1.00 50.39 307 ILE B O 1
ATOM 5083 N N . VAL B 1 310 ? 101.141 160.863 141.585 1.00 49.66 308 VAL B N 1
ATOM 5084 C CA . VAL B 1 310 ? 101.180 159.762 142.542 1.00 48.70 308 VAL B CA 1
ATOM 5085 C C . VAL B 1 310 ? 101.860 160.194 143.838 1.00 49.24 308 VAL B C 1
ATOM 5086 O O . VAL B 1 310 ? 101.311 160.023 144.932 1.00 50.19 308 VAL B O 1
ATOM 5090 N N . VAL B 1 311 ? 103.060 160.757 143.733 1.00 49.87 309 VAL B N 1
ATOM 5091 C CA . VAL B 1 311 ? 103.837 161.208 144.882 1.00 48.66 309 VAL B CA 1
ATOM 5092 C C . VAL B 1 311 ? 103.676 162.718 145.001 1.00 51.16 309 VAL B C 1
ATOM 5093 O O . VAL B 1 311 ? 104.051 163.459 144.085 1.00 52.68 309 VAL B O 1
ATOM 5097 N N . ARG B 1 312 ? 103.139 163.189 146.125 1.00 50.66 310 ARG B N 1
ATOM 5098 C CA . ARG B 1 312 ? 102.917 164.625 146.308 1.00 51.78 310 ARG B CA 1
ATOM 5099 C C . ARG B 1 312 ? 104.191 165.304 146.819 1.00 52.62 310 ARG B C 1
ATOM 5100 O O . ARG B 1 312 ? 104.250 165.869 147.911 1.00 53.86 310 ARG B O 1
ATOM 5108 N N . LYS B 1 313 ? 105.228 165.240 145.985 1.00 51.94 311 LYS B N 1
ATOM 5109 C CA . LYS B 1 313 ? 106.515 165.860 146.264 1.00 51.65 311 LYS B CA 1
ATOM 5110 C C . LYS B 1 313 ? 107.042 166.496 144.986 1.00 52.60 311 LYS B C 1
ATOM 5111 O O . LYS B 1 313 ? 106.563 166.213 143.885 1.00 53.86 311 LYS B O 1
ATOM 5117 N N . ASN B 1 314 ? 108.033 167.362 145.145 1.00 53.33 312 ASN B N 1
ATOM 5118 C CA . ASN B 1 314 ? 108.614 168.088 144.020 1.00 52.56 312 ASN B CA 1
ATOM 5119 C C . ASN B 1 314 ? 109.318 167.140 143.058 1.00 51.46 312 ASN B C 1
ATOM 5120 O O . ASN B 1 314 ? 110.344 166.554 143.428 1.00 50.95 312 ASN B O 1
ATOM 5125 N N . PRO B 1 315 ? 108.813 166.950 141.836 1.00 51.67 313 PRO B N 1
ATOM 5126 C CA . PRO B 1 315 ? 109.476 166.022 140.903 1.00 50.30 313 PRO B CA 1
ATOM 5127 C C . PRO B 1 315 ? 110.880 166.449 140.520 1.00 48.93 313 PRO B C 1
ATOM 5128 O O . PRO B 1 315 ? 111.753 165.592 140.310 1.00 47.66 313 PRO B O 1
ATOM 5132 N N . PHE B 1 316 ? 111.133 167.757 140.439 1.00 50.04 314 PHE B N 1
ATOM 5133 C CA . PHE B 1 316 ? 112.427 168.217 139.959 1.00 50.02 314 PHE B CA 1
ATOM 5134 C C . PHE B 1 316 ? 113.520 168.036 141.000 1.00 50.14 314 PHE B C 1
ATOM 5135 O O . PHE B 1 316 ? 114.678 167.832 140.631 1.00 50.54 314 PHE B O 1
ATOM 5143 N N . ARG B 1 317 ? 113.190 168.090 142.292 1.00 50.05 315 ARG B N 1
ATOM 5144 C CA . ARG B 1 317 ? 114.196 167.772 143.299 1.00 50.15 315 ARG B CA 1
ATOM 5145 C C . ARG B 1 317 ? 114.594 166.302 143.213 1.00 48.85 315 ARG B C 1
ATOM 5146 O O . ARG B 1 317 ? 115.777 165.956 143.344 1.00 49.21 315 ARG B O 1
ATOM 5154 N N . PHE B 1 318 ? 113.613 165.426 142.979 1.00 48.00 316 PHE B N 1
ATOM 5155 C CA . PHE B 1 318 ? 113.901 164.008 142.798 1.00 46.48 316 PHE B CA 1
ATOM 5156 C C . PHE B 1 318 ? 114.776 163.781 141.573 1.00 46.95 316 PHE B C 1
ATOM 5157 O O . PHE B 1 318 ? 115.703 162.962 141.606 1.00 46.84 316 PHE B O 1
ATOM 5165 N N . ALA B 1 319 ? 114.494 164.491 140.476 1.00 47.45 317 ALA B N 1
ATOM 5166 C CA . ALA B 1 319 ? 115.338 164.362 139.290 1.00 46.18 317 ALA B CA 1
ATOM 5167 C C . ALA B 1 319 ? 116.737 164.911 139.543 1.00 47.16 317 ALA B C 1
ATOM 5168 O O . ALA B 1 319 ? 117.727 164.351 139.057 1.00 47.08 317 ALA B O 1
ATOM 5170 N N . MET B 1 320 ? 116.836 166.011 140.292 1.00 48.77 318 MET B N 1
ATOM 5171 C CA . MET B 1 320 ? 118.131 166.604 140.609 1.00 49.20 318 MET B CA 1
ATOM 5172 C C . MET B 1 320 ? 118.983 165.655 141.438 1.00 48.39 318 MET B C 1
ATOM 5173 O O . MET B 1 320 ? 120.204 165.582 141.254 1.00 48.23 318 MET B O 1
ATOM 5178 N N . GLY B 1 321 ? 118.356 164.917 142.354 1.00 47.42 319 GLY B N 1
ATOM 5179 C CA . GLY B 1 321 ? 119.094 163.987 143.193 1.00 45.86 319 GLY B CA 1
ATOM 5180 C C . GLY B 1 321 ? 119.698 162.804 142.460 1.00 45.10 319 GLY B C 1
ATOM 5181 O O . GLY B 1 321 ? 120.464 162.051 143.069 1.00 44.73 319 GLY B O 1
ATOM 5182 N N . MET B 1 322 ? 119.375 162.622 141.180 1.00 45.96 320 MET B N 1
ATOM 5183 C CA . MET B 1 322 ? 119.912 161.530 140.375 1.00 44.16 320 MET B CA 1
ATOM 5184 C C . MET B 1 322 ? 120.785 162.054 139.240 1.00 43.04 320 MET B C 1
ATOM 5185 O O . MET B 1 322 ? 120.918 161.405 138.198 1.00 43.08 320 MET B O 1
ATOM 5190 N N . ALA B 1 323 ? 121.369 163.241 139.427 1.00 43.82 321 ALA B N 1
ATOM 5191 C CA . ALA B 1 323 ? 122.110 163.894 138.351 1.00 43.85 321 ALA B CA 1
ATOM 5192 C C . ALA B 1 323 ? 123.344 163.092 137.958 1.00 44.39 321 ALA B C 1
ATOM 5193 O O . ALA B 1 323 ? 123.682 163.000 136.772 1.00 45.42 321 ALA B O 1
ATOM 5195 N N . GLN B 1 324 ? 124.047 162.527 138.942 1.00 45.07 322 GLN B N 1
ATOM 5196 C CA . GLN B 1 324 ? 125.233 161.734 138.637 1.00 45.98 322 GLN B CA 1
ATOM 5197 C C . GLN B 1 324 ? 124.877 160.517 137.796 1.00 45.08 322 GLN B C 1
ATOM 5198 O O . GLN B 1 324 ? 125.563 160.209 136.814 1.00 45.74 322 GLN B O 1
ATOM 5204 N N . ALA B 1 325 ? 123.799 159.818 138.159 1.00 44.61 323 ALA B N 1
ATOM 5205 C CA . ALA B 1 325 ? 123.367 158.662 137.380 1.00 43.17 323 ALA B CA 1
ATOM 5206 C C . ALA B 1 325 ? 122.933 159.074 135.980 1.00 43.04 323 ALA B C 1
ATOM 5207 O O . ALA B 1 325 ? 123.237 158.383 134.999 1.00 42.99 323 ALA B O 1
ATOM 5209 N N . LEU B 1 326 ? 122.219 160.197 135.867 1.00 42.73 324 LEU B N 1
ATOM 5210 C CA . LEU B 1 326 ? 121.783 160.663 134.553 1.00 42.26 324 LEU B CA 1
ATOM 5211 C C . LEU B 1 326 ? 122.975 160.988 133.663 1.00 43.38 324 LEU B C 1
ATOM 5212 O O . LEU B 1 326 ? 122.995 160.625 132.480 1.00 44.17 324 LEU B O 1
ATOM 5217 N N . LEU B 1 327 ? 123.984 161.663 134.216 1.00 44.19 325 LEU B N 1
ATOM 5218 C CA . LEU B 1 327 ? 125.152 162.018 133.418 1.00 43.54 325 LEU B CA 1
ATOM 5219 C C . LEU B 1 327 ? 125.967 160.784 133.056 1.00 44.15 325 LEU B C 1
ATOM 5220 O O . LEU B 1 327 ? 126.497 160.691 131.943 1.00 45.72 325 LEU B O 1
ATOM 5225 N N . THR B 1 328 ? 126.071 159.818 133.974 1.00 43.90 326 THR B N 1
ATOM 5226 C CA . THR B 1 328 ? 126.765 158.574 133.654 1.00 42.26 326 THR B CA 1
ATOM 5227 C C . THR B 1 328 ? 126.057 157.822 132.533 1.00 43.40 326 THR B C 1
ATOM 5228 O O . THR B 1 328 ? 126.708 157.272 131.637 1.00 44.18 326 THR B O 1
ATOM 5232 N N . ALA B 1 329 ? 124.721 157.784 132.568 1.00 43.93 327 ALA B N 1
ATOM 5233 C CA . ALA B 1 329 ? 123.970 157.147 131.490 1.00 43.05 327 ALA B CA 1
ATOM 5234 C C . ALA B 1 329 ? 124.156 157.883 130.171 1.00 44.89 327 ALA B C 1
ATOM 5235 O O . ALA B 1 329 ? 124.288 157.256 129.114 1.00 43.96 327 ALA B O 1
ATOM 5237 N N . LEU B 1 330 ? 124.159 159.217 130.212 1.00 44.75 328 LEU B N 1
ATOM 5238 C CA . LEU B 1 330 ? 124.370 159.998 128.999 1.00 44.62 328 LEU B CA 1
ATOM 5239 C C . LEU B 1 330 ? 125.761 159.777 128.423 1.00 45.87 328 LEU B C 1
ATOM 5240 O O . LEU B 1 330 ? 125.938 159.791 127.199 1.00 48.18 328 LEU B O 1
ATOM 5245 N N . MET B 1 331 ? 126.758 159.572 129.284 1.00 46.04 329 MET B N 1
ATOM 5246 C CA . MET B 1 331 ? 128.129 159.421 128.813 1.00 45.80 329 MET B CA 1
ATOM 5247 C C . MET B 1 331 ? 128.400 158.013 128.293 1.00 45.59 329 MET B C 1
ATOM 5248 O O . MET B 1 331 ? 128.868 157.843 127.164 1.00 46.56 329 MET B O 1
ATOM 5253 N N . ILE B 1 332 ? 128.111 156.988 129.103 1.00 45.87 330 ILE B N 1
ATOM 5254 C CA . ILE B 1 332 ? 128.438 155.616 128.716 1.00 45.45 330 ILE B CA 1
ATOM 5255 C C . ILE B 1 332 ? 127.385 154.978 127.827 1.00 46.80 330 ILE B C 1
ATOM 5256 O O . ILE B 1 332 ? 127.637 153.903 127.266 1.00 46.48 330 ILE B O 1
ATOM 5261 N N . SER B 1 333 ? 126.216 155.606 127.683 1.00 46.87 331 SER B N 1
ATOM 5262 C CA . SER B 1 333 ? 125.163 155.127 126.786 1.00 46.27 331 SER B CA 1
ATOM 5263 C C . SER B 1 333 ? 124.747 153.694 127.110 1.00 46.68 331 SER B C 1
ATOM 5264 O O . SER B 1 333 ? 124.516 152.880 126.216 1.00 48.68 331 SER B O 1
ATOM 5267 N N . SER B 1 334 ? 124.688 153.366 128.398 1.00 46.07 332 SER B N 1
ATOM 5268 C CA . SER B 1 334 ? 124.226 152.053 128.825 1.00 45.19 332 SER B CA 1
ATOM 5269 C C . SER B 1 334 ? 123.521 152.189 130.165 1.00 45.01 332 SER B C 1
ATOM 5270 O O . SER B 1 334 ? 124.003 152.890 131.057 1.00 44.86 332 SER B O 1
ATOM 5273 N N . SER B 1 335 ? 122.378 151.517 130.297 1.00 45.39 333 SER B N 1
ATOM 5274 C CA . SER B 1 335 ? 121.601 151.579 131.530 1.00 43.33 333 SER B CA 1
ATOM 5275 C C . SER B 1 335 ? 122.003 150.487 132.513 1.00 43.01 333 SER B C 1
ATOM 5276 O O . SER B 1 335 ? 122.058 150.734 133.722 1.00 43.77 333 SER B O 1
ATOM 5279 N N . SER B 1 336 ? 122.271 149.277 132.015 1.00 43.88 334 SER B N 1
ATOM 5280 C CA . SER B 1 336 ? 122.600 148.165 132.901 1.00 40.59 334 SER B CA 1
ATOM 5281 C C . SER B 1 336 ? 123.922 148.403 133.620 1.00 40.97 334 SER B C 1
ATOM 5282 O O . SER B 1 336 ? 124.080 148.019 134.784 1.00 42.00 334 SER B O 1
ATOM 5285 N N . ALA B 1 337 ? 124.883 149.033 132.944 1.00 42.05 335 ALA B N 1
ATOM 5286 C CA . ALA B 1 337 ? 126.174 149.317 133.555 1.00 41.47 335 ALA B CA 1
ATOM 5287 C C . ALA B 1 337 ? 126.145 150.546 134.452 1.00 41.74 335 ALA B C 1
ATOM 5288 O O . ALA B 1 337 ? 127.095 150.759 135.213 1.00 43.40 335 ALA B O 1
ATOM 5290 N N . THR B 1 338 ? 125.088 151.350 134.383 1.00 42.25 336 THR B N 1
ATOM 5291 C CA . THR B 1 338 ? 124.903 152.490 135.270 1.00 41.98 336 THR B CA 1
ATOM 5292 C C . THR B 1 338 ? 124.207 152.089 136.568 1.00 41.26 336 THR B C 1
ATOM 5293 O O . THR B 1 338 ? 123.999 152.937 137.441 1.00 41.89 336 THR B O 1
ATOM 5297 N N . LEU B 1 339 ? 123.871 150.807 136.712 1.00 40.50 337 LEU B N 1
ATOM 5298 C CA . LEU B 1 339 ? 123.105 150.349 137.869 1.00 39.05 337 LEU B CA 1
ATOM 5299 C C . LEU B 1 339 ? 123.729 150.698 139.218 1.00 39.97 337 LEU B C 1
ATOM 5300 O O . LEU B 1 339 ? 122.971 151.076 140.128 1.00 39.63 337 LEU B O 1
ATOM 5305 N N . PRO B 1 340 ? 125.045 150.567 139.442 1.00 40.78 338 PRO B N 1
ATOM 5306 C CA . PRO B 1 340 ? 125.587 150.965 140.756 1.00 39.20 338 PRO B CA 1
ATOM 5307 C C . PRO B 1 340 ? 125.341 152.424 141.102 1.00 40.19 338 PRO B C 1
ATOM 5308 O O . PRO B 1 340 ? 124.935 152.732 142.233 1.00 41.63 338 PRO B O 1
ATOM 5312 N N . VAL B 1 341 ? 125.567 153.333 140.152 1.00 40.68 339 VAL B N 1
ATOM 5313 C CA . VAL B 1 341 ? 125.342 154.750 140.413 1.00 41.61 339 VAL B CA 1
ATOM 5314 C C . VAL B 1 341 ? 123.864 155.015 140.665 1.00 42.21 339 VAL B C 1
ATOM 5315 O O . VAL B 1 341 ? 123.503 155.811 141.540 1.00 43.64 339 VAL B O 1
ATOM 5319 N N . THR B 1 342 ? 122.989 154.353 139.905 1.00 40.26 340 THR B N 1
ATOM 5320 C CA . THR B 1 342 ? 121.554 154.529 140.098 1.00 40.14 340 THR B CA 1
ATOM 5321 C C . THR B 1 342 ? 121.142 154.070 141.491 1.00 40.80 340 THR B C 1
ATOM 5322 O O . THR B 1 342 ? 120.395 154.763 142.193 1.00 41.33 340 THR B O 1
ATOM 5326 N N . PHE B 1 343 ? 121.622 152.892 141.903 1.00 40.78 341 PHE B N 1
ATOM 5327 C CA . PHE B 1 343 ? 121.327 152.371 143.233 1.00 39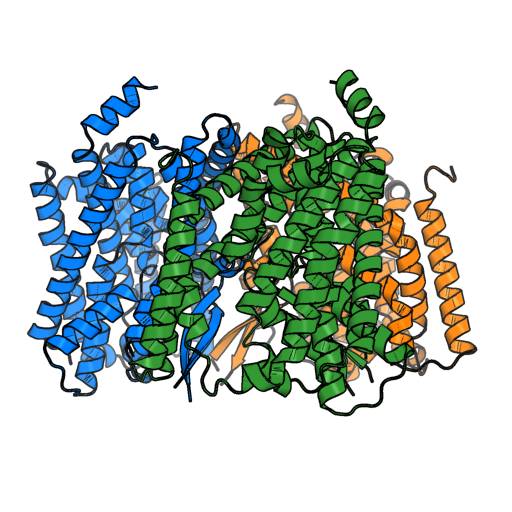.32 341 PHE B CA 1
ATOM 5328 C C . PHE B 1 343 ? 121.776 153.350 144.306 1.00 40.86 341 PHE B C 1
ATOM 5329 O O . PHE B 1 343 ? 121.015 153.683 145.223 1.00 41.52 341 PHE B O 1
ATOM 5337 N N . ARG B 1 344 ? 123.024 153.818 144.205 1.00 42.00 342 ARG B N 1
ATOM 5338 C CA . ARG B 1 344 ? 123.565 154.709 145.226 1.00 43.22 342 ARG B CA 1
ATOM 5339 C C . ARG B 1 344 ? 122.785 156.014 145.296 1.00 43.82 342 ARG B C 1
ATOM 5340 O O . ARG B 1 344 ? 122.431 156.473 146.388 1.00 45.90 342 ARG B O 1
ATOM 5348 N N . CYS B 1 345 ? 122.480 156.613 144.141 1.00 43.84 343 CYS B N 1
ATOM 5349 C CA . CYS B 1 345 ? 121.769 157.887 144.138 1.00 43.10 343 CYS B CA 1
ATOM 5350 C C . CYS B 1 345 ? 120.350 157.734 144.667 1.00 42.78 343 CYS B C 1
ATOM 5351 O O . CYS B 1 345 ? 119.895 158.555 145.475 1.00 44.00 343 CYS B O 1
ATOM 5354 N N . ALA B 1 346 ? 119.673 156.641 144.303 1.00 43.18 344 ALA B N 1
ATOM 5355 C CA . ALA B 1 346 ? 118.300 156.437 144.750 1.00 42.76 344 ALA B CA 1
ATOM 5356 C C . ALA B 1 346 ? 118.242 156.134 146.238 1.00 44.21 344 ALA B C 1
ATOM 5357 O O . ALA B 1 346 ? 117.300 156.548 146.923 1.00 45.04 344 ALA B O 1
ATOM 5359 N N . GLU B 1 347 ? 119.236 155.418 146.764 1.00 43.82 345 GLU B N 1
ATOM 5360 C CA . GLU B 1 347 ? 119.148 155.002 148.156 1.00 43.32 345 GLU B CA 1
ATOM 5361 C C . GLU B 1 347 ? 119.638 156.099 149.091 1.00 45.58 345 GLU B C 1
ATOM 5362 O O . GLU B 1 347 ? 119.043 156.319 150.151 1.00 48.42 345 GLU B O 1
ATOM 5368 N N . GLU B 1 348 ? 120.711 156.803 148.728 1.00 45.58 346 GLU B N 1
ATOM 5369 C CA . GLU B 1 348 ? 121.304 157.776 149.634 1.00 46.27 346 GLU B CA 1
ATOM 5370 C C . GLU B 1 348 ? 120.819 159.200 149.403 1.00 46.24 346 GLU B C 1
ATOM 5371 O O . GLU B 1 348 ? 120.700 159.958 150.370 1.00 46.31 346 GLU B O 1
ATOM 5377 N N . ASN B 1 349 ? 120.535 159.595 148.159 1.00 46.06 347 ASN B N 1
ATOM 5378 C CA . ASN B 1 349 ? 120.127 160.970 147.903 1.00 45.29 347 ASN B CA 1
ATOM 5379 C C . ASN B 1 349 ? 118.623 161.176 148.009 1.00 46.93 347 ASN B C 1
ATOM 5380 O O . ASN B 1 349 ? 118.184 162.251 148.435 1.00 47.84 347 ASN B O 1
ATOM 5385 N N . ASN B 1 350 ? 117.824 160.177 147.639 1.00 47.03 348 ASN B N 1
ATOM 5386 C CA . ASN B 1 350 ? 116.373 160.302 147.640 1.00 46.23 348 ASN B CA 1
ATOM 5387 C C . ASN B 1 350 ? 115.701 159.527 148.765 1.00 47.91 348 ASN B C 1
ATOM 5388 O O . ASN B 1 350 ? 114.471 159.576 148.877 1.00 49.18 348 ASN B O 1
ATOM 5393 N N . GLN B 1 351 ? 116.470 158.831 149.603 1.00 47.52 349 GLN B N 1
ATOM 5394 C CA . GLN B 1 351 ? 115.941 158.079 150.743 1.00 47.04 349 GLN B CA 1
ATOM 5395 C C . GLN B 1 351 ? 114.838 157.111 150.319 1.00 47.67 349 GLN B C 1
ATOM 5396 O O . GLN B 1 351 ? 113.787 157.006 150.955 1.00 49.43 349 GLN B O 1
ATOM 5402 N N . VAL B 1 352 ? 115.084 156.395 149.228 1.00 46.32 350 VAL B N 1
ATOM 5403 C CA . VAL B 1 352 ? 114.178 155.356 148.757 1.00 45.18 350 VAL B CA 1
ATOM 5404 C C . VAL B 1 352 ? 114.584 154.035 149.394 1.00 46.04 350 VAL B C 1
ATOM 5405 O O . VAL B 1 352 ? 115.772 153.778 149.619 1.00 46.35 350 VAL B O 1
ATOM 5409 N N . ASP B 1 353 ? 113.593 153.199 149.700 1.00 45.90 351 ASP B N 1
ATOM 5410 C CA . ASP B 1 353 ? 113.861 151.918 150.337 1.00 43.91 351 ASP B CA 1
ATOM 5411 C C . ASP B 1 353 ? 114.736 151.040 149.452 1.00 42.49 351 ASP B C 1
ATOM 5412 O O . ASP B 1 353 ? 114.553 150.972 148.234 1.00 42.94 351 ASP B O 1
ATOM 5417 N N . LYS B 1 354 ? 115.701 150.365 150.082 1.00 42.08 352 LYS B N 1
ATOM 5418 C CA . LYS B 1 354 ? 116.608 149.491 149.345 1.00 41.83 352 LYS B CA 1
ATOM 5419 C C . LYS B 1 354 ? 115.870 148.305 148.738 1.00 41.44 352 LYS B C 1
ATOM 5420 O O . LYS B 1 354 ? 116.173 147.886 147.614 1.00 41.88 352 LYS B O 1
ATOM 5426 N N . ARG B 1 355 ? 114.901 147.749 149.468 1.00 41.84 353 ARG B N 1
ATOM 5427 C CA . ARG B 1 355 ? 114.190 146.566 148.992 1.00 41.62 353 ARG B CA 1
ATOM 5428 C C . ARG B 1 355 ? 113.395 146.859 147.725 1.00 41.06 353 ARG B C 1
ATOM 5429 O O . ARG B 1 355 ? 113.341 146.025 146.813 1.00 40.09 353 ARG B O 1
ATOM 5437 N N . ILE B 1 356 ? 112.764 148.032 147.649 1.00 42.04 354 ILE B N 1
ATOM 5438 C CA . ILE B 1 356 ? 112.037 148.403 146.439 1.00 40.46 354 ILE B CA 1
ATOM 5439 C C . ILE B 1 356 ? 113.004 148.689 145.296 1.00 38.11 354 ILE B C 1
ATOM 5440 O O . ILE B 1 356 ? 112.761 148.301 144.146 1.00 37.94 354 ILE B O 1
ATOM 5445 N N . THR B 1 357 ? 114.107 149.376 145.594 1.00 38.49 355 THR B N 1
ATOM 5446 C CA . THR B 1 357 ? 115.040 149.801 144.554 1.00 38.66 355 THR B CA 1
ATOM 5447 C C . THR B 1 357 ? 115.723 148.608 143.893 1.00 37.08 355 THR B C 1
ATOM 5448 O O . THR B 1 357 ? 115.739 148.491 142.658 1.00 36.84 355 THR B O 1
ATOM 5452 N N . ARG B 1 358 ? 116.279 147.701 144.704 1.00 37.73 356 ARG B N 1
ATOM 5453 C CA . ARG B 1 358 ? 117.033 146.567 144.181 1.00 36.31 356 ARG B CA 1
ATOM 5454 C C . ARG B 1 358 ? 116.171 145.617 143.364 1.00 35.13 356 ARG B C 1
ATOM 5455 O O . ARG B 1 358 ? 116.713 144.780 142.634 1.00 33.72 356 ARG B O 1
ATOM 5463 N N . PHE B 1 359 ? 114.848 145.713 143.476 1.00 35.76 357 PHE B N 1
ATOM 5464 C CA . PHE B 1 359 ? 113.949 144.916 142.654 1.00 34.18 357 PHE B CA 1
ATOM 5465 C C . PHE B 1 359 ? 113.434 145.676 141.439 1.00 36.60 357 PHE B C 1
ATOM 5466 O O . PHE B 1 359 ? 113.327 145.095 140.356 1.00 36.74 357 PHE B O 1
ATOM 5474 N N . VAL B 1 360 ? 113.123 146.963 141.586 1.00 37.14 358 VAL B N 1
ATOM 5475 C CA . VAL B 1 360 ? 112.527 147.711 140.484 1.00 36.83 358 VAL B CA 1
ATOM 5476 C C . VAL B 1 360 ? 113.572 148.052 139.429 1.00 37.11 358 VAL B C 1
ATOM 5477 O O . VAL B 1 360 ? 113.339 147.861 138.229 1.00 38.92 358 VAL B O 1
ATOM 5481 N N . LEU B 1 361 ? 114.735 148.564 139.846 1.00 36.95 359 LEU B N 1
ATOM 5482 C CA . LEU B 1 361 ? 115.704 149.054 138.865 1.00 36.92 359 LEU B CA 1
ATOM 5483 C C . LEU B 1 361 ? 116.207 147.979 137.907 1.00 37.50 359 LEU B C 1
ATOM 5484 O O . LEU B 1 361 ? 116.299 148.262 136.699 1.00 38.27 359 LEU B O 1
ATOM 5489 N N . PRO B 1 362 ? 116.574 146.767 138.349 1.00 37.60 360 PRO B N 1
ATOM 5490 C CA . PRO B 1 362 ? 117.026 145.758 137.372 1.00 37.19 360 PRO B CA 1
ATOM 5491 C C . PRO B 1 362 ? 115.993 145.428 136.308 1.00 38.31 360 PRO B C 1
ATOM 5492 O O . PRO B 1 362 ? 116.361 145.187 135.152 1.00 39.16 360 PRO B O 1
ATOM 5496 N N . VAL B 1 363 ? 114.707 145.400 136.665 1.00 38.73 361 VAL B N 1
ATOM 5497 C CA . VAL B 1 363 ? 113.672 145.120 135.672 1.00 39.96 361 VAL B CA 1
ATOM 5498 C C . VAL B 1 363 ? 113.586 146.251 134.657 1.00 41.33 361 VAL B C 1
ATOM 5499 O O . VAL B 1 363 ? 113.475 146.010 133.448 1.00 42.77 361 VAL B O 1
ATOM 5503 N N . GLY B 1 364 ? 113.623 147.501 135.126 1.00 40.98 362 GLY B N 1
ATOM 5504 C CA . GLY B 1 364 ? 113.541 148.625 134.212 1.00 41.43 362 GLY B CA 1
ATOM 5505 C C . GLY B 1 364 ? 114.749 148.744 133.308 1.00 41.37 362 GLY B C 1
ATOM 5506 O O . GLY B 1 364 ? 114.626 149.185 132.162 1.00 43.36 362 GLY B O 1
ATOM 5507 N N . ALA B 1 365 ? 115.924 148.350 133.800 1.00 41.41 363 ALA B N 1
ATOM 5508 C CA . ALA B 1 365 ? 117.140 148.479 133.009 1.00 42.17 363 ALA B CA 1
ATOM 5509 C C . ALA B 1 365 ? 117.162 147.525 131.824 1.00 43.36 363 ALA B C 1
ATOM 5510 O O . ALA B 1 365 ? 118.044 147.644 130.966 1.00 45.66 363 ALA B O 1
ATOM 5512 N N . THR B 1 366 ? 116.218 146.586 131.760 1.00 43.69 364 THR B N 1
ATOM 5513 C CA . THR B 1 366 ? 116.158 145.599 130.692 1.00 43.61 364 THR B CA 1
ATOM 5514 C C . THR B 1 366 ? 114.815 145.533 129.977 1.00 44.85 364 THR B C 1
ATOM 5515 O O . THR B 1 366 ? 114.762 144.987 128.869 1.00 46.77 364 THR B O 1
ATOM 5519 N N . ILE B 1 367 ? 113.737 146.063 130.553 1.00 44.33 365 ILE B N 1
ATOM 5520 C CA . ILE B 1 367 ? 112.412 145.919 129.976 1.00 44.99 365 ILE B CA 1
ATOM 5521 C C . ILE B 1 367 ? 111.840 147.243 129.469 1.00 47.23 365 ILE B C 1
ATOM 5522 O O . ILE B 1 367 ? 111.033 147.235 128.532 1.00 48.72 365 ILE B O 1
ATOM 5527 N N . ASN B 1 368 ? 112.275 148.377 130.018 1.00 46.54 366 ASN B N 1
ATOM 5528 C CA . ASN B 1 368 ? 111.671 149.669 129.702 1.00 45.88 366 ASN B CA 1
ATOM 5529 C C . ASN B 1 368 ? 111.715 149.961 128.205 1.00 47.43 366 ASN B C 1
ATOM 5530 O O . ASN B 1 368 ? 112.747 149.780 127.553 1.00 48.75 366 ASN B O 1
ATOM 5535 N N . MET B 1 369 ? 110.583 150.424 127.662 1.00 47.80 367 MET B N 1
ATOM 5536 C CA . MET B 1 369 ? 110.445 150.661 126.229 1.00 46.82 367 MET B CA 1
ATOM 5537 C C . MET B 1 369 ? 109.869 152.041 125.926 1.00 47.41 367 MET B C 1
ATOM 5538 O O . MET B 1 369 ? 109.258 152.239 124.872 1.00 48.70 367 MET B O 1
ATOM 5543 N N . ASP B 1 370 ? 110.036 153.009 126.832 1.00 46.97 368 ASP B N 1
ATOM 5544 C CA . ASP B 1 370 ? 109.564 154.361 126.535 1.00 46.29 368 ASP B CA 1
ATOM 5545 C C . ASP B 1 370 ? 110.442 155.050 125.499 1.00 47.24 368 ASP B C 1
ATOM 5546 O O . ASP B 1 370 ? 109.942 155.838 124.689 1.00 47.93 368 ASP B O 1
ATOM 5551 N N . GLY B 1 371 ? 111.748 154.772 125.508 1.00 46.77 369 GLY B N 1
ATOM 5552 C CA . GLY B 1 371 ? 112.632 155.384 124.534 1.00 46.81 369 GLY B CA 1
ATOM 5553 C C . GLY B 1 371 ? 112.672 154.650 123.212 1.00 48.18 369 GLY B C 1
ATOM 5554 O O . GLY B 1 371 ? 112.915 155.264 122.170 1.00 49.44 369 GLY B O 1
ATOM 5555 N N . THR B 1 372 ? 112.445 153.334 123.232 1.00 48.77 370 THR B N 1
ATOM 5556 C CA . THR B 1 372 ? 112.380 152.573 121.989 1.00 49.46 370 THR B CA 1
ATOM 5557 C C . THR B 1 372 ? 111.226 153.048 121.115 1.00 49.41 370 THR B C 1
ATOM 5558 O O . THR B 1 372 ? 111.392 153.275 119.912 1.00 52.14 370 THR B O 1
ATOM 5562 N N . ALA B 1 373 ? 110.045 153.223 121.715 1.00 48.01 371 ALA B N 1
ATOM 5563 C CA . ALA B 1 373 ? 108.881 153.691 120.974 1.00 48.58 371 ALA B CA 1
ATOM 5564 C C . ALA B 1 373 ? 109.047 155.110 120.454 1.00 49.28 371 ALA B C 1
ATOM 5565 O O . ALA B 1 373 ? 108.369 155.486 119.492 1.00 51.21 371 ALA B O 1
ATOM 5567 N N . LEU B 1 374 ? 109.921 155.905 121.066 1.00 49.42 372 LEU B N 1
ATOM 5568 C CA . LEU B 1 374 ? 110.138 157.282 120.652 1.00 50.06 372 LEU B CA 1
ATOM 5569 C C . LEU B 1 374 ? 111.315 157.445 119.700 1.00 50.64 372 LEU B C 1
ATOM 5570 O O . LEU B 1 374 ? 111.454 158.511 119.092 1.00 50.63 372 LEU B O 1
ATOM 5575 N N . TYR B 1 375 ? 112.172 156.433 119.572 1.00 52.05 373 TYR B N 1
ATOM 5576 C CA . TYR B 1 375 ? 113.324 156.496 118.684 1.00 52.42 373 TYR B CA 1
ATOM 5577 C C . TYR B 1 375 ? 113.228 155.504 117.529 1.00 53.81 373 TYR B C 1
ATOM 5578 O O . TYR B 1 375 ? 113.193 155.912 116.365 1.00 55.33 373 TYR B O 1
ATOM 5587 N N . GLU B 1 376 ? 113.182 154.200 117.824 1.00 54.07 374 GLU B N 1
ATOM 5588 C CA . GLU B 1 376 ? 113.180 153.192 116.768 1.00 54.05 374 GLU B CA 1
ATOM 5589 C C . GLU B 1 376 ? 111.889 153.206 115.955 1.00 54.52 374 GLU B C 1
ATOM 5590 O O . GLU B 1 376 ? 111.922 153.044 114.730 1.00 55.82 374 GLU B O 1
ATOM 5596 N N . ALA B 1 377 ? 110.744 153.415 116.608 1.00 54.14 375 ALA B N 1
ATOM 5597 C CA . ALA B 1 377 ? 109.488 153.514 115.870 1.00 53.38 375 ALA B CA 1
ATOM 5598 C C . ALA B 1 377 ? 109.453 154.752 114.985 1.00 54.22 375 ALA B C 1
ATOM 5599 O O . ALA B 1 377 ? 108.982 154.691 113.841 1.00 57.32 375 ALA B O 1
ATOM 5601 N N . VAL B 1 378 ? 109.948 155.883 115.490 1.00 53.28 376 VAL B N 1
ATOM 5602 C CA . VAL B 1 378 ? 110.004 157.093 114.676 1.00 54.68 376 VAL B CA 1
ATOM 5603 C C . VAL B 1 378 ? 110.928 156.888 113.484 1.00 56.79 376 VAL B C 1
ATOM 5604 O O . VAL B 1 378 ? 110.625 157.318 112.365 1.00 57.87 376 VAL B O 1
ATOM 5608 N N . ALA B 1 379 ? 112.068 156.224 113.700 1.00 56.73 377 ALA B N 1
ATOM 5609 C CA . ALA B 1 379 ? 112.976 155.935 112.596 1.00 56.87 377 ALA B CA 1
ATOM 5610 C C . ALA B 1 379 ? 112.325 155.028 111.559 1.00 58.29 377 ALA B C 1
ATOM 5611 O O . ALA B 1 379 ? 112.488 155.237 110.352 1.00 59.98 377 ALA B O 1
ATOM 5613 N N . ALA B 1 380 ? 111.589 154.008 112.010 1.00 58.15 378 ALA B N 1
ATOM 5614 C CA . ALA B 1 380 ? 110.915 153.113 111.072 1.00 57.81 378 ALA B CA 1
ATOM 5615 C C . ALA B 1 380 ? 109.863 153.851 110.253 1.00 59.18 378 ALA B C 1
ATOM 5616 O O . ALA B 1 380 ? 109.760 153.652 109.036 1.00 62.67 378 ALA B O 1
ATOM 5618 N N . VAL B 1 381 ? 109.072 154.711 110.902 1.00 58.13 379 VAL B N 1
ATOM 5619 C CA . VAL B 1 381 ? 108.070 155.481 110.169 1.00 59.21 379 VAL B CA 1
ATOM 5620 C C . VAL B 1 381 ? 108.738 156.449 109.199 1.00 61.96 379 VAL B C 1
ATOM 5621 O O . VAL B 1 381 ? 108.242 156.677 108.091 1.00 64.72 379 VAL B O 1
ATOM 5625 N N . PHE B 1 382 ? 109.872 157.033 109.595 1.00 61.02 380 PHE B N 1
ATOM 5626 C CA . PHE B 1 382 ? 110.606 157.916 108.694 1.00 62.19 380 PHE B CA 1
ATOM 5627 C C . PHE B 1 382 ? 111.109 157.163 107.468 1.00 63.97 380 PHE B C 1
ATOM 5628 O O . PHE B 1 382 ? 111.019 157.663 106.340 1.00 65.19 380 PHE B O 1
ATOM 5636 N N . ILE B 1 383 ? 111.641 155.956 107.672 1.00 64.13 381 ILE B N 1
ATOM 5637 C CA . ILE B 1 383 ? 112.103 155.144 106.549 1.00 64.70 381 ILE B CA 1
ATOM 5638 C C . ILE B 1 383 ? 110.939 154.795 105.630 1.00 65.85 381 ILE B C 1
ATOM 5639 O O . ILE B 1 383 ? 111.063 154.844 104.401 1.00 67.56 381 ILE B O 1
ATOM 5644 N N . ALA B 1 384 ? 109.792 154.438 106.211 1.00 65.87 382 ALA B N 1
ATOM 5645 C CA . ALA B 1 384 ? 108.620 154.127 105.396 1.00 66.66 382 ALA B CA 1
ATOM 5646 C C . ALA B 1 384 ? 108.163 155.343 104.597 1.00 67.64 382 ALA B C 1
ATOM 5647 O O . ALA B 1 384 ? 107.774 155.217 103.430 1.00 70.59 382 ALA B O 1
ATOM 5649 N N . GLN B 1 385 ? 108.197 156.527 105.211 1.00 66.80 383 GLN B N 1
ATOM 5650 C CA . GLN B 1 385 ? 107.823 157.747 104.502 1.00 67.64 383 GLN B CA 1
ATOM 5651 C C . GLN B 1 385 ? 108.820 158.096 103.406 1.00 69.43 383 GLN B C 1
ATOM 5652 O O . GLN B 1 385 ? 108.442 158.712 102.402 1.00 70.57 383 GLN B O 1
ATOM 5658 N N . LEU B 1 386 ? 110.091 157.725 103.581 1.00 69.33 384 LEU B N 1
ATOM 5659 C CA . LEU B 1 386 ? 111.105 158.045 102.579 1.00 69.55 384 LEU B CA 1
ATOM 5660 C C . LEU B 1 386 ? 110.800 157.372 101.246 1.00 71.50 384 LEU B C 1
ATOM 5661 O O . LEU B 1 386 ? 110.974 157.979 100.182 1.00 72.77 384 LEU B O 1
ATOM 5666 N N . ASN B 1 387 ? 110.346 156.122 101.281 1.00 71.66 385 ASN B N 1
ATOM 5667 C CA . ASN B 1 387 ? 110.025 155.372 100.073 1.00 72.34 385 ASN B CA 1
ATOM 5668 C C . ASN B 1 387 ? 108.692 155.780 99.451 1.00 74.26 385 ASN B C 1
ATOM 5669 O O . ASN B 1 387 ? 108.227 155.100 98.529 1.00 75.14 385 ASN B O 1
ATOM 5674 N N . ASP B 1 388 ? 108.073 156.859 99.936 1.00 74.45 386 ASP B N 1
ATOM 5675 C CA . ASP B 1 388 ? 106.788 157.346 99.427 1.00 75.92 386 ASP B CA 1
ATOM 5676 C C . ASP B 1 388 ? 105.690 156.290 99.540 1.00 76.57 386 ASP B C 1
ATOM 5677 O O . ASP B 1 388 ? 104.719 156.307 98.781 1.00 77.89 386 ASP B O 1
ATOM 5682 N N . LEU B 1 389 ? 105.837 155.367 100.486 1.00 76.51 387 LEU B N 1
ATOM 5683 C CA . LEU B 1 389 ? 104.831 154.334 100.690 1.00 78.26 387 LEU B CA 1
ATOM 5684 C C . LEU B 1 389 ? 103.581 154.931 101.325 1.00 79.80 387 LEU B C 1
ATOM 5685 O O . LEU B 1 389 ? 103.666 155.676 102.306 1.00 80.42 387 LEU B O 1
ATOM 5690 N N . ASP B 1 390 ? 102.421 154.604 100.764 1.00 81.01 388 ASP B N 1
ATOM 5691 C CA . ASP B 1 390 ? 101.152 155.076 101.302 1.00 81.83 388 ASP B CA 1
ATOM 5692 C C . ASP B 1 390 ? 100.779 154.228 102.512 1.00 81.46 388 ASP B C 1
ATOM 5693 O O . ASP B 1 390 ? 100.591 153.013 102.393 1.00 81.57 388 ASP B O 1
ATOM 5698 N N . LEU B 1 391 ? 100.675 154.867 103.674 1.00 80.67 389 LEU B N 1
ATOM 5699 C CA . LEU B 1 391 ? 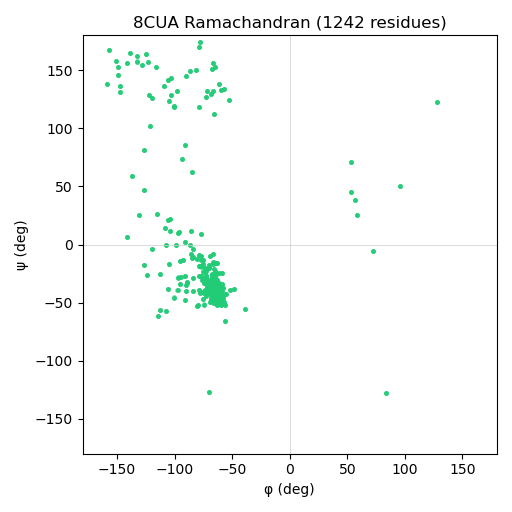100.412 154.183 104.933 1.00 79.43 389 LEU B CA 1
ATOM 5700 C C . LEU B 1 391 ? 99.118 154.698 105.546 1.00 78.65 389 LEU B C 1
ATOM 5701 O O . LEU B 1 391 ? 98.954 155.906 105.735 1.00 78.02 389 LEU B O 1
ATOM 5706 N N . GLY B 1 392 ? 98.206 153.775 105.854 1.00 77.33 390 GLY B N 1
ATOM 5707 C CA . GLY B 1 392 ? 96.999 154.126 106.568 1.00 75.93 390 GLY B CA 1
ATOM 5708 C C . GLY B 1 392 ? 97.250 154.300 108.053 1.00 74.97 390 GLY B C 1
ATOM 5709 O O . GLY B 1 392 ? 98.318 153.978 108.574 1.00 74.52 390 GLY B O 1
ATOM 5710 N N . ILE B 1 393 ? 96.238 154.832 108.745 1.00 74.01 391 ILE B N 1
ATOM 5711 C CA . ILE B 1 393 ? 96.362 155.032 110.185 1.00 73.57 391 ILE B CA 1
ATOM 5712 C C . ILE B 1 393 ? 96.514 153.701 110.913 1.00 72.19 391 ILE B C 1
ATOM 5713 O O . ILE B 1 393 ? 97.157 153.633 111.967 1.00 71.75 391 ILE B O 1
ATOM 5718 N N . GLY B 1 394 ? 95.934 152.627 110.373 1.00 72.31 392 GLY B N 1
ATOM 5719 C CA . GLY B 1 394 ? 96.184 151.307 110.930 1.00 71.12 392 GLY B CA 1
ATOM 5720 C C . GLY B 1 394 ? 97.603 150.831 110.685 1.00 70.76 392 GLY B C 1
ATOM 5721 O O . GLY B 1 394 ? 98.235 150.238 111.567 1.00 69.64 392 GLY B O 1
ATOM 5722 N N . GLN B 1 395 ? 98.139 151.117 109.495 1.00 71.54 393 GLN B N 1
ATOM 5723 C CA . GLN B 1 395 ? 99.488 150.663 109.183 1.00 71.38 393 GLN B CA 1
ATOM 5724 C C . GLN B 1 395 ? 100.511 151.356 110.067 1.00 69.44 393 GLN B C 1
ATOM 5725 O O . GLN B 1 395 ? 101.480 150.726 110.507 1.00 68.08 393 GLN B O 1
ATOM 5731 N N . ILE B 1 396 ? 100.337 152.658 110.315 1.00 69.71 394 ILE B N 1
ATOM 5732 C CA . ILE B 1 396 ? 101.332 153.378 111.099 1.00 68.04 394 ILE B CA 1
ATOM 5733 C C . ILE B 1 396 ? 101.397 152.783 112.498 1.00 66.39 394 ILE B C 1
ATOM 5734 O O . ILE B 1 396 ? 102.482 152.586 113.064 1.00 65.48 394 ILE B O 1
ATOM 5739 N N . ILE B 1 397 ? 100.228 152.460 113.062 1.00 66.86 395 ILE B N 1
ATOM 5740 C CA . ILE B 1 397 ? 100.187 151.836 114.379 1.00 65.36 395 ILE B CA 1
ATOM 5741 C C . ILE B 1 397 ? 100.868 150.479 114.321 1.00 63.67 395 ILE B C 1
ATOM 5742 O O . ILE B 1 397 ? 101.582 150.084 115.253 1.00 62.56 395 ILE B O 1
ATOM 5747 N N . THR B 1 398 ? 100.664 149.744 113.220 1.00 64.74 396 THR B N 1
ATOM 5748 C CA . THR B 1 398 ? 101.265 148.417 113.117 1.00 64.09 396 THR B CA 1
ATOM 5749 C C . THR B 1 398 ? 102.783 148.526 113.169 1.00 62.93 396 THR B C 1
ATOM 5750 O O . THR B 1 398 ? 103.448 147.795 113.914 1.00 62.47 396 THR B O 1
ATOM 5754 N N . ILE B 1 399 ? 103.341 149.459 112.390 1.00 63.84 397 ILE B N 1
ATOM 5755 C CA . ILE B 1 399 ? 104.794 149.614 112.338 1.00 62.79 397 ILE B CA 1
ATOM 5756 C C . ILE B 1 399 ? 105.319 150.051 113.696 1.00 61.75 397 ILE B C 1
ATOM 5757 O O . ILE B 1 399 ? 106.348 149.556 114.168 1.00 60.86 397 ILE B O 1
ATOM 5762 N N . SER B 1 400 ? 104.628 150.999 114.337 1.00 61.32 398 SER B N 1
ATOM 5763 C CA . SER B 1 400 ? 105.115 151.527 115.607 1.00 59.33 398 SER B CA 1
ATOM 5764 C C . SER B 1 400 ? 105.126 150.442 116.677 1.00 58.51 398 SER B C 1
ATOM 5765 O O . SER B 1 400 ? 106.105 150.303 117.420 1.00 57.68 398 SER B O 1
ATOM 5768 N N . ILE B 1 401 ? 104.066 149.632 116.741 1.00 58.96 399 ILE B N 1
ATOM 5769 C CA . ILE B 1 401 ? 104.003 148.581 117.750 1.00 57.84 399 ILE B CA 1
ATOM 5770 C C . ILE B 1 401 ? 105.029 147.496 117.451 1.00 56.74 399 ILE B C 1
ATOM 5771 O O . ILE B 1 401 ? 105.689 146.984 118.363 1.00 55.38 399 ILE B O 1
ATOM 5776 N N . THR B 1 402 ? 105.192 147.135 116.175 1.00 57.83 400 THR B N 1
ATOM 5777 C CA . THR B 1 402 ? 106.168 146.109 115.825 1.00 57.27 400 THR B CA 1
ATOM 5778 C C . THR B 1 402 ? 107.584 146.559 116.162 1.00 57.39 400 THR B C 1
ATOM 5779 O O . THR B 1 402 ? 108.375 145.784 116.715 1.00 56.21 400 THR B O 1
ATOM 5783 N N . ALA B 1 403 ? 107.918 147.817 115.861 1.00 58.34 401 ALA B N 1
ATOM 5784 C CA . ALA B 1 403 ? 109.252 148.317 116.168 1.00 56.62 401 ALA B CA 1
ATOM 5785 C C . ALA B 1 403 ? 109.468 148.426 117.671 1.00 55.86 401 ALA B C 1
ATOM 5786 O O . ALA B 1 403 ? 110.556 148.116 118.169 1.00 56.58 401 ALA B O 1
ATOM 5788 N N . THR B 1 404 ? 108.447 148.872 118.412 1.00 55.32 402 THR B N 1
ATOM 5789 C CA . THR B 1 404 ? 108.591 149.002 119.857 1.00 54.12 402 THR B CA 1
ATOM 5790 C C . THR B 1 404 ? 108.787 147.640 120.512 1.00 54.66 402 THR B C 1
ATOM 5791 O O . THR B 1 404 ? 109.644 147.480 121.389 1.00 53.67 402 THR B O 1
ATOM 5795 N N . SER B 1 405 ? 108.002 146.645 120.093 1.00 55.67 403 SER B N 1
ATOM 5796 C CA . SER B 1 405 ? 108.055 145.326 120.712 1.00 53.90 403 SER B CA 1
ATOM 5797 C C . SER B 1 405 ? 109.275 144.524 120.278 1.00 53.11 403 SER B C 1
ATOM 5798 O O . SER B 1 405 ? 109.760 143.689 121.048 1.00 52.20 403 SER B O 1
ATOM 5801 N N . ALA B 1 406 ? 109.771 144.742 119.057 1.00 54.44 404 ALA B N 1
ATOM 5802 C CA . ALA B 1 406 ? 110.894 143.949 118.567 1.00 53.45 404 ALA B CA 1
ATOM 5803 C C . ALA B 1 406 ? 112.151 144.163 119.404 1.00 54.39 404 ALA B C 1
ATOM 5804 O O . ALA B 1 406 ? 112.872 143.204 119.702 1.00 53.29 404 ALA B O 1
ATOM 5806 N N . SER B 1 407 ? 112.414 145.416 119.783 1.00 55.90 405 SER B N 1
ATOM 5807 C CA . SER B 1 407 ? 113.619 145.737 120.595 1.00 54.81 405 SER B CA 1
ATOM 5808 C C . SER B 1 407 ? 113.222 145.907 122.064 1.00 54.10 405 SER B C 1
ATOM 5809 O O . SER B 1 407 ? 112.416 146.811 122.352 1.00 55.79 405 SER B O 1
ATOM 5812 N N . ILE B 1 408 ? 113.754 145.060 122.950 1.00 53.05 406 ILE B N 1
ATOM 5813 C CA . ILE B 1 408 ? 113.360 145.114 124.390 1.00 53.58 406 ILE B CA 1
ATOM 5814 C C . ILE B 1 408 ? 114.608 145.297 125.267 1.00 54.86 406 ILE B C 1
ATOM 5815 O O . ILE B 1 408 ? 114.469 145.851 126.371 1.00 54.46 406 ILE B O 1
ATOM 5820 N N . GLY B 1 409 ? 115.777 144.855 124.794 1.00 53.86 407 GLY B N 1
ATOM 5821 C CA . GLY B 1 409 ? 117.017 144.973 125.588 1.00 53.75 407 GLY B CA 1
ATOM 5822 C C . GLY B 1 409 ? 117.910 146.088 125.079 1.00 53.97 407 GLY B C 1
ATOM 5823 O O . GLY B 1 409 ? 119.121 146.042 125.364 1.00 53.52 407 GLY B O 1
ATOM 5824 N N . ALA B 1 410 ? 117.341 147.058 124.357 1.00 55.22 408 ALA B N 1
ATOM 5825 C CA . ALA B 1 410 ? 118.147 148.139 123.743 1.00 55.52 408 ALA B CA 1
ATOM 5826 C C . ALA B 1 410 ? 118.825 149.003 124.813 1.00 55.19 408 ALA B C 1
ATOM 5827 O O . ALA B 1 410 ? 120.010 149.335 124.628 1.00 55.94 408 ALA B O 1
ATOM 5829 N N . ALA B 1 411 ? 118.114 149.342 125.893 1.00 54.54 409 ALA B N 1
ATOM 5830 C CA . ALA B 1 411 ? 118.671 150.250 126.926 1.00 51.18 409 ALA B CA 1
ATOM 5831 C C . ALA B 1 411 ? 119.987 149.698 127.485 1.00 50.69 409 ALA B C 1
ATOM 5832 O O . ALA B 1 411 ? 120.924 150.495 127.678 1.00 49.30 409 ALA B O 1
ATOM 5834 N N . GLY B 1 412 ? 120.047 148.390 127.744 1.00 51.93 410 GLY B N 1
ATOM 5835 C CA . GLY B 1 412 ? 121.262 147.779 128.318 1.00 51.57 410 GLY B CA 1
ATOM 5836 C C . GLY B 1 412 ? 122.433 147.807 127.355 1.00 51.27 410 GLY B C 1
ATOM 5837 O O . GLY B 1 412 ? 123.553 148.105 127.810 1.00 51.74 410 GLY B O 1
ATOM 5838 N N . VAL B 1 413 ? 122.194 147.511 126.074 1.00 52.34 411 VAL B N 1
ATOM 5839 C CA . VAL B 1 413 ? 123.295 147.450 125.066 1.00 53.51 411 VAL B CA 1
ATOM 5840 C C . VAL B 1 413 ? 123.989 148.815 124.984 1.00 53.59 411 VAL B C 1
ATOM 5841 O O . VAL B 1 413 ? 123.284 149.834 124.877 1.00 53.43 411 VAL B O 1
ATOM 5845 N N . PRO B 1 414 ? 125.338 148.870 125.011 1.00 53.52 412 PRO B N 1
ATOM 5846 C CA . PRO B 1 414 ? 126.072 150.136 124.900 1.00 52.63 412 PRO B CA 1
ATOM 5847 C C . PRO B 1 414 ? 125.757 150.891 123.596 1.00 55.09 412 PRO B C 1
ATOM 5848 O O . PRO B 1 414 ? 125.755 152.106 123.630 1.00 55.26 412 PRO B O 1
ATOM 5852 N N . GLN B 1 415 ? 125.514 150.173 122.495 1.00 56.13 413 GLN B N 1
ATOM 5853 C CA . GLN B 1 415 ? 125.116 150.831 121.216 1.00 58.97 413 GLN B CA 1
ATOM 5854 C C . GLN B 1 415 ? 123.973 150.033 120.582 1.00 61.58 413 GLN B C 1
ATOM 5855 O O . GLN B 1 415 ? 124.148 149.566 119.439 1.00 64.13 413 GLN B O 1
ATOM 5861 N N . ALA B 1 416 ? 122.849 149.889 121.290 1.00 61.60 414 ALA B N 1
ATOM 5862 C CA . ALA B 1 416 ? 121.713 149.112 120.806 1.00 62.75 414 ALA B CA 1
ATOM 5863 C C . ALA B 1 416 ? 121.329 149.468 119.375 1.00 66.09 414 ALA B C 1
ATOM 5864 O O . ALA B 1 416 ? 120.977 148.581 118.591 1.00 68.31 414 ALA B O 1
ATOM 5866 N N . GLY B 1 417 ? 121.407 150.750 119.008 1.00 65.16 415 GLY B N 1
ATOM 5867 C CA . GLY B 1 417 ? 120.902 151.172 117.707 1.00 68.27 415 GLY B CA 1
ATOM 5868 C C . GLY B 1 417 ? 121.555 150.471 116.530 1.00 69.64 415 GLY B C 1
ATOM 5869 O O . GLY B 1 417 ? 120.870 150.074 115.581 1.00 70.12 415 GLY B O 1
ATOM 5870 N N . LEU B 1 418 ? 122.864 150.221 116.619 1.00 69.11 416 LEU B N 1
ATOM 5871 C CA . LEU B 1 418 ? 123.604 149.653 115.494 1.00 70.63 416 LEU B CA 1
ATOM 5872 C C . LEU B 1 418 ? 123.061 148.288 115.087 1.00 71.52 416 LEU B C 1
ATOM 5873 O O . LEU B 1 418 ? 122.987 147.975 113.894 1.00 72.56 416 LEU B O 1
ATOM 5878 N N . VAL B 1 419 ? 122.680 147.463 116.058 1.00 71.63 417 VAL B N 1
ATOM 5879 C CA . VAL B 1 419 ? 122.251 146.100 115.768 1.00 71.96 417 VAL B CA 1
ATOM 5880 C C . VAL B 1 419 ? 120.730 146.048 115.698 1.00 72.26 417 VAL B C 1
ATOM 5881 O O . VAL B 1 419 ? 120.160 145.209 114.992 1.00 72.96 417 VAL B O 1
ATOM 5885 N N . THR B 1 420 ? 120.059 146.942 116.428 1.00 71.90 418 THR B N 1
ATOM 5886 C CA . THR B 1 420 ? 118.603 146.906 116.486 1.00 71.86 418 THR B CA 1
ATOM 5887 C C . THR B 1 420 ? 117.959 147.510 115.247 1.00 72.54 418 THR B C 1
ATOM 5888 O O . THR B 1 420 ? 116.838 147.123 114.899 1.00 73.22 418 THR B O 1
ATOM 5892 N N . MET B 1 421 ? 118.632 148.440 114.560 1.00 72.21 419 MET B N 1
ATOM 5893 C CA . MET B 1 421 ? 118.018 149.062 113.390 1.00 73.44 419 MET B CA 1
ATOM 5894 C C . MET B 1 421 ? 117.744 148.026 112.306 1.00 74.50 419 MET B C 1
ATOM 5895 O O . MET B 1 421 ? 116.637 147.959 111.755 1.00 74.34 419 MET B O 1
ATOM 5900 N N . VAL B 1 422 ? 118.745 147.205 111.986 1.00 75.69 420 VAL B N 1
ATOM 5901 C CA . VAL B 1 422 ? 118.556 146.204 110.945 1.00 76.44 420 VAL B CA 1
ATOM 5902 C C . VAL B 1 422 ? 117.553 145.143 111.388 1.00 75.27 420 VAL B C 1
ATOM 5903 O O . VAL B 1 422 ? 116.781 144.636 110.566 1.00 74.24 420 VAL B O 1
ATOM 5907 N N . ILE B 1 423 ? 117.526 144.798 112.681 1.00 75.39 421 ILE B N 1
ATOM 5908 C CA . ILE B 1 423 ? 116.564 143.807 113.159 1.00 75.59 421 ILE B CA 1
ATOM 5909 C C . ILE B 1 423 ? 115.135 144.319 113.008 1.00 75.84 421 ILE B C 1
ATOM 5910 O O . ILE B 1 423 ? 114.253 143.597 112.527 1.00 76.49 421 ILE B O 1
ATOM 5915 N N . VAL B 1 424 ? 114.883 145.573 113.399 1.00 75.26 422 VAL B N 1
ATOM 5916 C CA . VAL B 1 424 ? 113.540 146.132 113.246 1.00 74.48 422 VAL B CA 1
ATOM 5917 C C . VAL B 1 424 ? 113.169 146.239 111.770 1.00 74.81 422 VAL B C 1
ATOM 5918 O O . VAL B 1 424 ? 112.035 145.936 111.381 1.00 74.24 422 VAL B O 1
ATOM 5922 N N . LEU B 1 425 ? 114.108 146.686 110.927 1.00 75.54 423 LEU B N 1
ATOM 5923 C CA . LEU B 1 425 ? 113.811 146.813 109.504 1.00 75.90 423 LEU B CA 1
ATOM 5924 C C . LEU B 1 425 ? 113.476 145.461 108.885 1.00 76.43 423 LEU B C 1
ATOM 5925 O O . LEU B 1 425 ? 112.552 145.355 108.069 1.00 76.47 423 LEU B O 1
ATOM 5930 N N . SER B 1 426 ? 114.217 144.414 109.257 1.00 76.32 424 SER B N 1
ATOM 5931 C CA . SER B 1 426 ? 113.915 143.077 108.757 1.00 76.43 424 SER B CA 1
ATOM 5932 C C . SER B 1 426 ? 112.573 142.576 109.277 1.00 76.16 424 SER B C 1
ATOM 5933 O O . SER B 1 426 ? 111.819 141.930 108.540 1.00 76.01 424 SER B O 1
ATOM 5936 N N . ALA B 1 427 ? 112.261 142.852 110.547 1.00 75.62 425 ALA B N 1
ATOM 5937 C CA . ALA B 1 427 ? 110.992 142.404 111.113 1.00 74.74 425 ALA B CA 1
ATOM 5938 C C . ALA B 1 427 ? 109.806 143.075 110.432 1.00 75.29 425 ALA B C 1
ATOM 5939 O O . ALA B 1 427 ? 108.799 142.420 110.140 1.00 71.07 425 ALA B O 1
ATOM 5941 N N . VAL B 1 428 ? 109.901 144.382 110.176 1.00 75.82 426 VAL B N 1
ATOM 5942 C CA . VAL B 1 428 ? 108.807 145.089 109.519 1.00 76.50 426 VAL B CA 1
ATOM 5943 C C . VAL B 1 428 ? 108.680 144.650 108.064 1.00 77.07 426 VAL B C 1
ATOM 5944 O O . VAL B 1 428 ? 107.569 144.483 107.547 1.00 76.92 426 VAL B O 1
ATOM 5948 N N . GLY B 1 429 ? 109.806 144.447 107.387 1.00 76.58 427 GLY B N 1
ATOM 5949 C CA . GLY B 1 429 ? 109.784 144.097 105.981 1.00 77.29 427 GLY B CA 1
ATOM 5950 C C . GLY B 1 429 ? 109.953 145.292 105.067 1.00 79.02 427 GLY B C 1
ATOM 5951 O O . GLY B 1 429 ? 109.172 145.491 104.132 1.00 79.28 427 GLY B O 1
ATOM 5952 N N . LEU B 1 430 ? 110.975 146.096 105.334 1.00 79.51 428 LEU B N 1
ATOM 5953 C CA . LEU B 1 430 ? 111.295 147.293 104.575 1.00 79.54 428 LEU B CA 1
ATOM 5954 C C . LEU B 1 430 ? 112.719 147.201 104.048 1.00 79.18 428 LEU B C 1
ATOM 5955 O O . LEU B 1 430 ? 113.538 146.442 104.580 1.00 79.28 428 LEU B O 1
ATOM 5960 N N . PRO B 1 431 ? 113.046 147.944 102.975 1.00 79.30 429 PRO B N 1
ATOM 5961 C CA . PRO B 1 431 ? 114.410 147.898 102.427 1.00 80.58 429 PRO B CA 1
ATOM 5962 C C . PRO B 1 431 ? 115.484 148.167 103.471 1.00 81.02 429 PRO B C 1
ATOM 5963 O O . PRO B 1 431 ? 115.463 149.199 104.149 1.00 81.31 429 PRO B O 1
ATOM 5967 N N . ALA B 1 432 ? 116.427 147.237 103.604 1.00 80.33 430 ALA B N 1
ATOM 5968 C CA . ALA B 1 432 ? 117.467 147.325 104.621 1.00 80.46 430 ALA B CA 1
ATOM 5969 C C . ALA B 1 432 ? 118.651 148.184 104.198 1.00 80.62 430 ALA B C 1
ATOM 5970 O O . ALA B 1 432 ? 119.559 148.394 105.010 1.00 80.96 430 ALA B O 1
ATOM 5972 N N . GLU B 1 433 ? 118.671 148.683 102.963 1.00 80.91 431 GLU B N 1
ATOM 5973 C CA . GLU B 1 433 ? 119.781 149.504 102.499 1.00 81.83 431 GLU B CA 1
ATOM 5974 C C . GLU B 1 433 ? 119.713 150.941 103.000 1.00 81.64 431 GLU B C 1
ATOM 5975 O O . GLU B 1 433 ? 120.681 151.687 102.817 1.00 80.72 431 GLU B O 1
ATOM 5981 N N . ASP B 1 434 ? 118.609 151.343 103.623 1.00 81.03 432 ASP B N 1
ATOM 5982 C CA . ASP B 1 434 ? 118.446 152.700 104.130 1.00 79.83 432 ASP B CA 1
ATOM 5983 C C . ASP B 1 434 ? 118.912 152.858 105.573 1.00 78.11 432 ASP B C 1
ATOM 5984 O O . ASP B 1 434 ? 118.776 153.951 106.133 1.00 76.83 432 ASP B O 1
ATOM 5989 N N . VAL B 1 435 ? 119.448 151.802 106.187 1.00 78.00 433 VAL B N 1
ATOM 5990 C CA . VAL B 1 435 ? 119.871 151.889 107.581 1.00 76.95 433 VAL B CA 1
ATOM 5991 C C . VAL B 1 435 ? 121.085 152.801 107.730 1.00 76.22 433 VAL B C 1
ATOM 5992 O O . VAL B 1 435 ? 121.196 153.552 108.709 1.00 76.39 433 VAL B O 1
ATOM 5996 N N . THR B 1 436 ? 122.001 152.767 106.754 1.00 76.43 434 THR B N 1
ATOM 5997 C CA . THR B 1 436 ? 123.240 153.530 106.858 1.00 76.66 434 THR B CA 1
ATOM 5998 C C . THR B 1 436 ? 122.980 155.029 106.898 1.00 75.77 434 THR B C 1
ATOM 5999 O O . THR B 1 436 ? 123.799 155.786 107.431 1.00 75.75 434 THR B O 1
ATOM 6003 N N . LEU B 1 437 ? 121.856 155.477 106.335 1.00 75.27 435 LEU B N 1
ATOM 6004 C CA . LEU B 1 437 ? 121.513 156.892 106.404 1.00 75.58 435 LEU B CA 1
ATOM 6005 C C . LEU B 1 437 ? 121.266 157.334 107.841 1.00 75.18 435 LEU B C 1
ATOM 6006 O O . LEU B 1 437 ? 121.701 158.418 108.249 1.00 74.98 435 LEU B O 1
ATOM 6011 N N . ILE B 1 438 ? 120.580 156.502 108.633 1.00 73.98 436 ILE B N 1
ATOM 6012 C CA . ILE B 1 438 ? 120.218 156.883 109.996 1.00 72.35 436 ILE B CA 1
ATOM 6013 C C . ILE B 1 438 ? 121.230 156.433 111.041 1.00 71.68 436 ILE B C 1
ATOM 6014 O O . ILE B 1 438 ? 121.165 156.901 112.188 1.00 71.42 436 ILE B O 1
ATOM 6019 N N . ILE B 1 439 ? 122.157 155.534 110.693 1.00 72.32 437 ILE B N 1
ATOM 6020 C CA . ILE B 1 439 ? 123.181 155.127 111.656 1.00 70.99 437 ILE B CA 1
ATOM 6021 C C . ILE B 1 439 ? 124.061 156.296 112.098 1.00 70.95 437 ILE B C 1
ATOM 6022 O O . ILE B 1 439 ? 124.615 156.269 113.203 1.00 71.02 437 ILE B O 1
ATOM 6027 N N . ALA B 1 440 ? 124.170 157.348 111.279 1.00 70.98 438 ALA B N 1
ATOM 6028 C CA . ALA B 1 440 ? 125.137 158.411 111.554 1.00 70.23 438 ALA B CA 1
ATOM 6029 C C . ALA B 1 440 ? 124.874 159.112 112.886 1.00 70.82 438 ALA B C 1
ATOM 6030 O O . ALA B 1 440 ? 125.809 159.354 113.657 1.00 71.50 438 ALA B O 1
ATOM 6032 N N . VAL B 1 441 ? 123.616 159.448 113.176 1.00 68.60 439 VAL B N 1
ATOM 6033 C CA . VAL B 1 441 ? 123.272 160.212 114.375 1.00 67.53 439 VAL B CA 1
ATOM 6034 C C . VAL B 1 441 ? 122.817 159.309 115.518 1.00 63.92 439 VAL B C 1
ATOM 6035 O O . VAL B 1 441 ? 122.302 159.801 116.542 1.00 63.16 439 VAL B O 1
ATOM 6039 N N . ASP B 1 442 ? 122.986 157.994 115.361 1.00 63.43 440 ASP B N 1
ATOM 6040 C CA . ASP B 1 442 ? 122.592 157.058 116.403 1.00 62.58 440 ASP B CA 1
ATOM 6041 C C . ASP B 1 442 ? 123.398 157.274 117.674 1.00 63.19 440 ASP B C 1
ATOM 6042 O O . ASP B 1 442 ? 122.846 157.230 118.774 1.00 62.26 440 ASP B O 1
ATOM 6047 N N . CYS B 1 443 ? 124.697 157.552 117.531 1.00 65.37 441 CYS B N 1
ATOM 6048 C CA . CYS B 1 443 ? 125.591 157.702 118.715 1.00 64.55 441 CYS B CA 1
ATOM 6049 C C . CYS B 1 443 ? 125.109 158.819 119.650 1.00 61.90 441 CYS B C 1
ATOM 6050 O O . CYS B 1 443 ? 125.451 158.762 120.844 1.00 60.52 441 CYS B O 1
ATOM 6053 N N . LEU B 1 444 ? 124.355 159.793 119.136 1.00 60.92 442 LEU B N 1
ATOM 6054 C CA . LEU B 1 444 ? 123.888 160.913 119.944 1.00 57.69 442 LEU B CA 1
ATOM 6055 C C . LEU B 1 444 ? 122.441 160.748 120.387 1.00 56.80 442 LEU B C 1
ATOM 6056 O O . LEU B 1 444 ? 122.121 160.892 121.588 1.00 55.51 442 LEU B O 1
ATOM 6061 N N . LEU B 1 445 ? 121.579 160.350 119.449 1.00 57.10 443 LEU B N 1
ATOM 6062 C CA . LEU B 1 445 ? 120.160 160.091 119.799 1.00 55.21 443 LEU B CA 1
ATOM 6063 C C . LEU B 1 445 ? 120.098 158.950 120.821 1.00 53.76 443 LEU B C 1
ATOM 6064 O O . LEU B 1 445 ? 119.273 159.041 121.749 1.00 54.03 443 LEU B O 1
ATOM 6069 N N . ASP B 1 446 ? 120.947 157.930 120.665 1.00 53.84 444 ASP B N 1
ATOM 6070 C CA . ASP B 1 446 ? 120.921 156.751 121.576 1.00 52.95 444 ASP B CA 1
ATOM 6071 C C . ASP B 1 446 ? 121.333 157.167 122.993 1.00 51.32 444 ASP B C 1
ATOM 6072 O O . ASP B 1 446 ? 120.732 156.649 123.951 1.00 50.67 444 ASP B O 1
ATOM 6077 N N . ARG B 1 447 ? 122.332 158.046 123.118 1.00 51.61 445 ARG B N 1
ATOM 6078 C CA . ARG B 1 447 ? 122.808 158.499 124.454 1.00 48.84 445 ARG B CA 1
ATOM 6079 C C . ARG B 1 447 ? 121.692 159.283 125.154 1.00 47.57 445 ARG B C 1
ATOM 6080 O O . ARG B 1 447 ? 121.523 159.095 126.372 1.00 47.58 445 ARG B O 1
ATOM 6088 N N . PHE B 1 448 ? 120.971 160.129 124.413 1.00 48.17 446 PHE B N 1
ATOM 6089 C CA . PHE B 1 448 ? 119.829 160.875 125.004 1.00 47.04 446 PHE B CA 1
ATOM 6090 C C . PHE B 1 448 ? 118.752 159.872 125.425 1.00 45.60 446 PHE B C 1
ATOM 6091 O O . PHE B 1 448 ? 118.252 159.980 126.556 1.00 45.80 446 PHE B O 1
ATOM 6099 N N . ARG B 1 449 ? 118.404 158.936 124.540 1.00 45.79 447 ARG B N 1
ATOM 6100 C CA . ARG B 1 449 ? 117.451 157.890 124.896 1.00 44.72 447 ARG B CA 1
ATOM 6101 C C . ARG B 1 449 ? 117.861 157.188 126.187 1.00 43.83 447 ARG B C 1
ATOM 6102 O O . ARG B 1 449 ? 117.009 156.838 127.012 1.00 44.70 447 ARG B O 1
ATOM 6110 N N . THR B 1 450 ? 119.162 156.951 126.360 1.00 44.59 448 THR B N 1
ATOM 6111 C CA . THR B 1 450 ? 119.649 156.259 127.584 1.00 43.08 448 THR B CA 1
ATOM 6112 C C . THR B 1 450 ? 119.377 157.142 128.812 1.00 41.99 448 THR B C 1
ATOM 6113 O O . THR B 1 450 ? 118.989 156.579 129.851 1.00 42.44 448 THR B O 1
ATOM 6117 N N . MET B 1 451 ? 119.555 158.464 128.698 1.00 42.65 449 MET B N 1
ATOM 6118 C CA . MET B 1 451 ? 119.243 159.351 129.816 1.00 42.39 449 MET B CA 1
ATOM 6119 C C . MET B 1 451 ? 117.755 159.322 130.139 1.00 41.82 449 MET B C 1
ATOM 6120 O O . MET B 1 451 ? 117.363 159.263 131.314 1.00 42.48 449 MET B O 1
ATOM 6125 N N . VAL B 1 452 ? 116.912 159.344 129.103 1.00 42.11 450 VAL B N 1
ATOM 6126 C CA . VAL B 1 452 ? 115.469 159.317 129.324 1.00 41.64 450 VAL B CA 1
ATOM 6127 C C . VAL B 1 452 ? 115.055 158.023 130.017 1.00 40.63 450 VAL B C 1
ATOM 6128 O O . VAL B 1 452 ? 114.240 158.030 130.951 1.00 41.02 450 VAL B O 1
ATOM 6132 N N . ASN B 1 453 ? 115.614 156.893 129.575 1.00 40.45 451 ASN B N 1
ATOM 6133 C CA . ASN B 1 453 ? 115.262 155.609 130.175 1.00 39.50 451 ASN B CA 1
ATOM 6134 C C . ASN B 1 453 ? 115.683 155.539 131.640 1.00 39.66 451 ASN B C 1
ATOM 6135 O O . ASN B 1 453 ? 114.930 155.036 132.486 1.00 40.61 451 ASN B O 1
ATOM 6140 N N . VAL B 1 454 ? 116.879 156.038 131.964 1.00 40.04 452 VAL B N 1
ATOM 6141 C CA . VAL B 1 454 ? 117.328 156.000 133.355 1.00 38.98 452 VAL B CA 1
ATOM 6142 C C . VAL B 1 454 ? 116.441 156.881 134.233 1.00 38.39 452 VAL B C 1
ATOM 6143 O O . VAL B 1 454 ? 116.068 156.494 135.353 1.00 39.16 452 VAL B O 1
ATOM 6147 N N . LEU B 1 455 ? 116.083 158.072 133.742 1.00 38.29 453 LEU B N 1
ATOM 6148 C CA . LEU B 1 455 ? 115.187 158.937 134.506 1.00 38.45 453 LEU B CA 1
ATOM 6149 C C . LEU B 1 455 ? 113.836 158.269 134.738 1.00 39.16 453 LEU B C 1
ATOM 6150 O O . LEU B 1 455 ? 113.276 158.343 135.842 1.00 40.29 453 LEU B O 1
ATOM 6155 N N . GLY B 1 456 ? 113.296 157.615 133.707 1.00 38.65 454 GLY B N 1
ATOM 6156 C CA . GLY B 1 456 ? 112.036 156.907 133.872 1.00 38.00 454 GLY B CA 1
ATOM 6157 C C . GLY B 1 456 ? 112.121 155.794 134.899 1.00 37.84 454 GLY B C 1
ATOM 6158 O O . GLY B 1 456 ? 111.201 155.606 135.700 1.00 38.65 454 GLY B O 1
ATOM 6159 N N . ASP B 1 457 ? 113.228 155.046 134.895 1.00 38.65 455 ASP B N 1
ATOM 6160 C CA . ASP B 1 457 ? 113.401 153.980 135.878 1.00 38.33 455 ASP B CA 1
ATOM 6161 C C . ASP B 1 457 ? 113.449 154.536 137.298 1.00 38.19 455 ASP B C 1
ATOM 6162 O O . ASP B 1 457 ? 112.848 153.965 138.218 1.00 39.07 455 ASP B O 1
ATOM 6167 N N . ALA B 1 458 ? 114.163 155.647 137.499 1.00 38.33 456 ALA B N 1
ATOM 6168 C CA . ALA B 1 458 ? 114.225 156.244 138.833 1.00 37.10 456 ALA B CA 1
ATOM 6169 C C . ALA B 1 458 ? 112.851 156.728 139.295 1.00 38.39 456 ALA B C 1
ATOM 6170 O O . ALA B 1 458 ? 112.460 156.513 140.455 1.00 39.46 456 ALA B O 1
ATOM 6172 N N . PHE B 1 459 ? 112.102 157.381 138.402 1.00 38.78 457 PHE B N 1
ATOM 6173 C CA . PHE B 1 459 ? 110.759 157.829 138.762 1.00 38.54 457 PHE B CA 1
ATOM 6174 C C . PHE B 1 459 ? 109.857 156.648 139.101 1.00 38.99 457 PHE B C 1
ATOM 6175 O O . PHE B 1 459 ? 109.051 156.718 140.038 1.00 40.34 457 PHE B O 1
ATOM 6183 N N . GLY B 1 460 ? 109.981 155.553 138.349 1.00 39.18 458 GLY B N 1
ATOM 6184 C CA . GLY B 1 460 ? 109.197 154.369 138.655 1.00 38.85 458 GLY B CA 1
ATOM 6185 C C . GLY B 1 460 ? 109.546 153.771 140.002 1.00 37.87 458 GLY B C 1
ATOM 6186 O O . GLY B 1 460 ? 108.667 153.318 140.737 1.00 39.40 458 GLY B O 1
ATOM 6187 N N . THR B 1 461 ? 110.837 153.756 140.340 1.00 39.02 459 THR B N 1
ATOM 6188 C CA . THR B 1 461 ? 111.251 153.279 141.656 1.00 39.70 459 THR B CA 1
ATOM 6189 C C . THR B 1 461 ? 110.613 154.114 142.759 1.00 40.39 459 THR B C 1
ATOM 6190 O O . THR B 1 461 ? 110.075 153.573 143.735 1.00 41.09 459 THR B O 1
ATOM 6194 N N . GLY B 1 462 ? 110.645 155.439 142.606 1.00 41.23 460 GLY B N 1
ATOM 6195 C CA . GLY B 1 462 ? 110.015 156.296 143.601 1.00 39.60 460 GLY B CA 1
ATOM 6196 C C . GLY B 1 462 ? 108.524 156.042 143.734 1.00 40.71 460 GLY B C 1
ATOM 6197 O O . GLY B 1 462 ? 107.992 155.946 144.846 1.00 42.52 460 GLY B O 1
ATOM 6198 N N . ILE B 1 463 ? 107.828 155.925 142.600 1.00 41.13 461 ILE B N 1
ATOM 6199 C CA . ILE B 1 463 ? 106.380 155.725 142.628 1.00 41.75 461 ILE B CA 1
ATOM 6200 C C . ILE B 1 463 ? 106.028 154.392 143.284 1.00 42.65 461 ILE B C 1
ATOM 6201 O O . ILE B 1 463 ? 105.113 154.312 144.119 1.00 42.73 461 ILE B O 1
ATOM 6206 N N . VAL B 1 464 ? 106.754 153.329 142.929 1.00 43.05 462 VAL B N 1
ATOM 6207 C CA . VAL B 1 464 ? 106.477 152.018 143.505 1.00 41.57 462 VAL B CA 1
ATOM 6208 C C . VAL B 1 464 ? 106.770 152.015 145.000 1.00 42.95 462 VAL B C 1
ATOM 6209 O O . VAL B 1 464 ? 106.047 151.387 145.782 1.00 45.17 462 VAL B O 1
ATOM 6213 N N . GLU B 1 465 ? 107.823 152.719 145.428 1.00 43.39 463 GLU B N 1
ATOM 6214 C CA . GLU B 1 465 ? 108.075 152.817 146.861 1.00 43.22 463 GLU B CA 1
ATOM 6215 C C . GLU B 1 465 ? 106.926 153.526 147.561 1.00 44.51 463 GLU B C 1
ATOM 6216 O O . GLU B 1 465 ? 106.509 153.125 148.655 1.00 45.81 463 GLU B O 1
ATOM 6222 N N . LYS B 1 466 ? 106.407 154.595 146.949 1.00 45.47 464 LYS B N 1
ATOM 6223 C CA . LYS B 1 466 ? 105.319 155.340 147.572 1.00 45.87 464 LYS B CA 1
ATOM 6224 C C . LYS B 1 466 ? 104.068 154.480 147.713 1.00 46.58 464 LYS B C 1
ATOM 6225 O O . LYS B 1 466 ? 103.405 154.504 148.758 1.00 46.78 464 LYS B O 1
ATOM 6231 N N . LEU B 1 467 ? 103.726 153.715 146.673 1.00 47.58 465 LEU B N 1
ATOM 6232 C CA . LEU B 1 467 ? 102.477 152.957 146.709 1.00 47.30 465 LEU B CA 1
ATOM 6233 C C . LEU B 1 467 ? 102.524 151.805 147.709 1.00 48.32 465 LEU B C 1
ATOM 6234 O O . LEU B 1 467 ? 101.502 151.483 148.323 1.00 48.94 465 LEU B O 1
ATOM 6239 N N . SER B 1 468 ? 103.684 151.172 147.884 1.00 49.31 466 SER B N 1
ATOM 6240 C CA . SER B 1 468 ? 103.816 150.031 148.792 1.00 49.68 466 SER B CA 1
ATOM 6241 C C . SER B 1 468 ? 104.281 150.511 150.168 1.00 51.16 466 SER B C 1
ATOM 6242 O O . SER B 1 468 ? 105.427 150.330 150.579 1.00 52.33 466 SER B O 1
ATOM 6245 N N . LYS B 1 469 ? 103.351 151.135 150.890 1.00 52.15 467 LYS B N 1
ATOM 6246 C CA . LYS B 1 469 ? 103.634 151.625 152.234 1.00 53.77 467 LYS B CA 1
ATOM 6247 C C . LYS B 1 469 ? 103.309 150.599 153.316 1.00 55.98 467 LYS B C 1
ATOM 6248 O O . LYS B 1 469 ? 104.124 150.358 154.211 1.00 57.29 467 LYS B O 1
ATOM 6254 N N . LYS B 1 470 ? 102.123 149.990 153.250 1.00 56.70 468 LYS B N 1
ATOM 6255 C CA . LYS B 1 470 ? 101.758 148.970 154.229 1.00 57.69 468 LYS B CA 1
ATOM 6256 C C . LYS B 1 470 ? 102.527 147.671 154.020 1.00 57.18 468 LYS B C 1
ATOM 6257 O O . LYS B 1 470 ? 102.806 146.956 154.990 1.00 59.13 468 LYS B O 1
ATOM 6263 N N . GLU B 1 471 ? 102.913 147.365 152.779 1.00 55.90 469 GLU B N 1
ATOM 6264 C CA . GLU B 1 471 ? 103.690 146.155 152.531 1.00 54.92 469 GLU B CA 1
ATOM 6265 C C . GLU B 1 471 ? 105.090 146.258 153.124 1.00 55.25 469 GLU B C 1
ATOM 6266 O O . GLU B 1 471 ? 105.603 145.284 153.686 1.00 55.82 469 GLU B O 1
ATOM 6272 N N . LEU B 1 472 ? 105.692 147.447 153.078 1.00 55.59 470 LEU B N 1
ATOM 6273 C CA . LEU B 1 472 ? 107.031 147.620 153.625 1.00 54.75 470 LEU B CA 1
ATOM 6274 C C . LEU B 1 472 ? 107.039 147.719 155.142 1.00 57.16 470 LEU B C 1
ATOM 6275 O O . LEU B 1 472 ? 108.092 147.515 155.756 1.00 58.33 470 LEU B O 1
ATOM 6280 N N . GLU B 1 473 ? 105.900 148.022 155.762 1.00 58.06 471 GLU B N 1
ATOM 6281 C CA . GLU B 1 473 ? 105.829 148.018 157.216 1.00 59.23 471 GLU B CA 1
ATOM 6282 C C . GLU B 1 473 ? 105.402 146.663 157.757 1.00 60.30 471 GLU B C 1
ATOM 6283 O O . GLU B 1 473 ? 105.749 146.320 158.894 1.00 61.92 471 GLU B O 1
ATOM 6289 N N . GLN B 1 474 ? 104.655 145.884 156.969 1.00 58.98 472 GLN B N 1
ATOM 6290 C CA . GLN B 1 474 ? 104.372 144.504 157.345 1.00 59.42 472 GLN B CA 1
ATOM 6291 C C . GLN B 1 474 ? 105.586 143.606 157.141 1.00 59.61 472 GLN B C 1
ATOM 6292 O O . GLN B 1 474 ? 105.796 142.665 157.914 1.00 60.14 472 GLN B O 1
ATOM 6298 N N . MET B 1 475 ? 106.407 143.890 156.125 1.00 59.69 473 MET B N 1
ATOM 6299 C CA . MET B 1 475 ? 107.611 143.106 155.893 1.00 58.25 473 MET B CA 1
ATOM 6300 C C . MET B 1 475 ? 108.672 143.332 156.966 1.00 59.97 473 MET B C 1
ATOM 6301 O O . MET B 1 475 ? 109.596 142.521 157.085 1.00 61.67 473 MET B O 1
ATOM 6306 N N . ASP B 1 476 ? 108.564 144.410 157.741 1.00 60.42 474 ASP B N 1
ATOM 6307 C CA . ASP B 1 476 ? 109.532 144.690 158.795 1.00 62.29 474 ASP B CA 1
ATOM 6308 C C . ASP B 1 476 ? 109.145 144.079 160.135 1.00 64.43 474 ASP B C 1
ATOM 6309 O O . ASP B 1 476 ? 110.029 143.666 160.895 1.00 65.22 474 ASP B O 1
ATOM 6314 N N . VAL B 1 477 ? 107.849 144.019 160.447 1.00 64.59 475 VAL B N 1
ATOM 6315 C CA . VAL B 1 477 ? 107.422 143.421 161.708 1.00 65.13 475 VAL B CA 1
ATOM 6316 C C . VAL B 1 477 ? 107.699 141.922 161.720 1.00 65.67 475 VAL B C 1
ATOM 6317 O O . VAL B 1 477 ? 107.878 141.328 162.790 1.00 66.03 475 VAL B O 1
ATOM 6321 N N . SER B 1 478 ? 107.734 141.286 160.545 1.00 64.96 476 SER B N 1
ATOM 6322 C CA . SER B 1 478 ? 108.043 139.861 160.482 1.00 66.25 476 SER B CA 1
ATOM 6323 C C . SER B 1 478 ? 109.472 139.584 160.933 1.00 67.25 476 SER B C 1
ATOM 6324 O O . SER B 1 478 ? 109.720 138.621 161.668 1.00 67.92 476 SER B O 1
ATOM 6327 N N . SER B 1 479 ? 110.421 140.411 160.507 1.00 66.70 477 SER B N 1
ATOM 6328 C CA . SER B 1 479 ? 111.820 140.223 160.877 1.00 68.14 477 SER B CA 1
ATOM 6329 C C . SER B 1 479 ? 112.105 140.802 162.259 1.00 67.88 477 SER B C 1
ATOM 6330 O O . SER B 1 479 ? 111.562 141.842 162.632 1.00 66.95 477 SER B O 1
ATOM 6333 N N . PHE C 1 16 ? 158.053 100.299 147.091 1.00 79.72 14 PHE C N 1
ATOM 6334 C CA . PHE C 1 16 ? 158.494 101.257 146.082 1.00 81.17 14 PHE C CA 1
ATOM 6335 C C . PHE C 1 16 ? 157.709 101.096 144.786 1.00 80.59 14 PHE C C 1
ATOM 6336 O O . PHE C 1 16 ? 157.232 102.076 144.214 1.00 78.89 14 PHE C O 1
ATOM 6344 N N . LEU C 1 17 ? 157.585 99.849 144.325 1.00 81.01 15 LEU C N 1
ATOM 6345 C CA . LEU C 1 17 ? 156.862 99.587 143.085 1.00 79.85 15 LEU C CA 1
ATOM 6346 C C . LEU C 1 17 ? 155.394 99.970 143.206 1.00 78.10 15 LEU C C 1
ATOM 6347 O O . LEU C 1 17 ? 154.819 100.558 142.282 1.00 77.12 15 LEU C O 1
ATOM 6352 N N . LYS C 1 18 ? 154.766 99.641 144.337 1.00 77.96 16 LYS C N 1
ATOM 6353 C CA . LYS C 1 18 ? 153.361 99.983 144.529 1.00 77.88 16 LYS C CA 1
ATOM 6354 C C . LYS C 1 18 ? 153.158 101.486 144.676 1.00 76.69 16 LYS C C 1
ATOM 6355 O O . LYS C 1 18 ? 152.130 102.015 144.240 1.00 75.79 16 LYS C O 1
ATOM 6361 N N . ASN C 1 19 ? 154.117 102.184 145.289 1.00 77.27 17 ASN C N 1
ATOM 6362 C CA . ASN C 1 19 ? 153.954 103.612 145.536 1.00 77.84 17 ASN C CA 1
ATOM 6363 C C . ASN C 1 19 ? 153.887 104.406 144.235 1.00 76.88 17 ASN C C 1
ATOM 6364 O O . ASN C 1 19 ? 153.077 105.331 144.106 1.00 77.41 17 ASN C O 1
ATOM 6369 N N . ASN C 1 20 ? 154.727 104.060 143.264 1.00 75.61 18 ASN C N 1
ATOM 6370 C CA . ASN C 1 20 ? 154.853 104.805 142.014 1.00 73.23 18 ASN C CA 1
ATOM 6371 C C . ASN C 1 20 ? 154.671 103.883 140.815 1.00 69.41 18 ASN C C 1
ATOM 6372 O O . ASN C 1 20 ? 155.440 103.916 139.854 1.00 66.31 18 ASN C O 1
ATOM 6377 N N . TRP C 1 21 ? 153.629 103.051 140.848 1.00 69.28 19 TRP C N 1
ATOM 6378 C CA . TRP C 1 21 ? 153.392 102.124 139.745 1.00 66.35 19 TRP C CA 1
ATOM 6379 C C . TRP C 1 21 ? 152.997 102.853 138.467 1.00 63.51 19 TRP C C 1
ATOM 6380 O O . TRP C 1 21 ? 153.241 102.346 137.364 1.00 63.12 19 TRP C O 1
ATOM 6391 N N . VAL C 1 22 ? 152.425 104.053 138.593 1.00 62.02 20 VAL C N 1
ATOM 6392 C CA . VAL C 1 22 ? 151.969 104.792 137.421 1.00 60.72 20 VAL C CA 1
ATOM 6393 C C . VAL C 1 22 ? 153.144 105.178 136.531 1.00 59.99 20 VAL C C 1
ATOM 6394 O O . VAL C 1 22 ? 153.082 105.028 135.307 1.00 58.66 20 VAL C O 1
ATOM 6398 N N . LEU C 1 23 ? 154.234 105.668 137.124 1.00 59.87 21 LEU C N 1
ATOM 6399 C CA . LEU C 1 23 ? 155.342 106.175 136.319 1.00 58.26 21 LEU C CA 1
ATOM 6400 C C . LEU C 1 23 ? 156.046 105.044 135.575 1.00 58.06 21 LEU C C 1
ATOM 6401 O O . LEU C 1 23 ? 156.328 105.155 134.374 1.00 58.11 21 LEU C O 1
ATOM 6406 N N . LEU C 1 24 ? 156.347 103.947 136.276 1.00 58.14 22 LEU C N 1
ATOM 6407 C CA . LEU C 1 24 ? 156.993 102.811 135.624 1.00 57.61 22 LEU C CA 1
ATOM 6408 C C . LEU C 1 24 ? 156.083 102.183 134.579 1.00 56.87 22 LEU C C 1
ATOM 6409 O O . LEU C 1 24 ? 156.548 101.777 133.507 1.00 56.70 22 LEU C O 1
ATOM 6414 N N . SER C 1 25 ? 154.784 102.080 134.872 1.00 56.01 23 SER C N 1
ATOM 6415 C CA . SER C 1 25 ? 153.859 101.556 133.873 1.00 54.67 23 SER C CA 1
ATOM 6416 C C . SER C 1 25 ? 153.812 102.452 132.641 1.00 54.10 23 SER C C 1
ATOM 6417 O O . SER C 1 25 ? 153.740 101.958 131.512 1.00 54.54 23 SER C O 1
ATOM 6420 N N . THR C 1 26 ? 153.864 103.771 132.835 1.00 54.45 24 THR C N 1
ATOM 6421 C CA . THR C 1 26 ? 153.872 104.687 131.698 1.00 53.00 24 THR C CA 1
ATOM 6422 C C . THR C 1 26 ? 155.144 104.538 130.870 1.00 53.22 24 THR C C 1
ATOM 6423 O O . THR C 1 26 ? 155.093 104.550 129.634 1.00 54.39 24 THR C O 1
ATOM 6427 N N . VAL C 1 27 ? 156.296 104.390 131.530 1.00 53.01 25 VAL C N 1
ATOM 6428 C CA . VAL C 1 27 ? 157.549 104.193 130.801 1.00 53.04 25 VAL C CA 1
ATOM 6429 C C . VAL C 1 27 ? 157.517 102.887 130.011 1.00 53.00 25 VAL C C 1
ATOM 6430 O O . VAL C 1 27 ? 157.926 102.835 128.840 1.00 53.12 25 VAL C O 1
ATOM 6434 N N . ALA C 1 28 ? 157.034 101.811 130.639 1.00 52.47 26 ALA C N 1
ATOM 6435 C CA . ALA C 1 28 ? 156.915 100.537 129.940 1.00 51.97 26 ALA C CA 1
ATOM 6436 C C . ALA C 1 28 ? 155.948 100.641 128.768 1.00 52.72 26 ALA C C 1
ATOM 6437 O O . ALA C 1 28 ? 156.182 100.053 127.706 1.00 53.08 26 ALA C O 1
ATOM 6439 N N . ALA C 1 29 ? 154.856 101.389 128.942 1.00 51.68 27 ALA C N 1
ATOM 6440 C CA . ALA C 1 29 ? 153.911 101.592 127.851 1.00 50.01 27 ALA C CA 1
ATOM 6441 C C . ALA C 1 29 ? 154.554 102.354 126.703 1.00 50.56 27 ALA C C 1
ATOM 6442 O O . ALA C 1 29 ? 154.296 102.058 125.535 1.00 50.96 27 ALA C O 1
ATOM 6444 N N . VAL C 1 30 ? 155.390 103.344 127.017 1.00 51.06 28 VAL C N 1
ATOM 6445 C CA . VAL C 1 30 ? 156.094 104.090 125.974 1.00 50.54 28 VAL C CA 1
ATOM 6446 C C . VAL C 1 30 ? 157.018 103.166 125.188 1.00 51.00 28 VAL C C 1
ATOM 6447 O O . VAL C 1 30 ? 157.045 103.187 123.949 1.00 51.67 28 VAL C O 1
ATOM 6451 N N . VAL C 1 31 ? 157.789 102.341 125.899 1.00 51.39 29 VAL C N 1
ATOM 6452 C CA . VAL C 1 31 ? 158.714 101.430 125.224 1.00 51.83 29 VAL C CA 1
ATOM 6453 C C . VAL C 1 31 ? 157.944 100.443 124.350 1.00 52.02 29 VAL C C 1
ATOM 6454 O O . VAL C 1 31 ? 158.302 100.195 123.189 1.00 52.94 29 VAL C O 1
ATOM 6458 N N . LEU C 1 32 ? 156.866 99.874 124.897 1.00 51.54 30 LEU C N 1
ATOM 6459 C CA . LEU C 1 32 ? 156.069 98.913 124.144 1.00 51.70 30 LEU C CA 1
ATOM 6460 C C . LEU C 1 32 ? 155.403 99.566 122.941 1.00 51.16 30 LEU C C 1
ATOM 6461 O O . LEU C 1 32 ? 155.283 98.944 121.883 1.00 51.68 30 LEU C O 1
ATOM 6466 N N . GLY C 1 33 ? 154.957 100.814 123.084 1.00 50.82 31 GLY C N 1
ATOM 6467 C CA . GLY C 1 33 ? 154.367 101.516 121.959 1.00 49.84 31 GLY C CA 1
ATOM 6468 C C . GLY C 1 33 ? 155.362 101.783 120.848 1.00 51.44 31 GLY C C 1
ATOM 6469 O O . GLY C 1 33 ? 155.040 101.631 119.668 1.00 53.57 31 GLY C O 1
ATOM 6470 N N . ILE C 1 34 ? 156.587 102.177 121.207 1.00 51.07 32 ILE C N 1
ATOM 6471 C CA . ILE C 1 34 ? 157.621 102.375 120.192 1.00 52.43 32 ILE C CA 1
ATOM 6472 C C . ILE C 1 34 ? 157.901 101.066 119.463 1.00 53.68 32 ILE C C 1
ATOM 6473 O O . ILE C 1 34 ? 157.957 101.019 118.224 1.00 55.47 32 ILE C O 1
ATOM 6478 N N . THR C 1 35 ? 158.061 99.979 120.224 1.00 53.14 33 THR C N 1
ATOM 6479 C CA . THR C 1 35 ? 158.337 98.684 119.607 1.00 53.54 33 THR C CA 1
ATOM 6480 C C . THR C 1 35 ? 157.192 98.243 118.703 1.00 54.99 33 THR C C 1
ATOM 6481 O O . THR C 1 35 ? 157.420 97.772 117.580 1.00 56.70 33 THR C O 1
ATOM 6485 N N . THR C 1 36 ? 155.951 98.396 119.172 1.00 54.58 34 THR C N 1
ATOM 6486 C CA . THR C 1 36 ? 154.792 97.990 118.386 1.00 54.00 34 THR C CA 1
ATOM 6487 C C . THR C 1 36 ? 154.675 98.812 117.112 1.00 55.62 34 THR C C 1
ATOM 6488 O O . THR C 1 36 ? 154.387 98.266 116.042 1.00 58.46 34 THR C O 1
ATOM 6492 N N . GLY C 1 37 ? 154.893 100.125 117.203 1.00 54.73 35 GLY C N 1
ATOM 6493 C CA . GLY C 1 37 ? 154.828 100.953 116.012 1.00 55.09 35 GLY C CA 1
ATOM 6494 C C . GLY C 1 37 ? 155.874 100.571 114.985 1.00 57.66 35 GLY C C 1
ATOM 6495 O O . GLY C 1 37 ? 155.572 100.453 113.793 1.00 59.74 35 GLY C O 1
ATOM 6496 N N . VAL C 1 38 ? 157.112 100.343 115.435 1.00 57.79 36 VAL C N 1
ATOM 6497 C CA . VAL C 1 38 ? 158.171 99.941 114.510 1.00 58.13 36 VAL C CA 1
ATOM 6498 C C . VAL C 1 38 ? 157.833 98.605 113.856 1.00 60.18 36 VAL C C 1
ATOM 6499 O O . VAL C 1 38 ? 157.959 98.441 112.635 1.00 62.35 36 VAL C O 1
ATOM 6503 N N . LEU C 1 39 ? 157.391 97.632 114.659 1.00 59.84 37 LEU C N 1
ATOM 6504 C CA . LEU C 1 39 ? 157.091 96.307 114.121 1.00 60.76 37 LEU C CA 1
ATOM 6505 C C . LEU C 1 39 ? 155.929 96.351 113.138 1.00 62.22 37 LEU C C 1
ATOM 6506 O O . LEU C 1 39 ? 155.970 95.697 112.090 1.00 64.19 37 LEU C O 1
ATOM 6511 N N . VAL C 1 40 ? 154.881 97.116 113.454 1.00 61.35 38 VAL C N 1
ATOM 6512 C CA . VAL C 1 40 ? 153.728 97.199 112.565 1.00 61.86 38 VAL C CA 1
ATOM 6513 C C . VAL C 1 40 ? 154.112 97.895 111.268 1.00 63.98 38 VAL C C 1
ATOM 6514 O O . VAL C 1 40 ? 153.698 97.480 110.179 1.00 65.66 38 VAL C O 1
ATOM 6518 N N . ARG C 1 41 ? 154.909 98.963 111.357 1.00 64.04 39 ARG C N 1
ATOM 6519 C CA . ARG C 1 41 ? 155.340 99.656 110.149 1.00 63.82 39 ARG C CA 1
ATOM 6520 C C . ARG C 1 41 ? 156.192 98.757 109.264 1.00 66.21 39 ARG C C 1
ATOM 6521 O O . ARG C 1 41 ? 156.043 98.764 108.036 1.00 68.09 39 ARG C O 1
ATOM 6529 N N . GLU C 1 42 ? 157.089 97.970 109.863 1.00 67.09 40 GLU C N 1
ATOM 6530 C CA . GLU C 1 42 ? 157.992 97.159 109.050 1.00 68.98 40 GLU C CA 1
ATOM 6531 C C . GLU C 1 42 ? 157.319 95.910 108.488 1.00 68.82 40 GLU C C 1
ATOM 6532 O O . GLU C 1 42 ? 157.538 95.562 107.323 1.00 69.31 40 GLU C O 1
ATOM 6538 N N . HIS C 1 43 ? 156.503 95.221 109.286 1.00 68.61 41 HIS C N 1
ATOM 6539 C CA . HIS C 1 43 ? 156.015 93.895 108.926 1.00 69.68 41 HIS C CA 1
ATOM 6540 C C . HIS C 1 43 ? 154.538 93.867 108.552 1.00 69.37 41 HIS C C 1
ATOM 6541 O O . HIS C 1 43 ? 153.947 92.784 108.501 1.00 70.34 41 HIS C O 1
ATOM 6548 N N . SER C 1 44 ? 153.922 95.018 108.297 1.00 68.34 42 SER C N 1
ATOM 6549 C CA . SER C 1 44 ? 152.495 95.049 108.009 1.00 67.14 42 SER C CA 1
ATOM 6550 C C . SER C 1 44 ? 152.191 96.195 107.055 1.00 67.34 42 SER C C 1
ATOM 6551 O O . SER C 1 44 ? 152.909 97.197 107.015 1.00 67.67 42 SER C O 1
ATOM 6554 N N . ASN C 1 45 ? 151.117 96.031 106.287 1.00 67.06 43 ASN C N 1
ATOM 6555 C CA . ASN C 1 45 ? 150.649 97.037 105.334 1.00 66.31 43 ASN C CA 1
ATOM 6556 C C . ASN C 1 45 ? 149.223 97.416 105.720 1.00 64.06 43 ASN C C 1
ATOM 6557 O O . ASN C 1 45 ? 148.276 96.681 105.425 1.00 64.11 43 ASN C O 1
ATOM 6562 N N . LEU C 1 46 ? 149.072 98.563 106.377 1.00 62.69 44 LEU C N 1
ATOM 6563 C CA . LEU C 1 46 ? 147.782 99.050 106.841 1.00 59.58 44 LEU C CA 1
ATOM 6564 C C . LEU C 1 46 ? 147.307 100.205 105.970 1.00 57.33 44 LEU C C 1
ATOM 6565 O O . LEU C 1 46 ? 148.107 101.049 105.553 1.00 58.24 44 LEU C O 1
ATOM 6570 N N . SER C 1 47 ? 146.006 100.235 105.697 1.00 55.39 45 SER C N 1
ATOM 6571 C CA . SER C 1 47 ? 145.412 101.331 104.949 1.00 53.45 45 SER C CA 1
ATOM 6572 C C . SER C 1 47 ? 145.222 102.547 105.855 1.00 53.23 45 SER C C 1
ATOM 6573 O O . SER C 1 47 ? 145.452 102.497 107.066 1.00 54.56 45 SER C O 1
ATOM 6576 N N . THR C 1 48 ? 144.789 103.654 105.248 1.00 51.50 46 THR C N 1
ATOM 6577 C CA . THR C 1 48 ? 144.583 104.883 106.008 1.00 51.63 46 THR C CA 1
ATOM 6578 C C . THR C 1 48 ? 143.492 104.711 107.060 1.00 49.69 46 THR C C 1
ATOM 6579 O O . THR C 1 48 ? 143.641 105.168 108.201 1.00 49.48 46 THR C O 1
ATOM 6583 N N . LEU C 1 49 ? 142.390 104.053 106.697 1.00 49.17 47 LEU C N 1
ATOM 6584 C CA . LEU C 1 49 ? 141.295 103.851 107.641 1.00 48.59 47 LEU C CA 1
ATOM 6585 C C . LEU C 1 49 ? 141.727 102.986 108.820 1.00 47.72 47 LEU C C 1
ATOM 6586 O O . LEU C 1 49 ? 141.395 103.282 109.973 1.00 46.46 47 LEU C O 1
ATOM 6591 N N . GLU C 1 50 ? 142.468 101.909 108.550 1.00 48.51 48 GLU C N 1
ATOM 6592 C CA . GLU C 1 50 ? 142.965 101.062 109.629 1.00 48.77 48 GLU C CA 1
ATOM 6593 C C . GLU C 1 50 ? 143.995 101.789 110.487 1.00 47.43 48 GLU C C 1
ATOM 6594 O O . GLU C 1 50 ? 144.031 101.603 111.708 1.00 47.58 48 GLU C O 1
ATOM 6600 N N . LYS C 1 51 ? 144.833 102.626 109.873 1.00 47.54 49 LYS C N 1
ATOM 6601 C CA . LYS C 1 51 ? 145.765 103.433 110.654 1.00 45.84 49 LYS C CA 1
ATOM 6602 C C . LYS C 1 51 ? 145.032 104.411 111.563 1.00 43.91 49 LYS C C 1
ATOM 6603 O O . LYS C 1 51 ? 145.473 104.674 112.688 1.00 44.19 49 LYS C O 1
ATOM 6609 N N . PHE C 1 52 ? 143.914 104.969 111.095 1.00 43.96 50 PHE C N 1
ATOM 6610 C CA . PHE C 1 52 ? 143.118 105.838 111.957 1.00 41.88 50 PHE C CA 1
ATOM 6611 C C . PHE C 1 52 ? 142.453 105.052 113.081 1.00 41.80 50 PHE C C 1
ATOM 6612 O O . PHE C 1 52 ? 142.414 105.512 114.228 1.00 40.73 50 PHE C O 1
ATOM 6620 N N . TYR C 1 53 ? 141.922 103.865 112.775 1.00 42.37 51 TYR C N 1
ATOM 6621 C CA . TYR C 1 53 ? 141.272 103.056 113.800 1.00 40.27 51 TYR C CA 1
ATOM 6622 C C . TYR C 1 53 ? 142.259 102.482 114.805 1.00 39.75 51 TYR C C 1
ATOM 6623 O O . TYR C 1 53 ? 141.850 102.096 115.906 1.00 40.31 51 TYR C O 1
ATOM 6632 N N . PHE C 1 54 ? 143.544 102.409 114.454 1.00 40.87 52 PHE C N 1
ATOM 6633 C CA . PHE C 1 54 ? 144.542 101.870 115.369 1.00 40.10 52 PHE C CA 1
ATOM 6634 C C . PHE C 1 54 ? 144.848 102.810 116.528 1.00 39.10 52 PHE C C 1
ATOM 6635 O O . PHE C 1 54 ? 145.314 102.348 117.575 1.00 41.06 52 PHE C O 1
ATOM 6643 N N . ALA C 1 55 ? 144.596 104.110 116.375 1.00 37.59 53 ALA C N 1
ATOM 6644 C CA . ALA C 1 55 ? 144.952 105.104 117.382 1.00 34.97 53 ALA C CA 1
ATOM 6645 C C . ALA C 1 55 ? 143.745 105.623 118.158 1.00 33.11 53 ALA C C 1
ATOM 6646 O O . ALA C 1 55 ? 143.814 106.708 118.743 1.00 34.22 53 ALA C O 1
ATOM 6648 N N . PHE C 1 56 ? 142.642 104.877 118.169 1.00 32.33 54 PHE C N 1
ATOM 6649 C CA . PHE C 1 56 ? 141.447 105.330 118.879 1.00 30.29 54 PHE C CA 1
ATOM 6650 C C . PHE C 1 56 ? 141.656 105.527 120.381 1.00 29.45 54 PHE C C 1
ATOM 6651 O O . PHE C 1 56 ? 141.166 106.541 120.911 1.00 29.49 54 PHE C O 1
ATOM 6659 N N . PRO C 1 57 ? 142.320 104.624 121.120 1.00 30.39 55 PRO C N 1
ATOM 6660 C CA . PRO C 1 57 ? 142.536 104.888 122.556 1.00 29.58 55 PRO C CA 1
ATOM 6661 C C . PRO C 1 57 ? 143.292 106.176 122.841 1.00 29.68 55 PRO C C 1
ATOM 6662 O O . PRO C 1 57 ? 142.985 106.865 123.822 1.00 31.03 55 PRO C O 1
ATOM 6666 N N . GLY C 1 58 ? 144.276 106.523 122.010 1.00 28.94 56 GLY C N 1
ATOM 6667 C CA . GLY C 1 58 ? 144.967 107.790 122.191 1.00 28.54 56 GLY C CA 1
ATOM 6668 C C . GLY C 1 58 ? 144.066 108.993 121.984 1.00 28.08 56 GLY C C 1
ATOM 6669 O O . GLY C 1 58 ? 144.150 109.979 122.722 1.00 29.23 56 GLY C O 1
ATOM 6670 N N . GLU C 1 59 ? 143.187 108.927 120.981 1.00 27.99 57 GLU C N 1
ATOM 6671 C CA . GLU C 1 59 ? 142.223 110.001 120.772 1.00 27.85 57 GLU C CA 1
ATOM 6672 C C . GLU C 1 59 ? 141.272 110.124 121.957 1.00 26.67 57 GLU C C 1
ATOM 6673 O O . GLU C 1 59 ? 140.922 111.235 122.372 1.00 26.79 57 GLU C O 1
ATOM 6679 N N . ILE C 1 60 ? 140.849 108.989 122.516 1.00 26.21 58 ILE C N 1
ATOM 6680 C CA . ILE C 1 60 ? 139.980 109.016 123.690 1.00 26.30 58 ILE C CA 1
ATOM 6681 C C . ILE C 1 60 ? 140.702 109.650 124.878 1.00 25.64 58 ILE C C 1
ATOM 6682 O O . ILE C 1 60 ? 140.123 110.455 125.623 1.00 26.00 58 ILE C O 1
ATOM 6687 N N . LEU C 1 61 ? 141.978 109.302 125.068 1.00 25.32 59 LEU C N 1
ATOM 6688 C CA . LEU C 1 61 ? 142.760 109.901 126.148 1.00 25.24 59 LEU C CA 1
ATOM 6689 C C . LEU C 1 61 ? 142.899 111.408 125.961 1.00 25.38 59 LEU C C 1
ATOM 6690 O O . LEU C 1 61 ? 142.809 112.173 126.928 1.00 25.54 59 LEU C O 1
ATOM 6695 N N . MET C 1 62 ? 143.135 111.851 124.725 1.00 25.62 60 MET C N 1
ATOM 6696 C CA . MET C 1 62 ? 143.239 113.283 124.459 1.00 25.28 60 MET C CA 1
ATOM 6697 C C . MET C 1 62 ? 141.918 113.997 124.713 1.00 24.89 60 MET C C 1
ATOM 6698 O O . MET C 1 62 ? 141.906 115.127 125.214 1.00 26.52 60 MET C O 1
ATOM 6703 N N . ARG C 1 63 ? 140.795 113.364 124.367 1.00 24.64 61 ARG C N 1
ATOM 6704 C CA . ARG C 1 63 ? 139.501 113.961 124.687 1.00 22.77 61 ARG C CA 1
ATOM 6705 C C . ARG C 1 63 ? 139.311 114.091 126.196 1.00 23.33 61 ARG C C 1
ATOM 6706 O O . ARG C 1 63 ? 138.840 115.129 126.680 1.00 24.09 61 ARG C O 1
ATOM 6714 N N . MET C 1 64 ? 139.684 113.054 126.957 1.00 24.14 62 MET C N 1
ATOM 6715 C CA . MET C 1 64 ? 139.619 113.160 128.415 1.00 22.68 62 MET C CA 1
ATOM 6716 C C . MET C 1 64 ? 140.480 114.304 128.930 1.00 22.62 62 MET C C 1
ATOM 6717 O O . MET C 1 64 ? 140.054 115.068 129.805 1.00 23.49 62 MET C O 1
ATOM 6722 N N . LEU C 1 65 ? 141.704 114.427 128.412 1.00 23.54 63 LEU C N 1
ATOM 6723 C CA . LEU C 1 65 ? 142.603 115.477 128.882 1.00 23.52 63 LEU C CA 1
ATOM 6724 C C . LEU C 1 65 ? 142.056 116.861 128.559 1.00 24.40 63 LEU C C 1
ATOM 6725 O O . LEU C 1 65 ? 142.133 117.774 129.388 1.00 26.84 63 LEU C O 1
ATOM 6730 N N . LYS C 1 66 ? 141.498 117.038 127.359 1.00 24.55 64 LYS C N 1
ATOM 6731 C CA . LYS C 1 66 ? 140.932 118.332 126.992 1.00 24.78 64 LYS C CA 1
ATOM 6732 C C . LYS C 1 66 ? 139.689 118.659 127.810 1.00 25.17 64 LYS C C 1
ATOM 6733 O O . LYS C 1 66 ? 139.411 119.835 128.064 1.00 26.61 64 LYS C O 1
ATOM 6739 N N . LEU C 1 67 ? 138.932 117.639 128.224 1.00 23.81 65 LEU C N 1
ATOM 6740 C CA . LEU C 1 67 ? 137.701 117.882 128.970 1.00 22.56 65 LEU C CA 1
ATOM 6741 C C . LEU C 1 67 ? 137.959 118.562 130.311 1.00 25.20 65 LEU C C 1
ATOM 6742 O O . LEU C 1 67 ? 137.113 119.326 130.790 1.00 26.31 65 LEU C O 1
ATOM 6747 N N . ILE C 1 68 ? 139.118 118.312 130.927 1.00 25.41 66 ILE C N 1
ATOM 6748 C CA . ILE C 1 68 ? 139.371 118.738 132.300 1.00 24.45 66 ILE C CA 1
ATOM 6749 C C . ILE C 1 68 ? 140.182 120.028 132.385 1.00 25.46 66 ILE C C 1
ATOM 6750 O O . ILE C 1 68 ? 140.437 120.513 133.495 1.00 26.99 66 ILE C O 1
ATOM 6755 N N . ILE C 1 69 ? 140.578 120.611 131.252 1.00 27.07 67 ILE C N 1
ATOM 6756 C CA . ILE C 1 69 ? 141.447 121.787 131.285 1.00 28.00 67 ILE C CA 1
ATOM 6757 C C . ILE C 1 69 ? 140.708 123.002 131.840 1.00 26.86 67 ILE C C 1
ATOM 6758 O O . ILE C 1 69 ? 141.215 123.700 132.725 1.00 27.86 67 ILE C O 1
ATOM 6763 N N . LEU C 1 70 ? 139.512 123.280 131.321 1.00 25.92 68 LEU C N 1
ATOM 6764 C CA . LEU C 1 70 ? 138.757 124.480 131.679 1.00 26.30 68 LEU C CA 1
ATOM 6765 C C . LEU C 1 70 ? 138.506 124.589 133.187 1.00 26.36 68 LEU C C 1
ATOM 6766 O O . LEU C 1 70 ? 139.004 125.539 133.814 1.00 27.75 68 LEU C O 1
ATOM 6771 N N . PRO C 1 71 ? 137.727 123.681 133.803 1.00 25.47 69 PRO C N 1
ATOM 6772 C CA . PRO C 1 71 ? 137.412 123.867 135.231 1.00 24.66 69 PRO C CA 1
ATOM 6773 C C . PRO C 1 71 ? 138.644 123.918 136.112 1.00 24.08 69 PRO C C 1
ATOM 6774 O O . PRO C 1 71 ? 138.704 124.730 137.044 1.00 23.67 69 PRO C O 1
ATOM 6778 N N . LEU C 1 72 ? 139.641 123.080 135.820 1.00 24.56 70 LEU C N 1
ATOM 6779 C CA . LEU C 1 72 ? 140.862 123.062 136.618 1.00 25.13 70 LEU C CA 1
ATOM 6780 C C . LEU C 1 72 ? 141.546 124.417 136.599 1.00 25.27 70 LEU C C 1
ATOM 6781 O O . LEU C 1 72 ? 141.841 124.992 137.653 1.00 26.26 70 LEU C O 1
ATOM 6786 N N . ILE C 1 73 ? 141.784 124.952 135.402 1.00 25.61 71 ILE C N 1
ATOM 6787 C CA . ILE C 1 73 ? 142.496 126.219 135.286 1.00 24.84 71 ILE C CA 1
ATOM 6788 C C . ILE C 1 73 ? 141.706 127.337 135.951 1.00 24.71 71 ILE C C 1
ATOM 6789 O O . ILE C 1 73 ? 142.251 128.114 136.742 1.00 25.63 71 ILE C O 1
ATOM 6794 N N . ILE C 1 74 ? 140.399 127.406 135.680 1.00 24.69 72 ILE C N 1
ATOM 6795 C CA . ILE C 1 74 ? 139.605 128.512 136.215 1.00 23.54 72 ILE C CA 1
ATOM 6796 C C . ILE C 1 74 ? 139.577 128.475 137.742 1.00 23.57 72 ILE C C 1
ATOM 6797 O O . ILE C 1 74 ? 139.910 129.465 138.414 1.00 24.28 72 ILE C O 1
ATOM 6802 N N . SER C 1 75 ? 139.220 127.317 138.314 1.00 23.49 73 SER C N 1
ATOM 6803 C CA . SER C 1 75 ? 139.099 127.223 139.765 1.00 21.64 73 SER C CA 1
ATOM 6804 C C . SER C 1 75 ? 140.444 127.396 140.456 1.00 21.30 73 SER C C 1
ATOM 6805 O O . SER C 1 75 ? 140.537 128.105 141.466 1.00 21.73 73 SER C O 1
ATOM 6808 N N . SER C 1 76 ? 141.500 126.765 139.933 1.00 22.01 74 SER C N 1
ATOM 6809 C CA . SER C 1 76 ? 142.812 126.879 140.556 1.00 22.71 74 SER C CA 1
ATOM 6810 C C . SER C 1 76 ? 143.338 128.305 140.498 1.00 22.59 74 SER C C 1
ATOM 6811 O O . SER C 1 76 ? 143.932 128.792 141.465 1.00 23.05 74 SER C O 1
ATOM 6814 N N . MET C 1 77 ? 143.131 128.995 139.373 1.00 24.49 75 MET C N 1
ATOM 6815 C CA . MET C 1 77 ? 143.620 130.361 139.250 1.00 24.08 75 MET C CA 1
ATOM 6816 C C . MET C 1 77 ? 142.891 131.277 140.229 1.00 23.43 75 MET C C 1
ATOM 6817 O O . MET C 1 77 ? 143.516 132.100 140.915 1.00 24.98 75 MET C O 1
ATOM 6822 N N . ILE C 1 78 ? 141.559 131.141 140.314 1.00 22.09 76 ILE C N 1
ATOM 6823 C CA . ILE C 1 78 ? 140.786 131.959 141.249 1.00 20.84 76 ILE C CA 1
ATOM 6824 C C . ILE C 1 78 ? 141.221 131.683 142.684 1.00 21.13 76 ILE C C 1
ATOM 6825 O O . ILE C 1 78 ? 141.394 132.609 143.487 1.00 21.89 76 ILE C O 1
ATOM 6830 N N . THR C 1 79 ? 141.402 130.406 143.028 1.00 21.85 77 THR C N 1
ATOM 6831 C CA . THR C 1 79 ? 141.811 130.048 144.382 1.00 21.24 77 THR C CA 1
ATOM 6832 C C . THR C 1 79 ? 143.183 130.626 144.704 1.00 21.29 77 THR C C 1
ATOM 6833 O O . THR C 1 79 ? 143.400 131.153 145.802 1.00 22.70 77 THR C O 1
ATOM 6837 N N . GLY C 1 80 ? 144.122 130.539 143.762 1.00 21.93 78 GLY C N 1
ATOM 6838 C CA . GLY C 1 80 ? 145.455 131.062 144.008 1.00 23.20 78 GLY C CA 1
ATOM 6839 C C . GLY C 1 80 ? 145.474 132.570 144.171 1.00 24.18 78 GLY C C 1
ATOM 6840 O O . GLY C 1 80 ? 146.236 133.101 144.983 1.00 25.41 78 GLY C O 1
ATOM 6841 N N . VAL C 1 81 ? 144.643 133.283 143.404 1.00 24.67 79 VAL C N 1
ATOM 6842 C CA . VAL C 1 81 ? 144.576 134.736 143.563 1.00 23.48 79 VAL C CA 1
ATOM 6843 C C . VAL C 1 81 ? 143.929 135.112 144.891 1.00 23.06 79 VAL C C 1
ATOM 6844 O O . VAL C 1 81 ? 144.408 136.009 145.595 1.00 25.89 79 VAL C O 1
ATOM 6848 N N . ALA C 1 82 ? 142.847 134.428 145.266 1.00 23.14 80 ALA C N 1
ATOM 6849 C CA . ALA C 1 82 ? 142.112 134.824 146.460 1.00 22.60 80 ALA C CA 1
ATOM 6850 C C . ALA C 1 82 ? 142.839 134.471 147.752 1.00 25.56 80 ALA C C 1
ATOM 6851 O O . ALA C 1 82 ? 142.580 135.102 148.782 1.00 27.98 80 ALA C O 1
ATOM 6853 N N . ALA C 1 83 ? 143.739 133.485 147.727 1.00 26.85 81 ALA C N 1
ATOM 6854 C CA . ALA C 1 83 ? 144.432 133.082 148.945 1.00 26.45 81 ALA C CA 1
ATOM 6855 C C . ALA C 1 83 ? 145.425 134.128 149.434 1.00 29.69 81 ALA C C 1
ATOM 6856 O O . ALA C 1 83 ? 145.804 134.098 150.609 1.00 33.70 81 ALA C O 1
ATOM 6858 N N . LEU C 1 84 ? 145.856 135.043 148.573 1.00 32.12 82 LEU C N 1
ATOM 6859 C CA . LEU C 1 84 ? 146.834 136.054 148.948 1.00 35.08 82 LEU C CA 1
ATOM 6860 C C . LEU C 1 84 ? 146.154 137.266 149.572 1.00 38.04 82 LEU C C 1
ATOM 6861 O O . LEU C 1 84 ? 145.014 137.602 149.243 1.00 38.25 82 LEU C O 1
ATOM 6866 N N . ASP C 1 85 ? 146.871 137.922 150.482 1.00 41.81 83 ASP C N 1
ATOM 6867 C CA . ASP C 1 85 ? 146.366 139.149 151.080 1.00 44.30 83 ASP C CA 1
ATOM 6868 C C . ASP C 1 85 ? 146.308 140.261 150.041 1.00 45.20 83 ASP C C 1
ATOM 6869 O O . ASP C 1 85 ? 147.086 140.292 149.083 1.00 46.65 83 ASP C O 1
ATOM 6874 N N . SER C 1 86 ? 145.367 141.185 150.241 1.00 45.41 84 SER C N 1
ATOM 6875 C CA . SER C 1 86 ? 145.126 142.224 149.247 1.00 45.99 84 SER C CA 1
ATOM 6876 C C . SER C 1 86 ? 146.301 143.184 149.124 1.00 47.31 84 SER C C 1
ATOM 6877 O O . SER C 1 86 ? 146.559 143.706 148.034 1.00 48.37 84 SER C O 1
ATOM 6880 N N . ASN C 1 87 ? 147.019 143.434 150.217 1.00 46.49 85 ASN C N 1
ATOM 6881 C CA . ASN C 1 87 ? 148.081 144.430 150.224 1.00 47.53 85 ASN C CA 1
ATOM 6882 C C . ASN C 1 87 ? 149.427 143.901 149.741 1.00 48.61 85 ASN C C 1
ATOM 6883 O O . ASN C 1 87 ? 150.351 144.700 149.558 1.00 50.16 85 ASN C O 1
ATOM 6888 N N . VAL C 1 88 ? 149.569 142.593 149.529 1.00 47.48 86 VAL C N 1
ATOM 6889 C CA . VAL C 1 88 ? 150.839 142.014 149.107 1.00 47.29 86 VAL C CA 1
ATOM 6890 C C . VAL C 1 88 ? 150.759 141.306 147.763 1.00 47.11 86 VAL C C 1
ATOM 6891 O O . VAL C 1 88 ? 151.789 140.844 147.262 1.00 49.04 86 VAL C O 1
ATOM 6895 N N . SER C 1 89 ? 149.574 141.203 147.159 1.00 46.28 87 SER C N 1
ATOM 6896 C CA . SER C 1 89 ? 149.452 140.456 145.911 1.00 45.74 87 SER C CA 1
ATOM 6897 C C . SER C 1 89 ? 150.079 141.198 144.735 1.00 45.80 87 SER C C 1
ATOM 6898 O O . SER C 1 89 ? 150.550 140.563 143.779 1.00 45.86 87 SER C O 1
ATOM 6901 N N . GLY C 1 90 ? 150.140 142.530 144.807 1.00 45.71 88 GLY C N 1
ATOM 6902 C CA . GLY C 1 90 ? 150.691 143.294 143.701 1.00 45.39 88 GLY C CA 1
ATOM 6903 C C . GLY C 1 90 ? 152.169 143.039 143.494 1.00 45.98 88 GLY C C 1
ATOM 6904 O O . GLY C 1 90 ? 152.622 142.865 142.359 1.00 47.04 88 GLY C O 1
ATOM 6905 N N . LYS C 1 91 ? 152.943 143.013 144.580 1.00 45.70 89 LYS C N 1
ATOM 6906 C CA . LYS C 1 91 ? 154.385 142.851 144.435 1.00 46.97 89 LYS C CA 1
ATOM 6907 C C . LYS C 1 91 ? 154.720 141.455 143.924 1.00 46.76 89 LYS C C 1
ATOM 6908 O O . LYS C 1 91 ? 155.613 141.290 143.085 1.00 47.39 89 LYS C O 1
ATOM 6914 N N . ILE C 1 92 ? 154.008 140.440 144.419 1.00 44.98 90 ILE C N 1
ATOM 6915 C CA . ILE C 1 92 ? 154.239 139.069 143.975 1.00 44.88 90 ILE C CA 1
ATOM 6916 C C . ILE C 1 92 ? 153.898 138.928 142.497 1.00 44.94 90 ILE C C 1
ATOM 6917 O O . ILE C 1 92 ? 154.652 138.321 141.720 1.00 46.00 90 ILE C O 1
ATOM 6922 N N . GLY C 1 93 ? 152.760 139.493 142.080 1.00 44.67 91 GLY C N 1
ATOM 6923 C CA . GLY C 1 93 ? 152.410 139.454 140.670 1.00 43.63 91 GLY C CA 1
ATOM 6924 C C . GLY C 1 93 ? 153.415 140.186 139.800 1.00 43.77 91 GLY C C 1
ATOM 6925 O O . GLY C 1 93 ? 153.752 139.729 138.706 1.00 44.73 91 GLY C O 1
ATOM 6926 N N . LEU C 1 94 ? 153.914 141.328 140.281 1.00 43.14 92 LEU C N 1
ATOM 6927 C CA . LEU C 1 94 ? 154.925 142.072 139.538 1.00 43.53 92 LEU C CA 1
ATOM 6928 C C . LEU C 1 94 ? 156.207 141.263 139.381 1.00 43.95 92 LEU C C 1
ATOM 6929 O O . LEU C 1 94 ? 156.807 141.241 138.299 1.00 44.46 92 LEU C O 1
ATOM 6934 N N . ARG C 1 95 ? 156.644 140.593 140.452 1.00 43.63 93 ARG C N 1
ATOM 6935 C CA . ARG C 1 95 ? 157.843 139.762 140.361 1.00 43.47 93 ARG C CA 1
ATOM 6936 C C . ARG C 1 95 ? 157.654 138.628 139.363 1.00 42.89 93 ARG C C 1
ATOM 6937 O O . ARG C 1 95 ? 158.550 138.345 138.554 1.00 43.67 93 ARG C O 1
ATOM 6945 N N . ALA C 1 96 ? 156.494 137.967 139.401 1.00 43.07 94 ALA C N 1
ATOM 6946 C CA . ALA C 1 96 ? 156.242 136.884 138.454 1.00 42.70 94 ALA C CA 1
ATOM 6947 C C . ALA C 1 96 ? 156.239 137.399 137.019 1.00 42.69 94 ALA C C 1
ATOM 6948 O O . ALA C 1 96 ? 156.813 136.767 136.121 1.00 44.54 94 ALA C O 1
ATOM 6950 N N . VAL C 1 97 ? 155.609 138.555 136.789 1.00 42.73 95 VAL C N 1
ATOM 6951 C CA . VAL C 1 97 ? 155.556 139.128 135.447 1.00 41.96 95 VAL C CA 1
ATOM 6952 C C . VAL C 1 97 ? 156.955 139.470 134.952 1.00 42.16 95 VAL C C 1
ATOM 6953 O O . VAL C 1 97 ? 157.302 139.203 133.795 1.00 44.20 95 VAL C O 1
ATOM 6957 N N . VAL C 1 98 ? 157.781 140.068 135.816 1.00 41.38 96 VAL C N 1
ATOM 6958 C CA . VAL C 1 98 ? 159.141 140.426 135.421 1.00 42.02 96 VAL C CA 1
ATOM 6959 C C . VAL C 1 98 ? 159.948 139.178 135.080 1.00 42.33 96 VAL C C 1
ATOM 6960 O O . VAL C 1 98 ? 160.677 139.148 134.078 1.00 43.94 96 VAL C O 1
ATOM 6964 N N . TYR C 1 99 ? 159.829 138.130 135.900 1.00 42.09 97 TYR C N 1
ATOM 6965 C CA . TYR C 1 99 ? 160.560 136.896 135.627 1.00 41.21 97 TYR C CA 1
ATOM 6966 C C . TYR C 1 99 ? 160.154 136.305 134.282 1.00 41.48 97 TYR C C 1
ATOM 6967 O O . TYR C 1 99 ? 161.009 135.923 133.470 1.00 42.60 97 TYR C O 1
ATOM 6976 N N . TYR C 1 100 ? 158.845 136.224 134.029 1.00 41.49 98 TYR C N 1
ATOM 6977 C CA . TYR C 1 100 ? 158.378 135.632 132.781 1.00 41.83 98 TYR C CA 1
ATOM 6978 C C . TYR C 1 100 ? 158.795 136.472 131.580 1.00 43.21 98 TYR C C 1
ATOM 6979 O O . TYR C 1 100 ? 159.176 135.925 130.539 1.00 44.84 98 TYR C O 1
ATOM 6988 N N . PHE C 1 101 ? 158.742 137.800 131.708 1.00 43.73 99 PHE C N 1
ATOM 6989 C CA . PHE C 1 101 ? 159.171 138.669 130.617 1.00 43.25 99 PHE C CA 1
ATOM 6990 C C . PHE C 1 101 ? 160.651 138.483 130.308 1.00 43.03 99 PHE C C 1
ATOM 6991 O O . PHE C 1 101 ? 161.043 138.399 129.136 1.00 45.17 99 PHE C O 1
ATOM 6999 N N . ALA C 1 102 ? 161.489 138.411 131.345 1.00 42.03 100 ALA C N 1
ATOM 7000 C CA . ALA C 1 102 ? 162.920 138.226 131.122 1.00 43.22 100 ALA C CA 1
ATOM 7001 C C . ALA C 1 102 ? 163.203 136.891 130.444 1.00 44.21 100 ALA C C 1
ATOM 7002 O O . ALA C 1 102 ? 163.986 136.818 129.484 1.00 45.02 100 ALA C O 1
ATOM 7004 N N . THR C 1 103 ? 162.563 135.819 130.922 1.00 43.83 101 THR C N 1
ATOM 7005 C CA . THR C 1 103 ? 162.786 134.510 130.317 1.00 43.34 101 THR C CA 1
ATOM 7006 C C . THR C 1 103 ? 162.308 134.477 128.870 1.00 44.11 101 THR C C 1
ATOM 7007 O O . THR C 1 103 ? 162.980 133.912 127.999 1.00 46.05 101 THR C O 1
ATOM 7011 N N . THR C 1 104 ? 161.152 135.089 128.590 1.00 43.18 102 THR C N 1
ATOM 7012 C CA . THR C 1 104 ? 160.644 135.124 127.223 1.00 44.11 102 THR C CA 1
ATOM 7013 C C . THR C 1 104 ? 161.580 135.894 126.299 1.00 45.76 102 THR C C 1
ATOM 7014 O O . THR C 1 104 ? 161.836 135.464 125.168 1.00 47.09 102 THR C O 1
ATOM 7018 N N . LEU C 1 105 ? 162.101 137.034 126.761 1.00 45.91 103 LEU C N 1
ATOM 7019 C CA . LEU C 1 105 ? 163.021 137.807 125.933 1.00 45.29 103 LEU C CA 1
ATOM 7020 C C . LEU C 1 105 ? 164.297 137.027 125.641 1.00 45.65 103 LEU C C 1
ATOM 7021 O O . LEU C 1 105 ? 164.781 137.009 124.499 1.00 48.29 103 LEU C O 1
ATOM 7026 N N . ILE C 1 106 ? 164.852 136.364 126.660 1.00 45.61 104 ILE C N 1
ATOM 7027 C CA . ILE C 1 106 ? 166.064 135.578 126.449 1.00 46.56 104 ILE C CA 1
ATOM 7028 C C . ILE C 1 106 ? 165.801 134.439 125.471 1.00 47.74 104 ILE C C 1
ATOM 7029 O O . ILE C 1 106 ? 166.624 134.154 124.590 1.00 48.96 104 ILE C O 1
ATOM 7034 N N . ALA C 1 107 ? 164.651 133.771 125.605 1.00 46.97 105 ALA C N 1
ATOM 7035 C CA . ALA C 1 107 ? 164.315 132.687 124.688 1.00 46.22 105 ALA C CA 1
ATOM 7036 C C . ALA C 1 107 ? 164.164 133.193 123.258 1.00 47.98 105 ALA C C 1
ATOM 7037 O O . ALA C 1 107 ? 164.616 132.539 122.313 1.00 50.05 105 ALA C O 1
ATOM 7039 N N . VAL C 1 108 ? 163.527 134.354 123.080 1.00 48.45 106 VAL C N 1
ATOM 7040 C CA . VAL C 1 108 ? 163.364 134.920 121.742 1.00 48.15 106 VAL C CA 1
ATOM 7041 C C . VAL C 1 108 ? 164.724 135.202 121.116 1.00 48.63 106 VAL C C 1
ATOM 7042 O O . VAL C 1 108 ? 164.983 134.852 119.955 1.00 49.66 106 VAL C O 1
ATOM 7046 N N . ILE C 1 109 ? 165.617 135.834 121.882 1.00 48.03 107 ILE C N 1
ATOM 7047 C CA . ILE C 1 109 ? 166.938 136.170 121.354 1.00 48.75 107 ILE C CA 1
ATOM 7048 C C . ILE C 1 109 ? 167.702 134.903 120.983 1.00 50.26 107 ILE C C 1
ATOM 7049 O O . ILE C 1 109 ? 168.315 134.818 119.909 1.00 52.39 107 ILE C O 1
ATOM 7054 N N . LEU C 1 110 ? 167.676 133.899 121.865 1.00 50.27 108 LEU C N 1
ATOM 7055 C CA . LEU C 1 110 ? 168.394 132.659 121.592 1.00 51.07 108 LEU C CA 1
ATOM 7056 C C . LEU C 1 110 ? 167.847 131.959 120.354 1.00 52.50 108 LEU C C 1
ATOM 7057 O O . LEU C 1 110 ? 168.617 131.468 119.519 1.00 53.78 108 LEU C O 1
ATOM 7062 N N . GLY C 1 111 ? 166.520 131.904 120.217 1.00 52.03 109 GLY C N 1
ATOM 7063 C CA . GLY C 1 111 ? 165.934 131.262 119.054 1.00 52.14 109 GLY C CA 1
ATOM 7064 C C . GLY C 1 111 ? 166.295 131.962 117.760 1.00 53.85 109 GLY C C 1
ATOM 7065 O O . GLY C 1 111 ? 166.634 131.312 116.766 1.00 55.27 109 GLY C O 1
ATOM 7066 N N . ILE C 1 112 ? 166.243 133.298 117.757 1.00 53.93 110 ILE C N 1
ATOM 7067 C CA . ILE C 1 112 ? 166.603 134.047 116.554 1.00 53.07 110 ILE C CA 1
ATOM 7068 C C . ILE C 1 112 ? 168.063 133.801 116.196 1.00 53.93 110 ILE C C 1
ATOM 7069 O O . ILE C 1 112 ? 168.402 133.546 115.033 1.00 56.10 110 ILE C O 1
ATOM 7074 N N . VAL C 1 113 ? 168.949 133.862 117.194 1.00 53.79 111 VAL C N 1
ATOM 7075 C CA . VAL C 1 113 ? 170.374 133.680 116.933 1.00 54.51 111 VAL C CA 1
ATOM 7076 C C . VAL C 1 113 ? 170.638 132.291 116.366 1.00 55.78 111 VAL C C 1
ATOM 7077 O O . VAL C 1 113 ? 171.371 132.131 115.381 1.00 57.46 111 VAL C O 1
ATOM 7081 N N . LEU C 1 114 ? 170.035 131.264 116.970 1.00 55.60 112 LEU C N 1
ATOM 7082 C CA . LEU C 1 114 ? 170.276 129.899 116.509 1.00 56.25 112 LEU C CA 1
ATOM 7083 C C . LEU C 1 114 ? 169.724 129.675 115.107 1.00 57.32 112 LEU C C 1
ATOM 7084 O O . LEU C 1 114 ? 170.381 129.042 114.272 1.00 58.14 112 LEU C O 1
ATOM 7089 N N . VAL C 1 115 ? 168.517 130.178 114.828 1.00 57.50 113 VAL C N 1
ATOM 7090 C CA . VAL C 1 115 ? 167.930 129.954 113.511 1.00 57.38 113 VAL C CA 1
ATOM 7091 C C . VAL C 1 115 ? 168.699 130.713 112.437 1.00 58.11 113 VAL C C 1
ATOM 7092 O O . VAL C 1 115 ? 168.781 130.259 111.289 1.00 58.66 113 VAL C O 1
ATOM 7096 N N . VAL C 1 116 ? 169.276 131.870 112.776 1.00 58.34 114 VAL C N 1
ATOM 7097 C CA . VAL C 1 116 ? 170.102 132.586 111.810 1.00 58.20 114 VAL C CA 1
ATOM 7098 C C . VAL C 1 116 ? 171.420 131.855 111.580 1.00 58.97 114 VAL C C 1
ATOM 7099 O O . VAL C 1 116 ? 171.892 131.741 110.442 1.00 60.15 114 VAL C O 1
ATOM 7103 N N . SER C 1 117 ? 172.034 131.342 112.649 1.00 59.06 115 SER C N 1
ATOM 7104 C CA . SER C 1 117 ? 173.357 130.738 112.520 1.00 59.62 115 SER C CA 1
ATOM 7105 C C . SER C 1 117 ? 173.303 129.389 111.809 1.00 60.78 115 SER C C 1
ATOM 7106 O O . SER C 1 117 ? 174.136 129.109 110.940 1.00 61.85 115 SER C O 1
ATOM 7109 N N . ILE C 1 118 ? 172.339 128.537 112.165 1.00 60.06 116 ILE C N 1
ATOM 7110 C CA . ILE C 1 118 ? 172.321 127.185 111.609 1.00 60.98 116 ILE C CA 1
ATOM 7111 C C . ILE C 1 118 ? 171.757 127.172 110.193 1.00 62.03 116 ILE C C 1
ATOM 7112 O O . ILE C 1 118 ? 172.259 126.450 109.325 1.00 62.85 116 ILE C O 1
ATOM 7117 N N . LYS C 1 119 ? 170.722 127.977 109.932 1.00 62.39 117 LYS C N 1
ATOM 7118 C CA . LYS C 1 119 ? 170.039 128.030 108.643 1.00 63.25 117 LYS C CA 1
ATOM 7119 C C . LYS C 1 119 ? 169.587 126.641 108.207 1.00 63.13 117 LYS C C 1
ATOM 7120 O O . LYS C 1 119 ? 170.156 126.070 107.267 1.00 62.86 117 LYS C O 1
ATOM 7126 N N . PRO C 1 120 ? 168.580 126.059 108.866 1.00 63.18 118 PRO C N 1
ATOM 7127 C CA . PRO C 1 120 ? 168.116 124.723 108.455 1.00 63.15 118 PRO C CA 1
ATOM 7128 C C . PRO C 1 120 ? 167.585 124.674 107.033 1.00 64.07 118 PRO C C 1
ATOM 7129 O O . PRO C 1 120 ? 167.734 123.645 106.362 1.00 64.74 118 PRO C O 1
ATOM 7133 N N . GLY C 1 121 ? 166.967 125.748 106.553 1.00 63.61 119 GLY C N 1
ATOM 7134 C CA . GLY C 1 121 ? 166.427 125.779 105.207 1.00 64.63 119 GLY C CA 1
ATOM 7135 C C . GLY C 1 121 ? 167.493 125.804 104.128 1.00 64.40 119 GLY C C 1
ATOM 7136 O O . GLY C 1 121 ? 167.686 126.816 103.454 1.00 64.19 119 GLY C O 1
ATOM 7137 N N . SER C 1 139 ? 148.996 140.811 107.218 1.00 50.62 137 SER C N 1
ATOM 7138 C CA . SER C 1 139 ? 149.326 141.926 108.097 1.00 49.08 137 SER C CA 1
ATOM 7139 C C . SER C 1 139 ? 149.434 141.472 109.548 1.00 48.06 137 SER C C 1
ATOM 7140 O O . SER C 1 139 ? 148.519 140.845 110.082 1.00 46.87 137 SER C O 1
ATOM 7143 N N . THR C 1 140 ? 150.565 141.789 110.180 1.00 46.83 138 THR C N 1
ATOM 7144 C CA . THR C 1 140 ? 150.776 141.440 111.580 1.00 46.29 138 THR C CA 1
ATOM 7145 C C . THR C 1 140 ? 150.029 142.359 112.537 1.00 43.59 138 THR C C 1
ATOM 7146 O O . THR C 1 140 ? 149.827 141.988 113.699 1.00 43.67 138 THR C O 1
ATOM 7150 N N . VAL C 1 141 ? 149.612 143.541 112.075 1.00 43.03 139 VAL C N 1
ATOM 7151 C CA . VAL C 1 141 ? 148.909 144.480 112.945 1.00 41.71 139 VAL C CA 1
ATOM 7152 C C . VAL C 1 141 ? 147.585 143.890 113.409 1.00 39.35 139 VAL C C 1
ATOM 7153 O O . VAL C 1 141 ? 147.218 143.996 114.585 1.00 38.03 139 VAL C O 1
ATOM 7157 N N . ASP C 1 142 ? 146.844 143.266 112.491 1.00 39.50 140 ASP C N 1
ATOM 7158 C CA . ASP C 1 142 ? 145.573 142.652 112.858 1.00 38.27 140 ASP C CA 1
ATOM 7159 C C . ASP C 1 142 ? 145.777 141.514 113.850 1.00 36.90 140 ASP C C 1
ATOM 7160 O O . ASP C 1 142 ? 144.996 141.360 114.796 1.00 36.27 140 ASP C O 1
ATOM 7165 N N . ALA C 1 143 ? 146.819 140.706 113.649 1.00 38.43 141 ALA C N 1
ATOM 7166 C CA . ALA C 1 143 ? 147.096 139.607 114.569 1.00 36.65 141 ALA C CA 1
ATOM 7167 C C . ALA C 1 143 ? 147.480 140.116 115.953 1.00 35.22 141 ALA C C 1
ATOM 7168 O O . ALA C 1 143 ? 147.110 139.509 116.965 1.00 34.53 141 ALA C O 1
ATOM 7170 N N . MET C 1 144 ? 148.223 141.223 116.024 1.00 35.86 142 MET C N 1
ATOM 7171 C CA . MET C 1 144 ? 148.571 141.792 117.324 1.00 34.64 142 MET C CA 1
ATOM 7172 C C . MET C 1 144 ? 147.362 142.421 118.009 1.00 32.09 142 MET C C 1
ATOM 7173 O O . MET C 1 144 ? 147.234 142.345 119.236 1.00 31.66 142 MET C O 1
ATOM 7178 N N . LEU C 1 145 ? 146.470 143.049 117.243 1.00 32.63 143 LEU C N 1
ATOM 7179 C CA . LEU C 1 145 ? 145.273 143.629 117.845 1.00 28.91 143 LEU C CA 1
ATOM 7180 C C . LEU C 1 145 ? 144.275 142.557 118.270 1.00 27.02 143 LEU C C 1
ATOM 7181 O O . LEU C 1 145 ? 143.503 142.768 119.214 1.00 26.42 143 LEU C O 1
ATOM 7186 N N . ASP C 1 146 ? 144.275 141.408 117.591 1.00 27.59 144 ASP C N 1
ATOM 7187 C CA . ASP C 1 146 ? 143.389 140.319 117.987 1.00 26.62 144 ASP C CA 1
ATOM 7188 C C . ASP C 1 146 ? 143.743 139.767 119.361 1.00 25.84 144 ASP C C 1
ATOM 7189 O O . ASP C 1 146 ? 142.863 139.262 120.063 1.00 24.25 144 ASP C O 1
ATOM 7194 N N . LEU C 1 147 ? 145.011 139.857 119.768 1.00 26.80 145 LEU C N 1
ATOM 7195 C CA . LEU C 1 147 ? 145.383 139.425 121.113 1.00 25.54 145 LEU C CA 1
ATOM 7196 C C . LEU C 1 147 ? 144.702 140.281 122.174 1.00 24.15 145 LEU C C 1
ATOM 7197 O O . LEU C 1 147 ? 144.142 139.758 123.147 1.00 24.71 145 LEU C O 1
ATOM 7202 N N . ILE C 1 148 ? 144.702 141.600 121.978 1.00 23.92 146 ILE C N 1
ATOM 7203 C CA . ILE C 1 148 ? 144.027 142.490 122.913 1.00 22.11 146 ILE C CA 1
ATOM 7204 C C . ILE C 1 148 ? 142.520 142.290 122.837 1.00 21.46 146 ILE C C 1
ATOM 7205 O O . ILE C 1 148 ? 141.820 142.365 123.854 1.00 22.09 146 ILE C O 1
ATOM 7210 N N . ARG C 1 149 ? 141.993 142.043 121.635 1.00 22.74 147 ARG C N 1
ATOM 7211 C CA . ARG C 1 149 ? 140.562 141.792 121.511 1.00 21.72 147 ARG C CA 1
ATOM 7212 C C . ARG C 1 149 ? 140.161 140.543 122.286 1.00 20.96 147 ARG C C 1
ATOM 7213 O O . ARG C 1 149 ? 139.126 140.523 122.961 1.00 21.08 147 ARG C O 1
ATOM 7221 N N . ASN C 1 150 ? 140.973 139.486 122.199 1.00 22.10 148 ASN C N 1
ATOM 7222 C CA . ASN C 1 150 ? 140.684 138.245 122.903 1.00 20.63 148 ASN C CA 1
ATOM 7223 C C . ASN C 1 150 ? 140.966 138.350 124.394 1.00 20.21 148 ASN C C 1
ATOM 7224 O O . ASN C 1 150 ? 140.494 137.506 125.161 1.00 20.16 148 ASN C O 1
ATOM 7229 N N . MET C 1 151 ? 141.728 139.361 124.821 1.00 22.05 149 MET C N 1
ATOM 7230 C CA . MET C 1 151 ? 141.912 139.575 126.252 1.00 19.92 149 MET C CA 1
ATOM 7231 C C . MET C 1 151 ? 140.612 140.002 126.921 1.00 19.28 149 MET C C 1
ATOM 7232 O O . MET C 1 151 ? 140.412 139.738 128.112 1.00 19.94 149 MET C O 1
ATOM 7237 N N . PHE C 1 152 ? 139.724 140.660 126.178 1.00 20.27 150 PHE C N 1
ATOM 7238 C CA . PHE C 1 152 ? 138.451 141.163 126.695 1.00 19.21 150 PHE C CA 1
ATOM 7239 C C . PHE C 1 152 ? 137.330 140.649 125.804 1.00 19.65 150 PHE C C 1
ATOM 7240 O O . PHE C 1 152 ? 136.846 141.365 124.917 1.00 20.65 150 PHE C O 1
ATOM 7248 N N . PRO C 1 153 ? 136.894 139.408 126.005 1.00 19.29 151 PRO C N 1
ATOM 7249 C CA . PRO C 1 153 ? 135.816 138.861 125.174 1.00 19.48 151 PRO C CA 1
ATOM 7250 C C . PRO C 1 153 ? 134.498 139.579 125.418 1.00 20.66 151 PRO C C 1
ATOM 7251 O O . PRO C 1 153 ? 134.270 140.192 126.462 1.00 22.04 151 PRO C O 1
ATOM 7255 N N . GLU C 1 154 ? 133.624 139.509 124.415 1.00 21.28 152 GLU C N 1
ATOM 7256 C CA . GLU C 1 154 ? 132.308 140.125 124.506 1.00 20.99 152 GLU C CA 1
ATOM 7257 C C . GLU C 1 154 ? 131.275 139.241 125.194 1.00 21.25 152 GLU C C 1
ATOM 7258 O O . GLU C 1 154 ? 130.190 139.731 125.523 1.00 22.13 152 GLU C O 1
ATOM 7264 N N . ASN C 1 155 ? 131.580 137.966 125.423 1.00 21.67 153 ASN C N 1
ATOM 7265 C CA . ASN C 1 155 ? 130.650 137.056 126.079 1.00 19.79 153 ASN C CA 1
ATOM 7266 C C . ASN C 1 155 ? 131.442 136.048 126.897 1.00 20.32 153 ASN C C 1
ATOM 7267 O O . ASN C 1 155 ? 132.392 135.446 126.388 1.00 20.96 153 ASN C O 1
ATOM 7272 N N . LEU C 1 156 ? 131.046 135.869 128.159 1.00 20.26 154 LEU C N 1
ATOM 7273 C CA . LEU C 1 156 ? 131.775 134.963 129.042 1.00 20.25 154 LEU C CA 1
ATOM 7274 C C . LEU C 1 156 ? 131.505 133.503 128.699 1.00 20.13 154 LEU C C 1
ATOM 7275 O O . LEU C 1 156 ? 132.426 132.678 128.715 1.00 20.77 154 LEU C O 1
ATOM 7280 N N . VAL C 1 157 ? 130.251 133.163 128.399 1.00 19.78 155 VAL C N 1
ATOM 7281 C CA . VAL C 1 157 ? 129.920 131.783 128.060 1.00 19.69 155 VAL C CA 1
ATOM 7282 C C . VAL C 1 157 ? 130.526 131.402 126.714 1.00 19.97 155 VAL C C 1
ATOM 7283 O O . VAL C 1 157 ? 131.050 130.295 126.544 1.00 20.83 155 VAL C O 1
ATOM 7287 N N . GLN C 1 158 ? 130.472 132.314 125.741 1.00 19.95 156 GLN C N 1
ATOM 7288 C CA . GLN C 1 158 ? 131.010 132.026 124.415 1.00 19.90 156 GLN C CA 1
ATOM 7289 C C . GLN C 1 158 ? 132.527 131.876 124.434 1.00 21.02 156 GLN C C 1
ATOM 7290 O O . GLN C 1 158 ? 133.084 131.145 123.608 1.00 21.53 156 GLN C O 1
ATOM 7296 N N . ALA C 1 159 ? 133.209 132.551 125.363 1.00 20.52 157 ALA C N 1
ATOM 7297 C CA . ALA C 1 159 ? 134.663 132.469 125.437 1.00 19.75 157 ALA C CA 1
ATOM 7298 C C . ALA C 1 159 ? 135.152 131.083 125.832 1.00 21.52 157 ALA C C 1
ATOM 7299 O O . ALA C 1 159 ? 136.334 130.779 125.638 1.00 21.67 157 ALA C O 1
ATOM 7301 N N . ALA C 1 160 ? 134.277 130.239 126.381 1.00 22.26 158 ALA C N 1
ATOM 7302 C CA . ALA C 1 160 ? 134.688 128.905 126.797 1.00 20.45 158 ALA C CA 1
ATOM 7303 C C . ALA C 1 160 ? 134.955 127.979 125.618 1.00 21.86 158 ALA C C 1
ATOM 7304 O O . ALA C 1 160 ? 135.667 126.982 125.784 1.00 24.67 158 ALA C O 1
ATOM 7306 N N . PHE C 1 161 ? 134.404 128.270 124.437 1.00 21.45 159 PHE C N 1
ATOM 7307 C CA . PHE C 1 161 ? 134.598 127.384 123.297 1.00 21.44 159 PHE C CA 1
ATOM 7308 C C . PHE C 1 161 ? 134.799 128.109 121.969 1.00 22.61 159 PHE C C 1
ATOM 7309 O O . PHE C 1 161 ? 134.849 127.443 120.928 1.00 24.87 159 PHE C O 1
ATOM 7317 N N . GLN C 1 162 ? 134.922 129.436 121.955 1.00 21.94 160 GLN C N 1
ATOM 7318 C CA . GLN C 1 162 ? 135.056 130.164 120.701 1.00 23.20 160 GLN C CA 1
ATOM 7319 C C . GLN C 1 162 ? 136.054 131.303 120.854 1.00 23.04 160 GLN C C 1
ATOM 7320 O O . GLN C 1 162 ? 136.304 131.799 121.956 1.00 22.13 160 GLN C O 1
ATOM 7326 N N . GLN C 1 163 ? 136.622 131.717 119.721 1.00 24.57 161 GLN C N 1
ATOM 7327 C CA . GLN C 1 163 ? 137.626 132.769 119.669 1.00 24.93 161 GLN C CA 1
ATOM 7328 C C . GLN C 1 163 ? 137.277 133.757 118.564 1.00 25.49 161 GLN C C 1
ATOM 7329 O O . GLN C 1 163 ? 136.562 133.433 117.614 1.00 27.25 161 GLN C O 1
ATOM 7335 N N . TYR C 1 164 ? 137.805 134.970 118.695 1.00 25.58 162 TYR C N 1
ATOM 7336 C CA . TYR C 1 164 ? 137.522 136.060 117.772 1.00 25.58 162 TYR C CA 1
ATOM 7337 C C . TYR C 1 164 ? 138.688 136.266 116.812 1.00 27.30 162 TYR C C 1
ATOM 7338 O O . TYR C 1 164 ? 139.852 136.126 117.194 1.00 29.19 162 TYR C O 1
ATOM 7347 N N . LYS C 1 165 ? 138.364 136.602 115.565 1.00 29.03 163 LYS C N 1
ATOM 7348 C CA . LYS C 1 165 ? 139.369 136.802 114.531 1.00 31.20 163 LYS C CA 1
ATOM 7349 C C . LYS C 1 165 ? 138.868 137.849 113.546 1.00 32.32 163 LYS C C 1
ATOM 7350 O O . LYS C 1 165 ? 137.668 137.941 113.276 1.00 33.23 163 LYS C O 1
ATOM 7356 N N . THR C 1 166 ? 139.799 138.638 113.011 1.00 33.68 164 THR C N 1
ATOM 7357 C CA . THR C 1 166 ? 139.488 139.678 112.040 1.00 35.61 164 THR C CA 1
ATOM 7358 C C . THR C 1 166 ? 140.379 139.529 110.816 1.00 39.19 164 THR C C 1
ATOM 7359 O O . THR C 1 166 ? 141.479 138.974 110.891 1.00 40.72 164 THR C O 1
ATOM 7363 N N . LYS C 1 167 ? 139.891 140.031 109.683 1.00 41.72 165 LYS C N 1
ATOM 7364 C CA . LYS C 1 167 ? 140.648 140.001 108.441 1.00 43.51 165 LYS C CA 1
ATOM 7365 C C . LYS C 1 167 ? 140.235 141.181 107.575 1.00 44.97 165 LYS C C 1
ATOM 7366 O O . LYS C 1 167 ? 139.147 141.741 107.729 1.00 45.98 165 LYS C O 1
ATOM 7372 N N . ARG C 1 168 ? 141.123 141.555 106.657 1.00 47.66 166 ARG C N 1
ATOM 7373 C CA . ARG C 1 168 ? 140.844 142.639 105.729 1.00 48.46 166 ARG C CA 1
ATOM 7374 C C . ARG C 1 168 ? 139.997 142.143 104.563 1.00 51.19 166 ARG C C 1
ATOM 7375 O O . ARG C 1 168 ? 140.068 140.977 104.166 1.00 52.63 166 ARG C O 1
ATOM 7383 N N . GLU C 1 169 ? 139.189 143.047 104.015 1.00 52.82 167 GLU C N 1
ATOM 7384 C CA . GLU C 1 169 ? 138.264 142.698 102.947 1.00 54.84 167 GLU C CA 1
ATOM 7385 C C . GLU C 1 169 ? 137.890 143.959 102.184 1.00 56.44 167 GLU C C 1
ATOM 7386 O O . GLU C 1 169 ? 137.651 145.007 102.789 1.00 56.85 167 GLU C O 1
ATOM 7392 N N . GLU C 1 170 ? 137.845 143.852 100.860 1.00 57.56 168 GLU C N 1
ATOM 7393 C CA . GLU C 1 170 ? 137.401 144.956 100.016 1.00 58.30 168 GLU C CA 1
ATOM 7394 C C . GLU C 1 170 ? 135.941 144.788 99.615 1.00 58.26 168 GLU C C 1
ATOM 7395 O O . GLU C 1 170 ? 135.159 145.736 99.680 1.00 58.24 168 GLU C O 1
ATOM 7401 N N . TYR C 1 202 ? 139.614 148.946 101.818 1.00 57.45 200 TYR C N 1
ATOM 7402 C CA . TYR C 1 202 ? 139.839 147.871 102.776 1.00 55.72 200 TYR C CA 1
ATOM 7403 C C . TYR C 1 202 ? 139.147 148.145 104.105 1.00 53.85 200 TYR C C 1
ATOM 7404 O O . TYR C 1 202 ? 139.377 149.176 104.734 1.00 54.08 200 TYR C O 1
ATOM 7413 N N . LYS C 1 203 ? 138.295 147.214 104.524 1.00 53.26 201 LYS C N 1
ATOM 7414 C CA . LYS C 1 203 ? 137.626 147.287 105.812 1.00 52.23 201 LYS C CA 1
ATOM 7415 C C . LYS C 1 203 ? 137.902 146.009 106.589 1.00 51.21 201 LYS C C 1
ATOM 7416 O O . LYS C 1 203 ? 138.343 145.001 106.032 1.00 51.62 201 LYS C O 1
ATOM 7422 N N . ILE C 1 204 ? 137.637 146.059 107.889 1.00 50.17 202 ILE C N 1
ATOM 7423 C CA . ILE C 1 204 ? 137.921 144.953 108.795 1.00 47.40 202 ILE C CA 1
ATOM 7424 C C . ILE C 1 204 ? 136.618 144.233 109.109 1.00 46.29 202 ILE C C 1
ATOM 7425 O O . ILE C 1 204 ? 135.629 144.866 109.497 1.00 48.01 202 ILE C O 1
ATOM 7430 N N . VAL C 1 205 ? 136.616 142.912 108.944 1.00 44.54 203 VAL C N 1
ATOM 7431 C CA . VAL C 1 205 ? 135.458 142.071 109.224 1.00 43.28 203 VAL C CA 1
ATOM 7432 C C . VAL C 1 205 ? 135.860 141.034 110.263 1.00 40.41 203 VAL C C 1
ATOM 7433 O O . VAL C 1 205 ? 136.873 140.344 110.099 1.00 41.56 203 VAL C O 1
ATOM 7437 N N . GLY C 1 206 ? 135.071 140.925 111.328 1.00 37.41 204 GLY C N 1
ATOM 7438 C CA . GLY C 1 206 ? 135.353 139.998 112.406 1.00 34.23 204 GLY C CA 1
ATOM 7439 C C . GLY C 1 206 ? 134.280 138.934 112.529 1.00 34.61 204 GLY C C 1
ATOM 7440 O O . GLY C 1 206 ? 133.124 139.151 112.165 1.00 37.19 204 GLY C O 1
ATOM 7441 N N . MET C 1 207 ? 134.676 137.777 113.050 1.00 33.30 205 MET C N 1
ATOM 7442 C CA . MET C 1 207 ? 133.759 136.660 113.240 1.00 32.58 205 MET C CA 1
ATOM 7443 C C . MET C 1 207 ? 134.320 135.758 114.330 1.00 31.54 205 MET C C 1
ATOM 7444 O O . MET C 1 207 ? 135.482 135.879 114.725 1.00 30.60 205 MET C O 1
ATOM 7449 N N . TYR C 1 208 ? 133.479 134.843 114.807 1.00 31.28 206 TYR C N 1
ATOM 7450 C CA . TYR C 1 208 ? 133.841 133.912 115.867 1.00 27.83 206 TYR C CA 1
ATOM 7451 C C . TYR C 1 208 ? 133.986 132.503 115.308 1.00 28.96 206 TYR C C 1
ATOM 7452 O O . TYR C 1 208 ? 133.159 132.050 114.512 1.00 31.12 206 TYR C O 1
ATOM 7461 N N . SER C 1 209 ? 135.042 131.815 115.735 1.00 28.34 207 SER C N 1
ATOM 7462 C CA . SER C 1 209 ? 135.338 130.460 115.300 1.00 27.68 207 SER C CA 1
ATOM 7463 C C . SER C 1 209 ? 135.658 129.600 116.514 1.00 27.35 207 SER C C 1
ATOM 7464 O O . SER C 1 209 ? 135.955 130.108 117.598 1.00 27.68 207 SER C O 1
ATOM 7467 N N . ASP C 1 210 ? 135.595 128.285 116.320 1.00 27.97 208 ASP C N 1
ATOM 7468 C CA . ASP C 1 210 ? 135.793 127.348 117.416 1.00 28.04 208 ASP C CA 1
ATOM 7469 C C . ASP C 1 210 ? 137.216 127.421 117.960 1.00 28.11 208 ASP C C 1
ATOM 7470 O O . ASP C 1 210 ? 138.162 127.781 117.253 1.00 29.37 208 ASP C O 1
ATOM 7475 N N . GLY C 1 211 ? 137.355 127.076 119.237 1.00 27.23 209 GLY C N 1
ATOM 7476 C CA . GLY C 1 211 ? 138.621 127.163 119.940 1.00 24.61 209 GLY C CA 1
ATOM 7477 C C . GLY C 1 211 ? 138.492 127.941 121.232 1.00 23.75 209 GLY C C 1
ATOM 7478 O O . GLY C 1 211 ? 138.073 129.100 121.220 1.00 24.61 209 GLY C O 1
ATOM 7479 N N . ILE C 1 212 ? 138.854 127.317 122.353 1.00 24.06 210 ILE C N 1
ATOM 7480 C CA . ILE C 1 212 ? 138.647 127.933 123.658 1.00 23.31 210 ILE C CA 1
ATOM 7481 C C . ILE C 1 212 ? 139.531 129.165 123.802 1.00 23.25 210 ILE C C 1
ATOM 7482 O O . ILE C 1 212 ? 140.731 129.133 123.492 1.00 23.60 210 ILE C O 1
ATOM 7487 N N . ASN C 1 213 ? 138.934 130.266 124.257 1.00 22.51 211 ASN C N 1
ATOM 7488 C CA . ASN C 1 213 ? 139.640 131.529 124.476 1.00 21.49 211 ASN C CA 1
ATOM 7489 C C . ASN C 1 213 ? 140.148 131.545 125.911 1.00 20.72 211 ASN C C 1
ATOM 7490 O O . ASN C 1 213 ? 139.502 132.073 126.816 1.00 22.10 211 ASN C O 1
ATOM 7495 N N . VAL C 1 214 ? 141.325 130.956 126.128 1.00 21.35 212 VAL C N 1
ATOM 7496 C CA . VAL C 1 214 ? 141.869 130.872 127.480 1.00 22.38 212 VAL C CA 1
ATOM 7497 C C . VAL C 1 214 ? 142.440 132.198 127.973 1.00 22.01 212 VAL C C 1
ATOM 7498 O O . VAL C 1 214 ? 142.517 132.411 129.188 1.00 23.07 212 VAL C O 1
ATOM 7502 N N . LEU C 1 215 ? 142.826 133.103 127.072 1.00 21.70 213 LEU C N 1
ATOM 7503 C CA . LEU C 1 215 ? 143.405 134.377 127.494 1.00 21.02 213 LEU C CA 1
ATOM 7504 C C . LEU C 1 215 ? 142.382 135.232 128.240 1.00 20.68 213 LEU C C 1
ATOM 7505 O O . LEU C 1 215 ? 142.660 135.752 129.332 1.00 22.20 213 LEU C O 1
ATOM 7510 N N . GLY C 1 216 ? 141.179 135.360 127.678 1.00 19.76 214 GLY C N 1
ATOM 7511 C CA . GLY C 1 216 ? 140.153 136.137 128.347 1.00 19.11 214 GLY C CA 1
ATOM 7512 C C . GLY C 1 216 ? 139.698 135.475 129.630 1.00 19.89 214 GLY C C 1
ATOM 7513 O O . GLY C 1 216 ? 139.384 136.153 130.612 1.00 21.34 214 GLY C O 1
ATOM 7514 N N . LEU C 1 217 ? 139.637 134.141 129.634 1.00 19.76 215 LEU C N 1
ATOM 7515 C CA . LEU C 1 217 ? 139.246 133.435 130.847 1.00 19.79 215 LEU C CA 1
ATOM 7516 C C . LEU C 1 217 ? 140.264 133.679 131.953 1.00 19.74 215 LEU C C 1
ATOM 7517 O O . LEU C 1 217 ? 139.894 133.880 133.113 1.00 20.85 215 LEU C O 1
ATOM 7522 N N . ILE C 1 218 ? 141.553 133.686 131.603 1.00 19.64 216 ILE C N 1
ATOM 7523 C CA . ILE C 1 218 ? 142.604 133.966 132.579 1.00 20.12 216 ILE C CA 1
ATOM 7524 C C . ILE C 1 218 ? 142.456 135.378 133.133 1.00 19.75 216 ILE C C 1
ATOM 7525 O O . ILE C 1 218 ? 142.568 135.605 134.344 1.00 20.58 216 ILE C O 1
ATOM 7530 N N . VAL C 1 219 ? 142.213 136.350 132.249 1.00 19.72 217 VAL C N 1
ATOM 7531 C CA . VAL C 1 219 ? 142.096 137.740 132.691 1.00 19.80 217 VAL C CA 1
ATOM 7532 C C . VAL C 1 219 ? 140.902 137.905 133.629 1.00 18.89 217 VAL C C 1
ATOM 7533 O O . VAL C 1 219 ? 141.004 138.523 134.701 1.00 19.43 217 VAL C O 1
ATOM 7537 N N . PHE C 1 220 ? 139.756 137.337 133.247 1.00 17.82 218 PHE C N 1
ATOM 7538 C CA . PHE C 1 220 ? 138.568 137.438 134.086 1.00 18.48 218 PHE C CA 1
ATOM 7539 C C . PHE C 1 220 ? 138.775 136.720 135.411 1.00 19.12 218 PHE C C 1
ATOM 7540 O O . PHE C 1 220 ? 138.303 137.183 136.453 1.00 19.94 218 PHE C O 1
ATOM 7548 N N . ALA C 1 221 ? 139.463 135.576 135.386 1.00 20.04 219 ALA C N 1
ATOM 7549 C CA . ALA C 1 221 ? 139.743 134.835 136.609 1.00 18.66 219 ALA C CA 1
ATOM 7550 C C . ALA C 1 221 ? 140.610 135.658 137.549 1.00 19.37 219 ALA C C 1
ATOM 7551 O O . ALA C 1 221 ? 140.373 135.686 138.762 1.00 19.75 219 ALA C O 1
ATOM 7553 N N . LEU C 1 222 ? 141.621 136.340 137.002 1.00 20.41 220 LEU C N 1
ATOM 7554 C CA . LEU C 1 222 ? 142.480 137.180 137.829 1.00 20.23 220 LEU C CA 1
ATOM 7555 C C . LEU C 1 222 ? 141.679 138.304 138.472 1.00 19.17 220 LEU C C 1
ATOM 7556 O O . LEU C 1 222 ? 141.789 138.555 139.681 1.00 20.04 220 LEU C O 1
ATOM 7561 N N . VAL C 1 223 ? 140.841 138.974 137.676 1.00 19.29 221 VAL C N 1
ATOM 7562 C CA . VAL C 1 223 ? 140.047 140.081 138.207 1.00 19.45 221 VAL C CA 1
ATOM 7563 C C . VAL C 1 223 ? 139.061 139.593 139.264 1.00 18.45 221 VAL C C 1
ATOM 7564 O O . VAL C 1 223 ? 138.899 140.219 140.320 1.00 18.84 221 VAL C O 1
ATOM 7568 N N . PHE C 1 224 ? 138.394 138.466 139.000 1.00 18.49 222 PHE C N 1
ATOM 7569 C CA . PHE C 1 224 ? 137.424 137.924 139.947 1.00 17.60 222 PHE C CA 1
ATOM 7570 C C . PHE C 1 224 ? 138.081 137.498 141.252 1.00 18.20 222 PHE C C 1
ATOM 7571 O O . PHE C 1 224 ? 137.545 137.757 142.337 1.00 19.37 222 PHE C O 1
ATOM 7579 N N . GLY C 1 225 ? 139.240 136.840 141.171 1.00 19.26 223 GLY C N 1
ATOM 7580 C CA . GLY C 1 225 ? 139.949 136.464 142.379 1.00 18.10 223 GLY C CA 1
ATOM 7581 C C . GLY C 1 225 ? 140.386 137.664 143.193 1.00 18.62 223 GLY C C 1
ATOM 7582 O O . GLY C 1 225 ? 140.282 137.663 144.422 1.00 20.33 223 GLY C O 1
ATOM 7583 N N . LEU C 1 226 ? 140.902 138.697 142.522 1.00 19.13 224 LEU C N 1
ATOM 7584 C CA . LEU C 1 226 ? 141.292 139.906 143.240 1.00 19.42 224 LEU C CA 1
ATOM 7585 C C . LEU C 1 226 ? 140.093 140.578 143.901 1.00 19.94 224 LEU C C 1
ATOM 7586 O O . LEU C 1 226 ? 140.199 141.088 145.021 1.00 21.08 224 LEU C O 1
ATOM 7591 N N . VAL C 1 227 ? 138.946 140.596 143.217 1.00 20.04 225 VAL C N 1
ATOM 7592 C CA . VAL C 1 227 ? 137.759 141.248 143.766 1.00 19.50 225 VAL C CA 1
ATOM 7593 C C . VAL C 1 227 ? 137.218 140.490 144.976 1.00 20.90 225 VAL C C 1
ATOM 7594 O O . VAL C 1 227 ? 136.897 141.090 146.007 1.00 23.35 225 VAL C O 1
ATOM 7598 N N . ILE C 1 228 ? 137.111 139.161 144.877 1.00 20.23 226 ILE C N 1
ATOM 7599 C CA . ILE C 1 228 ? 136.509 138.413 145.979 1.00 20.21 226 ILE C CA 1
ATOM 7600 C C . ILE C 1 228 ? 137.465 138.203 147.145 1.00 22.33 226 ILE C C 1
ATOM 7601 O O . ILE C 1 228 ? 137.013 137.902 148.256 1.00 24.94 226 ILE C O 1
ATOM 7606 N N . GLY C 1 229 ? 138.771 138.356 146.934 1.00 22.69 227 GLY C N 1
ATOM 7607 C CA . GLY C 1 229 ? 139.699 138.277 148.043 1.00 22.36 227 GLY C CA 1
ATOM 7608 C C . GLY C 1 229 ? 139.759 139.511 148.914 1.00 25.80 227 GLY C C 1
ATOM 7609 O O . GLY C 1 229 ? 140.377 139.471 149.982 1.00 30.33 227 GLY C O 1
ATOM 7610 N N . LYS C 1 230 ? 139.126 140.603 148.487 1.00 26.93 228 LYS C N 1
ATOM 7611 C CA . LYS C 1 230 ? 139.086 141.835 149.262 1.00 27.85 228 LYS C CA 1
ATOM 7612 C C . LYS C 1 230 ? 137.743 142.078 149.936 1.00 29.05 228 LYS C C 1
ATOM 7613 O O . LYS C 1 230 ? 137.671 142.899 150.856 1.00 31.69 228 LYS C O 1
ATOM 7619 N N . MET C 1 231 ? 136.686 141.385 149.506 1.00 28.23 229 MET C N 1
ATOM 7620 C CA . MET C 1 231 ? 135.359 141.600 150.071 1.00 28.01 229 MET C CA 1
ATOM 7621 C C . MET C 1 231 ? 135.271 141.196 151.536 1.00 30.30 229 MET C C 1
ATOM 7622 O O . MET C 1 231 ? 134.371 141.666 152.240 1.00 33.00 229 MET C O 1
ATOM 7627 N N . GLY C 1 232 ? 136.170 140.343 152.006 1.00 30.70 230 GLY C N 1
ATOM 7628 C CA . GLY C 1 232 ? 136.137 139.928 153.399 1.00 30.80 230 GLY C CA 1
ATOM 7629 C C . GLY C 1 232 ? 135.154 138.800 153.603 1.00 32.61 230 GLY C C 1
ATOM 7630 O O . GLY C 1 232 ? 135.205 137.783 152.908 1.00 33.73 230 GLY C O 1
ATOM 7631 N N . GLU C 1 233 ? 134.246 138.976 154.564 1.00 32.23 231 GLU C N 1
ATOM 7632 C CA . GLU C 1 233 ? 133.257 137.952 154.873 1.00 31.35 231 GLU C CA 1
ATOM 7633 C C . GLU C 1 233 ? 132.118 137.890 153.865 1.00 31.33 231 GLU C C 1
ATOM 7634 O O . GLU C 1 233 ? 131.357 136.918 153.879 1.00 32.63 231 GLU C O 1
ATOM 7640 N N . LYS C 1 234 ? 131.979 138.895 152.999 1.00 31.68 232 LYS C N 1
ATOM 7641 C CA . LYS C 1 234 ? 130.904 138.879 152.014 1.00 30.24 232 LYS C CA 1
ATOM 7642 C C . LYS C 1 234 ? 131.194 137.939 150.851 1.00 28.11 232 LYS C C 1
ATOM 7643 O O . LYS C 1 234 ? 130.258 137.437 150.221 1.00 28.36 232 LYS C O 1
ATOM 7649 N N . GLY C 1 235 ? 132.466 137.695 150.550 1.00 26.77 233 GLY C N 1
ATOM 7650 C CA . GLY C 1 235 ? 132.871 136.779 149.504 1.00 23.68 233 GLY C CA 1
ATOM 7651 C C . GLY C 1 235 ? 133.398 135.438 149.964 1.00 22.88 233 GLY C C 1
ATOM 7652 O O . GLY C 1 235 ? 133.961 134.703 149.145 1.00 23.59 233 GLY C O 1
ATOM 7653 N N . GLN C 1 236 ? 133.238 135.091 151.243 1.00 23.83 234 GLN C N 1
ATOM 7654 C CA . GLN C 1 236 ? 133.780 133.837 151.758 1.00 22.52 234 GLN C CA 1
ATOM 7655 C C . GLN C 1 236 ? 133.095 132.613 151.158 1.00 20.65 234 GLN C C 1
ATOM 7656 O O . GLN C 1 236 ? 133.745 131.580 150.953 1.00 22.17 234 GLN C O 1
ATOM 7662 N N . ILE C 1 237 ? 131.797 132.708 150.862 1.00 20.00 235 ILE C N 1
ATOM 7663 C CA . ILE C 1 237 ? 131.090 131.588 150.243 1.00 19.18 235 ILE C CA 1
ATOM 7664 C C . ILE C 1 237 ? 131.653 131.281 148.858 1.00 18.94 235 ILE C C 1
ATOM 7665 O O . ILE C 1 237 ? 131.830 130.110 148.495 1.00 20.08 235 ILE C O 1
ATOM 7670 N N . LEU C 1 238 ? 131.966 132.315 148.073 1.00 18.31 236 LEU C N 1
ATOM 7671 C CA . LEU C 1 238 ? 132.582 132.091 146.767 1.00 17.77 236 LEU C CA 1
ATOM 7672 C C . LEU C 1 238 ? 133.965 131.464 146.905 1.00 17.86 236 LEU C C 1
ATOM 7673 O O . LEU C 1 238 ? 134.327 130.564 146.136 1.00 19.23 236 LEU C O 1
ATOM 7678 N N . VAL C 1 239 ? 134.746 131.927 147.882 1.00 17.98 237 VAL C N 1
ATOM 7679 C CA . VAL C 1 239 ? 136.081 131.377 148.104 1.00 18.46 237 VAL C CA 1
ATOM 7680 C C . VAL C 1 239 ? 135.995 129.891 148.432 1.00 18.14 237 VAL C C 1
ATOM 7681 O O . VAL C 1 239 ? 136.725 129.067 147.865 1.00 19.33 237 VAL C O 1
ATOM 7685 N N . ASP C 1 240 ? 135.090 129.526 149.344 1.00 17.89 238 ASP C N 1
ATOM 7686 C CA . ASP C 1 240 ? 134.937 128.122 149.716 1.00 18.27 238 ASP C CA 1
ATOM 7687 C C . ASP C 1 240 ? 134.447 127.284 148.540 1.00 18.34 238 ASP C C 1
ATOM 7688 O O . ASP C 1 240 ? 134.928 126.162 148.320 1.00 19.52 238 ASP C O 1
ATOM 7693 N N . PHE C 1 241 ? 133.494 127.817 147.771 1.00 17.70 239 PHE C N 1
ATOM 7694 C CA . PHE C 1 241 ? 132.973 127.104 146.611 1.00 16.85 239 PHE C CA 1
ATOM 7695 C C . PHE C 1 241 ? 134.085 126.789 145.617 1.00 17.38 239 PHE C C 1
ATOM 7696 O O . PHE C 1 241 ? 134.218 125.649 145.152 1.00 18.21 239 PHE C O 1
ATOM 7704 N N . PHE C 1 242 ? 134.914 127.785 145.299 1.00 17.19 240 PHE C N 1
ATOM 7705 C CA . PHE C 1 242 ? 135.955 127.565 144.302 1.00 16.99 240 PHE C CA 1
ATOM 7706 C C . PHE C 1 242 ? 137.091 126.704 144.847 1.00 17.70 240 PHE C C 1
ATOM 7707 O O . PHE C 1 242 ? 137.706 125.948 144.087 1.00 18.95 240 PHE C O 1
ATOM 7715 N N . ASN C 1 243 ? 137.363 126.776 146.152 1.00 16.89 241 ASN C N 1
ATOM 7716 C CA . ASN C 1 243 ? 138.332 125.865 146.757 1.00 17.57 241 ASN C CA 1
ATOM 7717 C C . ASN C 1 243 ? 137.887 124.414 146.601 1.00 18.28 241 ASN C C 1
ATOM 7718 O O . ASN C 1 243 ? 138.665 123.544 146.177 1.00 20.30 241 ASN C O 1
ATOM 7723 N N . ALA C 1 244 ? 136.621 124.139 146.930 1.00 17.46 242 ALA C N 1
ATOM 7724 C CA . ALA C 1 244 ? 136.102 122.782 146.797 1.00 16.66 242 ALA C CA 1
ATOM 7725 C C . ALA C 1 244 ? 136.107 122.330 145.342 1.00 17.85 242 ALA C C 1
ATOM 7726 O O . ALA C 1 244 ? 136.425 121.169 145.044 1.00 19.66 242 ALA C O 1
ATOM 7728 N N . LEU C 1 245 ? 135.754 123.230 144.420 1.00 17.53 243 LEU C N 1
ATOM 7729 C CA . LEU C 1 245 ? 135.767 122.878 143.004 1.00 17.60 243 LEU C CA 1
ATOM 7730 C C . LEU C 1 245 ? 137.173 122.529 142.527 1.00 18.95 243 LEU C C 1
ATOM 7731 O O . LEU C 1 245 ? 137.360 121.573 141.761 1.00 20.22 243 LEU C O 1
ATOM 7736 N N . SER C 1 246 ? 138.175 123.299 142.964 1.00 18.61 244 SER C N 1
ATOM 7737 C CA . SER C 1 246 ? 139.556 122.997 142.601 1.00 19.05 244 SER C CA 1
ATOM 7738 C C . SER C 1 246 ? 139.979 121.627 143.118 1.00 20.05 244 SER C C 1
ATOM 7739 O O . SER C 1 246 ? 140.611 120.845 142.393 1.00 22.20 244 SER C O 1
ATOM 7742 N N . ASP C 1 247 ? 139.623 121.310 144.368 1.00 20.30 245 ASP C N 1
ATOM 7743 C CA . ASP C 1 247 ? 139.964 119.995 144.912 1.00 20.40 245 ASP C CA 1
ATOM 7744 C C . ASP C 1 247 ? 139.306 118.872 144.112 1.00 20.92 245 ASP C C 1
ATOM 7745 O O . ASP C 1 247 ? 139.948 117.858 143.792 1.00 22.32 245 ASP C O 1
ATOM 7750 N N . ALA C 1 248 ? 138.026 119.041 143.772 1.00 19.44 246 ALA C N 1
ATOM 7751 C CA . ALA C 1 248 ? 137.316 118.012 143.018 1.00 18.95 246 ALA C CA 1
ATOM 7752 C C . ALA C 1 248 ? 137.940 117.803 141.643 1.00 20.34 246 ALA C C 1
ATOM 7753 O O . ALA C 1 248 ? 138.108 116.661 141.192 1.00 20.93 246 ALA C O 1
ATOM 7755 N N . THR C 1 249 ? 138.287 118.895 140.956 1.00 21.43 247 THR C N 1
ATOM 7756 C CA . THR C 1 249 ? 138.914 118.760 139.646 1.00 20.79 247 THR C CA 1
ATOM 7757 C C . THR C 1 249 ? 140.270 118.071 139.756 1.00 21.20 247 THR C C 1
ATOM 7758 O O . THR C 1 249 ? 140.648 117.281 138.880 1.00 21.99 247 THR C O 1
ATOM 7762 N N . MET C 1 250 ? 141.012 118.347 140.832 1.00 21.36 248 MET C N 1
ATOM 7763 C CA . MET C 1 250 ? 142.309 117.701 141.009 1.00 21.62 248 MET C CA 1
ATOM 7764 C C . MET C 1 250 ? 142.139 116.196 141.189 1.00 21.93 248 MET C C 1
ATOM 7765 O O . MET C 1 250 ? 142.912 115.394 140.640 1.00 22.08 248 MET C O 1
ATOM 7770 N N . LYS C 1 251 ? 141.082 115.793 141.898 1.00 22.81 249 LYS C N 1
ATOM 7771 C CA . LYS C 1 251 ? 140.841 114.364 142.068 1.00 22.00 249 LYS C CA 1
ATOM 7772 C C . LYS C 1 251 ? 140.409 113.718 140.754 1.00 22.32 249 LYS C C 1
ATOM 7773 O O . LYS C 1 251 ? 140.788 112.576 140.466 1.00 23.67 249 LYS C O 1
ATOM 7779 N N . ILE C 1 252 ? 139.608 114.420 139.948 1.00 22.31 250 ILE C N 1
ATOM 7780 C CA . ILE C 1 252 ? 139.217 113.856 138.654 1.00 22.21 250 ILE C CA 1
ATOM 7781 C C . ILE C 1 252 ? 140.443 113.681 137.757 1.00 23.21 250 ILE C C 1
ATOM 7782 O O . ILE C 1 252 ? 140.553 112.701 137.004 1.00 23.82 250 ILE C O 1
ATOM 7787 N N . VAL C 1 253 ? 141.384 114.627 137.825 1.00 23.26 251 VAL C N 1
ATOM 7788 C CA . VAL C 1 253 ? 142.632 114.494 137.071 1.00 23.07 251 VAL C CA 1
ATOM 7789 C C . VAL C 1 253 ? 143.391 113.251 137.520 1.00 25.15 251 VAL C C 1
ATOM 7790 O O . VAL C 1 253 ? 143.918 112.484 136.698 1.00 27.28 251 VAL C O 1
ATOM 7794 N N . GLN C 1 254 ? 143.458 113.033 138.837 1.00 25.69 252 GLN C N 1
ATOM 7795 C CA . GLN C 1 254 ? 144.117 111.831 139.343 1.00 26.32 252 GLN C CA 1
ATOM 7796 C C . GLN C 1 254 ? 143.425 110.567 138.842 1.00 26.44 252 GLN C C 1
ATOM 7797 O O . GLN C 1 254 ? 144.084 109.561 138.560 1.00 29.37 252 GLN C O 1
ATOM 7803 N N . ILE C 1 255 ? 142.095 110.600 138.731 1.00 26.86 253 ILE C N 1
ATOM 7804 C CA . ILE C 1 255 ? 141.364 109.454 138.185 1.00 26.44 253 ILE C CA 1
ATOM 7805 C C . ILE C 1 255 ? 141.759 109.195 136.734 1.00 27.75 253 ILE C C 1
ATOM 7806 O O . ILE C 1 255 ? 141.961 108.045 136.326 1.00 28.92 253 ILE C O 1
ATOM 7811 N N . ILE C 1 256 ? 141.869 110.257 135.930 1.00 28.72 254 ILE C N 1
ATOM 7812 C CA . ILE C 1 256 ? 142.240 110.089 134.522 1.00 26.61 254 ILE C CA 1
ATOM 7813 C C . ILE C 1 256 ? 143.662 109.539 134.394 1.00 29.75 254 ILE C C 1
ATOM 7814 O O . ILE C 1 256 ? 143.984 108.805 133.438 1.00 31.12 254 ILE C O 1
ATOM 7819 N N . MET C 1 257 ? 144.531 109.875 135.350 1.00 31.41 255 MET C N 1
ATOM 7820 C CA . MET C 1 257 ? 145.914 109.416 135.279 1.00 31.37 255 MET C CA 1
ATOM 7821 C C . MET C 1 257 ? 146.031 107.896 135.358 1.00 31.79 255 MET C C 1
ATOM 7822 O O . MET C 1 257 ? 147.090 107.352 135.030 1.00 35.04 255 MET C O 1
ATOM 7827 N N . TRP C 1 258 ? 144.977 107.198 135.792 1.00 32.54 256 TRP C N 1
ATOM 7828 C CA . TRP C 1 258 ? 145.001 105.736 135.791 1.00 33.26 256 TRP C CA 1
ATOM 7829 C C . TRP C 1 258 ? 144.842 105.171 134.384 1.00 33.07 256 TRP C C 1
ATOM 7830 O O . TRP C 1 258 ? 145.502 104.188 134.029 1.00 34.75 256 TRP C O 1
ATOM 7841 N N . TYR C 1 259 ? 143.966 105.766 133.573 1.00 33.33 257 TYR C N 1
ATOM 7842 C CA . TYR C 1 259 ? 143.822 105.332 132.189 1.00 32.69 257 TYR C CA 1
ATOM 7843 C C . TYR C 1 259 ? 144.943 105.850 131.300 1.00 33.55 257 TYR C C 1
ATOM 7844 O O . TYR C 1 259 ? 145.157 105.297 130.215 1.00 34.15 257 TYR C O 1
ATOM 7853 N N . MET C 1 260 ? 145.664 106.885 131.742 1.00 34.80 258 MET C N 1
ATOM 7854 C CA . MET C 1 260 ? 146.774 107.472 130.985 1.00 34.79 258 MET C CA 1
ATOM 7855 C C . MET C 1 260 ? 147.672 106.485 130.224 1.00 36.44 258 MET C C 1
ATOM 7856 O O . MET C 1 260 ? 147.845 106.647 129.006 1.00 37.96 258 MET C O 1
ATOM 7861 N N . PRO C 1 261 ? 148.274 105.473 130.876 1.00 38.07 259 PRO C N 1
ATOM 7862 C CA . PRO C 1 261 ? 149.291 104.666 130.169 1.00 39.30 259 PRO C CA 1
ATOM 7863 C C . PRO C 1 261 ? 148.776 103.920 128.947 1.00 38.86 259 PRO C C 1
ATOM 7864 O O . PRO C 1 261 ? 149.486 103.825 127.934 1.00 40.48 259 PRO C O 1
ATOM 7868 N N . LEU C 1 262 ? 147.564 103.363 129.023 1.00 38.47 260 LEU C N 1
ATOM 7869 C CA . LEU C 1 262 ? 147.026 102.602 127.901 1.00 37.61 260 LEU C CA 1
ATOM 7870 C C . LEU C 1 262 ? 146.808 103.490 126.683 1.00 37.94 260 LEU C C 1
ATOM 7871 O O . LEU C 1 262 ? 147.077 103.078 125.549 1.00 39.28 260 LEU C O 1
ATOM 7876 N N . GLY C 1 263 ? 146.314 104.709 126.896 1.00 36.59 261 GLY C N 1
ATOM 7877 C CA . GLY C 1 263 ? 146.200 105.649 125.795 1.00 35.04 261 GLY C CA 1
ATOM 7878 C C . GLY C 1 263 ? 147.549 106.085 125.259 1.00 36.46 261 GLY C C 1
ATOM 7879 O O . GLY C 1 263 ? 147.717 106.261 124.049 1.00 38.52 261 GLY C O 1
ATOM 7880 N N . ILE C 1 264 ? 148.529 106.264 126.150 1.00 37.73 262 ILE C N 1
ATOM 7881 C CA . ILE C 1 264 ? 149.857 106.701 125.722 1.00 38.99 262 ILE C CA 1
ATOM 7882 C C . ILE C 1 264 ? 150.501 105.656 124.817 1.00 39.41 262 ILE C C 1
ATOM 7883 O O . ILE C 1 264 ? 151.148 105.992 123.814 1.00 41.49 262 ILE C O 1
ATOM 7888 N N . LEU C 1 265 ? 150.343 104.375 125.163 1.00 39.64 263 LEU C N 1
ATOM 7889 C CA . LEU C 1 265 ? 150.912 103.306 124.344 1.00 41.71 263 LEU C CA 1
ATOM 7890 C C . LEU C 1 265 ? 150.427 103.395 122.901 1.00 42.45 263 LEU C C 1
ATOM 7891 O O . LEU C 1 265 ? 151.231 103.412 121.961 1.00 43.83 263 LEU C O 1
ATOM 7896 N N . PHE C 1 266 ? 149.109 103.465 122.710 1.00 42.47 264 PHE C N 1
ATOM 7897 C CA . PHE C 1 266 ? 148.563 103.506 121.358 1.00 40.94 264 PHE C CA 1
ATOM 7898 C C . PHE C 1 266 ? 148.856 104.830 120.669 1.00 41.28 264 PHE C C 1
ATOM 7899 O O . PHE C 1 266 ? 149.028 104.857 119.447 1.00 43.63 264 PHE C O 1
ATOM 7907 N N . LEU C 1 267 ? 148.935 105.927 121.425 1.00 40.76 265 LEU C N 1
ATOM 7908 C CA . LEU C 1 267 ? 149.320 107.204 120.834 1.00 40.90 265 LEU C CA 1
ATOM 7909 C C . LEU C 1 267 ? 150.705 107.120 120.210 1.00 44.13 265 LEU C C 1
ATOM 7910 O O . LEU C 1 267 ? 150.907 107.508 119.053 1.00 46.70 265 LEU C O 1
ATOM 7915 N N . ILE C 1 268 ? 151.676 106.605 120.967 1.00 44.89 266 ILE C N 1
ATOM 7916 C CA . ILE C 1 268 ? 153.029 106.478 120.436 1.00 46.31 266 ILE C CA 1
ATOM 7917 C C . ILE C 1 268 ? 153.065 105.485 119.280 1.00 47.98 266 ILE C C 1
ATOM 7918 O O . ILE C 1 268 ? 153.721 105.727 118.260 1.00 49.69 266 ILE C O 1
ATOM 7923 N N . ALA C 1 269 ? 152.371 104.350 119.418 1.00 48.34 267 ALA C N 1
ATOM 7924 C CA . ALA C 1 269 ? 152.384 103.345 118.358 1.00 48.04 267 ALA C CA 1
ATOM 7925 C C . ALA C 1 269 ? 151.825 103.895 117.049 1.00 49.77 267 ALA C C 1
ATOM 7926 O O . ALA C 1 269 ? 152.388 103.652 115.976 1.00 53.05 267 ALA C O 1
ATOM 7928 N N . GLY C 1 270 ? 150.721 104.642 117.116 1.00 49.49 268 GLY C N 1
ATOM 7929 C CA . GLY C 1 270 ? 150.158 105.280 115.939 1.00 50.93 268 GLY C CA 1
ATOM 7930 C C . GLY C 1 270 ? 150.931 106.481 115.438 1.00 53.99 268 GLY C C 1
ATOM 7931 O O . GLY C 1 270 ? 150.778 106.856 114.272 1.00 57.68 268 GLY C O 1
ATOM 7932 N N . CYS C 1 271 ? 151.758 107.093 116.283 1.00 54.49 269 CYS C N 1
ATOM 7933 C CA . CYS C 1 271 ? 152.587 108.241 115.824 1.00 56.12 269 CYS C CA 1
ATOM 7934 C C . CYS C 1 271 ? 153.722 107.741 114.927 1.00 57.06 269 CYS C C 1
ATOM 7935 O O . CYS C 1 271 ? 154.022 108.420 113.929 1.00 60.04 269 CYS C O 1
ATOM 7938 N N . ILE C 1 272 ? 154.324 106.598 115.267 1.00 56.47 270 ILE C N 1
ATOM 7939 C CA . ILE C 1 272 ? 155.458 106.090 114.500 1.00 56.40 270 ILE C CA 1
ATOM 7940 C C . ILE C 1 272 ? 154.951 105.265 113.321 1.00 58.48 270 ILE C C 1
ATOM 7941 O O . ILE C 1 272 ? 155.721 104.564 112.657 1.00 60.27 270 ILE C O 1
ATOM 7946 N N . ILE C 1 273 ? 153.652 105.349 113.044 1.00 58.73 271 ILE C N 1
ATOM 7947 C CA . ILE C 1 273 ? 153.037 104.606 111.955 1.00 60.14 271 ILE C CA 1
ATOM 7948 C C . ILE C 1 273 ? 152.709 105.509 110.771 1.00 63.82 271 ILE C C 1
ATOM 7949 O O . ILE C 1 273 ? 152.887 105.110 109.617 1.00 65.62 271 ILE C O 1
ATOM 7954 N N . GLU C 1 274 ? 152.254 106.737 111.031 1.00 64.22 272 GLU C N 1
ATOM 7955 C CA . GLU C 1 274 ? 151.847 107.634 109.954 1.00 66.42 272 GLU C CA 1
ATOM 7956 C C . GLU C 1 274 ? 153.007 108.062 109.064 1.00 70.08 272 GLU C C 1
ATOM 7957 O O . GLU C 1 274 ? 152.763 108.585 107.970 1.00 71.66 272 GLU C O 1
ATOM 7963 N N . VAL C 1 275 ? 154.250 107.861 109.499 1.00 70.04 273 VAL C N 1
ATOM 7964 C CA . VAL C 1 275 ? 155.405 108.160 108.661 1.00 73.59 273 VAL C CA 1
ATOM 7965 C C . VAL C 1 275 ? 155.445 107.185 107.493 1.00 74.30 273 VAL C C 1
ATOM 7966 O O . VAL C 1 275 ? 155.341 105.966 107.677 1.00 73.27 273 VAL C O 1
ATOM 7970 N N . GLU C 1 276 ? 155.584 107.718 106.278 1.00 76.53 274 GLU C N 1
ATOM 7971 C CA . GLU C 1 276 ? 155.476 106.916 105.065 1.00 78.79 274 GLU C CA 1
ATOM 7972 C C . GLU C 1 276 ? 156.803 106.816 104.323 1.00 80.98 274 GLU C C 1
ATOM 7973 O O . GLU C 1 276 ? 157.288 105.709 104.072 1.00 80.21 274 GLU C O 1
ATOM 7979 N N . ASP C 1 277 ? 157.410 107.947 103.965 1.00 83.17 275 ASP C N 1
ATOM 7980 C CA . ASP C 1 277 ? 158.581 107.935 103.095 1.00 86.05 275 ASP C CA 1
ATOM 7981 C C . ASP C 1 277 ? 159.886 107.813 103.868 1.00 86.70 275 ASP C C 1
ATOM 7982 O O . ASP C 1 277 ? 160.851 107.242 103.346 1.00 86.93 275 ASP C O 1
ATOM 7987 N N . TRP C 1 278 ? 159.936 108.372 105.082 1.00 86.27 276 TRP C N 1
ATOM 7988 C CA . TRP C 1 278 ? 161.116 108.437 105.943 1.00 86.76 276 TRP C CA 1
ATOM 7989 C C . TRP C 1 278 ? 162.152 109.431 105.430 1.00 86.80 276 TRP C C 1
ATOM 7990 O O . TRP C 1 278 ? 163.162 109.674 106.098 1.00 86.86 276 TRP C O 1
ATOM 8001 N N . GLU C 1 279 ? 161.922 110.015 104.253 1.00 86.78 277 GLU C N 1
ATOM 8002 C CA . GLU C 1 279 ? 162.792 111.084 103.776 1.00 86.17 277 GLU C CA 1
ATOM 8003 C C . GLU C 1 279 ? 162.535 112.406 104.486 1.00 84.01 277 GLU C C 1
ATOM 8004 O O . GLU C 1 279 ? 163.360 113.324 104.378 1.00 83.60 277 GLU C O 1
ATOM 8010 N N . ILE C 1 280 ? 161.425 112.517 105.219 1.00 83.38 278 ILE C N 1
ATOM 8011 C CA . ILE C 1 280 ? 161.173 113.702 106.031 1.00 82.34 278 ILE C CA 1
ATOM 8012 C C . ILE C 1 280 ? 162.227 113.835 107.119 1.00 81.46 278 ILE C C 1
ATOM 8013 O O . ILE C 1 280 ? 162.608 114.949 107.493 1.00 80.61 278 ILE C O 1
ATOM 8018 N N . PHE C 1 281 ? 162.720 112.708 107.636 1.00 82.61 279 PHE C N 1
ATOM 8019 C CA . PHE C 1 281 ? 163.804 112.752 108.608 1.00 82.19 279 PHE C CA 1
ATOM 8020 C C . PHE C 1 281 ? 165.103 113.239 107.979 1.00 80.46 279 PHE C C 1
ATOM 8021 O O . PHE C 1 281 ? 165.917 113.874 108.657 1.00 79.67 279 PHE C O 1
ATOM 8029 N N . ARG C 1 282 ? 165.315 112.951 106.693 1.00 81.27 280 ARG C N 1
ATOM 8030 C CA . ARG C 1 282 ? 166.499 113.469 106.016 1.00 81.45 280 ARG C CA 1
ATOM 8031 C C . ARG C 1 282 ? 166.372 114.966 105.763 1.00 79.71 280 ARG C C 1
ATOM 8032 O O . ARG C 1 282 ? 167.341 115.715 105.939 1.00 78.02 280 ARG C O 1
ATOM 8040 N N . LYS C 1 283 ? 165.188 115.420 105.344 1.00 79.48 281 LYS C N 1
ATOM 8041 C CA . LYS C 1 283 ? 165.001 116.840 105.061 1.00 78.71 281 LYS C CA 1
ATOM 8042 C C . LYS C 1 283 ? 164.922 117.686 106.330 1.00 77.31 281 LYS C C 1
ATOM 8043 O O . LYS C 1 283 ? 165.364 118.841 106.326 1.00 77.33 281 LYS C O 1
ATOM 8049 N N . LEU C 1 284 ? 164.373 117.143 107.416 1.00 76.08 282 LEU C N 1
ATOM 8050 C CA . LEU C 1 284 ? 164.141 117.901 108.639 1.00 72.07 282 LEU C CA 1
ATOM 8051 C C . LEU C 1 284 ? 165.248 117.732 109.673 1.00 69.42 282 LEU C C 1
ATOM 8052 O O . LEU C 1 284 ? 165.068 118.140 110.825 1.00 67.53 282 LEU C O 1
ATOM 8057 N N . GLY C 1 285 ? 166.371 117.120 109.298 1.00 69.77 283 GLY C N 1
ATOM 8058 C CA . GLY C 1 285 ? 167.439 116.888 110.260 1.00 67.04 283 GLY C CA 1
ATOM 8059 C C . GLY C 1 285 ? 167.956 118.160 110.906 1.00 64.05 283 GLY C C 1
ATOM 8060 O O . GLY C 1 285 ? 168.098 118.239 112.131 1.00 64.54 283 GLY C O 1
ATOM 8061 N N . LEU C 1 286 ? 168.200 119.194 110.097 1.00 63.74 284 LEU C N 1
ATOM 8062 C CA . LEU C 1 286 ? 168.728 120.437 110.652 1.00 61.88 284 LEU C CA 1
ATOM 8063 C C . LEU C 1 286 ? 167.673 121.182 111.461 1.00 60.62 284 LEU C C 1
ATOM 8064 O O . LEU C 1 286 ? 168.000 121.806 112.476 1.00 60.87 284 LEU C O 1
ATOM 8069 N N . TYR C 1 287 ? 166.412 121.147 111.026 1.00 60.69 285 TYR C N 1
ATOM 8070 C CA . TYR C 1 287 ? 165.373 121.852 111.772 1.00 60.00 285 TYR C CA 1
ATOM 8071 C C . TYR C 1 287 ? 165.201 121.233 113.154 1.00 5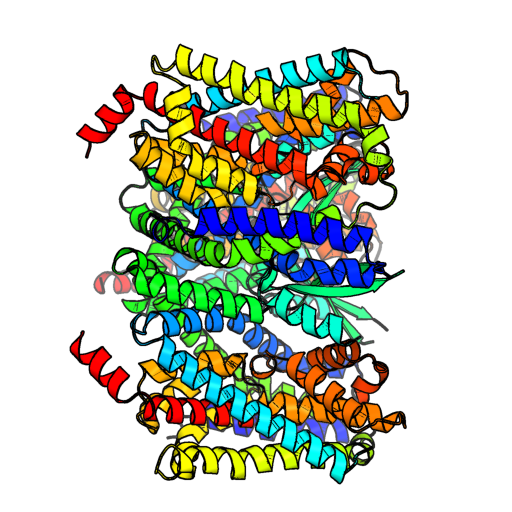9.50 285 TYR C C 1
ATOM 8072 O O . TYR C 1 287 ? 165.106 121.946 114.169 1.00 59.81 285 TYR C O 1
ATOM 8081 N N . MET C 1 288 ? 165.221 119.898 113.198 1.00 59.65 286 MET C N 1
ATOM 8082 C CA . MET C 1 288 ? 165.122 119.196 114.503 1.00 58.63 286 MET C CA 1
ATOM 8083 C C . MET C 1 288 ? 166.369 119.517 115.338 1.00 57.51 286 MET C C 1
ATOM 8084 O O . MET C 1 288 ? 166.213 119.735 116.552 1.00 57.33 286 MET C O 1
ATOM 8089 N N . ALA C 1 289 ? 167.552 119.564 114.713 1.00 57.43 287 ALA C N 1
ATOM 8090 C CA . ALA C 1 289 ? 168.763 119.814 115.480 1.00 56.50 287 ALA C CA 1
ATOM 8091 C C . ALA C 1 289 ? 168.708 121.200 116.103 1.00 56.10 287 ALA C C 1
ATOM 8092 O O . ALA C 1 289 ? 169.076 121.387 117.266 1.00 56.03 287 ALA C O 1
ATOM 8094 N N . THR C 1 290 ? 168.228 122.181 115.333 1.00 56.58 288 THR C N 1
ATOM 8095 C CA . THR C 1 290 ? 168.124 123.554 115.816 1.00 55.16 288 THR C CA 1
ATOM 8096 C C . THR C 1 290 ? 167.176 123.645 117.005 1.00 53.87 288 THR C C 1
ATOM 8097 O O . THR C 1 290 ? 167.516 124.226 118.046 1.00 53.55 288 THR C O 1
ATOM 8101 N N . VAL C 1 291 ? 165.979 123.062 116.871 1.00 54.13 289 VAL C N 1
ATOM 8102 C CA . VAL C 1 291 ? 165.004 123.143 117.958 1.00 52.33 289 VAL C CA 1
ATOM 8103 C C . VAL C 1 291 ? 165.521 122.432 119.204 1.00 51.20 289 VAL C C 1
ATOM 8104 O O . VAL C 1 291 ? 165.418 122.953 120.325 1.00 50.95 289 VAL C O 1
ATOM 8108 N N . LEU C 1 292 ? 166.092 121.237 119.030 1.00 52.00 290 LEU C N 1
ATOM 8109 C CA . LEU C 1 292 ? 166.589 120.476 120.171 1.00 51.01 290 LEU C CA 1
ATOM 8110 C C . LEU C 1 292 ? 167.741 121.193 120.861 1.00 49.76 290 LEU C C 1
ATOM 8111 O O . LEU C 1 292 ? 167.810 121.220 122.094 1.00 49.61 290 LEU C O 1
ATOM 8116 N N . THR C 1 293 ? 168.656 121.781 120.085 1.00 50.29 291 THR C N 1
ATOM 8117 C CA . THR C 1 293 ? 169.768 122.513 120.681 1.00 49.80 291 THR C CA 1
ATOM 8118 C C . THR C 1 293 ? 169.279 123.734 121.448 1.00 48.87 291 THR C C 1
ATOM 8119 O O . THR C 1 293 ? 169.769 124.019 122.547 1.00 49.09 291 THR C O 1
ATOM 8123 N N . GLY C 1 294 ? 168.310 124.465 120.892 1.00 48.74 292 GLY C N 1
ATOM 8124 C CA . GLY C 1 294 ? 167.772 125.606 121.617 1.00 47.56 292 GLY C CA 1
ATOM 8125 C C . GLY C 1 294 ? 167.125 125.205 122.929 1.00 47.28 292 GLY C C 1
ATOM 8126 O O . GLY C 1 294 ? 167.372 125.817 123.976 1.00 47.10 292 GLY C O 1
ATOM 8127 N N . LEU C 1 295 ? 166.307 124.149 122.896 1.00 47.41 293 LEU C N 1
ATOM 8128 C CA . LEU C 1 295 ? 165.654 123.686 124.118 1.00 45.56 293 LEU C CA 1
ATOM 8129 C C . LEU C 1 295 ? 166.670 123.197 125.144 1.00 45.53 293 LEU C C 1
ATOM 8130 O O . LEU C 1 295 ? 166.545 123.491 126.339 1.00 45.47 293 LEU C O 1
ATOM 8135 N N . ALA C 1 296 ? 167.690 122.459 124.698 1.00 46.18 294 ALA C N 1
ATOM 8136 C CA . ALA C 1 296 ? 168.709 121.964 125.618 1.00 46.06 294 ALA C CA 1
ATOM 8137 C C . ALA C 1 296 ? 169.497 123.104 126.249 1.00 46.04 294 ALA C C 1
ATOM 8138 O O . ALA C 1 296 ? 169.772 123.081 127.455 1.00 45.63 294 ALA C O 1
ATOM 8140 N N . ILE C 1 297 ? 169.876 124.106 125.453 1.00 46.22 295 ILE C N 1
ATOM 8141 C CA . ILE C 1 297 ? 170.629 125.230 126.001 1.00 45.50 295 ILE C CA 1
ATOM 8142 C C . ILE C 1 297 ? 169.784 125.996 127.009 1.00 45.85 295 ILE C C 1
ATOM 8143 O O . ILE C 1 297 ? 170.247 126.306 128.115 1.00 46.75 295 ILE C O 1
ATOM 8148 N N . HIS C 1 298 ? 168.501 126.204 126.695 1.00 45.36 296 HIS C N 1
ATOM 8149 C CA . HIS C 1 298 ? 167.620 126.900 127.630 1.00 43.83 296 HIS C CA 1
ATOM 8150 C C . HIS C 1 298 ? 167.456 126.109 128.920 1.00 44.26 296 HIS C C 1
ATOM 8151 O O . HIS C 1 298 ? 167.423 126.689 130.011 1.00 45.02 296 HIS C O 1
ATOM 8158 N N . SER C 1 299 ? 167.351 124.784 128.818 1.00 45.75 297 SER C N 1
ATOM 8159 C CA . SER C 1 299 ? 167.078 123.980 130.001 1.00 44.04 297 SER C CA 1
ATOM 8160 C C . SER C 1 299 ? 168.308 123.870 130.891 1.00 44.96 297 SER C C 1
ATOM 8161 O O . SER C 1 299 ? 168.199 123.936 132.120 1.00 46.51 297 SER C O 1
ATOM 8164 N N . ILE C 1 300 ? 169.486 123.696 130.294 1.00 45.29 298 ILE C N 1
ATOM 8165 C CA . ILE C 1 300 ? 170.667 123.347 131.075 1.00 45.00 298 ILE C CA 1
ATOM 8166 C C . ILE C 1 300 ? 171.516 124.554 131.476 1.00 45.81 298 ILE C C 1
ATOM 8167 O O . ILE C 1 300 ? 172.180 124.515 132.518 1.00 48.47 298 ILE C O 1
ATOM 8172 N N . VAL C 1 301 ? 171.513 125.642 130.702 1.00 45.25 299 VAL C N 1
ATOM 8173 C CA . VAL C 1 301 ? 172.434 126.755 130.924 1.00 44.93 299 VAL C CA 1
ATOM 8174 C C . VAL C 1 301 ? 171.723 127.974 131.508 1.00 45.20 299 VAL C C 1
ATOM 8175 O O . VAL C 1 301 ? 172.091 128.466 132.576 1.00 46.65 299 VAL C O 1
ATOM 8179 N N . ILE C 1 302 ? 170.700 128.478 130.819 1.00 44.96 300 ILE C N 1
ATOM 8180 C CA . ILE C 1 302 ? 170.153 129.789 131.157 1.00 44.19 300 ILE C CA 1
ATOM 8181 C C . ILE C 1 302 ? 169.330 129.730 132.442 1.00 44.63 300 ILE C C 1
ATOM 8182 O O . ILE C 1 302 ? 169.540 130.525 133.364 1.00 45.39 300 ILE C O 1
ATOM 8187 N N . LEU C 1 303 ? 168.380 128.798 132.522 1.00 43.90 301 LEU C N 1
ATOM 8188 C CA . LEU C 1 303 ? 167.511 128.737 133.697 1.00 42.62 301 LEU C CA 1
ATOM 8189 C C . LEU C 1 303 ? 168.262 128.404 134.982 1.00 44.16 301 LEU C C 1
ATOM 8190 O O . LEU C 1 303 ? 168.043 129.095 135.996 1.00 44.69 301 LEU C O 1
ATOM 8195 N N . PRO C 1 304 ? 169.137 127.388 135.029 1.00 45.19 302 PRO C N 1
ATOM 8196 C CA . PRO C 1 304 ? 169.914 127.168 136.262 1.00 45.51 302 PRO C CA 1
ATOM 8197 C C . PRO C 1 304 ? 170.778 128.350 136.659 1.00 45.71 302 PRO C C 1
ATOM 8198 O O . PRO C 1 304 ? 170.919 128.629 137.854 1.00 47.22 302 PRO C O 1
ATOM 8202 N N . LEU C 1 305 ? 171.362 129.059 135.690 1.00 45.48 303 LEU C N 1
ATOM 8203 C CA . LEU C 1 305 ? 172.171 130.225 136.026 1.00 46.18 303 LEU C CA 1
ATOM 8204 C C . LEU C 1 305 ? 171.327 131.331 136.648 1.00 46.70 303 LEU C C 1
ATOM 8205 O O . LEU C 1 305 ? 171.747 131.959 137.626 1.00 47.85 303 LEU C O 1
ATOM 8210 N N . ILE C 1 306 ? 170.141 131.591 136.094 1.00 46.62 304 ILE C N 1
ATOM 8211 C CA . ILE C 1 306 ? 169.259 132.607 136.669 1.00 45.59 304 ILE C CA 1
ATOM 8212 C C . ILE C 1 306 ? 168.833 132.210 138.077 1.00 47.11 304 ILE C C 1
ATOM 8213 O O . ILE C 1 306 ? 168.828 133.039 139.002 1.00 48.49 304 ILE C O 1
ATOM 8218 N N . TYR C 1 307 ? 168.518 130.925 138.275 1.00 47.26 305 TYR C N 1
ATOM 8219 C CA . TYR C 1 307 ? 168.139 130.470 139.609 1.00 46.55 305 TYR C CA 1
ATOM 8220 C C . TYR C 1 307 ? 169.294 130.634 140.585 1.00 48.01 305 TYR C C 1
ATOM 8221 O O . TYR C 1 307 ? 169.089 131.046 141.732 1.00 48.52 305 TYR C O 1
ATOM 8230 N N . PHE C 1 308 ? 170.518 130.318 140.154 1.00 48.66 306 PHE C N 1
ATOM 8231 C CA . PHE C 1 308 ? 171.645 130.432 141.069 1.00 48.99 306 PHE C CA 1
ATOM 8232 C C . PHE C 1 308 ? 171.934 131.893 141.377 1.00 50.22 306 PHE C C 1
ATOM 8233 O O . PHE C 1 308 ? 172.341 132.223 142.496 1.00 51.22 306 PHE C O 1
ATOM 8241 N N . ILE C 1 309 ? 171.744 132.774 140.391 1.00 50.32 307 ILE C N 1
ATOM 8242 C CA . ILE C 1 309 ? 172.000 134.195 140.596 1.00 49.52 307 ILE C CA 1
ATOM 8243 C C . ILE C 1 309 ? 171.044 134.747 141.643 1.00 49.43 307 ILE C C 1
ATOM 8244 O O . ILE C 1 309 ? 171.451 135.454 142.573 1.00 50.39 307 ILE C O 1
ATOM 8249 N N . VAL C 1 310 ? 169.756 134.423 141.515 1.00 49.66 308 VAL C N 1
ATOM 8250 C CA . VAL C 1 310 ? 168.783 134.945 142.471 1.00 48.70 308 VAL C CA 1
ATOM 8251 C C . VAL C 1 310 ? 168.816 134.145 143.769 1.00 49.24 308 VAL C C 1
ATOM 8252 O O . VAL C 1 310 ? 168.943 134.709 144.861 1.00 50.19 308 VAL C O 1
ATOM 8256 N N . VAL C 1 311 ? 168.701 132.824 143.669 1.00 49.87 309 VAL C N 1
ATOM 8257 C CA . VAL C 1 311 ? 168.701 131.929 144.821 1.00 48.66 309 VAL C CA 1
ATOM 8258 C C . VAL C 1 311 ? 170.088 131.312 144.942 1.00 51.16 309 VAL C C 1
ATOM 8259 O O . VAL C 1 311 ? 170.541 130.613 144.028 1.00 52.68 309 VAL C O 1
ATOM 8263 N N . ARG C 1 312 ? 170.765 131.544 146.066 1.00 50.66 310 ARG C N 1
ATOM 8264 C CA . ARG C 1 312 ? 172.118 131.015 146.250 1.00 51.78 310 ARG C CA 1
ATOM 8265 C C . ARG C 1 312 ? 172.067 129.574 146.766 1.00 52.62 310 ARG C C 1
ATOM 8266 O O . ARG C 1 312 ? 172.525 129.244 147.859 1.00 53.86 310 ARG C O 1
ATOM 8274 N N . LYS C 1 313 ? 171.491 128.707 145.935 1.00 51.94 311 LYS C N 1
ATOM 8275 C CA . LYS C 1 313 ? 171.381 127.284 146.219 1.00 51.65 311 LYS C CA 1
ATOM 8276 C C . LYS C 1 313 ? 171.666 126.504 144.944 1.00 52.60 311 LYS C C 1
ATOM 8277 O O . LYS C 1 313 ? 171.662 127.056 143.841 1.00 53.86 311 LYS C O 1
ATOM 8283 N N . ASN C 1 314 ? 171.919 125.213 145.107 1.00 53.33 312 ASN C N 1
ATOM 8284 C CA . ASN C 1 314 ? 172.256 124.343 143.986 1.00 52.56 312 ASN C CA 1
ATOM 8285 C C . ASN C 1 314 ? 171.082 124.205 143.024 1.00 51.46 312 ASN C C 1
ATOM 8286 O O . ASN C 1 314 ? 170.060 123.614 143.396 1.00 50.95 312 ASN C O 1
ATOM 8291 N N . PRO C 1 315 ? 171.172 124.733 141.800 1.00 51.67 313 PRO C N 1
ATOM 8292 C CA . PRO C 1 315 ? 170.036 124.623 140.867 1.00 50.30 313 PRO C CA 1
ATOM 8293 C C . PRO C 1 315 ? 169.701 123.192 140.489 1.00 48.93 313 PRO C C 1
ATOM 8294 O O . PRO C 1 315 ? 168.522 122.866 140.281 1.00 47.66 313 PRO C O 1
ATOM 8298 N N . PHE C 1 316 ? 170.705 122.317 140.411 1.00 50.04 314 PHE C N 1
ATOM 8299 C CA . PHE C 1 316 ? 170.454 120.965 139.936 1.00 50.02 314 PHE C CA 1
ATOM 8300 C C . PHE C 1 316 ? 169.749 120.114 140.980 1.00 50.14 314 PHE C C 1
ATOM 8301 O O . PHE C 1 316 ? 168.992 119.214 140.614 1.00 50.54 314 PHE C O 1
ATOM 8309 N N . ARG C 1 317 ? 169.961 120.378 142.271 1.00 50.05 315 ARG C N 1
ATOM 8310 C CA . ARG C 1 317 ? 169.181 119.670 143.281 1.00 50.15 315 ARG C CA 1
ATOM 8311 C C . ARG C 1 317 ? 167.710 120.063 143.193 1.00 48.85 315 ARG C C 1
ATOM 8312 O O . ARG C 1 317 ? 166.817 119.214 143.327 1.00 49.21 315 ARG C O 1
ATOM 8320 N N . PHE C 1 318 ? 167.445 121.351 142.955 1.00 48.00 316 PHE C N 1
ATOM 8321 C CA . PHE C 1 318 ? 166.074 121.812 142.772 1.00 46.48 316 PHE C CA 1
ATOM 8322 C C . PHE C 1 318 ? 165.438 121.165 141.549 1.00 46.95 316 PHE C C 1
ATOM 8323 O O . PHE C 1 318 ? 164.265 120.774 141.584 1.00 46.84 316 PHE C O 1
ATOM 8331 N N . ALA C 1 319 ? 166.194 121.048 140.453 1.00 47.45 317 ALA C N 1
ATOM 8332 C CA . ALA C 1 319 ? 165.659 120.379 139.269 1.00 46.18 317 ALA C CA 1
ATOM 8333 C C . ALA C 1 319 ? 165.431 118.895 139.527 1.00 47.16 317 ALA C C 1
ATOM 8334 O O . ALA C 1 319 ? 164.450 118.318 139.043 1.00 47.08 317 ALA C O 1
ATOM 8336 N N . MET C 1 320 ? 166.334 118.260 140.278 1.00 48.77 318 MET C N 1
ATOM 8337 C CA . MET C 1 320 ? 166.197 116.843 140.600 1.00 49.20 318 MET C CA 1
ATOM 8338 C C . MET C 1 320 ? 164.948 116.585 141.430 1.00 48.39 318 MET C C 1
ATOM 8339 O O . MET C 1 320 ? 164.272 115.565 141.250 1.00 48.23 318 MET C O 1
ATOM 8344 N N . GLY C 1 321 ? 164.624 117.501 142.343 1.00 47.42 319 GLY C N 1
ATOM 8345 C CA . GLY C 1 321 ? 163.450 117.332 143.182 1.00 45.86 319 GLY C CA 1
ATOM 8346 C C . GLY C 1 321 ? 162.124 117.401 142.449 1.00 45.10 319 GLY C C 1
ATOM 8347 O O . GLY C 1 321 ? 161.087 117.118 143.059 1.00 44.73 319 GLY C O 1
ATOM 8348 N N . MET C 1 322 ? 162.128 117.767 141.167 1.00 45.96 320 MET C N 1
ATOM 8349 C CA . MET C 1 322 ? 160.914 117.847 140.363 1.00 44.16 320 MET C CA 1
ATOM 8350 C C . MET C 1 322 ? 160.929 116.825 139.231 1.00 43.04 320 MET C C 1
ATOM 8351 O O . MET C 1 322 ? 160.301 117.033 138.189 1.00 43.08 320 MET C O 1
ATOM 8356 N N . ALA C 1 323 ? 161.663 115.725 139.422 1.00 43.82 321 ALA C N 1
ATOM 8357 C CA . ALA C 1 323 ? 161.855 114.753 138.349 1.00 43.85 321 ALA C CA 1
ATOM 8358 C C . ALA C 1 323 ? 160.543 114.087 137.959 1.00 44.39 321 ALA C C 1
ATOM 8359 O O . ALA C 1 323 ? 160.294 113.837 136.774 1.00 45.42 321 ALA C O 1
ATOM 8361 N N . GLN C 1 324 ? 159.702 113.766 138.944 1.00 45.07 322 GLN C N 1
ATOM 8362 C CA . GLN C 1 324 ? 158.421 113.137 138.641 1.00 45.98 322 GLN C CA 1
ATOM 8363 C C . GLN C 1 324 ? 157.546 114.053 137.796 1.00 45.08 322 GLN C C 1
ATOM 8364 O O . GLN C 1 324 ? 156.936 113.610 136.816 1.00 45.74 322 GLN C O 1
ATOM 8370 N N . ALA C 1 325 ? 157.482 115.337 138.155 1.00 44.61 323 ALA C N 1
ATOM 8371 C CA . ALA C 1 325 ? 156.699 116.287 137.372 1.00 43.17 323 ALA C CA 1
ATOM 8372 C C . ALA C 1 325 ? 157.274 116.452 135.972 1.00 43.04 323 ALA C C 1
ATOM 8373 O O . ALA C 1 325 ? 156.524 116.532 134.991 1.00 42.99 323 ALA C O 1
ATOM 8375 N N . LEU C 1 326 ? 158.603 116.506 135.859 1.00 42.73 324 LEU C N 1
ATOM 8376 C CA . LEU C 1 326 ? 159.225 116.644 134.544 1.00 42.26 324 LEU C CA 1
ATOM 8377 C C . LEU C 1 326 ? 158.908 115.447 133.658 1.00 43.38 324 LEU C C 1
ATOM 8378 O O . LEU C 1 326 ? 158.584 115.608 132.476 1.00 44.17 324 LEU C O 1
ATOM 8383 N N . LEU C 1 327 ? 158.986 114.237 134.216 1.00 44.19 325 LEU C N 1
ATOM 8384 C CA . LEU C 1 327 ? 158.707 113.046 133.422 1.00 43.54 325 LEU C CA 1
ATOM 8385 C C . LEU C 1 327 ? 157.230 112.959 133.060 1.00 44.15 325 LEU C C 1
ATOM 8386 O O . LEU C 1 327 ? 156.884 112.544 131.949 1.00 45.72 325 LEU C O 1
ATOM 8391 N N . THR C 1 328 ? 156.342 113.357 133.976 1.00 43.90 326 THR C N 1
ATOM 8392 C CA . THR C 1 328 ? 154.919 113.380 133.657 1.00 42.26 326 THR C CA 1
ATOM 8393 C C . THR C 1 328 ? 154.623 114.366 132.532 1.00 43.40 326 THR C C 1
ATOM 8394 O O . THR C 1 328 ? 153.820 114.075 131.637 1.00 44.18 326 THR C O 1
ATOM 8398 N N . ALA C 1 329 ? 155.261 115.540 132.563 1.00 43.93 327 ALA C N 1
ATOM 8399 C CA . ALA C 1 329 ? 155.087 116.506 131.482 1.00 43.05 327 ALA C CA 1
ATOM 8400 C C . ALA C 1 329 ? 155.630 115.971 130.165 1.00 44.89 327 ALA C C 1
ATOM 8401 O O . ALA C 1 329 ? 155.022 116.168 129.107 1.00 43.96 327 ALA C O 1
ATOM 8403 N N . LEU C 1 330 ? 156.783 115.299 130.208 1.00 44.75 328 LEU C N 1
ATOM 8404 C CA . LEU C 1 330 ? 157.352 114.720 128.997 1.00 44.62 328 LEU C CA 1
ATOM 8405 C C . LEU C 1 330 ? 156.463 113.626 128.425 1.00 45.87 328 LEU C C 1
ATOM 8406 O O . LEU C 1 330 ? 156.387 113.461 127.202 1.00 48.18 328 LEU C O 1
ATOM 8411 N N . MET C 1 331 ? 155.785 112.869 129.289 1.00 46.04 329 MET C N 1
ATOM 8412 C CA . MET C 1 331 ? 154.967 111.758 128.821 1.00 45.80 329 MET C CA 1
ATOM 8413 C C . MET C 1 331 ? 153.613 112.228 128.300 1.00 45.59 329 MET C C 1
ATOM 8414 O O . MET C 1 331 ? 153.231 111.905 127.171 1.00 46.56 329 MET C O 1
ATOM 8419 N N . ILE C 1 332 ? 152.872 112.995 129.107 1.00 45.87 330 ILE C N 1
ATOM 8420 C CA . ILE C 1 332 ? 151.521 113.400 128.718 1.00 45.45 330 ILE C CA 1
ATOM 8421 C C . ILE C 1 332 ? 151.497 114.627 127.826 1.00 46.80 330 ILE C C 1
ATOM 8422 O O . ILE C 1 332 ? 150.441 114.947 127.263 1.00 46.48 330 ILE C O 1
ATOM 8427 N N . SER C 1 333 ? 152.627 115.322 127.678 1.00 46.87 331 SER C N 1
ATOM 8428 C CA . SER C 1 333 ? 152.741 116.471 126.777 1.00 46.27 331 SER C CA 1
ATOM 8429 C C . SER C 1 333 ? 151.710 117.551 127.098 1.00 46.68 331 SER C C 1
ATOM 8430 O O . SER C 1 333 ? 151.122 118.156 126.202 1.00 48.68 331 SER C O 1
ATOM 8433 N N . SER C 1 334 ? 151.456 117.771 128.385 1.00 46.07 332 SER C N 1
ATOM 8434 C CA . SER C 1 334 ? 150.552 118.831 128.808 1.00 45.19 332 SER C CA 1
ATOM 8435 C C . SER C 1 334 ? 151.023 119.378 130.147 1.00 45.01 332 SER C C 1
ATOM 8436 O O . SER C 1 334 ? 151.388 118.612 131.042 1.00 44.86 332 SER C O 1
ATOM 8439 N N . SER C 1 335 ? 151.016 120.704 130.274 1.00 45.39 333 SER C N 1
ATOM 8440 C CA . SER C 1 335 ? 151.459 121.349 131.504 1.00 43.33 333 SER C CA 1
ATOM 8441 C C . SER C 1 335 ? 150.313 121.553 132.487 1.00 43.01 333 SER C C 1
ATOM 8442 O O . SER C 1 335 ? 150.499 121.385 133.697 1.00 43.77 333 SER C O 1
ATOM 8445 N N . SER C 1 336 ? 149.132 121.926 131.988 1.00 43.88 334 SER C N 1
ATOM 8446 C CA . SER C 1 336 ? 148.005 122.203 132.873 1.00 40.59 334 SER C CA 1
ATOM 8447 C C . SER C 1 336 ? 147.547 120.942 133.596 1.00 40.97 334 SER C C 1
ATOM 8448 O O . SER C 1 336 ? 147.136 121.003 134.760 1.00 42.00 334 SER C O 1
ATOM 8451 N N . ALA C 1 337 ? 147.609 119.792 132.924 1.00 42.05 335 ALA C N 1
ATOM 8452 C CA . ALA C 1 337 ? 147.207 118.536 133.539 1.00 41.47 335 ALA C CA 1
ATOM 8453 C C . ALA C 1 337 ? 148.285 117.947 134.439 1.00 41.74 335 ALA C C 1
ATOM 8454 O O . ALA C 1 337 ? 147.993 117.022 135.202 1.00 43.40 335 ALA C O 1
ATOM 8456 N N . THR C 1 338 ? 149.511 118.457 134.368 1.00 42.25 336 THR C N 1
ATOM 8457 C CA . THR C 1 338 ? 150.591 118.049 135.256 1.00 41.98 336 THR C CA 1
ATOM 8458 C C . THR C 1 338 ? 150.592 118.857 136.551 1.00 41.26 336 THR C C 1
ATOM 8459 O O . THR C 1 338 ? 151.430 118.615 137.426 1.00 41.89 336 THR C O 1
ATOM 8463 N N . LEU C 1 339 ? 149.652 119.791 136.692 1.00 40.50 337 LEU C N 1
ATOM 8464 C CA . LEU C 1 339 ? 149.640 120.688 137.846 1.00 39.05 337 LEU C CA 1
ATOM 8465 C C . LEU C 1 339 ? 149.629 119.977 139.197 1.00 39.97 337 LEU C C 1
ATOM 8466 O O . LEU C 1 339 ? 150.336 120.446 140.105 1.00 39.63 337 LEU C O 1
ATOM 8471 N N . PRO C 1 340 ? 148.855 118.905 139.425 1.00 40.78 338 PRO C N 1
ATOM 8472 C CA . PRO C 1 340 ? 148.927 118.241 140.742 1.00 39.20 338 PRO C CA 1
ATOM 8473 C C . PRO C 1 340 ? 150.313 117.723 141.090 1.00 40.19 338 PRO C C 1
ATOM 8474 O O . PRO C 1 340 ? 150.783 117.924 142.219 1.00 41.63 338 PRO C O 1
ATOM 8478 N N . VAL C 1 341 ? 150.986 117.069 140.141 1.00 40.68 339 VAL C N 1
ATOM 8479 C CA . VAL C 1 341 ? 152.325 116.553 140.404 1.00 41.61 339 VAL C CA 1
ATOM 8480 C C . VAL C 1 341 ? 153.295 117.699 140.653 1.00 42.21 339 VAL C C 1
ATOM 8481 O O . VAL C 1 341 ? 154.165 117.616 141.528 1.00 43.64 339 VAL C O 1
ATOM 8485 N N . THR C 1 342 ? 153.162 118.786 139.889 1.00 40.26 340 THR C N 1
ATOM 8486 C CA . THR C 1 342 ? 154.034 119.940 140.077 1.00 40.14 340 THR C CA 1
ATOM 8487 C C . THR C 1 342 ? 153.844 120.531 141.469 1.00 40.80 340 THR C C 1
ATOM 8488 O O . THR C 1 342 ? 154.818 120.831 142.170 1.00 41.33 340 THR C O 1
ATOM 8492 N N . PHE C 1 343 ? 152.584 120.709 141.880 1.00 40.78 341 PHE C N 1
ATOM 8493 C CA . PHE C 1 343 ? 152.281 121.230 143.208 1.00 39.32 341 PHE C CA 1
ATOM 8494 C C . PHE C 1 343 ? 152.902 120.354 144.284 1.00 40.86 341 PHE C C 1
ATOM 8495 O O . PHE C 1 343 ? 153.573 120.848 145.199 1.00 41.52 341 PHE C O 1
ATOM 8503 N N . ARG C 1 344 ? 152.681 119.039 144.188 1.00 42.00 342 ARG C N 1
ATOM 8504 C CA . ARG C 1 344 ? 153.180 118.128 145.212 1.00 43.22 342 ARG C CA 1
ATOM 8505 C C . ARG C 1 344 ? 154.701 118.147 145.282 1.00 43.82 342 ARG C C 1
ATOM 8506 O O . ARG C 1 344 ? 155.275 118.227 146.374 1.00 45.90 342 ARG C O 1
ATOM 8514 N N . CYS C 1 345 ? 155.372 118.107 144.127 1.00 43.84 343 CYS C N 1
ATOM 8515 C CA . CYS C 1 345 ? 156.830 118.082 144.125 1.00 43.10 343 CYS C CA 1
ATOM 8516 C C . CYS C 1 345 ? 157.410 119.388 144.649 1.00 42.78 343 CYS C C 1
ATOM 8517 O O . CYS C 1 345 ? 158.348 119.373 145.457 1.00 44.00 343 CYS C O 1
ATOM 8520 N N . ALA C 1 346 ? 156.804 120.521 144.281 1.00 43.18 344 ALA C N 1
ATOM 8521 C CA . ALA C 1 346 ? 157.317 121.813 144.723 1.00 42.76 344 ALA C CA 1
ATOM 8522 C C . ALA C 1 346 ? 157.084 122.021 146.211 1.00 44.21 344 ALA C C 1
ATOM 8523 O O . ALA C 1 346 ? 157.914 122.630 146.894 1.00 45.04 344 ALA C O 1
ATOM 8525 N N . GLU C 1 347 ? 155.966 121.521 146.738 1.00 43.82 345 GLU C N 1
ATOM 8526 C CA . GLU C 1 347 ? 155.650 121.811 148.129 1.00 43.32 345 GLU C CA 1
ATOM 8527 C C . GLU C 1 347 ? 156.353 120.840 149.068 1.00 45.58 345 GLU C C 1
ATOM 8528 O O . GLU C 1 347 ? 156.842 121.249 150.127 1.00 48.42 345 GLU C O 1
ATOM 8534 N N . GLU C 1 348 ? 156.423 119.558 148.709 1.00 45.58 346 GLU C N 1
ATOM 8535 C CA . GLU C 1 348 ? 156.967 118.560 149.619 1.00 46.27 346 GLU C CA 1
ATOM 8536 C C . GLU C 1 348 ? 158.443 118.263 149.389 1.00 46.24 346 GLU C C 1
ATOM 8537 O O . GLU C 1 348 ? 159.158 117.989 150.357 1.00 46.31 346 GLU C O 1
ATOM 8543 N N . ASN C 1 349 ? 158.927 118.307 148.145 1.00 46.06 347 ASN C N 1
ATOM 8544 C CA . ASN C 1 349 ? 160.321 117.969 147.890 1.00 45.29 347 ASN C CA 1
ATOM 8545 C C . ASN C 1 349 ? 161.254 119.167 147.992 1.00 46.93 347 ASN C C 1
ATOM 8546 O O . ASN C 1 349 ? 162.404 119.008 148.419 1.00 47.84 347 ASN C O 1
ATOM 8551 N N . ASN C 1 350 ? 160.791 120.358 147.618 1.00 47.03 348 ASN C N 1
ATOM 8552 C CA . ASN C 1 350 ? 161.627 121.550 147.615 1.00 46.23 348 ASN C CA 1
ATOM 8553 C C . ASN C 1 350 ? 161.294 122.524 148.737 1.00 47.91 348 ASN C C 1
ATOM 8554 O O . ASN C 1 350 ? 161.953 123.564 148.844 1.00 49.18 348 ASN C O 1
ATOM 8559 N N . GLN C 1 351 ? 160.306 122.211 149.576 1.00 47.52 349 GLN C N 1
ATOM 8560 C CA . GLN C 1 351 ? 159.920 123.050 150.713 1.00 47.04 349 GLN C CA 1
ATOM 8561 C C . GLN C 1 351 ? 159.637 124.489 150.283 1.00 47.67 349 GLN C C 1
ATOM 8562 O O . GLN C 1 351 ? 160.073 125.453 150.916 1.00 49.43 349 GLN C O 1
ATOM 8568 N N . VAL C 1 352 ? 158.894 124.631 149.192 1.00 46.32 350 VAL C N 1
ATOM 8569 C CA . VAL C 1 352 ? 158.450 125.935 148.716 1.00 45.18 350 VAL C CA 1
ATOM 8570 C C . VAL C 1 352 ? 157.104 126.249 149.352 1.00 46.04 350 VAL C C 1
ATOM 8571 O O . VAL C 1 352 ? 156.286 125.350 149.580 1.00 46.35 350 VAL C O 1
ATOM 8575 N N . ASP C 1 353 ? 156.878 127.526 149.653 1.00 45.90 351 ASP C N 1
ATOM 8576 C CA . ASP C 1 353 ? 155.635 127.939 150.289 1.00 43.91 351 ASP C CA 1
ATOM 8577 C C . ASP C 1 353 ? 154.436 127.620 149.405 1.00 42.49 351 ASP C C 1
ATOM 8578 O O . ASP C 1 353 ? 154.470 127.808 148.186 1.00 42.94 351 ASP C O 1
ATOM 8583 N N . LYS C 1 354 ? 153.369 127.126 150.036 1.00 42.08 352 LYS C N 1
ATOM 8584 C CA . LYS C 1 354 ? 152.158 126.777 149.301 1.00 41.83 352 LYS C CA 1
ATOM 8585 C C . LYS C 1 354 ? 151.502 128.009 148.689 1.00 41.44 352 LYS C C 1
ATOM 8586 O O . LYS C 1 354 ? 150.988 127.953 147.566 1.00 41.88 352 LYS C O 1
ATOM 8592 N N . ARG C 1 355 ? 151.507 129.129 149.416 1.00 41.84 353 ARG C N 1
ATOM 8593 C CA . ARG C 1 355 ? 150.841 130.336 148.936 1.00 41.62 353 ARG C CA 1
ATOM 8594 C C . ARG C 1 355 ? 151.493 130.872 147.667 1.00 41.06 353 ARG C C 1
ATOM 8595 O O . ARG C 1 355 ? 150.799 131.334 146.753 1.00 40.09 353 ARG C O 1
ATOM 8603 N N . ILE C 1 356 ? 152.825 130.829 147.591 1.00 42.04 354 ILE C N 1
ATOM 8604 C CA . ILE C 1 356 ? 153.511 131.268 146.379 1.00 40.46 354 ILE C CA 1
ATOM 8605 C C . ILE C 1 356 ? 153.272 130.283 145.240 1.00 38.11 354 ILE C C 1
ATOM 8606 O O . ILE C 1 356 ? 153.059 130.684 144.089 1.00 37.94 354 ILE C O 1
ATOM 8611 N N . THR C 1 357 ? 153.313 128.986 145.542 1.00 38.49 355 THR C N 1
ATOM 8612 C CA . THR C 1 357 ? 153.212 127.961 144.506 1.00 38.66 355 THR C CA 1
ATOM 8613 C C . THR C 1 357 ? 151.838 127.968 143.844 1.00 37.08 355 THR C C 1
ATOM 8614 O O . THR C 1 357 ? 151.730 128.008 142.610 1.00 36.84 355 THR C O 1
ATOM 8618 N N . ARG C 1 358 ? 150.774 127.945 144.656 1.00 37.73 356 ARG C N 1
ATOM 8619 C CA . ARG C 1 358 ? 149.415 127.859 144.133 1.00 36.31 356 ARG C CA 1
ATOM 8620 C C . ARG C 1 358 ? 149.026 129.079 143.312 1.00 35.13 356 ARG C C 1
ATOM 8621 O O . ARG C 1 358 ? 148.031 129.028 142.582 1.00 33.72 356 ARG C O 1
ATOM 8629 N N . PHE C 1 359 ? 149.773 130.175 143.419 1.00 35.76 357 PHE C N 1
ATOM 8630 C CA . PHE C 1 359 ? 149.535 131.350 142.593 1.00 34.18 357 PHE C CA 1
ATOM 8631 C C . PHE C 1 359 ? 150.450 131.410 141.378 1.00 36.60 357 PHE C C 1
ATOM 8632 O O . PHE C 1 359 ? 150.002 131.790 140.294 1.00 36.74 357 PHE C O 1
ATOM 8640 N N . VAL C 1 360 ? 151.720 131.034 141.527 1.00 37.14 358 VAL C N 1
ATOM 8641 C CA . VAL C 1 360 ? 152.666 131.170 140.425 1.00 36.83 358 VAL C CA 1
ATOM 8642 C C . VAL C 1 360 ? 152.437 130.092 139.373 1.00 37.11 358 VAL C C 1
ATOM 8643 O O . VAL C 1 360 ? 152.388 130.385 138.173 1.00 38.92 358 VAL C O 1
ATOM 8647 N N . LEU C 1 361 ? 152.296 128.830 139.794 1.00 36.95 359 LEU C N 1
ATOM 8648 C CA . LEU C 1 361 ? 152.234 127.743 138.818 1.00 36.92 359 LEU C CA 1
ATOM 8649 C C . LEU C 1 361 ? 151.052 127.843 137.859 1.00 37.50 359 LEU C C 1
ATOM 8650 O O . LEU C 1 361 ? 151.250 127.618 136.651 1.00 38.27 359 LEU C O 1
ATOM 8655 N N . PRO C 1 362 ? 149.819 128.136 138.300 1.00 37.60 360 PRO C N 1
ATOM 8656 C CA . PRO C 1 362 ? 148.719 128.247 137.322 1.00 37.19 360 PRO C CA 1
ATOM 8657 C C . PRO C 1 362 ? 148.953 129.303 136.255 1.00 38.31 360 PRO C C 1
ATOM 8658 O O . PRO C 1 362 ? 148.559 129.102 135.099 1.00 39.16 360 PRO C O 1
ATOM 8662 N N . VAL C 1 363 ? 149.574 130.431 136.608 1.00 38.73 361 VAL C N 1
ATOM 8663 C CA . VAL C 1 363 ? 149.851 131.462 135.612 1.00 39.96 361 VAL C CA 1
ATOM 8664 C C . VAL C 1 363 ? 150.872 130.966 134.598 1.00 41.33 361 VAL C C 1
ATOM 8665 O O . VAL C 1 363 ? 150.719 131.179 133.388 1.00 42.77 361 VAL C O 1
ATOM 8669 N N . GLY C 1 364 ? 151.935 130.309 135.069 1.00 40.98 362 GLY C N 1
ATOM 8670 C CA . GLY C 1 364 ? 152.948 129.812 134.157 1.00 41.43 362 GLY C CA 1
ATOM 8671 C C . GLY C 1 364 ? 152.445 128.705 133.257 1.00 41.37 362 GLY C C 1
ATOM 8672 O O . GLY C 1 364 ? 152.888 128.586 132.112 1.00 43.36 362 GLY C O 1
ATOM 8673 N N . ALA C 1 365 ? 151.515 127.888 133.752 1.00 41.41 363 ALA C N 1
ATOM 8674 C CA . ALA C 1 365 ? 151.016 126.768 132.965 1.00 42.17 363 ALA C CA 1
ATOM 8675 C C . ALA C 1 365 ? 150.180 127.224 131.778 1.00 43.36 363 ALA C C 1
ATOM 8676 O O . ALA C 1 365 ? 149.841 126.398 130.924 1.00 45.66 363 ALA C O 1
ATOM 8678 N N . THR C 1 366 ? 149.841 128.511 131.710 1.00 43.69 364 THR C N 1
ATOM 8679 C CA . THR C 1 366 ? 149.017 129.055 130.640 1.00 43.61 364 THR C CA 1
ATOM 8680 C C . THR C 1 366 ? 149.634 130.248 129.920 1.00 44.85 364 THR C C 1
ATOM 8681 O O . THR C 1 366 ? 149.188 130.563 128.811 1.00 46.77 364 THR C O 1
ATOM 8685 N N . ILE C 1 367 ? 150.634 130.915 130.495 1.00 44.33 365 ILE C N 1
ATOM 8686 C CA . ILE C 1 367 ? 151.174 132.132 129.913 1.00 44.99 365 ILE C CA 1
ATOM 8687 C C . ILE C 1 367 ? 152.607 131.961 129.407 1.00 47.23 365 ILE C C 1
ATOM 8688 O O . ILE C 1 367 ? 153.004 132.659 128.468 1.00 48.72 365 ILE C O 1
ATOM 8693 N N . ASN C 1 368 ? 153.369 131.017 129.959 1.00 46.54 366 ASN C N 1
ATOM 8694 C CA . ASN C 1 368 ? 154.790 130.890 129.644 1.00 45.88 366 ASN C CA 1
ATOM 8695 C C . ASN C 1 368 ? 155.021 130.700 128.148 1.00 47.43 366 ASN C C 1
ATOM 8696 O O . ASN C 1 368 ? 154.346 129.897 127.498 1.00 48.75 366 ASN C O 1
ATOM 8701 N N . MET C 1 369 ? 155.989 131.446 127.602 1.00 47.80 367 MET C N 1
ATOM 8702 C CA . MET C 1 369 ? 156.263 131.441 126.169 1.00 46.82 367 MET C CA 1
ATOM 8703 C C . MET C 1 369 ? 157.746 131.246 125.866 1.00 47.41 367 MET C C 1
ATOM 8704 O O . MET C 1 369 ? 158.223 131.671 124.811 1.00 48.70 367 MET C O 1
ATOM 8709 N N . ASP C 1 370 ? 158.500 130.618 126.775 1.00 46.97 368 ASP C N 1
ATOM 8710 C CA . ASP C 1 370 ? 159.906 130.347 126.479 1.00 46.29 368 ASP C CA 1
ATOM 8711 C C . ASP C 1 370 ? 160.061 129.238 125.447 1.00 47.24 368 ASP C C 1
ATOM 8712 O O . ASP C 1 370 ? 160.994 129.273 124.637 1.00 47.93 368 ASP C O 1
ATOM 8717 N N . GLY C 1 371 ? 159.165 128.248 125.459 1.00 46.77 369 GLY C N 1
ATOM 8718 C CA . GLY C 1 371 ? 159.251 127.174 124.488 1.00 46.81 369 GLY C CA 1
ATOM 8719 C C . GLY C 1 371 ? 158.596 127.503 123.166 1.00 48.18 369 GLY C C 1
ATOM 8720 O O . GLY C 1 371 ? 159.006 126.981 122.126 1.00 49.44 369 GLY C O 1
ATOM 8721 N N . THR C 1 372 ? 157.572 128.359 123.182 1.00 48.77 370 THR C N 1
ATOM 8722 C CA . THR C 1 372 ? 156.946 128.793 121.938 1.00 49.46 370 THR C CA 1
ATOM 8723 C C . THR C 1 372 ? 157.937 129.550 121.062 1.00 49.41 370 THR C C 1
ATOM 8724 O O . THR C 1 372 ? 158.049 129.288 119.859 1.00 52.14 370 THR C O 1
ATOM 8728 N N . ALA C 1 373 ? 158.680 130.486 121.659 1.00 48.01 371 ALA C N 1
ATOM 8729 C CA . ALA C 1 373 ? 159.669 131.255 120.914 1.00 48.58 371 ALA C CA 1
ATOM 8730 C C . ALA C 1 373 ? 160.813 130.398 120.398 1.00 49.28 371 ALA C C 1
ATOM 8731 O O . ALA C 1 373 ? 161.479 130.792 119.434 1.00 51.21 371 ALA C O 1
ATOM 8733 N N . LEU C 1 374 ? 161.063 129.245 121.014 1.00 49.42 372 LEU C N 1
ATOM 8734 C CA . LEU C 1 374 ? 162.145 128.365 120.603 1.00 50.06 372 LEU C CA 1
ATOM 8735 C C . LEU C 1 374 ? 161.695 127.262 119.655 1.00 50.64 372 LEU C C 1
ATOM 8736 O O . LEU C 1 374 ? 162.547 126.605 119.049 1.00 50.63 372 LEU C O 1
ATOM 8741 N N . TYR C 1 375 ? 160.390 127.028 119.528 1.00 52.05 373 TYR C N 1
ATOM 8742 C CA . TYR C 1 375 ? 159.866 125.997 118.643 1.00 52.42 373 TYR C CA 1
ATOM 8743 C C . TYR C 1 375 ? 159.056 126.573 117.486 1.00 53.81 373 TYR C C 1
ATOM 8744 O O . TYR C 1 375 ? 159.426 126.395 116.323 1.00 55.33 373 TYR C O 1
ATOM 8753 N N . GLU C 1 376 ? 157.952 127.268 117.779 1.00 54.07 374 GLU C N 1
ATOM 8754 C CA . GLU C 1 376 ? 157.081 127.773 116.720 1.00 54.05 374 GLU C CA 1
ATOM 8755 C C . GLU C 1 376 ? 157.740 128.879 115.904 1.00 54.52 374 GLU C C 1
ATOM 8756 O O . GLU C 1 376 ? 157.584 128.928 114.678 1.00 55.82 374 GLU C O 1
ATOM 8762 N N . ALA C 1 377 ? 158.496 129.766 116.554 1.00 54.14 375 ALA C N 1
ATOM 8763 C CA . ALA C 1 377 ? 159.211 130.801 115.812 1.00 53.38 375 ALA C CA 1
ATOM 8764 C C . ALA C 1 377 ? 160.300 130.207 114.929 1.00 54.22 375 ALA C C 1
ATOM 8765 O O . ALA C 1 377 ? 160.484 130.641 113.783 1.00 57.32 375 ALA C O 1
ATOM 8767 N N . VAL C 1 378 ? 161.030 129.213 115.438 1.00 53.28 376 VAL C N 1
ATOM 8768 C CA . VAL C 1 378 ? 162.048 128.555 114.626 1.00 54.68 376 VAL C CA 1
ATOM 8769 C C . VAL C 1 378 ? 161.407 127.854 113.436 1.00 56.79 376 VAL C C 1
ATOM 8770 O O . VAL C 1 378 ? 161.932 127.897 112.317 1.00 57.87 376 VAL C O 1
ATOM 8774 N N . ALA C 1 379 ? 160.262 127.202 113.655 1.00 56.73 377 ALA C N 1
ATOM 8775 C CA . ALA C 1 379 ? 159.556 126.557 112.553 1.00 56.87 377 ALA C CA 1
ATOM 8776 C C . ALA C 1 379 ? 159.098 127.573 111.512 1.00 58.29 377 ALA C C 1
ATOM 8777 O O . ALA C 1 379 ? 159.197 127.322 110.306 1.00 59.98 377 ALA C O 1
ATOM 8779 N N . ALA C 1 380 ? 158.585 128.723 111.959 1.00 58.15 378 ALA C N 1
ATOM 8780 C CA . ALA C 1 380 ? 158.149 129.751 111.018 1.00 57.81 378 ALA C CA 1
ATOM 8781 C C . ALA C 1 380 ? 159.315 130.289 110.197 1.00 59.18 378 ALA C C 1
ATOM 8782 O O . ALA C 1 380 ? 159.195 130.473 108.979 1.00 62.67 378 ALA C O 1
ATOM 8784 N N . VAL C 1 381 ? 160.456 130.542 110.845 1.00 58.13 379 VAL C N 1
ATOM 8785 C CA . VAL C 1 381 ? 161.625 131.021 110.110 1.00 59.21 379 VAL C CA 1
ATOM 8786 C C . VAL C 1 381 ? 162.127 129.954 109.144 1.00 61.96 379 VAL C C 1
ATOM 8787 O O . VAL C 1 381 ? 162.573 130.265 108.035 1.00 64.72 379 VAL C O 1
ATOM 8791 N N . PHE C 1 382 ? 162.063 128.682 109.545 1.00 61.02 380 PHE C N 1
ATOM 8792 C CA . PHE C 1 382 ? 162.459 127.600 108.647 1.00 62.19 380 PHE C CA 1
ATOM 8793 C C . PHE C 1 382 ? 161.555 127.539 107.422 1.00 63.97 380 PHE C C 1
ATOM 8794 O O . PHE C 1 382 ? 162.032 127.362 106.294 1.00 65.19 380 PHE C O 1
ATOM 8802 N N . ILE C 1 383 ? 160.244 127.685 107.625 1.00 64.13 381 ILE C N 1
ATOM 8803 C CA . ILE C 1 383 ? 159.310 127.688 106.502 1.00 64.70 381 ILE C CA 1
ATOM 8804 C C . ILE C 1 383 ? 159.592 128.867 105.579 1.00 65.85 381 ILE C C 1
ATOM 8805 O O . ILE C 1 383 ? 159.572 128.731 104.350 1.00 67.56 381 ILE C O 1
ATOM 8810 N N . ALA C 1 384 ? 159.859 130.041 106.156 1.00 65.87 382 ALA C N 1
ATOM 8811 C CA . ALA C 1 384 ? 160.178 131.208 105.337 1.00 66.66 382 ALA C CA 1
ATOM 8812 C C . ALA C 1 384 ? 161.459 130.990 104.538 1.00 67.64 382 ALA C C 1
ATOM 8813 O O . ALA C 1 384 ? 161.545 131.386 103.370 1.00 70.59 382 ALA C O 1
ATOM 8815 N N . GLN C 1 385 ? 162.466 130.368 105.155 1.00 66.80 383 GLN C N 1
ATOM 8816 C CA . GLN C 1 385 ? 163.709 130.078 104.447 1.00 67.64 383 GLN C CA 1
ATOM 8817 C C . GLN C 1 385 ? 163.511 129.036 103.354 1.00 69.43 383 GLN C C 1
ATOM 8818 O O . GLN C 1 385 ? 164.233 129.051 102.351 1.00 70.57 383 GLN C O 1
ATOM 8824 N N . LEU C 1 386 ? 162.552 128.123 103.532 1.00 69.33 384 LEU C N 1
ATOM 8825 C CA . LEU C 1 386 ? 162.320 127.083 102.534 1.00 69.55 384 LEU C CA 1
ATOM 8826 C C . LEU C 1 386 ? 161.891 127.679 101.199 1.00 71.50 384 LEU C C 1
ATOM 8827 O O . LEU C 1 386 ? 162.329 127.221 100.137 1.00 72.77 384 LEU C O 1
ATOM 8832 N N . ASN C 1 387 ? 161.037 128.699 101.231 1.00 71.66 385 ASN C N 1
ATOM 8833 C CA . ASN C 1 387 ? 160.550 129.349 100.020 1.00 72.34 385 ASN C CA 1
ATOM 8834 C C . ASN C 1 387 ? 161.572 130.296 99.394 1.00 74.26 385 ASN C C 1
ATOM 8835 O O . ASN C 1 387 ? 161.217 131.036 98.470 1.00 75.14 385 ASN C O 1
ATOM 8840 N N . ASP C 1 388 ? 162.816 130.291 99.880 1.00 74.45 386 ASP C N 1
ATOM 8841 C CA . ASP C 1 388 ? 163.882 131.157 99.368 1.00 75.92 386 ASP C CA 1
ATOM 8842 C C . ASP C 1 388 ? 163.520 132.636 99.476 1.00 76.57 386 ASP C C 1
ATOM 8843 O O . ASP C 1 388 ? 164.021 133.466 98.714 1.00 77.89 386 ASP C O 1
ATOM 8848 N N . LEU C 1 389 ? 162.647 132.975 100.420 1.00 76.51 387 LEU C N 1
ATOM 8849 C CA . LEU C 1 389 ? 162.259 134.365 100.620 1.00 78.26 387 LEU C CA 1
ATOM 8850 C C . LEU C 1 389 ? 163.403 135.149 101.252 1.00 79.80 387 LEU C C 1
ATOM 8851 O O . LEU C 1 389 ? 164.004 134.705 102.234 1.00 80.42 387 LEU C O 1
ATOM 8856 N N . ASP C 1 390 ? 163.702 136.315 100.687 1.00 81.01 388 ASP C N 1
ATOM 8857 C CA . ASP C 1 390 ? 164.746 137.177 101.222 1.00 81.83 388 ASP C CA 1
ATOM 8858 C C . ASP C 1 390 ? 164.200 137.929 102.430 1.00 81.46 388 ASP C C 1
ATOM 8859 O O . ASP C 1 390 ? 163.243 138.702 102.307 1.00 81.57 388 ASP C O 1
ATOM 8864 N N . LEU C 1 391 ? 164.805 137.703 103.593 1.00 80.67 389 LEU C N 1
ATOM 8865 C CA . LEU C 1 391 ? 164.345 138.278 104.849 1.00 79.43 389 LEU C CA 1
ATOM 8866 C C . LEU C 1 391 ? 165.439 139.141 105.459 1.00 78.65 389 LEU C C 1
ATOM 8867 O O . LEU C 1 391 ? 166.568 138.677 105.650 1.00 78.02 389 LEU C O 1
ATOM 8872 N N . GLY C 1 392 ? 165.099 140.394 105.763 1.00 77.33 390 GLY C N 1
ATOM 8873 C CA . GLY C 1 392 ? 166.008 141.264 106.474 1.00 75.93 390 GLY C CA 1
ATOM 8874 C C . GLY C 1 392 ? 166.033 140.965 107.960 1.00 74.97 390 GLY C C 1
ATOM 8875 O O . GLY C 1 392 ? 165.219 140.205 108.483 1.00 74.52 390 GLY C O 1
ATOM 8876 N N . ILE C 1 393 ? 167.001 141.576 108.650 1.00 74.01 391 ILE C N 1
ATOM 8877 C CA . ILE C 1 393 ? 167.111 141.373 110.091 1.00 73.57 391 ILE C CA 1
ATOM 8878 C C . ILE C 1 393 ? 165.884 141.912 110.816 1.00 72.19 391 ILE C C 1
ATOM 8879 O O . ILE C 1 393 ? 165.502 141.394 111.873 1.00 71.75 391 ILE C O 1
ATOM 8884 N N . GLY C 1 394 ? 165.246 142.951 110.273 1.00 72.31 392 GLY C N 1
ATOM 8885 C CA . GLY C 1 394 ? 163.979 143.400 110.828 1.00 71.12 392 GLY C CA 1
ATOM 8886 C C . GLY C 1 394 ? 162.855 142.409 110.586 1.00 70.76 392 GLY C C 1
ATOM 8887 O O . GLY C 1 394 ? 162.024 142.164 111.470 1.00 69.64 392 GLY C O 1
ATOM 8888 N N . GLN C 1 395 ? 162.834 141.799 109.399 1.00 71.54 393 GLN C N 1
ATOM 8889 C CA . GLN C 1 395 ? 161.764 140.858 109.090 1.00 71.38 393 GLN C CA 1
ATOM 8890 C C . GLN C 1 395 ? 161.850 139.629 109.979 1.00 69.44 393 GLN C C 1
ATOM 8891 O O . GLN C 1 395 ? 160.819 139.108 110.420 1.00 68.08 393 GLN C O 1
ATOM 8897 N N . ILE C 1 396 ? 163.063 139.127 110.228 1.00 69.71 394 ILE C N 1
ATOM 8898 C CA . ILE C 1 396 ? 163.186 137.907 111.017 1.00 68.04 394 ILE C CA 1
ATOM 8899 C C . ILE C 1 396 ? 162.640 138.155 112.414 1.00 66.39 394 ILE C C 1
ATOM 8900 O O . ILE C 1 396 ? 161.925 137.317 112.984 1.00 65.48 394 ILE C O 1
ATOM 8905 N N . ILE C 1 397 ? 162.947 139.329 112.975 1.00 66.86 395 ILE C N 1
ATOM 8906 C CA . ILE C 1 397 ? 162.428 139.683 114.290 1.00 65.36 395 ILE C CA 1
ATOM 8907 C C . ILE C 1 397 ? 160.911 139.775 114.232 1.00 63.67 395 ILE C C 1
ATOM 8908 O O . ILE C 1 397 ? 160.212 139.359 115.166 1.00 62.56 395 ILE C O 1
ATOM 8913 N N . THR C 1 398 ? 160.378 140.316 113.129 1.00 64.74 396 THR C N 1
ATOM 8914 C CA . THR C 1 398 ? 158.929 140.462 113.025 1.00 64.09 396 THR C CA 1
ATOM 8915 C C . THR C 1 398 ? 158.262 139.094 113.083 1.00 62.93 396 THR C C 1
ATOM 8916 O O . THR C 1 398 ? 157.295 138.888 113.827 1.00 62.47 396 THR C O 1
ATOM 8920 N N . ILE C 1 399 ? 158.789 138.140 112.307 1.00 63.84 397 ILE C N 1
ATOM 8921 C CA . ILE C 1 399 ? 158.194 136.806 112.259 1.00 62.79 397 ILE C CA 1
ATOM 8922 C C . ILE C 1 399 ? 158.308 136.138 113.620 1.00 61.75 397 ILE C C 1
ATOM 8923 O O . ILE C 1 399 ? 157.363 135.497 114.094 1.00 60.86 397 ILE C O 1
ATOM 8928 N N . SER C 1 400 ? 159.475 136.262 114.261 1.00 61.32 398 SER C N 1
ATOM 8929 C CA . SER C 1 400 ? 159.687 135.580 115.533 1.00 59.33 398 SER C CA 1
ATOM 8930 C C . SER C 1 400 ? 158.744 136.119 116.600 1.00 58.51 398 SER C C 1
ATOM 8931 O O . SER C 1 400 ? 158.132 135.344 117.346 1.00 57.68 398 SER C O 1
ATOM 8934 N N . ILE C 1 401 ? 158.575 137.442 116.659 1.00 58.96 399 ILE C N 1
ATOM 8935 C CA . ILE C 1 401 ? 157.697 138.027 117.667 1.00 57.84 399 ILE C CA 1
ATOM 8936 C C . ILE C 1 401 ? 156.244 137.683 117.369 1.00 56.74 399 ILE C C 1
ATOM 8937 O O . ILE C 1 401 ? 155.469 137.373 118.282 1.00 55.38 399 ILE C O 1
ATOM 8942 N N . THR C 1 402 ? 155.849 137.719 116.092 1.00 57.83 400 THR C N 1
ATOM 8943 C CA . THR C 1 402 ? 154.472 137.389 115.744 1.00 57.27 400 THR C CA 1
ATOM 8944 C C . THR C 1 402 ? 154.151 135.939 116.086 1.00 57.39 400 THR C C 1
ATOM 8945 O O . THR C 1 402 ? 153.084 135.646 116.640 1.00 56.21 400 THR C O 1
ATOM 8949 N N . ALA C 1 403 ? 155.071 135.018 115.788 1.00 58.34 401 ALA C N 1
ATOM 8950 C CA . ALA C 1 403 ? 154.834 133.614 116.100 1.00 56.62 401 ALA C CA 1
ATOM 8951 C C . ALA C 1 403 ? 154.821 133.378 117.604 1.00 55.86 401 ALA C C 1
ATOM 8952 O O . ALA C 1 403 ? 154.007 132.594 118.105 1.00 56.58 401 ALA C O 1
ATOM 8954 N N . THR C 1 404 ? 155.719 134.039 118.343 1.00 55.32 402 THR C N 1
ATOM 8955 C CA . THR C 1 404 ? 155.758 133.855 119.788 1.00 54.12 402 THR C CA 1
ATOM 8956 C C . THR C 1 404 ? 154.482 134.371 120.441 1.00 54.66 402 THR C C 1
ATOM 8957 O O . THR C 1 404 ? 153.914 133.713 121.321 1.00 53.67 402 THR C O 1
ATOM 8961 N N . SER C 1 405 ? 154.015 135.548 120.019 1.00 55.67 403 SER C N 1
ATOM 8962 C CA . SER C 1 405 ? 152.848 136.167 120.635 1.00 53.90 403 SER C CA 1
ATOM 8963 C C . SER C 1 405 ? 151.542 135.512 120.203 1.00 53.11 403 SER C C 1
ATOM 8964 O O . SER C 1 405 ? 150.576 135.513 120.973 1.00 52.20 403 SER C O 1
ATOM 8967 N N . ALA C 1 406 ? 151.482 134.969 118.985 1.00 54.44 404 ALA C N 1
ATOM 8968 C CA . ALA C 1 406 ? 150.232 134.394 118.497 1.00 53.45 404 ALA C CA 1
ATOM 8969 C C . ALA C 1 406 ? 149.787 133.203 119.337 1.00 54.39 404 ALA C C 1
ATOM 8970 O O . ALA C 1 406 ? 148.595 133.061 119.636 1.00 53.29 404 ALA C O 1
ATOM 8972 N N . SER C 1 407 ? 150.739 132.347 119.719 1.00 55.90 405 SER C N 1
ATOM 8973 C CA . SER C 1 407 ? 150.412 131.147 120.535 1.00 54.81 405 SER C CA 1
ATOM 8974 C C . SER C 1 407 ? 150.758 131.410 122.003 1.00 54.10 405 SER C C 1
ATOM 8975 O O . SER C 1 407 ? 151.944 131.654 122.291 1.00 55.79 405 SER C O 1
ATOM 8978 N N . ILE C 1 408 ? 149.758 131.378 122.889 1.00 53.05 406 ILE C N 1
ATOM 8979 C CA . ILE C 1 408 ? 150.003 131.696 124.328 1.00 53.58 406 ILE C CA 1
ATOM 8980 C C . ILE C 1 408 ? 149.534 130.528 125.210 1.00 54.86 406 ILE C C 1
ATOM 8981 O O . ILE C 1 408 ? 150.084 130.374 126.315 1.00 54.46 406 ILE C O 1
ATOM 8986 N N . GLY C 1 409 ? 148.565 129.737 124.740 1.00 53.86 407 GLY C N 1
ATOM 8987 C CA . GLY C 1 409 ? 148.045 128.609 125.537 1.00 53.75 407 GLY C CA 1
ATOM 8988 C C . GLY C 1 409 ? 148.562 127.275 125.033 1.00 53.97 407 GLY C C 1
ATOM 8989 O O . GLY C 1 409 ? 147.914 126.251 125.322 1.00 53.52 407 GLY C O 1
ATOM 8990 N N . ALA C 1 410 ? 149.687 127.278 124.311 1.00 55.22 408 ALA C N 1
ATOM 8991 C CA . ALA C 1 410 ? 150.216 126.035 123.702 1.00 55.52 408 ALA C CA 1
ATOM 8992 C C . ALA C 1 410 ? 150.624 125.019 124.775 1.00 55.19 408 ALA C C 1
ATOM 8993 O O . ALA C 1 410 ? 150.317 123.827 124.594 1.00 55.94 408 ALA C O 1
ATOM 8995 N N . ALA C 1 411 ? 151.274 125.468 125.853 1.00 54.54 409 ALA C N 1
ATOM 8996 C CA . ALA C 1 411 ? 151.780 124.534 126.889 1.00 51.18 409 ALA C CA 1
ATOM 8997 C C . ALA C 1 411 ? 150.642 123.675 127.451 1.00 50.69 409 ALA C C 1
ATOM 8998 O O . ALA C 1 411 ? 150.862 122.465 127.648 1.00 49.30 409 ALA C O 1
ATOM 9000 N N . GLY C 1 412 ? 149.480 124.280 127.708 1.00 51.93 410 GLY C N 1
ATOM 9001 C CA . GLY C 1 412 ? 148.342 123.538 128.285 1.00 51.57 410 GLY C CA 1
ATOM 9002 C C . GLY C 1 412 ? 147.779 122.508 127.325 1.00 51.27 410 GLY C C 1
ATOM 9003 O O . GLY C 1 412 ? 147.475 121.391 127.784 1.00 51.74 410 GLY C O 1
ATOM 9004 N N . VAL C 1 413 ? 147.643 122.858 126.043 1.00 52.34 411 VAL C N 1
ATOM 9005 C CA . VAL C 1 413 ? 147.037 121.933 125.039 1.00 53.51 411 VAL C CA 1
ATOM 9006 C C . VAL C 1 413 ? 147.870 120.648 124.961 1.00 53.59 411 VAL C C 1
ATOM 9007 O O . VAL C 1 413 ? 149.106 120.746 124.854 1.00 53.43 411 VAL C O 1
ATOM 9011 N N . PRO C 1 414 ? 147.240 119.453 124.992 1.00 53.52 412 PRO C N 1
ATOM 9012 C CA . PRO C 1 414 ? 147.968 118.182 124.885 1.00 52.63 412 PRO C CA 1
ATOM 9013 C C . PRO C 1 414 ? 148.779 118.072 123.582 1.00 55.09 412 PRO C C 1
ATOM 9014 O O . PRO C 1 414 ? 149.831 117.464 123.618 1.00 55.26 412 PRO C O 1
ATOM 9018 N N . GLN C 1 415 ? 148.280 118.639 122.479 1.00 56.13 413 GLN C N 1
ATOM 9019 C CA . GLN C 1 415 ? 149.049 118.648 121.200 1.00 58.97 413 GLN C CA 1
ATOM 9020 C C . GLN C 1 415 ? 148.933 120.035 120.561 1.00 61.58 413 GLN C C 1
ATOM 9021 O O . GLN C 1 415 ? 148.440 120.114 119.418 1.00 64.13 413 GLN C O 1
ATOM 9027 N N . ALA C 1 416 ? 149.372 121.081 121.265 1.00 61.60 414 ALA C N 1
ATOM 9028 C CA . ALA C 1 416 ? 149.270 122.453 120.777 1.00 62.75 414 ALA C CA 1
ATOM 9029 C C . ALA C 1 416 ? 149.770 122.602 119.345 1.00 66.09 414 ALA C C 1
ATOM 9030 O O . ALA C 1 416 ? 149.179 123.348 118.559 1.00 68.31 414 ALA C O 1
ATOM 9032 N N . GLY C 1 417 ? 150.840 121.889 118.981 1.00 65.16 415 GLY C N 1
ATOM 9033 C CA . GLY C 1 417 ? 151.458 122.110 117.679 1.00 68.27 415 GLY C CA 1
ATOM 9034 C C . GLY C 1 417 ? 150.524 121.893 116.503 1.00 69.64 415 GLY C C 1
ATOM 9035 O O . GLY C 1 417 ? 150.525 122.681 115.551 1.00 70.12 415 GLY C O 1
ATOM 9036 N N . LEU C 1 418 ? 149.651 120.886 116.595 1.00 69.11 416 LEU C N 1
ATOM 9037 C CA . LEU C 1 418 ? 148.789 120.527 115.471 1.00 70.63 416 LEU C CA 1
ATOM 9038 C C . LEU C 1 418 ? 147.881 121.680 115.060 1.00 71.52 416 LEU C C 1
ATOM 9039 O O . LEU C 1 418 ? 147.647 121.898 113.866 1.00 72.56 416 LEU C 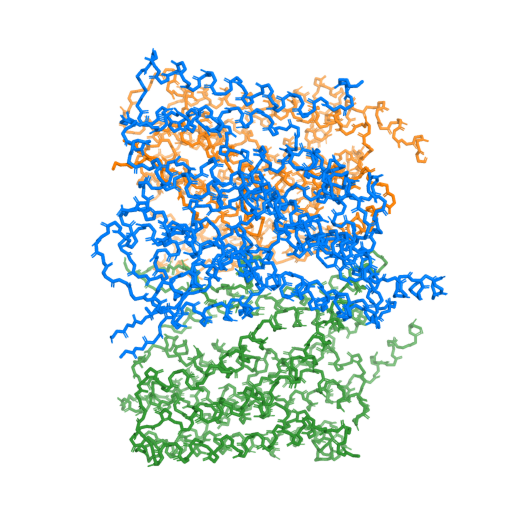O 1
ATOM 9044 N N . VAL C 1 419 ? 147.358 122.426 116.029 1.00 71.63 417 VAL C N 1
ATOM 9045 C CA . VAL C 1 419 ? 146.394 123.481 115.735 1.00 71.96 417 VAL C CA 1
ATOM 9046 C C . VAL C 1 419 ? 147.113 124.823 115.661 1.00 72.26 417 VAL C C 1
ATOM 9047 O O . VAL C 1 419 ? 146.673 125.734 114.951 1.00 72.96 417 VAL C O 1
ATOM 9051 N N . THR C 1 420 ? 148.223 124.957 116.390 1.00 71.90 418 THR C N 1
ATOM 9052 C CA . THR C 1 420 ? 148.922 126.234 116.444 1.00 71.86 418 THR C CA 1
ATOM 9053 C C . THR C 1 420 ? 149.768 126.485 115.203 1.00 72.54 418 THR C C 1
ATOM 9054 O O . THR C 1 420 ? 149.995 127.646 114.852 1.00 73.22 418 THR C O 1
ATOM 9058 N N . MET C 1 421 ? 150.234 125.433 114.520 1.00 72.21 419 MET C N 1
ATOM 9059 C CA . MET C 1 421 ? 151.080 125.648 113.350 1.00 73.44 419 MET C CA 1
ATOM 9060 C C . MET C 1 421 ? 150.322 126.401 112.263 1.00 74.50 419 MET C C 1
ATOM 9061 O O . MET C 1 421 ? 150.819 127.390 111.708 1.00 74.34 419 MET C O 1
ATOM 9066 N N . VAL C 1 422 ? 149.109 125.946 111.944 1.00 75.69 420 VAL C N 1
ATOM 9067 C CA . VAL C 1 422 ? 148.338 126.608 110.901 1.00 76.44 420 VAL C CA 1
ATOM 9068 C C . VAL C 1 422 ? 147.924 128.010 111.339 1.00 75.27 420 VAL C C 1
ATOM 9069 O O . VAL C 1 422 ? 147.873 128.929 110.514 1.00 74.24 420 VAL C O 1
ATOM 9073 N N . ILE C 1 423 ? 147.639 128.210 112.631 1.00 75.39 421 ILE C N 1
ATOM 9074 C CA . ILE C 1 423 ? 147.265 129.542 113.105 1.00 75.59 421 ILE C CA 1
ATOM 9075 C C . ILE C 1 423 ? 148.424 130.520 112.951 1.00 75.84 421 ILE C C 1
ATOM 9076 O O . ILE C 1 423 ? 148.243 131.644 112.466 1.00 76.49 421 ILE C O 1
ATOM 9081 N N . VAL C 1 424 ? 149.636 130.110 113.343 1.00 75.26 422 VAL C N 1
ATOM 9082 C CA . VAL C 1 424 ? 150.793 130.992 113.187 1.00 74.48 422 VAL C CA 1
ATOM 9083 C C . VAL C 1 424 ? 151.072 131.253 111.710 1.00 74.81 422 VAL C C 1
ATOM 9084 O O . VAL C 1 424 ? 151.379 132.385 111.317 1.00 74.24 422 VAL C O 1
ATOM 9088 N N . LEU C 1 425 ? 150.987 130.214 110.870 1.00 75.54 423 LEU C N 1
ATOM 9089 C CA . LEU C 1 425 ? 151.247 130.402 109.447 1.00 75.90 423 LEU C CA 1
ATOM 9090 C C . LEU C 1 425 ? 150.245 131.368 108.825 1.00 76.43 423 LEU C C 1
ATOM 9091 O O . LEU C 1 425 ? 150.617 132.217 108.005 1.00 76.47 423 LEU C O 1
ATOM 9096 N N . SER C 1 426 ? 148.968 131.254 109.197 1.00 76.32 424 SER C N 1
ATOM 9097 C CA . SER C 1 426 ? 147.962 132.184 108.693 1.00 76.43 424 SER C CA 1
ATOM 9098 C C . SER C 1 426 ? 148.203 133.598 109.209 1.00 76.16 424 SER C C 1
ATOM 9099 O O . SER C 1 426 ? 148.023 134.572 108.468 1.00 76.01 424 SER C O 1
ATOM 9102 N N . ALA C 1 427 ? 148.598 133.734 110.478 1.00 75.62 425 ALA C N 1
ATOM 9103 C CA . ALA C 1 427 ? 148.847 135.058 111.040 1.00 74.74 425 ALA C CA 1
ATOM 9104 C C . ALA C 1 427 ? 150.023 135.745 110.357 1.00 75.29 425 ALA C C 1
ATOM 9105 O O . ALA C 1 427 ? 149.961 136.944 110.060 1.00 71.07 425 ALA C O 1
ATOM 9107 N N . VAL C 1 428 ? 151.105 135.007 110.103 1.00 75.82 426 VAL C N 1
ATOM 9108 C CA . VAL C 1 428 ? 152.267 135.595 109.444 1.00 76.50 426 VAL C CA 1
ATOM 9109 C C . VAL C 1 428 ? 151.951 135.921 107.988 1.00 77.07 426 VAL C C 1
ATOM 9110 O O . VAL C 1 428 ? 152.363 136.964 107.468 1.00 76.92 426 VAL C O 1
ATOM 9114 N N . GLY C 1 429 ? 151.209 135.047 107.314 1.00 76.58 427 GLY C N 1
ATOM 9115 C CA . GLY C 1 429 ? 150.918 135.236 105.907 1.00 77.29 427 GLY C CA 1
ATOM 9116 C C . GLY C 1 429 ? 151.867 134.487 104.996 1.00 79.02 427 GLY C C 1
ATOM 9117 O O . GLY C 1 429 ? 152.431 135.060 104.059 1.00 79.28 427 GLY C O 1
ATOM 9118 N N . LEU C 1 430 ? 152.049 133.200 105.267 1.00 79.51 428 LEU C N 1
ATOM 9119 C CA . LEU C 1 430 ? 152.924 132.320 104.512 1.00 79.54 428 LEU C CA 1
ATOM 9120 C C . LEU C 1 430 ? 152.130 131.133 103.988 1.00 79.18 428 LEU C C 1
ATOM 9121 O O . LEU C 1 430 ? 151.062 130.807 104.522 1.00 79.28 428 LEU C O 1
ATOM 9126 N N . PRO C 1 431 ? 152.609 130.474 102.917 1.00 79.30 429 PRO C N 1
ATOM 9127 C CA . PRO C 1 431 ? 151.884 129.315 102.374 1.00 80.58 429 PRO C CA 1
ATOM 9128 C C . PRO C 1 431 ? 151.578 128.255 103.421 1.00 81.02 429 PRO C C 1
ATOM 9129 O O . PRO C 1 431 ? 152.482 127.758 104.101 1.00 81.31 429 PRO C O 1
ATOM 9133 N N . ALA C 1 432 ? 150.300 127.906 103.556 1.00 80.33 430 ALA C N 1
ATOM 9134 C CA . ALA C 1 432 ? 149.855 126.966 104.576 1.00 80.46 430 ALA C CA 1
ATOM 9135 C C . ALA C 1 432 ? 150.004 125.509 104.158 1.00 80.62 430 ALA C C 1
ATOM 9136 O O . ALA C 1 432 ? 149.730 124.621 104.973 1.00 80.96 430 ALA C O 1
ATOM 9138 N N . GLU C 1 433 ? 150.425 125.237 102.924 1.00 80.91 431 GLU C N 1
ATOM 9139 C CA . GLU C 1 433 ? 150.579 123.863 102.464 1.00 81.83 431 GLU C CA 1
ATOM 9140 C C . GLU C 1 433 ? 151.856 123.203 102.968 1.00 81.64 431 GLU C C 1
ATOM 9141 O O . GLU C 1 433 ? 152.016 121.990 102.790 1.00 80.72 431 GLU C O 1
ATOM 9147 N N . ASP C 1 434 ? 152.758 123.958 103.588 1.00 81.03 432 ASP C N 1
ATOM 9148 C CA . ASP C 1 434 ? 154.013 123.420 104.098 1.00 79.83 432 ASP C CA 1
ATOM 9149 C C . ASP C 1 434 ? 153.916 122.943 105.542 1.00 78.11 432 ASP C C 1
ATOM 9150 O O . ASP C 1 434 ? 154.929 122.514 106.104 1.00 76.83 432 ASP C O 1
ATOM 9155 N N . VAL C 1 435 ? 152.734 123.011 106.155 1.00 78.00 433 VAL C N 1
ATOM 9156 C CA . VAL C 1 435 ? 152.597 122.606 107.551 1.00 76.95 433 VAL C CA 1
ATOM 9157 C C . VAL C 1 435 ? 152.776 121.099 107.705 1.00 76.22 433 VAL C C 1
ATOM 9158 O O . VAL C 1 435 ? 153.370 120.629 108.686 1.00 76.39 433 VAL C O 1
ATOM 9162 N N . THR C 1 436 ? 152.287 120.321 106.733 1.00 76.43 434 THR C N 1
ATOM 9163 C CA . THR C 1 436 ? 152.326 118.866 106.842 1.00 76.66 434 THR C CA 1
ATOM 9164 C C . THR C 1 436 ? 153.753 118.339 106.883 1.00 75.77 434 THR C C 1
ATOM 9165 O O . THR C 1 436 ? 153.996 117.252 107.420 1.00 75.75 434 THR C O 1
ATOM 9169 N N . LEU C 1 437 ? 154.704 119.085 106.318 1.00 75.27 435 LEU C N 1
ATOM 9170 C CA . LEU C 1 437 ? 156.100 118.672 106.388 1.00 75.58 435 LEU C CA 1
ATOM 9171 C C . LEU C 1 437 ? 156.606 118.668 107.826 1.00 75.18 435 LEU C C 1
ATOM 9172 O O . LEU C 1 437 ? 157.326 117.750 108.236 1.00 74.98 435 LEU C O 1
ATOM 9177 N N . ILE C 1 438 ? 156.231 119.682 108.614 1.00 73.98 436 ILE C N 1
ATOM 9178 C CA . ILE C 1 438 ? 156.741 119.809 109.977 1.00 72.35 436 ILE C CA 1
ATOM 9179 C C . ILE C 1 438 ? 155.844 119.163 111.024 1.00 71.68 436 ILE C C 1
ATOM 9180 O O . ILE C 1 438 ? 156.282 118.989 112.171 1.00 71.42 436 ILE C O 1
ATOM 9185 N N . ILE C 1 439 ? 154.602 118.811 110.677 1.00 72.32 437 ILE C N 1
ATOM 9186 C CA . ILE C 1 439 ? 153.736 118.133 111.642 1.00 70.99 437 ILE C CA 1
ATOM 9187 C C . ILE C 1 439 ? 154.306 116.786 112.088 1.00 70.95 437 ILE C C 1
ATOM 9188 O O . ILE C 1 439 ? 154.004 116.325 113.195 1.00 71.02 437 ILE C O 1
ATOM 9193 N N . ALA C 1 440 ? 155.161 116.162 111.272 1.00 70.98 438 ALA C N 1
ATOM 9194 C CA . ALA C 1 440 ? 155.596 114.792 111.551 1.00 70.23 438 ALA C CA 1
ATOM 9195 C C . ALA C 1 440 ? 156.334 114.673 112.884 1.00 70.82 438 ALA C C 1
ATOM 9196 O O . ALA C 1 440 ? 156.074 113.745 113.658 1.00 71.50 438 ALA C O 1
ATOM 9198 N N . VAL C 1 441 ? 157.255 115.594 113.171 1.00 68.60 439 VAL C N 1
ATOM 9199 C CA . VAL C 1 441 ? 158.089 115.512 114.370 1.00 67.53 439 VAL C CA 1
ATOM 9200 C C . VAL C 1 441 ? 157.536 116.363 115.510 1.00 63.92 439 VAL C C 1
ATOM 9201 O O . VAL C 1 441 ? 158.220 116.565 116.534 1.00 63.16 439 VAL C O 1
ATOM 9205 N N . ASP C 1 442 ? 156.314 116.876 115.352 1.00 63.43 440 ASP C N 1
ATOM 9206 C CA . ASP C 1 442 ? 155.702 117.690 116.390 1.00 62.58 440 ASP C CA 1
ATOM 9207 C C . ASP C 1 442 ? 155.485 116.889 117.664 1.00 63.19 440 ASP C C 1
ATOM 9208 O O . ASP C 1 442 ? 155.723 117.392 118.763 1.00 62.26 440 ASP C O 1
ATOM 9213 N N . CYS C 1 443 ? 155.073 115.626 117.526 1.00 65.37 441 CYS C N 1
ATOM 9214 C CA . CYS C 1 443 ? 154.754 114.780 118.713 1.00 64.55 441 CYS C CA 1
ATOM 9215 C C . CYS C 1 443 ? 155.962 114.640 119.648 1.00 61.90 441 CYS C C 1
ATOM 9216 O O . CYS C 1 443 ? 155.741 114.377 120.843 1.00 60.52 441 CYS C O 1
ATOM 9219 N N . LEU C 1 444 ? 157.182 114.802 119.134 1.00 60.92 442 LEU C N 1
ATOM 9220 C CA . LEU C 1 444 ? 158.386 114.647 119.942 1.00 57.69 442 LEU C CA 1
ATOM 9221 C C . LEU C 1 444 ? 158.969 115.982 120.381 1.00 56.80 442 LEU C C 1
ATOM 9222 O O . LEU C 1 444 ? 159.255 116.191 121.581 1.00 55.51 442 LEU C O 1
ATOM 9227 N N . LEU C 1 445 ? 159.058 116.924 119.440 1.00 57.10 443 LEU C N 1
ATOM 9228 C CA . LEU C 1 445 ? 159.545 118.284 119.785 1.00 55.21 443 LEU C CA 1
ATOM 9229 C C . LEU C 1 445 ? 158.590 118.913 120.805 1.00 53.76 443 LEU C C 1
ATOM 9230 O O . LEU C 1 445 ? 159.082 119.584 121.730 1.00 54.03 443 LEU C O 1
ATOM 9235 N N . ASP C 1 446 ? 157.281 118.690 120.650 1.00 53.84 444 ASP C N 1
ATOM 9236 C CA . ASP C 1 446 ? 156.275 119.307 121.558 1.00 52.95 444 ASP C CA 1
ATOM 9237 C C . ASP C 1 446 ? 156.427 118.747 122.977 1.00 51.32 444 ASP C C 1
ATOM 9238 O O . ASP C 1 446 ? 156.281 119.530 123.932 1.00 50.67 444 ASP C O 1
ATOM 9243 N N . ARG C 1 447 ? 156.686 117.442 123.107 1.00 51.61 445 ARG C N 1
ATOM 9244 C CA . ARG C 1 447 ? 156.840 116.808 124.445 1.00 48.84 445 ARG C CA 1
ATOM 9245 C C . ARG C 1 447 ? 158.077 117.382 125.143 1.00 47.57 445 ARG C C 1
ATOM 9246 O O . ARG C 1 447 ? 158.000 117.627 126.360 1.00 47.58 445 ARG C O 1
ATOM 9254 N N . PHE C 1 448 ? 159.171 117.579 124.402 1.00 48.17 446 PHE C N 1
ATOM 9255 C CA . PHE C 1 448 ? 160.389 118.194 124.991 1.00 47.04 446 PHE C CA 1
ATOM 9256 C C . PHE C 1 448 ? 160.063 119.631 125.406 1.00 45.60 446 PHE C C 1
ATOM 9257 O O . PHE C 1 448 ? 160.406 120.013 126.536 1.00 45.80 446 PHE C O 1
ATOM 9265 N N . ARG C 1 449 ? 159.428 120.399 124.518 1.00 45.79 447 ARG C N 1
ATOM 9266 C CA . ARG C 1 449 ? 159.001 121.749 124.869 1.00 44.72 447 ARG C CA 1
ATOM 9267 C C . ARG C 1 449 ? 158.187 121.751 126.161 1.00 43.83 447 ARG C C 1
ATOM 9268 O O . ARG C 1 449 ? 158.313 122.667 126.983 1.00 44.70 447 ARG C O 1
ATOM 9276 N N . THR C 1 450 ? 157.330 120.745 126.337 1.00 44.59 448 THR C N 1
ATOM 9277 C CA . THR C 1 450 ? 156.487 120.675 127.561 1.00 43.08 448 THR C CA 1
ATOM 9278 C C . THR C 1 450 ? 157.387 120.472 128.790 1.00 41.99 448 THR C C 1
ATOM 9279 O O . THR C 1 450 ? 157.094 121.093 129.827 1.00 42.44 448 THR C O 1
ATOM 9283 N N . MET C 1 451 ? 158.442 119.654 128.679 1.00 42.65 449 MET C N 1
ATOM 9284 C CA . MET C 1 451 ? 159.365 119.483 129.797 1.00 42.39 449 MET C CA 1
ATOM 9285 C C . MET C 1 451 ? 160.087 120.785 130.116 1.00 41.82 449 MET C C 1
ATOM 9286 O O . MET C 1 451 ? 160.232 121.158 131.290 1.00 42.48 449 MET C O 1
ATOM 9291 N N . VAL C 1 452 ? 160.529 121.500 129.078 1.00 42.11 450 VAL C N 1
ATOM 9292 C CA . VAL C 1 452 ? 161.230 122.763 129.295 1.00 41.64 450 VAL C CA 1
ATOM 9293 C C . VAL C 1 452 ? 160.318 123.772 129.984 1.00 40.63 450 VAL C C 1
ATOM 9294 O O . VAL C 1 452 ? 160.733 124.477 130.915 1.00 41.02 450 VAL C O 1
ATOM 9298 N N . ASN C 1 453 ? 159.060 123.855 129.542 1.00 40.45 451 ASN C N 1
ATOM 9299 C CA . ASN C 1 453 ? 158.126 124.805 130.138 1.00 39.50 451 ASN C CA 1
ATOM 9300 C C . ASN C 1 453 ? 157.855 124.481 131.605 1.00 39.66 451 ASN C C 1
ATOM 9301 O O . ASN C 1 453 ? 157.797 125.388 132.447 1.00 40.61 451 ASN C O 1
ATOM 9306 N N . VAL C 1 454 ? 157.685 123.197 131.932 1.00 40.04 452 VAL C N 1
ATOM 9307 C CA . VAL C 1 454 ? 157.428 122.833 133.325 1.00 38.98 452 VAL C CA 1
ATOM 9308 C C . VAL C 1 454 ? 158.634 123.162 134.202 1.00 38.39 452 VAL C C 1
ATOM 9309 O O . VAL C 1 454 ? 158.487 123.682 135.320 1.00 39.16 452 VAL C O 1
ATOM 9313 N N . LEU C 1 455 ? 159.844 122.871 133.712 1.00 38.29 453 LEU C N 1
ATOM 9314 C CA . LEU C 1 455 ? 161.042 123.215 134.474 1.00 38.45 453 LEU C CA 1
ATOM 9315 C C . LEU C 1 455 ? 161.142 124.720 134.702 1.00 39.16 453 LEU C C 1
ATOM 9316 O O . LEU C 1 455 ? 161.487 125.171 135.804 1.00 40.29 453 LEU C O 1
ATOM 9321 N N . GLY C 1 456 ? 160.848 125.512 133.668 1.00 38.65 454 GLY C N 1
ATOM 9322 C CA . GLY C 1 456 ? 160.867 126.957 133.828 1.00 38.00 454 GLY C CA 1
ATOM 9323 C C . GLY C 1 456 ? 159.862 127.446 134.853 1.00 37.84 454 GLY C C 1
ATOM 9324 O O . GLY C 1 456 ? 160.161 128.338 135.651 1.00 38.65 454 GLY C O 1
ATOM 9325 N N . ASP C 1 457 ? 158.660 126.864 134.851 1.00 38.65 455 ASP C N 1
ATOM 9326 C CA . ASP C 1 457 ? 157.650 127.252 135.833 1.00 38.33 455 ASP C CA 1
ATOM 9327 C C . ASP C 1 457 ? 158.107 126.937 137.254 1.00 38.19 455 ASP C C 1
ATOM 9328 O O . ASP C 1 457 ? 157.914 127.747 138.171 1.00 39.07 455 ASP C O 1
ATOM 9333 N N . ALA C 1 458 ? 158.710 125.762 137.459 1.00 38.33 456 ALA C N 1
ATOM 9334 C CA . ALA C 1 458 ? 159.196 125.414 138.794 1.00 37.10 456 ALA C CA 1
ATOM 9335 C C . ALA C 1 458 ? 160.303 126.361 139.253 1.00 38.39 456 ALA C C 1
ATOM 9336 O O . ALA C 1 458 ? 160.314 126.811 140.411 1.00 39.46 456 ALA C O 1
ATOM 9338 N N . PHE C 1 459 ? 161.244 126.678 138.359 1.00 38.78 457 PHE C N 1
ATOM 9339 C CA . PHE C 1 459 ? 162.305 127.616 138.716 1.00 38.54 457 PHE C CA 1
ATOM 9340 C C . PHE C 1 459 ? 161.736 128.990 139.050 1.00 38.99 457 PHE C C 1
ATOM 9341 O O . PHE C 1 459 ? 162.201 129.655 139.985 1.00 40.34 457 PHE C O 1
ATOM 9349 N N . GLY C 1 460 ? 160.727 129.430 138.296 1.00 39.18 458 GLY C N 1
ATOM 9350 C CA . GLY C 1 460 ? 160.097 130.703 138.598 1.00 38.85 458 GLY C CA 1
ATOM 9351 C C . GLY C 1 460 ? 159.404 130.706 139.945 1.00 37.87 458 GLY C C 1
ATOM 9352 O O . GLY C 1 460 ? 159.453 131.696 140.677 1.00 39.40 458 GLY C O 1
ATOM 9353 N N . THR C 1 461 ? 158.743 129.598 140.286 1.00 39.02 459 THR C N 1
ATOM 9354 C CA . THR C 1 461 ? 158.123 129.484 141.603 1.00 39.70 459 THR C CA 1
ATOM 9355 C C . THR C 1 461 ? 159.165 129.621 142.705 1.00 40.39 459 THR C C 1
ATOM 9356 O O . THR C 1 461 ? 158.967 130.361 143.678 1.00 41.09 459 THR C O 1
ATOM 9360 N N . GLY C 1 462 ? 160.295 128.927 142.554 1.00 41.23 460 GLY C N 1
ATOM 9361 C CA . GLY C 1 462 ? 161.352 129.046 143.550 1.00 39.60 460 GLY C CA 1
ATOM 9362 C C . GLY C 1 462 ? 161.881 130.463 143.677 1.00 40.71 460 GLY C C 1
ATOM 9363 O O . GLY C 1 462 ? 162.065 130.975 144.788 1.00 42.52 460 GLY C O 1
ATOM 9364 N N . ILE C 1 463 ? 162.128 131.120 142.541 1.00 41.13 461 ILE C N 1
ATOM 9365 C CA . ILE C 1 463 ? 162.682 132.474 142.565 1.00 41.75 461 ILE C CA 1
ATOM 9366 C C . ILE C 1 463 ? 161.706 133.449 143.217 1.00 42.65 461 ILE C C 1
ATOM 9367 O O . ILE C 1 463 ? 162.096 134.283 144.049 1.00 42.73 461 ILE C O 1
ATOM 9372 N N . VAL C 1 464 ? 160.422 133.353 142.862 1.00 43.05 462 VAL C N 1
ATOM 9373 C CA . VAL C 1 464 ? 159.427 134.253 143.435 1.00 41.57 462 VAL C CA 1
ATOM 9374 C C . VAL C 1 464 ? 159.278 134.006 144.931 1.00 42.95 462 VAL C C 1
ATOM 9375 O O . VAL C 1 464 ? 159.097 134.949 145.709 1.00 45.17 462 VAL C O 1
ATOM 9379 N N . GLU C 1 465 ? 159.358 132.743 145.364 1.00 43.39 463 GLU C N 1
ATOM 9380 C CA . GLU C 1 465 ? 159.316 132.481 146.798 1.00 43.22 463 GLU C CA 1
ATOM 9381 C C . GLU C 1 465 ? 160.506 133.121 147.496 1.00 44.51 463 GLU C C 1
ATOM 9382 O O . GLU C 1 465 ? 160.369 133.687 148.587 1.00 45.81 463 GLU C O 1
ATOM 9388 N N . LYS C 1 466 ? 161.691 133.032 146.884 1.00 45.47 464 LYS C N 1
ATOM 9389 C CA . LYS C 1 466 ? 162.882 133.602 147.505 1.00 45.87 464 LYS C CA 1
ATOM 9390 C C . LYS C 1 466 ? 162.766 135.116 147.641 1.00 46.58 464 LYS C C 1
ATOM 9391 O O . LYS C 1 466 ? 163.119 135.681 148.684 1.00 46.78 464 LYS C O 1
ATOM 9397 N N . LEU C 1 467 ? 162.275 135.792 146.598 1.00 47.58 465 LEU C N 1
ATOM 9398 C CA . LEU C 1 467 ? 162.246 137.253 146.629 1.00 47.30 465 LEU C CA 1
ATOM 9399 C C . LEU C 1 467 ? 161.226 137.794 147.627 1.00 48.32 465 LEU C C 1
ATOM 9400 O O . LEU C 1 467 ? 161.460 138.841 148.238 1.00 48.94 465 LEU C O 1
ATOM 9405 N N . SER C 1 468 ? 160.097 137.108 147.805 1.00 49.31 466 SER C N 1
ATOM 9406 C CA . SER C 1 468 ? 159.043 137.570 148.711 1.00 49.68 466 SER C CA 1
ATOM 9407 C C . SER C 1 468 ? 159.225 136.931 150.089 1.00 51.16 466 SER C C 1
ATOM 9408 O O . SER C 1 468 ? 158.493 136.032 150.503 1.00 52.33 466 SER C O 1
ATOM 9411 N N . LYS C 1 469 ? 160.231 137.425 150.809 1.00 52.15 467 LYS C N 1
ATOM 9412 C CA . LYS C 1 469 ? 160.514 136.939 152.155 1.00 53.77 467 LYS C CA 1
ATOM 9413 C C . LYS C 1 469 ? 159.789 137.739 153.234 1.00 55.98 467 LYS C C 1
ATOM 9414 O O . LYS C 1 469 ? 159.172 137.158 154.131 1.00 57.29 467 LYS C O 1
ATOM 9420 N N . LYS C 1 470 ? 159.857 139.070 153.163 1.00 56.70 468 LYS C N 1
ATOM 9421 C CA . LYS C 1 470 ? 159.158 139.901 154.139 1.00 57.69 468 LYS C CA 1
ATOM 9422 C C . LYS C 1 470 ? 157.648 139.887 153.931 1.00 57.18 468 LYS C C 1
ATOM 9423 O O . LYS C 1 470 ? 156.890 140.008 154.900 1.00 59.13 468 LYS C O 1
ATOM 9429 N N . GLU C 1 471 ? 157.190 139.703 152.690 1.00 55.90 469 GLU C N 1
ATOM 9430 C CA . GLU C 1 471 ? 155.754 139.637 152.442 1.00 54.92 469 GLU C CA 1
ATOM 9431 C C . GLU C 1 471 ? 155.141 138.376 153.039 1.00 55.25 469 GLU C C 1
ATOM 9432 O O . GLU C 1 471 ? 154.041 138.423 153.601 1.00 55.82 469 GLU C O 1
ATOM 9438 N N . LEU C 1 472 ? 155.866 137.258 152.998 1.00 55.59 470 LEU C N 1
ATOM 9439 C CA . LEU C 1 472 ? 155.345 136.015 153.549 1.00 54.75 470 LEU C CA 1
ATOM 9440 C C . LEU C 1 472 ? 155.425 135.964 155.066 1.00 57.16 470 LEU C C 1
ATOM 9441 O O . LEU C 1 472 ? 154.721 135.157 155.683 1.00 58.33 470 LEU C O 1
ATOM 9446 N N . GLU C 1 473 ? 156.260 136.799 155.683 1.00 58.06 471 GLU C N 1
ATOM 9447 C CA . GLU C 1 473 ? 156.292 136.868 157.137 1.00 59.23 471 GLU C CA 1
ATOM 9448 C C . GLU C 1 473 ? 155.334 137.919 157.675 1.00 60.30 471 GLU C C 1
ATOM 9449 O O . GLU C 1 473 ? 154.863 137.795 158.812 1.00 61.92 471 GLU C O 1
ATOM 9455 N N . GLN C 1 474 ? 155.035 138.953 156.882 1.00 58.98 472 GLN C N 1
ATOM 9456 C CA . GLN C 1 474 ? 153.983 139.891 157.256 1.00 59.42 472 GLN C CA 1
ATOM 9457 C C . GLN C 1 474 ? 152.597 139.291 157.053 1.00 59.61 472 GLN C C 1
ATOM 9458 O O . GLN C 1 474 ? 151.678 139.585 157.826 1.00 60.14 472 GLN C O 1
ATOM 9464 N N . MET C 1 475 ? 152.431 138.435 156.040 1.00 59.69 473 MET C N 1
ATOM 9465 C CA . MET C 1 475 ? 151.148 137.786 155.811 1.00 58.25 473 MET C CA 1
ATOM 9466 C C . MET C 1 475 ? 150.812 136.759 156.887 1.00 59.97 473 MET C C 1
ATOM 9467 O O . MET C 1 475 ? 149.647 136.367 157.008 1.00 61.67 473 MET C O 1
ATOM 9472 N N . ASP C 1 476 ? 151.798 136.314 157.664 1.00 60.42 474 ASP C N 1
ATOM 9473 C CA . ASP C 1 476 ? 151.555 135.340 158.721 1.00 62.29 474 ASP C CA 1
ATOM 9474 C C . ASP C 1 476 ? 151.220 135.986 160.059 1.00 64.43 474 ASP C C 1
ATOM 9475 O O . ASP C 1 476 ? 150.420 135.432 160.820 1.00 65.22 474 ASP C O 1
ATOM 9480 N N . VAL C 1 477 ? 151.819 137.139 160.367 1.00 64.59 475 VAL C N 1
ATOM 9481 C CA . VAL C 1 477 ? 151.516 137.812 161.625 1.00 65.13 475 VAL C CA 1
ATOM 9482 C C . VAL C 1 477 ? 150.080 138.325 161.636 1.00 65.67 475 VAL C C 1
ATOM 9483 O O . VAL C 1 477 ? 149.476 138.472 162.705 1.00 66.03 475 VAL C O 1
ATOM 9487 N N . SER C 1 478 ? 149.513 138.610 160.460 1.00 64.96 476 SER C N 1
ATOM 9488 C CA . SER C 1 478 ? 148.125 139.057 160.395 1.00 66.25 476 SER C CA 1
ATOM 9489 C C . SER C 1 478 ? 147.168 137.962 160.850 1.00 67.25 476 SER C C 1
ATOM 9490 O O . SER C 1 478 ? 146.210 138.233 161.583 1.00 67.92 476 SER C O 1
ATOM 9493 N N . SER C 1 479 ? 147.407 136.724 160.428 1.00 66.70 477 SER C N 1
ATOM 9494 C CA . SER C 1 479 ? 146.542 135.610 160.802 1.00 68.14 477 SER C CA 1
ATOM 9495 C C . SER C 1 479 ? 146.901 135.078 162.186 1.00 67.88 477 SER C C 1
ATOM 9496 O O . SER C 1 479 ? 148.072 135.027 162.559 1.00 66.95 477 SER C O 1
#

Sequence (1248 aa):
FLKNNWVLLSTVAAVVLGITTGVLVREHSNLSTLEKFYFAFPGEILMRMLKLIILPLIISSMITGVAALDSNVSGKIGLRAVVYYFATTLIAVILGIVLVVSIKPGSTVDAMLDLIRNMFPENLVQAAFQQYKTKREEYKIVGMYSDGINVLGLIVFALVFGLVIGKMGEKGQILVDFFNALSDATMKIVQIIMWYMPLGILFLIAGCIIEVEDWEIFRKLGLYMATVLTGLAIHSIVILPLIYFIVVRKNPFRFAMGMAQALLTALMISSSSATLPVTFRCAEENNQVDKRITRFVLPVGATINMDGTALYEAVAAVFIAQLNDLDLGIGQIITISITATSASIGAAGVPQAGLVTMVIVLSAVGLPAEDVTLIIAVDCLLDRFRTMVNVLGDAFGTGIVEKLSKKELEQMDVSSFLKNNWVLLSTVAAVVLGITTGVLVREHSNLSTLEKFYFAFPGEILMRMLKLIILPLIISSMITGVAALDSNVSGKIGLRAVVYYFATTLIAVILGIVLVVSIKPGSTVDAMLDLIRNMFPENLVQAAFQQYKTKREEYKIVGMYSDGINVLGLIVFALVFGLVIGKMGEKGQILVDFFNALSDATMKIVQIIMWYMPLGILFLIAGCIIEVEDWEIFRKLGLYMATVLTGLAIHSIVILPLIYFIVVRKNPFRFAMGMAQALLTALMISSSSATLPVTFRCAEENNQVDKRITRFVLPVGATINMDGTALYEAVAAVFIAQLNDLDLGIGQIITISITATSASIGAAGVPQAGLVTMVIVLSAVGLPAEDVTLIIAVDCLLDRFRTMVNVLGDAFGTGIVEKLSKKELEQMDVSSFLKNNWVLLSTVAAVVLGITTGVLVREHSNLSTLEKFYFAFPGEILMRMLKLIILPLIISSMITGVAALDSNVSGKIGLRAVVYYFATTLIAVILGIVLVVSIKPGSTVDAMLDLIRNMFPENLVQAAFQQYKTKREEYKIVGMYSDGINVLGLIVFALVFGLVIGKMGEKGQILVDFFNALSDATMKIVQIIMWYMPLGILFLIAGCIIEVEDWEIFRKLGLYMATVLTGLAIHSIVILPLIYFIVVRKNPFRFAMGMAQALLTALMISSSSATLPVTFRCAEENNQVDKRITRFVLPVGATINMDGTALYEAVAAVFIAQLNDLDLGIGQIITISITATSASIGAAGVPQAGLVTMVIVLSAVGLPAEDVTLIIAVDCLLDRFRTMVNVLGDAFGTGIVEKLSKKELEQMDVSS

GO terms:
  GO:0005313 L-glutamate transmembrane transporter activity (F, IDA)
  GO:0005886 plasma membrane (C, IDA)
  GO:0016020 membrane (C, IDA)
  GO:0015813 L-glutamate transmembrane transport (P, IDA)
  GO:0015183 L-aspartate transmembrane transporter activity (F, IDA)
  GO:0070777 D-aspartate transmembrane transport (P, IDA)
  GO:0070778 L-aspartate transmembrane transport (P, IDA)
  GO:0140010 D-aspartate transmembrane transporter activity (F, IDA)
  GO:0015501 glutamate:sodium symporter activity (F, IDA)
  GO:0005314 high-affinity L-glutamate transmembrane transporter activity (F, IDA)
  GO:0016324 apical plasma membrane (C, IDA)
  GO:0042883 cysteine transport (P, IDA)
  GO:0033229 cysteine transmembrane transporter activity (F, IDA)
  GO:0098712 L-glutamate import across plasma membrane (P, IDA)
  GO:0140009 L-aspartate import across plasma membrane (P, IDA)
  GO:0005886 plasma membrane (C, IMP)
  GO:0015108 chloride transmembrane transporter activity (F, IMP)
  GO:1902476 chloride transmembrane transport (P, IMP)
  GO:0098712 L-glutamate import across plasma membrane (P, IMP)
  GO:0140009 L-aspartate import across plasma membrane (P, IMP)

Radius of gyration: 32.91 Å; Cα contacts (8 Å, |Δi|>4): 1799; chains: 3; bounding box: 89×83×62 Å

Foldseek 3Di:
DCVVPVLLVLLVVLLVLLQVLLVCCQVPHDDDPVVLVVLQVLLVVLLVLLVVLLVLQLLLLQLLLLLVAALVPSVVLVVLLVVLLVVLQVVLLVLQLVLCVVLVLAVLVQLVVQLVDLLADPDDVCLQFKGKHWDADPNDIDMDIDTDHSVNNSSNVSNVNSSVLSPVPPVNVVVNVVSVVSNVVSLVVLVVSSVSQSVSLSSNSSSLSNPDDPCCLCVSCVSLVVQLVVSLVCSQPPVLQVVLCVLPVDRSVQLVVLLVVLLSVLLRQLAQSSSLVSLLCSLCPRVVFDNSLSSNQSSCLSQARQSSQLSRLLSVQVNLCVNVVHDADPVRSSVLSVSRSSSDGRQRHNSQSLVVSNQVSCVSSPHDSVCSVSVVSCSNNSSSSSNSSSSSNSSSSSSSSRSVCDVSVVVSVVVD/DCVVPVLLVLLVVLLVLLQVLLVCCQVPHDDDPVVLVVLQVLLVVLLVLLVVLLVLQLLLLQLLLLLVAALVPSVVLVVLLVVLLVVLQVVLLVLQLVLCVVLVLAVLVQLVVQLVDLLADPDDVCLQFKGKHWDADPNDIDMDIDTDHSVNNSSNVSNVNSSVLSPVPPVNVVVNVVSVVSNVVSLVVLVVSSVSQSVSLSSNSSSLSNPDDPCCLCVSCVSLVVQLVVSLVCSQPPVLQVVLCVLPVDRSVQLVVLLVVLLSVLLRQLAQSSSLVSLLCSLCPRVVFDNSLSSNQSSCLSQARQSSQLSRLLSVQVNLCVNVVHDADPVRSSVLSVSRSSSDGRQRHNSQSLVVSNQVSCVSSPHDSVCSVSVVSCSNNSSSSSNSSSSSNSSSSSSSSRSVCDVSVVVSVVVD/DCVVPVLLVLLVVLLVLLQVLLVCCQVPHDDDPVVLVVLQVLLVVLLVLLVVLLVLQLLLLQLLLLLVAALVPSVVLVVLLVVLLVVLQVVLLVLQLVLCVVLVLAVLVQLVVQLVDLLADPDDVCLQFKGKHWDADPNDIDMDIDTDHSVNNSSNVSNVNSSVLSPVPPVNVVVNVVSVVSNVVSLVVLVVSSVSQSVSLSSNSSSLSNPDDPCCLCVSCVSLVVQLVVSLVCSQPPVLQVVLCVLPVDRSVQLVVLLVVLLSVLLRQLAQSSSLVSLLCSLCPRVVFDNSLSSNQSSCLSQARQSSQLSRLLSVQVNLCVNVVHDADPVRSSVLSVSRSSSDGRQRHNSQSLVVSNQVSCVSSPHDSVCSVSVVSCSNNSSSSSNSSSSSNSSSSSSSSRSVCDVSVVVSVVVD

Nearest PDB structures (foldseek):
  8cua-assembly1_A  TM=1.002E+00  e=7.408E-55  Homo sapiens
  8cuj-assembly1_A  TM=9.082E-01  e=6.397E-44  Homo sapiens
  8ctd-assembly1_A  TM=9.306E-01  e=6.386E-43  Homo sapiens
  6x3e-assembly1_A  TM=9.049E-01  e=1.210E-42  Homo sapiens
  6x2l-assembly1_A  TM=5.720E-01  e=2.488E-40  Homo sapiens

B-factor: mean 47.06, std 17.39, range [13.91, 143.09]

Organism: Homo sapiens (NCBI:txid9606)

Secondary structure (DSSP, 8-state):
-TTTTHHHHHHHHHHHHHHHHHHHHHHH----HHHHHHHTHHHHHHHHHHHHTHHHHHHHHHHHHHHTS-TTTHHHHHHHHHHHHHHHHHHHHHHHHHHHHHH----HHHHHHHHHHHHS-S-TTGGGTEEEEEEEE--EEEEEEEES--HHHHHHHHHHHHHHHTTSGGGSHHHHHHHHHHHHHHHHHHHHHHHHHHHHHHHHHHHHTTS--SSHHHHHTHHHHHHHHHHHHHIIIIIHHHHHHHHS-S-HHHHHHTTHHHHHHHHHH--SGGGHHHHHHIIIIIS---HHHHHHHHHHHHHH--HHHHHHHHHHHHHHHHHTT----HHHHHHHHHHHHHH-SSTTTSTTHHHHHHHHHHHHHT--GGGHHHHHTTHHHHHHHHHHHHHHHHHHHHHHHHHH-SHHHHHHHHH-/-TTTTHHHHHHHHHHHHHHHHHHHHHHH----HHHHHHHTHHHHHHHHHHHHTHHHHHHHHHHHHHHTS-TTTHHHHHHHHHHHHHHHHHHHHHHHHHHHHHH----HHHHHHHHHHHHS-S-TTGGGTEEEEEEEE--EEEEEEEES--HHHHHHHHHHHHHHHTTSGGGSHHHHHHHHHHHHHHHHHHHHHHHHHHHHHHHHHHHHTTS--SSHHHHHTHHHHHHHHHHHHHIIIIIHHHHHHHHS-S-HHHHHHTTHHHHHHHHHH--SGGGHHHHHHIIIIIS---HHHHHHHHHHHHHH--HHHHHHHHHHHHHHHHHTT----HHHHHHHHHHHHHH-SSTTTSTTHHHHHHHHHHHHHT--GGGHHHHHTTHHHHHHHHHHHHHHHHHHHHHHHHHH-SHHHHHHHHH-/-TTTTHHHHHHHHHHHHHHHHHHHHHHH----HHHHHHHTHHHHHHHHHHHHTHHHHHHHHHHHHHHTS-TTTHHHHHHHHHHHHHHHHHHHHHHHHHHHHHH----HHHHHHHHHHHHS-S-TTGGGTEEEEEEEE--EEEEEEEES--HHHHHHHHHHHHHHHTTSGGGSHHHHHHHHHHHHHHHHHHHHHHHHHHHHHHHHHHHHTTS--SSHHHHHTHHHHHHHHHHHHHIIIIIHHHHHHHHS-S-HHHHHHTTHHHHHHHHHH--SGGGHHHHHHIIIIIS---HHHHHHHHHHHHHH--HHHHHHHHHHHHHHHHHTT----HHHHHHHHHHHHHH-SSTTTSTTHHHHHHHHHHHHHT--GGGHHHHHTTHHHHHHHHHHHHHHHHHHHHHHHHHH-SHHHHHHHHH-